Protein 3KAL (pdb70)

Sequence (938 aa):
APPLFDYHRIDQKLLQNIVYDALVWSTLNCLLVGDKSVQRRSGRRVPGVGLVHLPLSLLPGPFPESHWKQQGCCELAPIFNELVDRVSLDGKFLQESLSRTKNADEFTSRLLDIHSKMMLQINKKEDIRMMGIVRSDYMIDEKTKSLLQIEMNTISTSSFALIGCLMTGLHKSLLSSQYGKFLGLNSNRVPANNAVDQSSAEALAKAWSEYNNPRAAILVVVQVEERNMYEQQHYISALLREKHHIRSIRKTLTEIDQEGKILPDGTLSVDGQAISVVYFRAGYTPKDYPSESEWRARLLMEQSSSAIKCPTISYHLVGTKKIQQELAKPGVLERFVENKDHIAKLRACFAGLWSLEDSDIVKKAIENPELFVMKPQREGGGNNIYGDELRETLLKLQEDAAYILMQRIFPATSPAILVRRDGNWDTGHVISSEAGIFGTYLRNKDKIIINNESGYMVRTKISSSSYEGGVLPGFGVVDTVYLTAPPLFDYHRIDQKLLQNIVYDALVWSTLNCLLVGDKSVQRRSGRRVPGVGLVHLPLSLLPGPFPESHWKQQGCCELAPIFNELVDRVSLDGKFLQEESLSRTKNADEFTSRLLDIHSKMLQINKKEDIRMMGIVRSDYMIDEKTKSLLQIEMNTISTSSFALIGCLMTGLHKSLLSSQYGKFLGLNSNRVPANNAVDQSSAEALAKAWSEYNNPRAAILVVVQVEERNMYEQQHYISALLREKHHIRSIRKTLTEIDQEGKILPDGTLSVDGQAISVVYFRAGYTPKDYPSESSEWRARLLMEQSSSSAIKCPTISYHLVGTKKIQQELAKPGVLERFVENKDHIAKLRRACFAGLWSLEDSDIVKKAIENPELFVMKPQREGGGNNIYGDELRETLLKEDAAYILMQRIFPATSPAILVRRDDGNWDTGHVISSEAGIFGTYLRRNKDKIIINNESGYMVRTKISSSSYEGGVLPGFGVVDTVYLT

InterPro domains:
  IPR004887 Glutathione synthase, substrate-binding domain [PF03199] (232-331)
  IPR005615 Glutathione synthase [PF03917] (37-498)
  IPR005615 Glutathione synthase [PIRSF001558] (21-499)
  IPR005615 Glutathione synthase [PTHR11130] (30-499)
  IPR005615 Glutathione synthase [TIGR01986] (39-498)
  IPR005615 Glutathione synthase [cd00228] (26-499)
  IPR014042 Glutathione synthase, alpha-helical [G3DSA:1.10.1080.10] (96-365)
  IPR014049 Glutathione synthase, N-terminal, eukaryotic [G3DSA:3.30.1490.80] (39-442)
  IPR014709 Glutathione synthase, C-terminal, eukaryotic [G3DSA:3.30.1490.50] (366-431)
  IPR016185 Pre-ATP-grasp domain superfamily [SSF52440] (230-333)
  IPR037013 Glutathione synthase, substrate-binding domain superfamily [G3DSA:3.40.50.1760] (209-332)

Structure (mmCIF, N/CA/C/O backbone):
data_3KAL
#
_entry.id   3KAL
#
_cell.length_a   115.700
_cell.length_b   115.700
_cell.length_c   101.760
_cell.angle_alpha   90.00
_cell.angle_beta   90.00
_cell.angle_gamma   120.00
#
_symmetry.space_group_name_H-M   'P 32'
#
loop_
_entity.id
_entity.type
_entity.pdbx_description
1 polymer 'homoglutathione synthetase'
2 non-polymer "ADENOSINE-5'-DIPHOSPHATE"
3 non-polymer D-gamma-glutamyl-L-cysteinyl-beta-alanine
4 non-polymer 'MAGNESIUM ION'
5 non-polymer 'SULFATE ION'
6 water water
#
loop_
_atom_site.group_PDB
_atom_site.id
_atom_site.type_symbol
_atom_site.label_atom_id
_atom_site.label_alt_id
_atom_site.label_comp_id
_atom_site.label_asym_id
_atom_site.label_entity_id
_atom_site.label_seq_id
_atom_site.pdbx_PDB_ins_code
_atom_site.Cartn_x
_atom_site.Cartn_y
_atom_site.Cartn_z
_atom_site.occupancy
_atom_site.B_iso_or_equiv
_atom_site.auth_seq_id
_atom_site.auth_comp_id
_atom_site.auth_asym_id
_atom_site.auth_atom_id
_atom_site.pdbx_PDB_model_num
ATOM 1 N N . ALA A 1 25 ? -1.035 0.693 14.279 1.00 67.19 25 ALA A N 1
ATOM 2 C CA . ALA A 1 25 ? -1.620 0.194 15.599 1.00 66.73 25 ALA A CA 1
ATOM 3 C C . ALA A 1 25 ? -0.539 -0.112 16.698 1.00 65.82 25 ALA A C 1
ATOM 4 O O . ALA A 1 25 ? 0.280 -1.086 16.537 1.00 64.60 25 ALA A O 1
ATOM 6 N N . PRO A 1 26 ? -0.546 0.736 17.790 1.00 64.76 26 PRO A N 1
ATOM 7 C CA . PRO A 1 26 ? 0.006 0.344 19.137 1.00 63.08 26 PRO A CA 1
ATOM 8 C C . PRO A 1 26 ? -0.303 -1.166 19.353 1.00 59.82 26 PRO A C 1
ATOM 9 O O . PRO A 1 26 ? -1.505 -1.622 19.199 1.00 59.51 26 PRO A O 1
ATOM 13 N N . PRO A 1 27 ? 0.769 -1.956 19.610 1.00 55.31 27 PRO A N 1
ATOM 14 C CA . PRO A 1 27 ? 0.609 -3.440 19.615 1.00 51.50 27 PRO A CA 1
ATOM 15 C C . PRO A 1 27 ? -0.162 -3.848 20.901 1.00 46.26 27 PRO A C 1
ATOM 16 O O . PRO A 1 27 ? -0.136 -3.078 21.884 1.00 46.69 27 PRO A O 1
ATOM 20 N N . LEU A 1 28 ? -0.862 -4.995 20.904 1.00 41.52 28 LEU A N 1
ATOM 21 C CA . LEU A 1 28 ? -1.690 -5.290 22.087 1.00 35.71 28 LEU A CA 1
ATOM 22 C C . LEU A 1 28 ? -0.694 -5.932 23.048 1.00 34.83 28 LEU A C 1
ATOM 23 O O . LEU A 1 28 ? 0.312 -6.527 22.587 1.00 34.57 28 LEU A O 1
ATOM 28 N N . PHE A 1 29 ? -0.974 -5.880 24.338 1.00 32.35 29 PHE A N 1
ATOM 29 C CA . PHE A 1 29 ? -0.257 -6.719 25.267 1.00 31.80 29 PHE A CA 1
ATOM 30 C C . PHE A 1 29 ? -0.037 -8.141 24.753 1.00 30.19 29 PHE A C 1
ATOM 31 O O . PHE A 1 29 ? -0.988 -8.884 24.301 1.00 30.22 29 PHE A O 1
ATOM 39 N N . ASP A 1 30 ? 1.242 -8.606 24.816 1.00 25.29 30 ASP A N 1
ATOM 40 C CA . ASP A 1 30 ? 1.581 -9.933 24.343 1.00 27.21 30 ASP A CA 1
ATOM 41 C C . ASP A 1 30 ? 1.072 -10.997 25.360 1.00 28.21 30 ASP A C 1
ATOM 42 O O . ASP A 1 30 ? 1.534 -11.045 26.482 1.00 29.28 30 ASP A O 1
ATOM 47 N N . TYR A 1 31 ? 0.009 -11.738 25.039 1.00 28.93 31 TYR A N 1
ATOM 48 C CA . TYR A 1 31 ? -0.651 -12.608 25.999 1.00 28.32 31 TYR A CA 1
ATOM 49 C C . TYR A 1 31 ? 0.154 -13.822 26.438 1.00 29.61 31 TYR A C 1
ATOM 50 O O . TYR A 1 31 ? -0.203 -14.577 27.308 1.00 26.45 31 TYR A O 1
ATOM 59 N N . HIS A 1 32 ? 1.347 -13.989 25.842 1.00 30.23 32 HIS A N 1
ATOM 60 C CA . HIS A 1 32 ? 2.358 -14.952 26.412 1.00 28.92 32 HIS A CA 1
ATOM 61 C C . HIS A 1 32 ? 3.210 -14.321 27.502 1.00 26.87 32 HIS A C 1
ATOM 62 O O . HIS A 1 32 ? 3.948 -15.014 28.103 1.00 29.81 32 HIS A O 1
ATOM 69 N N . ARG A 1 33 ? 3.119 -13.030 27.748 1.00 27.78 33 ARG A N 1
ATOM 70 C CA . ARG A 1 33 ? 3.947 -12.466 28.775 1.00 29.46 33 ARG A CA 1
ATOM 71 C C . ARG A 1 33 ? 3.222 -12.096 30.066 1.00 32.28 33 ARG A C 1
ATOM 72 O O . ARG A 1 33 ? 3.752 -11.313 30.862 1.00 31.43 33 ARG A O 1
ATOM 80 N N . ILE A 1 34 ? 1.960 -12.551 30.234 1.00 29.84 34 ILE A N 1
ATOM 81 C CA . ILE A 1 34 ? 1.276 -12.268 31.470 1.00 29.06 34 ILE A CA 1
ATOM 82 C C . ILE A 1 34 ? 1.886 -13.137 32.618 1.00 29.08 34 ILE A C 1
ATOM 83 O O . ILE A 1 34 ? 2.079 -14.371 32.459 1.00 29.10 34 ILE A O 1
ATOM 88 N N . ASP A 1 35 ? 2.034 -12.528 33.784 1.00 34.95 35 ASP A N 1
ATOM 89 C CA . ASP A 1 35 ? 2.438 -13.333 35.004 1.00 37.25 35 ASP A CA 1
ATOM 90 C C . ASP A 1 35 ? 1.612 -14.522 35.149 1.00 39.10 35 ASP A C 1
ATOM 91 O O . ASP A 1 35 ? 0.375 -14.412 34.926 1.00 37.30 35 ASP A O 1
ATOM 96 N N . GLN A 1 36 ? 2.212 -15.604 35.653 1.00 37.43 36 GLN A N 1
ATOM 97 C CA . GLN A 1 36 ? 1.565 -16.871 35.797 1.00 41.07 36 GLN A CA 1
ATOM 98 C C . GLN A 1 36 ? 0.328 -16.773 36.687 1.00 40.49 36 GLN A C 1
ATOM 99 O O . GLN A 1 36 ? -0.681 -17.311 36.297 1.00 38.13 36 GLN A O 1
ATOM 105 N N . LYS A 1 37 ? 0.411 -16.019 37.776 1.00 39.22 37 LYS A N 1
ATOM 106 C CA . LYS A 1 37 ? -0.649 -15.913 38.713 1.00 41.33 37 LYS A CA 1
ATOM 107 C C . LYS A 1 37 ? -1.871 -15.076 38.255 1.00 39.23 37 LYS A C 1
ATOM 108 O O . LYS A 1 37 ? -3.005 -15.527 38.487 1.00 36.59 37 LYS A O 1
ATOM 114 N N . LEU A 1 38 ? -1.639 -13.896 37.667 1.00 33.51 38 LEU A N 1
ATOM 115 C CA . LEU A 1 38 ? -2.624 -13.157 36.976 1.00 34.37 38 LEU A CA 1
ATOM 116 C C . LEU A 1 38 ? -3.335 -14.105 35.905 1.00 34.85 38 LEU A C 1
ATOM 117 O O . LEU A 1 38 ? -4.621 -14.116 35.731 1.00 29.74 38 LEU A O 1
ATOM 122 N N . LEU A 1 39 ? -2.513 -14.815 35.138 1.00 32.33 39 LEU A N 1
ATOM 123 C CA . LEU A 1 39 ? -3.067 -15.582 34.063 1.00 31.29 39 LEU A CA 1
ATOM 124 C C . LEU A 1 39 ? -3.962 -16.757 34.589 1.00 32.19 39 LEU A C 1
ATOM 125 O O . LEU A 1 39 ? -5.027 -16.980 34.033 1.00 28.20 39 LEU A O 1
ATOM 130 N N . GLN A 1 40 ? -3.584 -17.423 35.687 1.00 32.25 40 GLN A N 1
ATOM 131 C CA . GLN A 1 40 ? -4.337 -18.491 36.229 1.00 32.33 40 GLN A CA 1
ATOM 132 C C . GLN A 1 40 ? -5.716 -17.936 36.676 1.00 31.99 40 GLN A C 1
ATOM 133 O O . GLN A 1 40 ? -6.778 -18.622 36.576 1.00 29.59 40 GLN A O 1
ATOM 139 N N . ASN A 1 41 ? -5.713 -16.725 37.163 1.00 30.77 41 ASN A N 1
ATOM 140 C CA . ASN A 1 41 ? -6.977 -16.062 37.585 1.00 31.31 41 ASN A CA 1
ATOM 141 C C . ASN A 1 41 ? -7.935 -15.775 36.461 1.00 31.12 41 ASN A C 1
ATOM 142 O O . ASN A 1 41 ? -9.175 -15.933 36.636 1.00 26.79 41 ASN A O 1
ATOM 147 N N . ILE A 1 42 ? -7.406 -15.282 35.368 1.00 27.93 42 ILE A N 1
ATOM 148 C CA . ILE A 1 42 ? -8.163 -14.985 34.171 1.00 26.07 42 ILE A CA 1
ATOM 149 C C . ILE A 1 42 ? -8.720 -16.284 33.587 1.00 24.66 42 ILE A C 1
ATOM 150 O O . ILE A 1 42 ? -9.886 -16.301 33.230 1.00 24.89 42 ILE A O 1
ATOM 155 N N . VAL A 1 43 ? -7.914 -17.326 33.470 1.00 23.91 43 VAL A N 1
ATOM 156 C CA . VAL A 1 43 ? -8.422 -18.634 32.984 1.00 25.75 43 VAL A CA 1
ATOM 157 C C . VAL A 1 43 ? -9.576 -19.115 33.922 1.00 26.43 43 VAL A C 1
ATOM 158 O O . VAL A 1 43 ? -10.587 -19.622 33.412 1.00 23.16 43 VAL A O 1
ATOM 162 N N . TYR A 1 44 ? -9.352 -19.083 35.271 1.00 27.00 44 TYR A N 1
ATOM 163 C CA . TYR A 1 44 ? -10.305 -19.607 36.188 1.00 27.56 44 TYR A CA 1
ATOM 164 C C . TYR A 1 44 ? -11.703 -18.847 35.992 1.00 27.52 44 TYR A C 1
ATOM 165 O O . TYR A 1 44 ? -12.790 -19.468 35.879 1.00 25.11 44 TYR A O 1
ATOM 174 N N . ASP A 1 45 ? -11.630 -17.526 35.966 1.00 23.98 45 ASP A N 1
ATOM 175 C CA . ASP A 1 45 ? -12.765 -16.630 35.695 1.00 25.17 45 ASP A CA 1
ATOM 176 C C . ASP A 1 45 ? -13.459 -16.943 34.386 1.00 21.48 45 ASP A C 1
ATOM 177 O O . ASP A 1 45 ? -14.703 -16.929 34.372 1.00 21.82 45 ASP A O 1
ATOM 182 N N . ALA A 1 46 ? -12.709 -17.280 33.314 1.00 22.46 46 ALA A N 1
ATOM 183 C CA . ALA A 1 46 ? -13.252 -17.565 32.012 1.00 19.70 46 ALA A CA 1
ATOM 184 C C . ALA A 1 46 ? -14.063 -18.925 32.140 1.00 23.59 46 ALA A C 1
ATOM 185 O O . ALA A 1 46 ? -15.144 -18.973 31.528 1.00 21.71 46 ALA A O 1
ATOM 187 N N . LEU A 1 47 ? -13.539 -19.940 32.862 1.00 22.81 47 LEU A N 1
ATOM 188 C CA . LEU A 1 47 ? -14.146 -21.290 32.971 1.00 22.41 47 LEU A CA 1
ATOM 189 C C . LEU A 1 47 ? -15.478 -21.123 33.763 1.00 22.72 47 LEU A C 1
ATOM 190 O O . LEU A 1 47 ? -16.488 -21.838 33.452 1.00 24.05 47 LEU A O 1
ATOM 195 N N . VAL A 1 48 ? -15.438 -20.288 34.769 1.00 22.25 48 VAL A N 1
ATOM 196 C CA . VAL A 1 48 ? -16.560 -20.067 35.659 1.00 22.52 48 VAL A CA 1
ATOM 197 C C . VAL A 1 48 ? -17.675 -19.322 34.807 1.00 24.17 48 VAL A C 1
ATOM 198 O O . VAL A 1 48 ? -18.831 -19.804 34.728 1.00 21.24 48 VAL A O 1
ATOM 202 N N . TRP A 1 49 ? -17.328 -18.212 34.100 1.00 23.88 49 TRP A N 1
ATOM 203 C CA . TRP A 1 49 ? -18.265 -17.513 33.219 1.00 23.55 49 TRP A CA 1
ATOM 204 C C . TRP A 1 49 ? -18.905 -18.483 32.175 1.00 23.56 49 TRP A C 1
ATOM 205 O O . TRP A 1 49 ? -20.123 -18.390 31.892 1.00 20.46 49 TRP A O 1
ATOM 216 N N . SER A 1 50 ? -18.070 -19.281 31.474 1.00 22.27 50 SER A N 1
ATOM 217 C CA . SER A 1 50 ? -18.469 -20.217 30.426 1.00 23.27 50 SER A CA 1
ATOM 218 C C . SER A 1 50 ? -19.635 -21.141 31.031 1.00 25.78 50 SER A C 1
ATOM 219 O O . SER A 1 50 ? -20.608 -21.428 30.346 1.00 20.63 50 SER A O 1
ATOM 222 N N . THR A 1 51 ? -19.472 -21.541 32.285 1.00 25.16 51 THR A N 1
ATOM 223 C CA . THR A 1 51 ? -20.420 -22.482 32.981 1.00 25.45 51 THR A CA 1
ATOM 224 C C . THR A 1 51 ? -21.755 -21.759 33.281 1.00 26.36 51 THR A C 1
ATOM 225 O O . THR A 1 51 ? -22.812 -22.252 32.889 1.00 25.47 51 THR A O 1
ATOM 229 N N . LEU A 1 52 ? -21.680 -20.609 33.907 1.00 26.22 52 LEU A N 1
ATOM 230 C CA . LEU A 1 52 ? -22.832 -19.818 34.334 1.00 23.06 52 LEU A CA 1
ATOM 231 C C . LEU A 1 52 ? -23.650 -19.487 33.144 1.00 22.55 52 LEU A C 1
ATOM 232 O O . LEU A 1 52 ? -24.821 -19.320 33.335 1.00 21.41 52 LEU A O 1
ATOM 237 N N . ASN A 1 53 ? -23.073 -19.333 31.953 1.00 19.47 53 ASN A N 1
ATOM 238 C CA . ASN A 1 53 ? -23.736 -18.723 30.810 1.00 19.62 53 ASN A CA 1
ATOM 239 C C . ASN A 1 53 ? -23.940 -19.604 29.667 1.00 17.63 53 ASN A C 1
ATOM 240 O O . ASN A 1 53 ? -24.318 -19.172 28.545 1.00 18.82 53 ASN A O 1
ATOM 245 N N . CYS A 1 54 ? -23.661 -20.888 29.899 1.00 21.84 54 CYS A N 1
ATOM 246 C CA . CYS A 1 54 ? -23.951 -22.082 29.006 1.00 20.41 54 CYS A CA 1
ATOM 247 C C . CYS A 1 54 ? -23.110 -21.886 27.757 1.00 23.63 54 CYS A C 1
ATOM 248 O O . CYS A 1 54 ? -23.564 -22.154 26.620 1.00 20.74 54 CYS A O 1
ATOM 251 N N . LEU A 1 55 ? -21.819 -21.409 27.941 1.00 22.40 55 LEU A N 1
ATOM 252 C CA . LEU A 1 55 ? -20.860 -21.620 26.922 1.00 23.09 55 LEU A CA 1
ATOM 253 C C . LEU A 1 55 ? -20.339 -23.058 26.874 1.00 24.88 55 LEU A C 1
ATOM 254 O O . LEU A 1 55 ? -19.157 -23.253 27.144 1.00 23.17 55 LEU A O 1
ATOM 259 N N . LEU A 1 56 ? -21.198 -24.056 26.556 1.00 19.13 56 LEU A N 1
ATOM 260 C CA . LEU A 1 56 ? -20.980 -25.442 26.895 1.00 23.43 56 LEU A CA 1
ATOM 261 C C . LEU A 1 56 ? -21.383 -26.315 25.750 1.00 22.84 56 LEU A C 1
ATOM 262 O O . LEU A 1 56 ? -22.244 -25.900 24.962 1.00 25.65 56 LEU A O 1
ATOM 267 N N . VAL A 1 57 ? -20.749 -27.467 25.490 1.00 23.79 57 VAL A N 1
ATOM 268 C CA . VAL A 1 57 ? -21.189 -28.391 24.456 1.00 24.86 57 VAL A CA 1
ATOM 269 C C . VAL A 1 57 ? -21.123 -29.731 25.104 1.00 27.15 57 VAL A C 1
ATOM 270 O O . VAL A 1 57 ? -20.542 -29.822 26.162 1.00 28.41 57 VAL A O 1
ATOM 274 N N . GLY A 1 58 ? -21.685 -30.818 24.505 1.00 24.68 58 GLY A N 1
ATOM 275 C CA . GLY A 1 58 ? -21.426 -32.169 24.968 1.00 25.63 58 GLY A CA 1
ATOM 276 C C . GLY A 1 58 ? -19.924 -32.476 24.783 1.00 24.52 58 GLY A C 1
ATOM 277 O O . GLY A 1 58 ? -19.385 -32.058 23.804 1.00 26.03 58 GLY A O 1
ATOM 278 N N . ASP A 1 59 ? -19.282 -33.130 25.752 1.00 27.68 59 ASP A N 1
ATOM 279 C CA . ASP A 1 59 ? -17.801 -33.498 25.628 1.00 27.15 59 ASP A CA 1
ATOM 280 C C . ASP A 1 59 ? -17.728 -34.765 24.687 1.00 29.83 59 ASP A C 1
ATOM 281 O O . ASP A 1 59 ? -18.473 -35.758 24.905 1.00 30.06 59 ASP A O 1
ATOM 286 N N . LYS A 1 60 ? -16.954 -34.664 23.599 1.00 32.93 60 LYS A N 1
ATOM 287 C CA . LYS A 1 60 ? -16.747 -35.688 22.616 1.00 37.01 60 LYS A CA 1
ATOM 288 C C . LYS A 1 60 ? -16.291 -37.011 23.311 1.00 39.70 60 LYS A C 1
ATOM 289 O O . LYS A 1 60 ? -16.541 -38.070 22.805 1.00 41.40 60 LYS A O 1
ATOM 295 N N . SER A 1 61 ? -15.691 -36.944 24.496 1.00 41.28 61 SER A N 1
ATOM 296 C CA . SER A 1 61 ? -15.266 -38.149 25.211 1.00 42.57 61 SER A CA 1
ATOM 297 C C . SER A 1 61 ? -16.400 -38.859 25.970 1.00 42.60 61 SER A C 1
ATOM 298 O O . SER A 1 61 ? -16.165 -39.949 26.475 1.00 44.26 61 SER A O 1
ATOM 301 N N . VAL A 1 62 ? -17.625 -38.290 26.018 1.00 40.02 62 VAL A N 1
ATOM 302 C CA . VAL A 1 62 ? -18.740 -38.887 26.858 1.00 38.71 62 VAL A CA 1
ATOM 303 C C . VAL A 1 62 ? -19.714 -39.328 25.751 1.00 38.60 62 VAL A C 1
ATOM 304 O O . VAL A 1 62 ? -20.174 -38.530 24.872 1.00 33.87 62 VAL A O 1
ATOM 308 N N . GLN A 1 63 ? -19.866 -40.657 25.658 1.00 39.48 63 GLN A N 1
ATOM 309 C CA . GLN A 1 63 ? -20.586 -41.277 24.394 1.00 37.43 63 GLN A CA 1
ATOM 310 C C . GLN A 1 63 ? -22.021 -40.651 24.128 1.00 35.20 63 GLN A C 1
ATOM 311 O O . GLN A 1 63 ? -22.344 -40.378 22.940 1.00 37.83 63 GLN A O 1
ATOM 317 N N A ARG A 1 64 ? -22.790 -40.439 25.214 0.50 33.79 64 ARG A N 1
ATOM 318 N N B ARG A 1 64 ? -22.818 -40.471 25.188 0.50 33.25 64 ARG A N 1
ATOM 319 C CA A ARG A 1 64 ? -24.223 -39.949 25.226 0.50 32.63 64 ARG A CA 1
ATOM 320 C CA B ARG A 1 64 ? -24.229 -39.986 25.054 0.50 30.97 64 ARG A CA 1
ATOM 321 C C A ARG A 1 64 ? -24.398 -38.413 24.990 0.50 31.55 64 ARG A C 1
ATOM 322 C C B ARG A 1 64 ? -24.406 -38.416 25.032 0.50 30.97 64 ARG A C 1
ATOM 323 O O A ARG A 1 64 ? -25.546 -37.930 24.933 0.50 28.87 64 ARG A O 1
ATOM 324 O O B ARG A 1 64 ? -25.554 -37.924 25.088 0.50 27.51 64 ARG A O 1
ATOM 339 N N . SER A 1 65 ? -23.297 -37.660 25.000 1.00 29.12 65 SER A N 1
ATOM 340 C CA . SER A 1 65 ? -23.377 -36.158 25.226 1.00 28.30 65 SER A CA 1
ATOM 341 C C . SER A 1 65 ? -23.906 -35.412 23.976 1.00 25.75 65 SER A C 1
ATOM 342 O O . SER A 1 65 ? -24.124 -34.221 23.978 1.00 26.22 65 SER A O 1
ATOM 345 N N . GLY A 1 66 ? -24.017 -36.125 22.865 1.00 26.21 66 GLY A N 1
ATOM 346 C CA . GLY A 1 66 ? -24.569 -35.539 21.622 1.00 26.25 66 GLY A CA 1
ATOM 347 C C . GLY A 1 66 ? -26.009 -36.009 21.460 1.00 25.15 66 GLY A C 1
ATOM 348 O O . GLY A 1 66 ? -26.646 -35.617 20.508 1.00 25.29 66 GLY A O 1
ATOM 349 N N A ARG A 1 67 ? -26.580 -36.719 22.441 0.50 26.35 67 ARG A N 1
ATOM 350 N N B ARG A 1 67 ? -26.533 -36.763 22.457 0.50 26.19 67 ARG A N 1
ATOM 351 C CA A ARG A 1 67 ? -28.044 -37.002 22.382 0.50 27.07 67 ARG A CA 1
ATOM 352 C CA B ARG A 1 67 ? -27.944 -37.313 22.468 0.50 27.38 67 ARG A CA 1
ATOM 353 C C A ARG A 1 67 ? -28.850 -36.777 23.700 0.50 25.87 67 ARG A C 1
ATOM 354 C C B ARG A 1 67 ? -28.828 -36.929 23.687 0.50 25.82 67 ARG A C 1
ATOM 355 O O A ARG A 1 67 ? -30.058 -36.522 23.654 0.50 26.38 67 ARG A O 1
ATOM 356 O O B ARG A 1 67 ? -30.027 -36.669 23.573 0.50 26.24 67 ARG A O 1
ATOM 371 N N . VAL A 1 68 ? -28.207 -36.968 24.849 1.00 27.00 68 VAL A N 1
ATOM 372 C CA . VAL A 1 68 ? -28.842 -36.925 26.140 1.00 28.03 68 VAL A CA 1
ATOM 373 C C . VAL A 1 68 ? -28.445 -35.502 26.690 1.00 23.72 68 VAL A C 1
ATOM 374 O O . VAL A 1 68 ? -27.227 -35.338 26.899 1.00 27.79 68 VAL A O 1
ATOM 378 N N . PRO A 1 69 ? -29.364 -34.504 26.722 1.00 24.72 69 PRO A N 1
ATOM 379 C CA . PRO A 1 69 ? -28.954 -33.121 27.166 1.00 25.25 69 PRO A CA 1
ATOM 380 C C . PRO A 1 69 ? -28.526 -33.277 28.673 1.00 25.77 69 PRO A C 1
ATOM 381 O O . PRO A 1 69 ? -28.995 -34.183 29.402 1.00 25.21 69 PRO A O 1
ATOM 385 N N . GLY A 1 70 ? -27.665 -32.396 29.201 1.00 23.99 70 GLY A N 1
ATOM 386 C CA . GLY A 1 70 ? -27.488 -32.438 30.642 1.00 21.75 70 GLY A CA 1
ATOM 387 C C . GLY A 1 70 ? -26.357 -33.201 31.207 1.00 25.22 70 GLY A C 1
ATOM 388 O O . GLY A 1 70 ? -26.220 -33.299 32.463 1.00 24.67 70 GLY A O 1
ATOM 389 N N . VAL A 1 71 ? -25.704 -33.926 30.346 1.00 24.52 71 VAL A N 1
ATOM 390 C CA . VAL A 1 71 ? -24.704 -34.874 30.757 1.00 29.52 71 VAL A CA 1
ATOM 391 C C . VAL A 1 71 ? -23.432 -34.704 29.901 1.00 26.15 71 VAL A C 1
ATOM 392 O O . VAL A 1 71 ? -23.475 -34.346 28.718 1.00 28.71 71 VAL A O 1
ATOM 396 N N . GLY A 1 72 ? -22.320 -34.965 30.563 1.00 28.36 72 GLY A N 1
ATOM 397 C CA . GLY A 1 72 ? -21.008 -34.846 29.940 1.00 26.96 72 GLY A CA 1
ATOM 398 C C . GLY A 1 72 ? -20.775 -33.460 29.291 1.00 25.32 72 GLY A C 1
ATOM 399 O O . GLY A 1 72 ? -20.455 -33.378 28.112 1.00 29.11 72 GLY A O 1
ATOM 400 N N . LEU A 1 73 ? -21.072 -32.398 30.052 1.00 21.26 73 LEU A N 1
ATOM 401 C CA . LEU A 1 73 ? -20.852 -31.067 29.569 1.00 23.67 73 LEU A CA 1
ATOM 402 C C . LEU A 1 73 ? -19.373 -30.557 29.789 1.00 24.85 73 LEU A C 1
ATOM 403 O O . LEU A 1 73 ? -18.687 -30.978 30.759 1.00 27.13 73 LEU A O 1
ATOM 408 N N . VAL A 1 74 ? -18.971 -29.772 28.842 1.00 21.97 74 VAL A N 1
ATOM 409 C CA . VAL A 1 74 ? -17.626 -29.098 28.816 1.00 24.52 74 VAL A CA 1
ATOM 410 C C . VAL A 1 74 ? -17.642 -27.708 28.164 1.00 24.43 74 VAL A C 1
ATOM 411 O O . VAL A 1 74 ? -18.474 -27.495 27.215 1.00 23.81 74 VAL A O 1
ATOM 415 N N . HIS A 1 75 ? -16.848 -26.728 28.640 1.00 22.18 75 HIS A N 1
ATOM 416 C CA . HIS A 1 75 ? -16.879 -25.457 28.017 1.00 23.59 75 HIS A CA 1
ATOM 417 C C . HIS A 1 75 ? -16.343 -25.616 26.573 1.00 21.63 75 HIS A C 1
ATOM 418 O O . HIS A 1 75 ? -15.509 -26.549 26.192 1.00 25.60 75 HIS A O 1
ATOM 425 N N . LEU A 1 76 ? -16.757 -24.722 25.747 1.00 20.79 76 LEU A N 1
ATOM 426 C CA . LEU A 1 76 ? -16.325 -24.574 24.333 1.00 22.80 76 LEU A CA 1
ATOM 427 C C . LEU A 1 76 ? -14.793 -24.366 24.342 1.00 23.73 76 LEU A C 1
ATOM 428 O O . LEU A 1 76 ? -14.272 -23.614 25.202 1.00 25.09 76 LEU A O 1
ATOM 433 N N . PRO A 1 77 ? -14.088 -25.073 23.443 1.00 28.20 77 PRO A N 1
ATOM 434 C CA . PRO A 1 77 ? -12.625 -24.638 23.256 1.00 24.36 77 PRO A CA 1
ATOM 435 C C . PRO A 1 77 ? -12.557 -23.148 22.817 1.00 24.13 77 PRO A C 1
ATOM 436 O O . PRO A 1 77 ? -13.306 -22.642 21.904 1.00 22.12 77 PRO A O 1
ATOM 440 N N . LEU A 1 78 ? -11.777 -22.327 23.564 1.00 22.81 78 LEU A N 1
ATOM 441 C CA . LEU A 1 78 ? -11.864 -20.919 23.432 1.00 23.20 78 LEU A CA 1
ATOM 442 C C . LEU A 1 78 ? -10.442 -20.328 23.452 1.00 24.57 78 LEU A C 1
ATOM 443 O O . LEU A 1 78 ? -9.533 -20.911 24.055 1.00 26.26 78 LEU A O 1
ATOM 448 N N . SER A 1 79 ? -10.377 -19.134 22.963 1.00 25.51 79 SER A N 1
ATOM 449 C CA . SER A 1 79 ? -9.284 -18.236 23.055 1.00 26.65 79 SER A CA 1
ATOM 450 C C . SER A 1 79 ? -9.540 -17.263 24.194 1.00 25.56 79 SER A C 1
ATOM 451 O O . SER A 1 79 ? -10.591 -16.630 24.266 1.00 24.73 79 SER A O 1
ATOM 454 N N . LEU A 1 80 ? -8.621 -17.174 25.173 1.00 21.41 80 LEU A N 1
ATOM 455 C CA . LEU A 1 80 ? -8.877 -16.424 26.417 1.00 22.74 80 LEU A CA 1
ATOM 456 C C . LEU A 1 80 ? -9.143 -14.913 26.305 1.00 24.85 80 LEU A C 1
ATOM 457 O O . LEU A 1 80 ? -9.929 -14.340 27.060 1.00 25.37 80 LEU A O 1
ATOM 462 N N . LEU A 1 81 ? -8.471 -14.282 25.343 1.00 24.27 81 LEU A N 1
ATOM 463 C CA . LEU A 1 81 ? -8.410 -12.807 25.211 1.00 26.36 81 LEU A CA 1
ATOM 464 C C . LEU A 1 81 ? -8.411 -12.568 23.673 1.00 25.25 81 LEU A C 1
ATOM 465 O O . LEU A 1 81 ? -7.884 -13.397 22.907 1.00 25.55 81 LEU A O 1
ATOM 470 N N . PRO A 1 82 ? -9.104 -11.510 23.212 1.00 25.63 82 PRO A N 1
ATOM 471 C CA . PRO A 1 82 ? -9.208 -11.376 21.749 1.00 24.87 82 PRO A CA 1
ATOM 472 C C . PRO A 1 82 ? -7.796 -10.889 21.036 1.00 25.18 82 PRO A C 1
ATOM 473 O O . PRO A 1 82 ? -7.023 -10.180 21.652 1.00 24.38 82 PRO A O 1
ATOM 477 N N . GLY A 1 83 ? -7.643 -11.237 19.808 1.00 27.24 83 GLY A N 1
ATOM 478 C CA . GLY A 1 83 ? -6.636 -10.663 18.890 1.00 25.73 83 GLY A CA 1
ATOM 479 C C . GLY A 1 83 ? -7.144 -9.480 18.201 1.00 26.38 83 GLY A C 1
ATOM 480 O O . GLY A 1 83 ? -8.394 -9.265 18.195 1.00 26.39 83 GLY A O 1
ATOM 481 N N . PRO A 1 84 ? -6.186 -8.590 17.656 1.00 27.19 84 PRO A N 1
ATOM 482 C CA . PRO A 1 84 ? -6.436 -7.353 17.037 1.00 24.82 84 PRO A CA 1
ATOM 483 C C . PRO A 1 84 ? -7.187 -7.610 15.627 1.00 25.43 84 PRO A C 1
ATOM 484 O O . PRO A 1 84 ? -7.022 -8.657 14.976 1.00 29.32 84 PRO A O 1
ATOM 488 N N . PHE A 1 85 ? -8.041 -6.672 15.223 1.00 28.05 85 PHE A N 1
ATOM 489 C CA . PHE A 1 85 ? -8.596 -6.719 13.922 1.00 27.80 85 PHE A CA 1
ATOM 490 C C . PHE A 1 85 ? -8.888 -5.249 13.686 1.00 29.12 85 PHE A C 1
ATOM 491 O O . PHE A 1 85 ? -9.445 -4.524 14.525 1.00 29.80 85 PHE A O 1
ATOM 499 N N . PRO A 1 86 ? -8.426 -4.698 12.544 1.00 29.42 86 PRO A N 1
ATOM 500 C CA . PRO A 1 86 ? -8.657 -3.248 12.387 1.00 31.40 86 PRO A CA 1
ATOM 501 C C . PRO A 1 86 ? -10.098 -2.855 12.152 1.00 31.96 86 PRO A C 1
ATOM 502 O O . PRO A 1 86 ? -10.776 -3.502 11.393 1.00 31.14 86 PRO A O 1
ATOM 506 N N . GLU A 1 87 ? -10.459 -1.744 12.724 1.00 32.39 87 GLU A N 1
ATOM 507 C CA . GLU A 1 87 ? -11.895 -1.313 12.767 1.00 37.16 87 GLU A CA 1
ATOM 508 C C . GLU A 1 87 ? -12.339 -1.096 11.285 1.00 37.78 87 GLU A C 1
ATOM 509 O O . GLU A 1 87 ? -13.458 -1.389 10.921 1.00 35.51 87 GLU A O 1
ATOM 515 N N . SER A 1 88 ? -11.371 -0.647 10.435 1.00 35.51 88 SER A N 1
ATOM 516 C CA . SER A 1 88 ? -11.561 -0.400 9.021 1.00 34.03 88 SER A CA 1
ATOM 517 C C . SER A 1 88 ? -11.986 -1.661 8.326 1.00 32.98 88 SER A C 1
ATOM 518 O O . SER A 1 88 ? -12.925 -1.633 7.520 1.00 32.17 88 SER A O 1
ATOM 521 N N . HIS A 1 89 ? -11.348 -2.794 8.652 1.00 29.76 89 HIS A N 1
ATOM 522 C CA . HIS A 1 89 ? -11.746 -4.032 8.028 1.00 30.04 89 HIS A CA 1
ATOM 523 C C . HIS A 1 89 ? -13.088 -4.553 8.637 1.00 31.16 89 HIS A C 1
ATOM 524 O O . HIS A 1 89 ? -13.899 -5.170 7.903 1.00 30.57 89 HIS A O 1
ATOM 531 N N . TRP A 1 90 ? -13.216 -4.375 9.936 1.00 31.70 90 TRP A N 1
ATOM 532 C CA . TRP A 1 90 ? -14.488 -4.781 10.639 1.00 33.14 90 TRP A CA 1
ATOM 533 C C . TRP A 1 90 ? -15.688 -4.036 9.965 1.00 34.16 90 TRP A C 1
ATOM 534 O O . TRP A 1 90 ? -16.698 -4.695 9.538 1.00 32.70 90 TRP A O 1
ATOM 545 N N . LYS A 1 91 ? -15.576 -2.714 9.776 1.00 33.64 91 LYS A N 1
ATOM 546 C CA . LYS A 1 91 ? -16.551 -1.945 8.918 1.00 36.05 91 LYS A CA 1
ATOM 547 C C . LYS A 1 91 ? -16.802 -2.489 7.539 1.00 33.87 91 LYS A C 1
ATOM 548 O O . LYS A 1 91 ? -18.018 -2.613 7.093 1.00 36.43 91 LYS A O 1
ATOM 554 N N A GLN A 1 92 ? -15.734 -2.890 6.879 0.50 32.37 92 GLN A N 1
ATOM 555 N N B GLN A 1 92 ? -15.768 -2.955 6.844 0.50 33.45 92 GLN A N 1
ATOM 556 C CA A GLN A 1 92 ? -15.887 -3.473 5.542 0.50 29.61 92 GLN A CA 1
ATOM 557 C CA B GLN A 1 92 ? -15.932 -3.531 5.459 0.50 31.74 92 GLN A CA 1
ATOM 558 C C A GLN A 1 92 ? -16.826 -4.684 5.649 0.50 29.96 92 GLN A C 1
ATOM 559 C C B GLN A 1 92 ? -16.688 -4.908 5.459 0.50 31.08 92 GLN A C 1
ATOM 560 O O A GLN A 1 92 ? -17.870 -4.723 4.910 0.50 28.88 92 GLN A O 1
ATOM 561 O O B GLN A 1 92 ? -17.462 -5.294 4.508 0.50 30.15 92 GLN A O 1
ATOM 572 N N . GLY A 1 93 ? -16.490 -5.656 6.532 1.00 28.79 93 GLY A N 1
ATOM 573 C CA . GLY A 1 93 ? -17.312 -6.919 6.734 1.00 29.87 93 GLY A CA 1
ATOM 574 C C . GLY A 1 93 ? -18.804 -6.568 6.997 1.00 28.84 93 GLY A C 1
ATOM 575 O O . GLY A 1 93 ? -19.689 -7.292 6.486 1.00 31.02 93 GLY A O 1
ATOM 576 N N A CYS A 1 94 ? -19.035 -5.527 7.778 0.50 31.52 94 CYS A N 1
ATOM 577 N N B CYS A 1 94 ? -19.080 -5.519 7.757 0.50 30.16 94 CYS A N 1
ATOM 578 C CA A CYS A 1 94 ? -20.336 -5.198 8.263 0.50 31.66 94 CYS A CA 1
ATOM 579 C CA B CYS A 1 94 ? -20.417 -5.251 8.259 0.50 31.37 94 CYS A CA 1
ATOM 580 C C A CYS A 1 94 ? -21.075 -4.848 7.017 0.50 31.46 94 CYS A C 1
ATOM 581 C C B CYS A 1 94 ? -21.244 -4.586 7.149 0.50 31.00 94 CYS A C 1
ATOM 582 O O A CYS A 1 94 ? -22.115 -5.481 6.728 0.50 28.46 94 CYS A O 1
ATOM 583 O O B CYS A 1 94 ? -22.487 -4.781 7.034 0.50 26.17 94 CYS A O 1
ATOM 588 N N . GLU A 1 95 ? -20.542 -3.833 6.316 1.00 30.65 95 GLU A N 1
ATOM 589 C CA . GLU A 1 95 ? -21.102 -3.381 5.034 1.00 31.70 95 GLU A CA 1
ATOM 590 C C . GLU A 1 95 ? -21.479 -4.360 4.056 1.00 30.76 95 GLU A C 1
ATOM 591 O O . GLU A 1 95 ? -22.526 -4.232 3.394 1.00 30.35 95 GLU A O 1
ATOM 597 N N . LEU A 1 96 ? -20.611 -5.320 3.872 1.00 28.91 96 LEU A N 1
ATOM 598 C CA . LEU A 1 96 ? -20.780 -6.312 2.951 1.00 30.40 96 LEU A CA 1
ATOM 599 C C . LEU A 1 96 ? -21.926 -7.362 3.297 1.00 29.99 96 LEU A C 1
ATOM 600 O O . LEU A 1 96 ? -22.382 -8.132 2.444 1.00 26.80 96 LEU A O 1
ATOM 605 N N . ALA A 1 97 ? -22.354 -7.334 4.560 1.00 28.66 97 ALA A N 1
ATOM 606 C CA . ALA A 1 97 ? -23.442 -8.313 4.942 1.00 28.01 97 ALA A CA 1
ATOM 607 C C . ALA A 1 97 ? -24.778 -8.102 4.180 1.00 25.11 97 ALA A C 1
ATOM 608 O O . ALA A 1 97 ? -25.269 -9.109 3.690 1.00 25.89 97 ALA A O 1
ATOM 610 N N . PRO A 1 98 ? -25.372 -6.903 4.187 1.00 25.00 98 PRO A N 1
ATOM 611 C CA . PRO A 1 98 ? -26.648 -6.793 3.395 1.00 28.55 98 PRO A CA 1
ATOM 612 C C . PRO A 1 98 ? -26.385 -6.888 1.907 1.00 29.35 98 PRO A C 1
ATOM 613 O O . PRO A 1 98 ? -27.268 -7.316 1.132 1.00 31.70 98 PRO A O 1
ATOM 617 N N . ILE A 1 99 ? -25.132 -6.524 1.502 1.00 27.02 99 ILE A N 1
ATOM 618 C CA . ILE A 1 99 ? -24.723 -6.790 0.129 1.00 29.02 99 ILE A CA 1
ATOM 619 C C . ILE A 1 99 ? -24.741 -8.242 -0.212 1.00 30.17 99 ILE A C 1
ATOM 620 O O . ILE A 1 99 ? -25.374 -8.587 -1.228 1.00 34.40 99 ILE A O 1
ATOM 625 N N . PHE A 1 100 ? -24.127 -9.138 0.586 1.00 28.68 100 PHE A N 1
ATOM 626 C CA . PHE A 1 100 ? -24.177 -10.508 0.276 1.00 26.24 100 PHE A CA 1
ATOM 627 C C . PHE A 1 100 ? -25.573 -11.070 0.450 1.00 27.66 100 PHE A C 1
ATOM 628 O O . PHE A 1 100 ? -25.835 -12.098 -0.192 1.00 26.93 100 PHE A O 1
ATOM 636 N N . ASN A 1 101 ? -26.329 -10.537 1.414 1.00 26.41 101 ASN A N 1
ATOM 637 C CA . ASN A 1 101 ? -27.729 -11.070 1.548 1.00 28.35 101 ASN A CA 1
ATOM 638 C C . ASN A 1 101 ? -28.449 -10.918 0.177 1.00 30.21 101 ASN A C 1
ATOM 639 O O . ASN A 1 101 ? -29.139 -11.852 -0.321 1.00 31.05 101 ASN A O 1
ATOM 644 N N . GLU A 1 102 ? -28.397 -9.686 -0.331 1.00 30.03 102 GLU A N 1
ATOM 645 C CA . GLU A 1 102 ? -28.972 -9.435 -1.639 1.00 33.16 102 GLU A CA 1
ATOM 646 C C . GLU A 1 102 ? -28.437 -10.237 -2.760 1.00 32.66 102 GLU A C 1
ATOM 647 O O . GLU A 1 102 ? -29.172 -10.737 -3.606 1.00 31.95 102 GLU A O 1
ATOM 653 N N . LEU A 1 103 ? -27.104 -10.351 -2.853 1.00 31.62 103 LEU A N 1
ATOM 654 C CA . LEU A 1 103 ? -26.505 -11.244 -3.830 1.00 30.26 103 LEU A CA 1
ATOM 655 C C . LEU A 1 103 ? -26.998 -12.626 -3.751 1.00 30.84 103 LEU A C 1
ATOM 656 O O . LEU A 1 103 ? -27.252 -13.324 -4.804 1.00 30.81 103 LEU A O 1
ATOM 661 N N . VAL A 1 104 ? -27.007 -13.170 -2.536 1.00 26.97 104 VAL A N 1
ATOM 662 C CA . VAL A 1 104 ? -27.342 -14.616 -2.497 1.00 29.13 104 VAL A CA 1
ATOM 663 C C . VAL A 1 104 ? -28.826 -14.801 -2.962 1.00 25.37 104 VAL A C 1
ATOM 664 O O . VAL A 1 104 ? -29.183 -15.787 -3.649 1.00 26.55 104 VAL A O 1
ATOM 668 N N . ASP A 1 105 ? -29.702 -13.866 -2.578 1.00 30.91 105 ASP A N 1
ATOM 669 C CA . ASP A 1 105 ? -31.100 -14.009 -3.001 1.00 31.48 105 ASP A CA 1
ATOM 670 C C . ASP A 1 105 ? -31.236 -13.912 -4.594 1.00 33.26 105 ASP A C 1
ATOM 671 O O . ASP A 1 105 ? -31.912 -14.756 -5.206 1.00 34.42 105 ASP A O 1
ATOM 676 N N . ARG A 1 106 ? -30.486 -12.979 -5.201 1.00 34.60 106 ARG A N 1
ATOM 677 C CA . ARG A 1 106 ? -30.534 -12.689 -6.654 1.00 36.67 106 ARG A CA 1
ATOM 678 C C . ARG A 1 106 ? -30.018 -13.879 -7.406 1.00 33.62 106 ARG A C 1
ATOM 679 O O . ARG A 1 106 ? -30.590 -14.277 -8.427 1.00 33.64 106 ARG A O 1
ATOM 687 N N . VAL A 1 107 ? -28.968 -14.571 -6.879 1.00 34.30 107 VAL A N 1
ATOM 688 C CA . VAL A 1 107 ? -28.397 -15.714 -7.558 1.00 31.63 107 VAL A CA 1
ATOM 689 C C . VAL A 1 107 ? -29.229 -16.937 -7.408 1.00 31.81 107 VAL A C 1
ATOM 690 O O . VAL A 1 107 ? -29.340 -17.822 -8.294 1.00 32.23 107 VAL A O 1
ATOM 694 N N . SER A 1 108 ? -29.956 -16.980 -6.303 1.00 31.14 108 SER A N 1
ATOM 695 C CA . SER A 1 108 ? -30.791 -18.167 -6.066 1.00 29.46 108 SER A CA 1
ATOM 696 C C . SER A 1 108 ? -31.979 -18.226 -7.074 1.00 30.24 108 SER A C 1
ATOM 697 O O . SER A 1 108 ? -32.411 -19.330 -7.412 1.00 28.90 108 SER A O 1
ATOM 700 N N . LEU A 1 109 ? -32.447 -17.039 -7.460 1.00 33.57 109 LEU A N 1
ATOM 701 C CA . LEU A 1 109 ? -33.580 -16.807 -8.527 1.00 35.19 109 LEU A CA 1
ATOM 702 C C . LEU A 1 109 ? -33.156 -17.284 -9.943 1.00 36.65 109 LEU A C 1
ATOM 703 O O . LEU A 1 109 ? -34.008 -17.622 -10.757 1.00 39.26 109 LEU A O 1
ATOM 708 N N . ASP A 1 110 ? -31.826 -17.437 -10.207 1.00 36.76 110 ASP A N 1
ATOM 709 C CA . ASP A 1 110 ? -31.332 -17.864 -11.525 1.00 35.45 110 ASP A CA 1
ATOM 710 C C . ASP A 1 110 ? -31.089 -19.340 -11.571 1.00 37.33 110 ASP A C 1
ATOM 711 O O . ASP A 1 110 ? -29.951 -19.806 -11.453 1.00 37.87 110 ASP A O 1
ATOM 716 N N . GLY A 1 111 ? -32.166 -20.113 -11.717 1.00 35.98 111 GLY A N 1
ATOM 717 C CA . GLY A 1 111 ? -32.090 -21.573 -11.622 1.00 37.63 111 GLY A CA 1
ATOM 718 C C . GLY A 1 111 ? -31.212 -22.170 -12.700 1.00 39.92 111 GLY A C 1
ATOM 719 O O . GLY A 1 111 ? -30.512 -23.236 -12.498 1.00 40.36 111 GLY A O 1
ATOM 720 N N . LYS A 1 112 ? -31.213 -21.474 -13.858 1.00 41.05 112 LYS A N 1
ATOM 721 C CA . LYS A 1 112 ? -30.322 -21.830 -15.006 1.00 42.46 112 LYS A CA 1
ATOM 722 C C . LYS A 1 112 ? -28.853 -21.709 -14.700 1.00 38.46 112 LYS A C 1
ATOM 723 O O . LYS A 1 112 ? -28.110 -22.676 -14.915 1.00 38.70 112 LYS A O 1
ATOM 729 N N . PHE A 1 113 ? -28.477 -20.578 -14.132 1.00 38.78 113 PHE A N 1
ATOM 730 C CA . PHE A 1 113 ? -27.054 -20.311 -13.675 1.00 41.01 113 PHE A CA 1
ATOM 731 C C . PHE A 1 113 ? -26.620 -21.423 -12.734 1.00 40.68 113 PHE A C 1
ATOM 732 O O . PHE A 1 113 ? -25.526 -21.983 -12.865 1.00 41.41 113 PHE A O 1
ATOM 740 N N . LEU A 1 114 ? -27.490 -21.784 -11.756 1.00 40.15 114 LEU A N 1
ATOM 741 C CA . LEU A 1 114 ? -27.081 -22.797 -10.769 1.00 36.27 114 LEU A CA 1
ATOM 742 C C . LEU A 1 114 ? -26.887 -24.111 -11.413 1.00 37.93 114 LEU A C 1
ATOM 743 O O . LEU A 1 114 ? -25.959 -24.845 -11.135 1.00 36.28 114 LEU A O 1
ATOM 748 N N . GLN A 1 115 ? -27.853 -24.501 -12.239 1.00 39.11 115 GLN A N 1
ATOM 749 C CA . GLN A 1 115 ? -27.844 -25.849 -12.816 1.00 40.59 115 GLN A CA 1
ATOM 750 C C . GLN A 1 115 ? -26.605 -26.002 -13.782 1.00 40.46 115 GLN A C 1
ATOM 751 O O . GLN A 1 115 ? -25.989 -27.088 -13.819 1.00 37.85 115 GLN A O 1
ATOM 757 N N . GLU A 1 116 ? -26.330 -24.873 -14.480 1.00 40.02 116 GLU A N 1
ATOM 758 C CA . GLU A 1 116 ? -25.251 -24.773 -15.605 1.00 42.73 116 GLU A CA 1
ATOM 759 C C . GLU A 1 116 ? -23.913 -24.769 -14.960 1.00 40.36 116 GLU A C 1
ATOM 760 O O . GLU A 1 116 ? -23.111 -25.679 -15.229 1.00 39.73 116 GLU A O 1
ATOM 766 N N . SER A 1 117 ? -23.734 -23.859 -13.972 1.00 40.68 117 SER A N 1
ATOM 767 C CA . SER A 1 117 ? -22.435 -23.875 -13.145 1.00 39.80 117 SER A CA 1
ATOM 768 C C . SER A 1 117 ? -22.082 -25.269 -12.544 1.00 39.53 117 SER A C 1
ATOM 769 O O . SER A 1 117 ? -20.901 -25.715 -12.559 1.00 43.73 117 SER A O 1
ATOM 772 N N . LEU A 1 118 ? -23.087 -25.989 -12.048 1.00 39.67 118 LEU A N 1
ATOM 773 C CA . LEU A 1 118 ? -22.881 -27.289 -11.319 1.00 39.23 118 LEU A CA 1
ATOM 774 C C . LEU A 1 118 ? -23.009 -28.513 -12.184 1.00 38.36 118 LEU A C 1
ATOM 775 O O . LEU A 1 118 ? -22.972 -29.657 -11.695 1.00 37.05 118 LEU A O 1
ATOM 780 N N . SER A 1 119 ? -23.172 -28.266 -13.511 1.00 43.58 119 SER A N 1
ATOM 781 C CA . SER A 1 119 ? -23.408 -29.354 -14.471 1.00 43.91 119 SER A CA 1
ATOM 782 C C . SER A 1 119 ? -22.256 -30.368 -14.513 1.00 43.27 119 SER A C 1
ATOM 783 O O . SER A 1 119 ? -22.512 -31.585 -14.611 1.00 43.40 119 SER A O 1
ATOM 786 N N . ARG A 1 120 ? -21.017 -29.902 -14.424 1.00 44.47 120 ARG A N 1
ATOM 787 C CA . ARG A 1 120 ? -19.869 -30.850 -14.375 1.00 46.78 120 ARG A CA 1
ATOM 788 C C . ARG A 1 120 ? -19.762 -31.484 -12.972 1.00 44.65 120 ARG A C 1
ATOM 789 O O . ARG A 1 120 ? -19.579 -32.710 -12.827 1.00 43.49 120 ARG A O 1
ATOM 797 N N . THR A 1 121 ? -19.966 -30.641 -11.939 1.00 45.23 121 THR A N 1
ATOM 798 C CA . THR A 1 121 ? -20.061 -31.068 -10.487 1.00 44.78 121 THR A CA 1
ATOM 799 C C . THR A 1 121 ? -20.973 -32.269 -10.252 1.00 44.89 121 THR A C 1
ATOM 800 O O . THR A 1 121 ? -20.538 -33.250 -9.596 1.00 46.84 121 THR A O 1
ATOM 804 N N . LYS A 1 122 ? -22.174 -32.204 -10.847 1.00 46.56 122 LYS A N 1
ATOM 805 C CA . LYS A 1 122 ? -23.217 -33.259 -10.880 1.00 50.58 122 LYS A CA 1
ATOM 806 C C . LYS A 1 122 ? -22.660 -34.697 -11.174 1.00 51.39 122 LYS A C 1
ATOM 807 O O . LYS A 1 122 ? -22.933 -35.716 -10.510 1.00 50.61 122 LYS A O 1
ATOM 813 N N . ASN A 1 123 ? -21.878 -34.777 -12.242 1.00 53.02 123 ASN A N 1
ATOM 814 C CA . ASN A 1 123 ? -21.182 -36.013 -12.546 1.00 53.06 123 ASN A CA 1
ATOM 815 C C . ASN A 1 123 ? -20.041 -36.412 -11.637 1.00 52.86 123 ASN A C 1
ATOM 816 O O . ASN A 1 123 ? -19.843 -37.628 -11.419 1.00 54.16 123 ASN A O 1
ATOM 821 N N . ALA A 1 124 ? -19.272 -35.427 -11.126 1.00 51.37 124 ALA A N 1
ATOM 822 C CA . ALA A 1 124 ? -18.170 -35.737 -10.170 1.00 48.84 124 ALA A CA 1
ATOM 823 C C . ALA A 1 124 ? -18.671 -36.049 -8.713 1.00 49.88 124 ALA A C 1
ATOM 824 O O . ALA A 1 124 ? -17.965 -36.782 -7.951 1.00 49.47 124 ALA A O 1
ATOM 826 N N . ASP A 1 125 ? -19.842 -35.461 -8.327 1.00 47.46 125 ASP A N 1
ATOM 827 C CA . ASP A 1 125 ? -20.301 -35.474 -6.890 1.00 46.14 125 ASP A CA 1
ATOM 828 C C . ASP A 1 125 ? -21.758 -35.878 -6.680 1.00 42.56 125 ASP A C 1
ATOM 829 O O . ASP A 1 125 ? -22.668 -35.129 -6.962 1.00 40.46 125 ASP A O 1
ATOM 834 N N . GLU A 1 126 ? -21.929 -37.109 -6.211 1.00 42.28 126 GLU A N 1
ATOM 835 C CA . GLU A 1 126 ? -23.220 -37.729 -5.968 1.00 42.08 126 GLU A CA 1
ATOM 836 C C . GLU A 1 126 ? -24.111 -36.862 -4.988 1.00 42.15 126 GLU A C 1
ATOM 837 O O . GLU A 1 126 ? -25.374 -36.846 -5.147 1.00 39.26 126 GLU A O 1
ATOM 843 N N . PHE A 1 127 ? -23.482 -36.203 -3.961 1.00 40.80 127 PHE A N 1
ATOM 844 C CA . PHE A 1 127 ? -24.228 -35.416 -2.967 1.00 39.22 127 PHE A CA 1
ATOM 845 C C . PHE A 1 127 ? -24.837 -34.136 -3.566 1.00 37.62 127 PHE A C 1
ATOM 846 O O . PHE A 1 127 ? -26.029 -33.905 -3.480 1.00 35.31 127 PHE A O 1
ATOM 854 N N . THR A 1 128 ? -24.015 -33.364 -4.277 1.00 38.83 128 THR A N 1
ATOM 855 C CA . THR A 1 128 ? -24.382 -32.224 -5.106 1.00 36.34 128 THR A CA 1
ATOM 856 C C . THR A 1 128 ? -25.403 -32.549 -6.223 1.00 35.85 128 THR A C 1
ATOM 857 O O . THR A 1 128 ? -26.240 -31.690 -6.521 1.00 33.41 128 THR A O 1
ATOM 861 N N . SER A 1 129 ? -25.342 -33.754 -6.767 1.00 36.64 129 SER A N 1
ATOM 862 C CA . SER A 1 129 ? -26.222 -34.210 -7.859 1.00 37.92 129 SER A CA 1
ATOM 863 C C . SER A 1 129 ? -27.691 -34.387 -7.273 1.00 37.58 129 SER A C 1
ATOM 864 O O . SER A 1 129 ? -28.644 -34.004 -7.906 1.00 33.21 129 SER A O 1
ATOM 867 N N . ARG A 1 130 ? -27.789 -34.979 -6.070 1.00 37.95 130 ARG A N 1
ATOM 868 C CA . ARG A 1 130 ? -29.026 -35.117 -5.270 1.00 37.65 130 ARG A CA 1
ATOM 869 C C . ARG A 1 130 ? -29.668 -33.812 -4.873 1.00 36.43 130 ARG A C 1
ATOM 870 O O . ARG A 1 130 ? -30.907 -33.667 -4.980 1.00 33.08 130 ARG A O 1
ATOM 878 N N . LEU A 1 131 ? -28.830 -32.860 -4.384 1.00 34.53 131 LEU A N 1
ATOM 879 C CA . LEU A 1 131 ? -29.217 -31.451 -4.233 1.00 35.45 131 LEU A CA 1
ATOM 880 C C . LEU A 1 131 ? -29.722 -30.918 -5.569 1.00 35.49 131 LEU A C 1
ATOM 881 O O . LEU A 1 131 ? -30.854 -30.300 -5.627 1.00 35.00 131 LEU A O 1
ATOM 886 N N . LEU A 1 132 ? -28.927 -31.079 -6.650 1.00 35.56 132 LEU A N 1
ATOM 887 C CA . LEU A 1 132 ? -29.456 -30.602 -7.959 1.00 35.97 132 LEU A CA 1
ATOM 888 C C . LEU A 1 132 ? -30.792 -31.172 -8.456 1.00 33.97 132 LEU A C 1
ATOM 889 O O . LEU A 1 132 ? -31.571 -30.438 -9.075 1.00 37.81 132 LEU A O 1
ATOM 894 N N . ASP A 1 133 ? -31.062 -32.437 -8.216 1.00 34.09 133 ASP A N 1
ATOM 895 C CA . ASP A 1 133 ? -32.315 -33.142 -8.510 1.00 37.43 133 ASP A CA 1
ATOM 896 C C . ASP A 1 133 ? -33.489 -32.566 -7.742 1.00 37.22 133 ASP A C 1
ATOM 897 O O . ASP A 1 133 ? -34.565 -32.396 -8.320 1.00 35.23 133 ASP A O 1
ATOM 902 N N . ILE A 1 134 ? -33.319 -32.320 -6.432 1.00 35.32 134 ILE A N 1
ATOM 903 C CA . ILE A 1 134 ? -34.381 -31.593 -5.761 1.00 35.16 134 ILE A CA 1
ATOM 904 C C . ILE A 1 134 ? -34.639 -30.205 -6.401 1.00 34.13 134 ILE A C 1
ATOM 905 O O . ILE A 1 134 ? -35.822 -29.780 -6.571 1.00 33.58 134 ILE A O 1
ATOM 910 N N . HIS A 1 135 ? -33.596 -29.468 -6.726 1.00 32.25 135 HIS A N 1
ATOM 911 C CA . HIS A 1 135 ? -33.823 -28.156 -7.241 1.00 34.63 135 HIS A CA 1
ATOM 912 C C . HIS A 1 135 ? -34.523 -28.271 -8.699 1.00 36.65 135 HIS A C 1
ATOM 913 O O . HIS A 1 135 ? -35.342 -27.409 -9.053 1.00 35.73 135 HIS A O 1
ATOM 920 N N . SER A 1 136 ? -34.029 -29.194 -9.518 1.00 36.40 136 SER A N 1
ATOM 921 C CA . SER A 1 136 ? -34.645 -29.502 -10.845 1.00 38.17 136 SER A CA 1
ATOM 922 C C . SER A 1 136 ? -36.192 -29.694 -10.642 1.00 37.09 136 SER A C 1
ATOM 923 O O . SER A 1 136 ? -36.975 -28.995 -11.315 1.00 38.48 136 SER A O 1
ATOM 926 N N . LYS A 1 137 ? -36.568 -30.562 -9.679 1.00 37.71 137 LYS A N 1
ATOM 927 C CA . LYS A 1 137 ? -37.974 -30.777 -9.317 1.00 37.88 137 LYS A CA 1
ATOM 928 C C . LYS A 1 137 ? -38.746 -29.530 -9.030 1.00 39.68 137 LYS A C 1
ATOM 929 O O . LYS A 1 137 ? -39.898 -29.428 -9.446 1.00 39.64 137 LYS A O 1
ATOM 935 N N A MET A 1 138 ? -38.144 -28.548 -8.349 0.50 37.98 138 MET A N 1
ATOM 936 N N B MET A 1 138 ? -38.131 -28.660 -8.232 0.50 38.66 138 MET A N 1
ATOM 937 C CA A MET A 1 138 ? -38.810 -27.288 -7.911 0.50 35.40 138 MET A CA 1
ATOM 938 C CA B MET A 1 138 ? -38.695 -27.378 -7.909 0.50 36.87 138 MET A CA 1
ATOM 939 C C A MET A 1 138 ? -38.893 -26.231 -9.071 0.50 36.20 138 MET A C 1
ATOM 940 C C B MET A 1 138 ? -38.995 -26.738 -9.225 0.50 37.73 138 MET A C 1
ATOM 941 O O A MET A 1 138 ? -39.811 -25.346 -9.200 0.50 33.73 138 MET A O 1
ATOM 942 O O B MET A 1 138 ? -40.176 -26.704 -9.597 0.50 36.90 138 MET A O 1
ATOM 951 N N . LEU A 1 139 ? -37.932 -26.370 -9.966 1.00 35.87 139 LEU A N 1
ATOM 952 C CA . LEU A 1 139 ? -38.008 -25.697 -11.262 1.00 41.19 139 LEU A CA 1
ATOM 953 C C . LEU A 1 139 ? -39.250 -26.064 -12.144 1.00 42.99 139 LEU A C 1
ATOM 954 O O . LEU A 1 139 ? -39.959 -25.089 -12.583 1.00 42.73 139 LEU A O 1
ATOM 959 N N . GLN A 1 140 ? -39.538 -27.364 -12.275 1.00 45.54 140 GLN A N 1
ATOM 960 C CA . GLN A 1 140 ? -40.772 -27.894 -12.966 1.00 50.37 140 GLN A CA 1
ATOM 961 C C . GLN A 1 140 ? -42.047 -27.451 -12.229 1.00 52.31 140 GLN A C 1
ATOM 962 O O . GLN A 1 140 ? -42.788 -26.644 -12.791 1.00 53.88 140 GLN A O 1
ATOM 968 N N . ILE A 1 141 ? -42.238 -27.905 -10.978 1.00 52.19 141 ILE A N 1
ATOM 969 C CA . ILE A 1 141 ? -43.291 -27.406 -10.139 1.00 53.07 141 ILE A CA 1
ATOM 970 C C . ILE A 1 141 ? -43.426 -25.894 -10.389 1.00 52.87 141 ILE A C 1
ATOM 971 O O . ILE A 1 141 ? -44.505 -25.427 -10.447 1.00 51.81 141 ILE A O 1
ATOM 976 N N . ASN A 1 142 ? -42.351 -25.138 -10.578 1.00 55.56 142 ASN A N 1
ATOM 977 C CA . ASN A 1 142 ? -42.403 -23.621 -10.696 1.00 57.21 142 ASN A CA 1
ATOM 978 C C . ASN A 1 142 ? -43.385 -22.893 -9.761 1.00 58.57 142 ASN A C 1
ATOM 979 O O . ASN A 1 142 ? -44.063 -21.986 -10.209 1.00 60.37 142 ASN A O 1
ATOM 984 N N . LYS A 1 143 ? -43.565 -23.306 -8.506 1.00 60.23 143 LYS A N 1
ATOM 985 C CA . LYS A 1 143 ? -44.662 -22.668 -7.655 1.00 60.66 143 LYS A CA 1
ATOM 986 C C . LYS A 1 143 ? -44.227 -21.211 -7.379 1.00 61.45 143 LYS A C 1
ATOM 987 O O . LYS A 1 143 ? -43.024 -20.937 -7.204 1.00 63.59 143 LYS A O 1
ATOM 993 N N . LYS A 1 144 ? -45.112 -20.247 -7.323 1.00 61.55 144 LYS A N 1
ATOM 994 C CA . LYS A 1 144 ? -44.499 -18.938 -7.131 1.00 61.19 144 LYS A CA 1
ATOM 995 C C . LYS A 1 144 ? -44.598 -18.663 -5.611 1.00 61.04 144 LYS A C 1
ATOM 996 O O . LYS A 1 144 ? -45.709 -18.816 -4.998 1.00 61.78 144 LYS A O 1
ATOM 1002 N N . GLU A 1 145 ? -43.420 -18.427 -4.980 1.00 58.20 145 GLU A N 1
ATOM 1003 C CA . GLU A 1 145 ? -43.303 -18.275 -3.469 1.00 54.36 145 GLU A CA 1
ATOM 1004 C C . GLU A 1 145 ? -42.937 -16.812 -3.183 1.00 48.22 145 GLU A C 1
ATOM 1005 O O . GLU A 1 145 ? -41.850 -16.385 -3.525 1.00 48.67 145 GLU A O 1
ATOM 1011 N N . ASP A 1 146 ? -43.790 -15.990 -2.619 1.00 42.51 146 ASP A N 1
ATOM 1012 C CA . ASP A 1 146 ? -43.329 -14.648 -2.571 1.00 40.12 146 ASP A CA 1
ATOM 1013 C C . ASP A 1 146 ? -42.372 -14.367 -1.316 1.00 36.82 146 ASP A C 1
ATOM 1014 O O . ASP A 1 146 ? -41.874 -13.252 -1.140 1.00 36.66 146 ASP A O 1
ATOM 1019 N N . ILE A 1 147 ? -42.295 -15.338 -0.448 1.00 33.89 147 ILE A N 1
ATOM 1020 C CA . ILE A 1 147 ? -41.650 -15.170 0.916 1.00 34.61 147 ILE A CA 1
ATOM 1021 C C . ILE A 1 147 ? -40.307 -16.004 0.889 1.00 30.46 147 ILE A C 1
ATOM 1022 O O . ILE A 1 147 ? -40.289 -17.245 0.831 1.00 33.55 147 ILE A O 1
ATOM 1027 N N . ARG A 1 148 ? -39.176 -15.286 0.971 1.00 30.90 148 ARG A N 1
ATOM 1028 C CA . ARG A 1 148 ? -37.832 -15.935 1.041 1.00 30.98 148 ARG A CA 1
ATOM 1029 C C . ARG A 1 148 ? -37.102 -15.310 2.238 1.00 27.21 148 ARG A C 1
ATOM 1030 O O . ARG A 1 148 ? -37.272 -14.146 2.559 1.00 27.36 148 ARG A O 1
ATOM 1038 N N A MET A 1 149 ? -36.292 -16.171 2.891 0.50 26.14 149 MET A N 1
ATOM 1039 N N B MET A 1 149 ? -36.419 -16.166 3.059 0.50 28.09 149 MET A N 1
ATOM 1040 C CA A MET A 1 149 ? -35.513 -15.881 4.030 0.50 24.25 149 MET A CA 1
ATOM 1041 C CA B MET A 1 149 ? -35.533 -15.742 4.113 0.50 28.49 149 MET A CA 1
ATOM 1042 C C A MET A 1 149 ? -34.081 -16.469 3.905 0.50 23.97 149 MET A C 1
ATOM 1043 C C B MET A 1 149 ? -34.161 -16.522 4.089 0.50 26.29 149 MET A C 1
ATOM 1044 O O A MET A 1 149 ? -33.845 -17.402 3.114 0.50 24.82 149 MET A O 1
ATOM 1045 O O B MET A 1 149 ? -34.028 -17.652 3.570 0.50 27.09 149 MET A O 1
ATOM 1054 N N . GLY A 1 150 ? -33.179 -15.844 4.656 1.00 26.54 150 GLY A N 1
ATOM 1055 C CA . GLY A 1 150 ? -31.801 -16.514 4.927 1.00 26.40 150 GLY A CA 1
ATOM 1056 C C . GLY A 1 150 ? -31.249 -16.209 6.303 1.00 23.84 150 GLY A C 1
ATOM 1057 O O . GLY A 1 150 ? -31.378 -15.099 6.807 1.00 23.59 150 GLY A O 1
ATOM 1058 N N . ILE A 1 151 ? -30.566 -17.189 6.902 1.00 24.78 151 ILE A N 1
ATOM 1059 C CA . ILE A 1 151 ? -29.796 -16.852 8.098 1.00 23.42 151 ILE A CA 1
ATOM 1060 C C . ILE A 1 151 ? -28.341 -17.334 7.656 1.00 22.48 151 ILE A C 1
ATOM 1061 O O . ILE A 1 151 ? -28.106 -18.469 7.520 1.00 25.40 151 ILE A O 1
ATOM 1066 N N . VAL A 1 152 ? -27.516 -16.372 7.269 1.00 26.42 152 VAL A N 1
ATOM 1067 C CA . VAL A 1 152 ? -26.231 -16.825 6.620 1.00 23.44 152 VAL A CA 1
ATOM 1068 C C . VAL A 1 152 ? -25.073 -16.168 7.293 1.00 24.82 152 VAL A C 1
ATOM 1069 O O . VAL A 1 152 ? -25.260 -15.423 8.248 1.00 27.68 152 VAL A O 1
ATOM 1073 N N . ARG A 1 153 ? -23.848 -16.552 6.809 1.00 25.69 153 ARG A N 1
ATOM 1074 C CA . ARG A 1 153 ? -22.565 -16.145 7.508 1.00 26.38 153 ARG A CA 1
ATOM 1075 C C . ARG A 1 153 ? -21.509 -16.046 6.386 1.00 23.67 153 ARG A C 1
ATOM 1076 O O . ARG A 1 153 ? -21.266 -16.987 5.684 1.00 23.95 153 ARG A O 1
ATOM 1084 N N . SER A 1 154 ? -21.016 -14.856 6.222 1.00 24.55 154 SER A N 1
ATOM 1085 C CA . SER A 1 154 ? -19.864 -14.661 5.343 1.00 27.57 154 SER A CA 1
ATOM 1086 C C . SER A 1 154 ? -18.510 -14.592 6.218 1.00 25.26 154 SER A C 1
ATOM 1087 O O . SER A 1 154 ? -18.414 -13.813 7.126 1.00 28.67 154 SER A O 1
ATOM 1090 N N . ASP A 1 155 ? -17.620 -15.513 5.910 1.00 26.29 155 ASP A N 1
ATOM 1091 C CA . ASP A 1 155 ? -16.371 -15.677 6.681 1.00 27.07 155 ASP A CA 1
ATOM 1092 C C . ASP A 1 155 ? -15.151 -15.091 5.949 1.00 25.87 155 ASP A C 1
ATOM 1093 O O . ASP A 1 155 ? -15.072 -15.259 4.721 1.00 26.34 155 ASP A O 1
ATOM 1098 N N . TYR A 1 156 ? -14.361 -14.288 6.675 1.00 27.54 156 TYR A N 1
ATOM 1099 C CA . TYR A 1 156 ? -13.230 -13.509 6.119 1.00 27.90 156 TYR A CA 1
ATOM 1100 C C . TYR A 1 156 ? -11.919 -13.723 6.920 1.00 29.63 156 TYR A C 1
ATOM 1101 O O . TYR A 1 156 ? -11.979 -14.069 8.191 1.00 25.08 156 TYR A O 1
ATOM 1110 N N . MET A 1 157 ? -10.770 -13.625 6.210 1.00 29.25 157 MET A N 1
ATOM 1111 C CA . MET A 1 157 ? -9.396 -13.530 6.878 1.00 29.93 157 MET A CA 1
ATOM 1112 C C . MET A 1 157 ? -8.765 -12.273 6.324 1.00 28.69 157 MET A C 1
ATOM 1113 O O . MET A 1 157 ? -9.035 -11.955 5.150 1.00 33.52 157 MET A O 1
ATOM 1118 N N . ILE A 1 158 ? -7.990 -11.540 7.096 1.00 30.92 158 ILE A N 1
ATOM 1119 C CA . ILE A 1 158 ? -7.286 -10.399 6.504 1.00 32.46 158 ILE A CA 1
ATOM 1120 C C . ILE A 1 158 ? -5.911 -10.939 5.997 1.00 34.91 158 ILE A C 1
ATOM 1121 O O . ILE A 1 158 ? -5.089 -11.405 6.790 1.00 31.77 158 ILE A O 1
ATOM 1126 N N . ASP A 1 159 ? -5.685 -10.937 4.654 1.00 35.17 159 ASP A N 1
ATOM 1127 C CA . ASP A 1 159 ? -4.372 -11.448 4.149 1.00 37.06 159 ASP A CA 1
ATOM 1128 C C . ASP A 1 159 ? -3.216 -10.383 4.461 1.00 36.46 159 ASP A C 1
ATOM 1129 O O . ASP A 1 159 ? -3.431 -9.194 4.280 1.00 34.31 159 ASP A O 1
ATOM 1134 N N . GLU A 1 160 ? -2.133 -10.770 5.145 1.00 35.53 160 GLU A N 1
ATOM 1135 C CA . GLU A 1 160 ? -1.166 -9.761 5.634 1.00 40.27 160 GLU A CA 1
ATOM 1136 C C . GLU A 1 160 ? -0.490 -8.883 4.511 1.00 40.51 160 GLU A C 1
ATOM 1137 O O . GLU A 1 160 ? -0.570 -7.666 4.566 1.00 39.33 160 GLU A O 1
ATOM 1143 N N . LYS A 1 161 ? 0.091 -9.554 3.522 1.00 43.80 161 LYS A N 1
ATOM 1144 C CA . LYS A 1 161 ? 0.844 -8.923 2.367 1.00 48.75 161 LYS A CA 1
ATOM 1145 C C . LYS A 1 161 ? -0.284 -8.400 1.603 1.00 50.69 161 LYS A C 1
ATOM 1146 O O . LYS A 1 161 ? -1.211 -9.150 1.267 1.00 52.31 161 LYS A O 1
ATOM 1152 N N . THR A 1 162 ? -0.491 -7.121 1.459 1.00 51.63 162 THR A N 1
ATOM 1153 C CA . THR A 1 162 ? -1.869 -6.581 1.063 1.00 51.58 162 THR A CA 1
ATOM 1154 C C . THR A 1 162 ? -2.705 -6.602 2.342 1.00 51.65 162 THR A C 1
ATOM 1155 O O . THR A 1 162 ? -2.944 -7.676 2.920 1.00 53.70 162 THR A O 1
ATOM 1159 N N . LYS A 1 163 ? -3.148 -5.425 2.763 1.00 49.29 163 LYS A N 1
ATOM 1160 C CA . LYS A 1 163 ? -3.756 -5.606 4.033 1.00 45.90 163 LYS A CA 1
ATOM 1161 C C . LYS A 1 163 ? -5.292 -5.778 3.574 1.00 42.93 163 LYS A C 1
ATOM 1162 O O . LYS A 1 163 ? -6.016 -4.830 3.605 1.00 45.71 163 LYS A O 1
ATOM 1168 N N . SER A 1 164 ? -5.770 -6.944 3.064 1.00 40.39 164 SER A N 1
ATOM 1169 C CA . SER A 1 164 ? -7.181 -6.955 2.599 1.00 41.21 164 SER A CA 1
ATOM 1170 C C . SER A 1 164 ? -8.019 -8.069 3.202 1.00 35.30 164 SER A C 1
ATOM 1171 O O . SER A 1 164 ? -7.615 -9.216 3.367 1.00 33.00 164 SER A O 1
ATOM 1174 N N . LEU A 1 165 ? -9.221 -7.626 3.522 1.00 34.06 165 LEU A N 1
ATOM 1175 C CA . LEU A 1 165 ? -10.301 -8.520 4.018 1.00 31.29 165 LEU A CA 1
ATOM 1176 C C . LEU A 1 165 ? -10.782 -9.317 2.837 1.00 30.71 165 LEU A C 1
ATOM 1177 O O . LEU A 1 165 ? -11.359 -8.741 1.912 1.00 33.10 165 LEU A O 1
ATOM 1182 N N . LEU A 1 166 ? -10.560 -10.583 2.864 1.00 29.78 166 LEU A N 1
ATOM 1183 C CA . LEU A 1 166 ? -10.944 -11.525 1.862 1.00 30.89 166 LEU A CA 1
ATOM 1184 C C . LEU A 1 166 ? -11.878 -12.575 2.405 1.00 32.44 166 LEU A C 1
ATOM 1185 O O . LEU A 1 166 ? -11.587 -13.220 3.440 1.00 33.50 166 LEU A O 1
ATOM 1190 N N . GLN A 1 167 ? -12.915 -12.880 1.611 1.00 33.03 167 GLN A N 1
ATOM 1191 C CA . GLN A 1 167 ? -13.866 -13.963 1.942 1.00 31.52 167 GLN A CA 1
ATOM 1192 C C . GLN A 1 167 ? -13.298 -15.377 1.698 1.00 32.98 167 GLN A C 1
ATOM 1193 O O . GLN A 1 167 ? -12.844 -15.728 0.612 1.00 35.17 167 GLN A O 1
ATOM 1199 N N . ILE A 1 168 ? -13.347 -16.129 2.766 1.00 28.02 168 ILE A N 1
ATOM 1200 C CA . ILE A 1 168 ? -12.964 -17.526 2.771 1.00 27.84 168 ILE A CA 1
ATOM 1201 C C . ILE A 1 168 ? -14.102 -18.318 2.091 1.00 27.65 168 ILE A C 1
ATOM 1202 O O . ILE A 1 168 ? -13.904 -19.107 1.190 1.00 26.36 168 ILE A O 1
ATOM 1207 N N . GLU A 1 169 ? -15.333 -18.075 2.577 1.00 27.39 169 GLU A N 1
ATOM 1208 C CA . GLU A 1 169 ? -16.443 -18.791 2.092 1.00 25.55 169 GLU A CA 1
ATOM 1209 C C . GLU A 1 169 ? -17.751 -18.074 2.513 1.00 27.14 169 GLU A C 1
ATOM 1210 O O . GLU A 1 169 ? -17.786 -17.143 3.261 1.00 26.44 169 GLU A O 1
ATOM 1216 N N . MET A 1 170 ? -18.796 -18.475 1.779 1.00 29.72 170 MET A N 1
ATOM 1217 C CA . MET A 1 170 ? -20.199 -18.051 2.082 1.00 30.06 170 MET A CA 1
ATOM 1218 C C . MET A 1 170 ? -20.990 -19.204 2.644 1.00 25.94 170 MET A C 1
ATOM 1219 O O . MET A 1 170 ? -21.018 -20.336 1.981 1.00 28.85 170 MET A O 1
ATOM 1224 N N . ASN A 1 171 ? -21.625 -18.969 3.848 1.00 26.95 171 ASN A N 1
ATOM 1225 C CA . ASN A 1 171 ? -22.304 -20.097 4.399 1.00 27.04 171 ASN A CA 1
ATOM 1226 C C . ASN A 1 171 ? -23.834 -19.775 4.307 1.00 25.51 171 ASN A C 1
ATOM 1227 O O . ASN A 1 171 ? -24.255 -18.883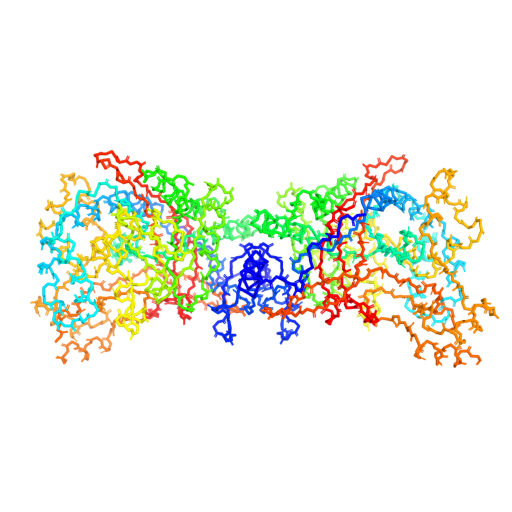 5.012 1.00 27.67 171 ASN A O 1
ATOM 1232 N N . THR A 1 172 ? -24.555 -20.502 3.481 1.00 28.07 172 THR A N 1
ATOM 1233 C CA . THR A 1 172 ? -26.026 -20.202 3.336 1.00 30.48 172 THR A CA 1
ATOM 1234 C C . THR A 1 172 ? -26.937 -21.191 4.079 1.00 30.52 172 THR A C 1
ATOM 1235 O O . THR A 1 172 ? -28.223 -21.176 3.946 1.00 30.65 172 THR A O 1
ATOM 1239 N N . ILE A 1 173 ? -26.328 -22.173 4.705 1.00 27.77 173 ILE A N 1
ATOM 1240 C CA . ILE A 1 173 ? -27.100 -23.269 5.331 1.00 27.13 173 ILE A CA 1
ATOM 1241 C C . ILE A 1 173 ? -26.561 -23.635 6.738 1.00 27.67 173 ILE A C 1
ATOM 1242 O O . ILE A 1 173 ? -25.276 -23.722 6.881 1.00 27.49 173 ILE A O 1
ATOM 1247 N N . SER A 1 174 ? -27.479 -23.878 7.712 1.00 25.73 174 SER A N 1
ATOM 1248 C CA . SER A 1 174 ? -27.125 -24.273 9.090 1.00 26.94 174 SER A CA 1
ATOM 1249 C C . SER A 1 174 ? -25.837 -23.585 9.682 1.00 27.98 174 SER A C 1
ATOM 1250 O O . SER A 1 174 ? -24.938 -24.325 10.147 1.00 27.68 174 SER A O 1
ATOM 1253 N N . THR A 1 175 ? -25.826 -22.260 9.674 1.00 26.24 175 THR A N 1
ATOM 1254 C CA . THR A 1 175 ? -24.661 -21.479 10.084 1.00 29.47 175 THR A CA 1
ATOM 1255 C C . THR A 1 175 ? -24.643 -21.627 11.658 1.00 28.23 175 THR A C 1
ATOM 1256 O O . THR A 1 175 ? -25.610 -21.314 12.332 1.00 28.21 175 THR A O 1
ATOM 1260 N N A SER A 1 176 ? -23.554 -22.134 12.222 0.50 26.25 176 SER A N 1
ATOM 1261 N N B SER A 1 176 ? -23.530 -22.100 12.199 0.50 26.26 176 SER A N 1
ATOM 1262 C CA A SER A 1 176 ? -23.480 -22.269 13.661 0.50 25.36 176 SER A CA 1
ATOM 1263 C CA B SER A 1 176 ? -23.379 -22.241 13.624 0.50 25.55 176 SER A CA 1
ATOM 1264 C C A SER A 1 176 ? -22.864 -21.041 14.285 0.50 25.33 176 SER A C 1
ATOM 1265 C C B SER A 1 176 ? -22.889 -20.973 14.293 0.50 25.52 176 SER A C 1
ATOM 1266 O O A SER A 1 176 ? -22.314 -20.193 13.551 0.50 25.48 176 SER A O 1
ATOM 1267 O O B SER A 1 176 ? -22.445 -20.032 13.610 0.50 26.31 176 SER A O 1
ATOM 1272 N N . PHE A 1 177 ? -22.925 -21.020 15.635 1.00 23.96 177 PHE A N 1
ATOM 1273 C CA . PHE A 1 177 ? -22.300 -20.079 16.492 1.00 24.05 177 PHE A CA 1
ATOM 1274 C C . PHE A 1 177 ? -22.852 -18.735 16.624 1.00 20.97 177 PHE A C 1
ATOM 1275 O O . PHE A 1 177 ? -22.110 -17.769 16.998 1.00 23.60 177 PHE A O 1
ATOM 1283 N N . ALA A 1 178 ? -24.201 -18.500 16.247 1.00 18.59 178 ALA A N 1
ATOM 1284 C CA . ALA A 1 178 ? -24.780 -17.318 16.723 1.00 18.17 178 ALA A CA 1
ATOM 1285 C C . ALA A 1 178 ? -24.870 -17.179 18.231 1.00 21.24 178 ALA A C 1
ATOM 1286 O O . ALA A 1 178 ? -24.653 -16.022 18.742 1.00 20.91 178 ALA A O 1
ATOM 1288 N N . LEU A 1 179 ? -25.119 -18.252 18.963 1.00 22.52 179 LEU A N 1
ATOM 1289 C CA . LEU A 1 179 ? -25.206 -18.105 20.395 1.00 21.02 179 LEU A CA 1
ATOM 1290 C C . LEU A 1 179 ? -23.704 -18.092 20.899 1.00 20.44 179 LEU A C 1
ATOM 1291 O O . LEU A 1 179 ? -23.339 -17.213 21.614 1.00 21.29 179 LEU A O 1
ATOM 1296 N N . ILE A 1 180 ? -22.936 -19.011 20.381 1.00 19.27 180 ILE A N 1
ATOM 1297 C CA . ILE A 1 180 ? -21.463 -19.122 20.827 1.00 22.89 180 ILE A CA 1
ATOM 1298 C C . ILE A 1 180 ? -20.699 -17.820 20.578 1.00 19.92 180 ILE A C 1
ATOM 1299 O O . ILE A 1 180 ? -20.007 -17.293 21.552 1.00 24.18 180 ILE A O 1
ATOM 1304 N N . GLY A 1 181 ? -20.814 -17.250 19.344 1.00 22.77 181 GLY A N 1
ATOM 1305 C CA . GLY A 1 181 ? -20.268 -15.911 19.103 1.00 24.14 181 GLY A CA 1
ATOM 1306 C C . GLY A 1 181 ? -20.753 -14.844 20.094 1.00 24.65 181 GLY A C 1
ATOM 1307 O O . GLY A 1 181 ? -19.927 -14.109 20.669 1.00 23.81 181 GLY A O 1
ATOM 1308 N N . CYS A 1 182 ? -22.081 -14.679 20.356 1.00 26.28 182 CYS A N 1
ATOM 1309 C CA . CYS A 1 182 ? -22.497 -13.628 21.323 1.00 25.80 182 CYS A CA 1
ATOM 1310 C C . CYS A 1 182 ? -21.979 -13.965 22.734 1.00 21.12 182 CYS A C 1
ATOM 1311 O O . CYS A 1 182 ? -21.654 -13.050 23.497 1.00 22.23 182 CYS A O 1
ATOM 1314 N N . LEU A 1 183 ? -21.883 -15.276 23.132 1.00 21.17 183 LEU A N 1
ATOM 1315 C CA . LEU A 1 183 ? -21.495 -15.605 24.519 1.00 24.38 183 LEU A CA 1
ATOM 1316 C C . LEU A 1 183 ? -19.944 -15.301 24.598 1.00 23.20 183 LEU A C 1
ATOM 1317 O O . LEU A 1 183 ? -19.482 -14.847 25.584 1.00 21.61 183 LEU A O 1
ATOM 1322 N N . MET A 1 184 ? -19.281 -15.516 23.500 1.00 21.84 184 MET A N 1
ATOM 1323 C CA . MET A 1 184 ? -17.816 -15.229 23.482 1.00 23.65 184 MET A CA 1
ATOM 1324 C C . MET A 1 184 ? -17.616 -13.699 23.651 1.00 20.58 184 MET A C 1
ATOM 1325 O O . MET A 1 184 ? -16.729 -13.215 24.375 1.00 24.17 184 MET A O 1
ATOM 1330 N N . THR A 1 185 ? -18.436 -12.872 22.964 1.00 21.44 185 THR A N 1
ATOM 1331 C CA . THR A 1 185 ? -18.498 -11.411 23.231 1.00 21.56 185 THR A CA 1
ATOM 1332 C C . THR A 1 185 ? -18.742 -11.056 24.712 1.00 20.74 185 THR A C 1
ATOM 1333 O O . THR A 1 185 ? -17.981 -10.266 25.342 1.00 21.16 185 THR A O 1
ATOM 1337 N N . GLY A 1 186 ? -19.709 -11.734 25.305 1.00 21.23 186 GLY A N 1
ATOM 1338 C CA . GLY A 1 186 ? -20.028 -11.545 26.707 1.00 18.69 186 GLY A CA 1
ATOM 1339 C C . GLY A 1 186 ? -18.744 -11.920 27.566 1.00 20.77 186 GLY A C 1
ATOM 1340 O O . GLY A 1 186 ? -18.416 -11.165 28.425 1.00 24.69 186 GLY A O 1
ATOM 1341 N N . LEU A 1 187 ? -18.128 -13.106 27.350 1.00 20.84 187 LEU A N 1
ATOM 1342 C CA . LEU A 1 187 ? -16.952 -13.555 28.074 1.00 23.52 187 LEU A CA 1
ATOM 1343 C C . LEU A 1 187 ? -15.835 -12.512 27.960 1.00 24.06 187 LEU A C 1
ATOM 1344 O O . LEU A 1 187 ? -15.320 -12.124 28.940 1.00 21.39 187 LEU A O 1
ATOM 1349 N N . HIS A 1 188 ? -15.515 -12.131 26.730 1.00 22.52 188 HIS A N 1
ATOM 1350 C CA . HIS A 1 188 ? -14.293 -11.238 26.570 1.00 26.73 188 HIS A CA 1
ATOM 1351 C C . HIS A 1 188 ? -14.602 -9.892 27.173 1.00 25.29 188 HIS A C 1
ATOM 1352 O O . HIS A 1 188 ? -13.746 -9.282 27.781 1.00 26.85 188 HIS A O 1
ATOM 1359 N N . LYS A 1 189 ? -15.847 -9.397 27.046 1.00 23.22 189 LYS A N 1
ATOM 1360 C CA . LYS A 1 189 ? -16.229 -8.148 27.680 1.00 22.27 189 LYS A CA 1
ATOM 1361 C C . LYS A 1 189 ? -16.113 -8.241 29.179 1.00 23.52 189 LYS A C 1
ATOM 1362 O O . LYS A 1 189 ? -15.661 -7.314 29.835 1.00 21.88 189 LYS A O 1
ATOM 1368 N N . SER A 1 190 ? -16.450 -9.406 29.760 1.00 24.52 190 SER A N 1
ATOM 1369 C CA . SER A 1 190 ? -16.437 -9.601 31.222 1.00 25.29 190 SER A CA 1
ATOM 1370 C C . SER A 1 190 ? -14.911 -9.728 31.649 1.00 24.50 190 SER A C 1
ATOM 1371 O O . SER A 1 190 ? -14.552 -9.104 32.642 1.00 26.03 190 SER A O 1
ATOM 1374 N N . LEU A 1 191 ? -14.058 -10.438 30.878 1.00 24.58 191 LEU A N 1
ATOM 1375 C CA . LEU A 1 191 ? -12.664 -10.627 31.288 1.00 23.94 191 LEU A CA 1
ATOM 1376 C C . LEU A 1 191 ? -11.994 -9.247 31.134 1.00 25.16 191 LEU A C 1
ATOM 1377 O O . LEU A 1 191 ? -11.278 -8.758 32.052 1.00 24.06 191 LEU A O 1
ATOM 1382 N N . LEU A 1 192 ? -12.274 -8.495 30.063 1.00 24.29 192 LEU A N 1
ATOM 1383 C CA . LEU A 1 192 ? -11.682 -7.138 29.959 1.00 25.58 192 LEU A CA 1
ATOM 1384 C C . LEU A 1 192 ? -12.177 -6.137 31.029 1.00 28.01 192 LEU A C 1
ATOM 1385 O O . LEU A 1 192 ? -11.387 -5.353 31.549 1.00 24.63 192 LEU A O 1
ATOM 1390 N N A SER A 1 193 ? -13.459 -6.126 31.373 0.50 26.96 193 SER A N 1
ATOM 1391 N N B SER A 1 193 ? -13.443 -6.103 31.430 0.50 27.36 193 SER A N 1
ATOM 1392 C CA A SER A 1 193 ? -13.854 -5.294 32.479 0.50 28.97 193 SER A CA 1
ATOM 1393 C CA B SER A 1 193 ? -13.777 -5.164 32.493 0.50 29.61 193 SER A CA 1
ATOM 1394 C C A SER A 1 193 ? -13.026 -5.534 33.735 0.50 29.61 193 SER A C 1
ATOM 1395 C C B SER A 1 193 ? -13.111 -5.526 33.856 0.50 30.27 193 SER A C 1
ATOM 1396 O O A SER A 1 193 ? -12.610 -4.553 34.330 0.50 29.51 193 SER A O 1
ATOM 1397 O O B SER A 1 193 ? -12.950 -4.642 34.697 0.50 30.89 193 SER A O 1
ATOM 1402 N N . GLN A 1 194 ? -12.797 -6.803 34.116 1.00 30.57 194 GLN A N 1
ATOM 1403 C CA . GLN A 1 194 ? -12.093 -7.149 35.361 1.00 32.94 194 GLN A CA 1
ATOM 1404 C C . GLN A 1 194 ? -10.512 -6.882 35.184 1.00 33.75 194 GLN A C 1
ATOM 1405 O O . GLN A 1 194 ? -9.872 -6.415 36.093 1.00 32.77 194 GLN A O 1
ATOM 1411 N N . TYR A 1 195 ? -9.972 -7.321 34.060 1.00 31.51 195 TYR A N 1
ATOM 1412 C CA . TYR A 1 195 ? -8.549 -7.400 33.841 1.00 31.69 195 TYR A CA 1
ATOM 1413 C C . TYR A 1 195 ? -7.964 -6.409 32.842 1.00 32.27 195 TYR A C 1
ATOM 1414 O O . TYR A 1 195 ? -6.672 -6.367 32.660 1.00 32.72 195 TYR A O 1
ATOM 1423 N N . GLY A 1 196 ? -8.830 -5.666 32.161 1.00 29.35 196 GLY A N 1
ATOM 1424 C CA . GLY A 1 196 ? -8.380 -4.762 31.072 1.00 31.71 196 GLY A CA 1
ATOM 1425 C C . GLY A 1 196 ? -7.347 -3.696 31.590 1.00 34.57 196 GLY A C 1
ATOM 1426 O O . GLY A 1 196 ? -6.389 -3.349 30.881 1.00 31.07 196 GLY A O 1
ATOM 1427 N N . LYS A 1 197 ? -7.521 -3.215 32.820 1.00 33.28 197 LYS A N 1
ATOM 1428 C CA . LYS A 1 197 ? -6.658 -2.228 33.356 1.00 38.77 197 LYS A CA 1
ATOM 1429 C C . LYS A 1 197 ? -5.176 -2.764 33.413 1.00 38.34 197 LYS A C 1
ATOM 1430 O O . LYS A 1 197 ? -4.290 -2.029 32.979 1.00 42.60 197 LYS A O 1
ATOM 1436 N N . PHE A 1 198 ? -4.939 -3.970 33.918 1.00 37.74 198 PHE A N 1
ATOM 1437 C CA . PHE A 1 198 ? -3.643 -4.651 33.900 1.00 35.96 198 PHE A CA 1
ATOM 1438 C C . PHE A 1 198 ? -3.081 -4.820 32.477 1.00 36.22 198 PHE A C 1
ATOM 1439 O O . PHE A 1 198 ? -1.882 -4.987 32.363 1.00 37.39 198 PHE A O 1
ATOM 1447 N N . LEU A 1 199 ? -3.912 -4.825 31.410 1.00 32.26 199 LEU A N 1
ATOM 1448 C CA . LEU A 1 199 ? -3.500 -5.191 30.036 1.00 29.73 199 LEU A CA 1
ATOM 1449 C C . LEU A 1 199 ? -3.503 -4.038 29.020 1.00 31.57 199 LEU A C 1
ATOM 1450 O O . LEU A 1 199 ? -3.033 -4.237 27.903 1.00 34.02 199 LEU A O 1
ATOM 1455 N N . GLY A 1 200 ? -3.912 -2.824 29.393 1.00 28.65 200 GLY A N 1
ATOM 1456 C CA . GLY A 1 200 ? -3.978 -1.779 28.382 1.00 30.62 200 GLY A CA 1
ATOM 1457 C C . GLY A 1 200 ? -5.140 -2.072 27.444 1.00 32.69 200 GLY A C 1
ATOM 1458 O O . GLY A 1 200 ? -5.090 -1.658 26.324 1.00 31.71 200 GLY A O 1
ATOM 1459 N N . LEU A 1 201 ? -6.185 -2.801 27.922 1.00 32.15 201 LEU A N 1
ATOM 1460 C CA . LEU A 1 201 ? -7.324 -3.270 27.031 1.00 29.68 201 LEU A CA 1
ATOM 1461 C C . LEU A 1 201 ? -8.674 -2.785 27.563 1.00 30.19 201 LEU A C 1
ATOM 1462 O O . LEU A 1 201 ? -8.816 -2.521 28.790 1.00 30.47 201 LEU A O 1
ATOM 1467 N N . ASN A 1 202 ? -9.534 -2.421 26.638 1.00 27.39 202 ASN A N 1
ATOM 1468 C CA . ASN A 1 202 ? -10.822 -1.858 27.049 1.00 32.28 202 ASN A CA 1
ATOM 1469 C C . ASN A 1 202 ? -11.950 -2.776 26.469 1.00 28.55 202 ASN A C 1
ATOM 1470 O O . ASN A 1 202 ? -11.956 -2.888 25.263 1.00 28.65 202 ASN A O 1
ATOM 1475 N N . SER A 1 203 ? -12.983 -3.139 27.257 1.00 30.54 203 SER A N 1
ATOM 1476 C CA . SER A 1 203 ? -14.133 -4.097 26.771 1.00 28.82 203 SER A CA 1
ATOM 1477 C C . SER A 1 203 ? -14.839 -3.484 25.658 1.00 29.83 203 SER A C 1
ATOM 1478 O O . SER A 1 203 ? -15.315 -4.257 24.796 1.00 24.31 203 SER A O 1
ATOM 1481 N N . ASN A 1 204 ? -14.861 -2.157 25.576 1.00 26.99 204 ASN A N 1
ATOM 1482 C CA . ASN A 1 204 ? -15.591 -1.486 24.466 1.00 33.82 204 ASN A CA 1
ATOM 1483 C C . ASN A 1 204 ? -15.034 -1.727 23.075 1.00 31.51 204 ASN A C 1
ATOM 1484 O O . ASN A 1 204 ? -15.774 -1.525 22.113 1.00 34.44 204 ASN A O 1
ATOM 1489 N N . ARG A 1 205 ? -13.791 -2.158 22.909 1.00 30.39 205 ARG A N 1
ATOM 1490 C CA . ARG A 1 205 ? -13.196 -2.397 21.601 1.00 29.49 205 ARG A CA 1
ATOM 1491 C C . ARG A 1 205 ? -13.444 -3.825 21.094 1.00 29.39 205 ARG A C 1
ATOM 1492 O O . ARG A 1 205 ? -13.149 -4.159 19.931 1.00 29.04 205 ARG A O 1
ATOM 1500 N N . VAL A 1 206 ? -14.145 -4.630 21.932 1.00 25.03 206 VAL A N 1
ATOM 1501 C CA . VAL A 1 206 ? -14.801 -5.885 21.448 1.00 25.77 206 VAL A CA 1
ATOM 1502 C C . VAL A 1 206 ? -16.217 -5.573 20.907 1.00 25.86 206 VAL A C 1
ATOM 1503 O O . VAL A 1 206 ? -16.966 -4.902 21.562 1.00 25.77 206 VAL A O 1
ATOM 1507 N N . PRO A 1 207 ? -16.418 -5.796 19.619 1.00 26.74 207 PRO A N 1
ATOM 1508 C CA . PRO A 1 207 ? -17.637 -5.164 19.074 1.00 27.55 207 PRO A CA 1
ATOM 1509 C C . PRO A 1 207 ? -18.898 -5.720 19.823 1.00 28.21 207 PRO A C 1
ATOM 1510 O O . PRO A 1 207 ? -18.913 -6.965 20.179 1.00 23.55 207 PRO A O 1
ATOM 1514 N N . ALA A 1 208 ? -19.907 -4.863 20.071 1.00 29.13 208 ALA A N 1
ATOM 1515 C CA . ALA A 1 208 ? -21.306 -5.422 20.435 1.00 30.55 208 ALA A CA 1
ATOM 1516 C C . ALA A 1 208 ? -21.858 -6.559 19.510 1.00 28.45 208 ALA A C 1
ATOM 1517 O O . ALA A 1 208 ? -21.501 -6.700 18.322 1.00 29.20 208 ALA A O 1
ATOM 1519 N N . ASN A 1 209 ? -22.548 -7.531 20.105 1.00 27.60 209 ASN A N 1
ATOM 1520 C CA . ASN A 1 209 ? -22.865 -8.721 19.342 1.00 29.26 209 ASN A CA 1
ATOM 1521 C C . ASN A 1 209 ? -24.375 -9.134 19.786 1.00 30.72 209 ASN A C 1
ATOM 1522 O O . ASN A 1 209 ? -24.613 -9.487 20.927 1.00 34.64 209 ASN A O 1
ATOM 1527 N N . ASN A 1 210 ? -25.244 -9.173 18.805 1.00 33.16 210 ASN A N 1
ATOM 1528 C CA . ASN A 1 210 ? -26.659 -9.521 19.025 1.00 34.11 210 ASN A CA 1
ATOM 1529 C C . ASN A 1 210 ? -27.021 -10.797 18.183 1.00 30.76 210 ASN A C 1
ATOM 1530 O O . ASN A 1 210 ? -28.205 -10.929 17.828 1.00 28.97 210 ASN A O 1
ATOM 1535 N N . ALA A 1 211 ? -26.064 -11.679 17.823 1.00 27.57 211 ALA A N 1
ATOM 1536 C CA . ALA A 1 211 ? -26.244 -12.564 16.711 1.00 22.98 211 ALA A CA 1
ATOM 1537 C C . ALA A 1 211 ? -27.427 -13.600 17.021 1.00 26.04 211 ALA A C 1
ATOM 1538 O O . ALA A 1 211 ? -28.268 -13.914 16.092 1.00 21.56 211 ALA A O 1
ATOM 1540 N N . VAL A 1 212 ? -27.394 -14.204 18.215 1.00 23.63 212 VAL A N 1
ATOM 1541 C CA . VAL A 1 212 ? -28.465 -15.214 18.506 1.00 27.37 212 VAL A CA 1
ATOM 1542 C C . VAL A 1 212 ? -29.905 -14.599 18.523 1.00 26.60 212 VAL A C 1
ATOM 1543 O O . VAL A 1 212 ? -30.908 -15.197 17.982 1.00 27.71 212 VAL A O 1
ATOM 1547 N N . ASP A 1 213 ? -30.018 -13.432 19.116 1.00 26.21 213 ASP A N 1
ATOM 1548 C CA . ASP A 1 213 ? -31.284 -12.680 19.199 1.00 25.99 213 ASP A CA 1
ATOM 1549 C C . ASP A 1 213 ? -31.728 -12.325 17.777 1.00 26.82 213 ASP A C 1
ATOM 1550 O O . ASP A 1 213 ? -32.923 -12.498 17.409 1.00 24.83 213 ASP A O 1
ATOM 1555 N N . GLN A 1 214 ? -30.802 -11.927 16.911 1.00 23.66 214 GLN A N 1
ATOM 1556 C CA . GLN A 1 214 ? -31.145 -11.634 15.521 1.00 23.81 214 GLN A CA 1
ATOM 1557 C C . GLN A 1 214 ? -31.611 -12.836 14.689 1.00 22.40 214 GLN A C 1
ATOM 1558 O O . GLN A 1 214 ? -32.443 -12.695 13.857 1.00 23.24 214 GLN A O 1
ATOM 1564 N N A SER A 1 215 ? -30.905 -13.934 14.857 0.50 20.38 215 SER A N 1
ATOM 1565 N N B SER A 1 215 ? -30.973 -13.988 14.815 0.50 22.09 215 SER A N 1
ATOM 1566 C CA A SER A 1 215 ? -31.208 -15.267 14.349 0.50 19.90 215 SER A CA 1
ATOM 1567 C CA B SER A 1 215 ? -31.403 -15.195 14.089 0.50 22.70 215 SER A CA 1
ATOM 1568 C C A SER A 1 215 ? -32.727 -15.497 14.720 0.50 21.88 215 SER A C 1
ATOM 1569 C C B SER A 1 215 ? -32.809 -15.660 14.704 0.50 23.74 215 SER A C 1
ATOM 1570 O O A SER A 1 215 ? -33.573 -15.774 13.823 0.50 23.04 215 SER A O 1
ATOM 1571 O O B SER A 1 215 ? -33.674 -16.224 13.956 0.50 24.22 215 SER A O 1
ATOM 1576 N N . ALA A 1 216 ? -33.018 -15.524 16.045 1.00 20.56 216 ALA A N 1
ATOM 1577 C CA . ALA A 1 216 ? -34.454 -15.880 16.508 1.00 22.63 216 ALA A CA 1
ATOM 1578 C C . ALA A 1 216 ? -35.469 -14.855 15.892 1.00 24.04 216 ALA A C 1
ATOM 1579 O O . ALA A 1 216 ? -36.602 -15.219 15.541 1.00 23.82 216 ALA A O 1
ATOM 1581 N N . GLU A 1 217 ? -35.109 -13.623 15.791 1.00 21.09 217 GLU A N 1
ATOM 1582 C CA . GLU A 1 217 ? -35.985 -12.543 15.259 1.00 26.27 217 GLU A CA 1
ATOM 1583 C C . GLU A 1 217 ? -36.307 -12.818 13.811 1.00 26.12 217 GLU A C 1
ATOM 1584 O O . GLU A 1 217 ? -37.386 -12.517 13.374 1.00 23.51 217 GLU A O 1
ATOM 1590 N N . ALA A 1 218 ? -35.317 -13.336 13.002 1.00 25.45 218 ALA A N 1
ATOM 1591 C CA . ALA A 1 218 ? -35.559 -13.508 11.583 1.00 27.21 218 ALA A CA 1
ATOM 1592 C C . ALA A 1 218 ? -36.545 -14.678 11.425 1.00 26.29 218 ALA A C 1
ATOM 1593 O O . ALA A 1 218 ? -37.468 -14.616 10.625 1.00 25.94 218 ALA A O 1
ATOM 1595 N N . LEU A 1 219 ? -36.312 -15.744 12.166 1.00 24.45 219 LEU A N 1
ATOM 1596 C CA . LEU A 1 219 ? -37.202 -16.942 12.219 1.00 24.14 219 LEU A CA 1
ATOM 1597 C C . LEU A 1 219 ? -38.683 -16.532 12.637 1.00 24.47 219 LEU A C 1
ATOM 1598 O O . LEU A 1 219 ? -39.615 -17.053 11.978 1.00 25.38 219 LEU A O 1
ATOM 1603 N N . ALA A 1 220 ? -38.850 -15.795 13.743 1.00 24.53 220 ALA A N 1
ATOM 1604 C CA . ALA A 1 220 ? -40.153 -15.251 14.197 1.00 26.73 220 ALA A CA 1
ATOM 1605 C C . ALA A 1 220 ? -40.838 -14.377 13.151 1.00 28.94 220 ALA A C 1
ATOM 1606 O O . ALA A 1 220 ? -41.997 -14.522 12.925 1.00 27.42 220 ALA A O 1
ATOM 1608 N N . LYS A 1 221 ? -40.095 -13.451 12.531 1.00 28.46 221 LYS A N 1
ATOM 1609 C CA . LYS A 1 221 ? -40.705 -12.573 11.524 1.00 29.18 221 LYS A CA 1
ATOM 1610 C C . LYS A 1 221 ? -41.104 -13.362 10.248 1.00 28.25 221 LYS A C 1
ATOM 1611 O O . LYS A 1 221 ? -42.166 -13.083 9.664 1.00 25.81 221 LYS A O 1
ATOM 1617 N N . ALA A 1 222 ? -40.292 -14.313 9.808 1.00 24.26 222 ALA A N 1
ATOM 1618 C CA . ALA A 1 222 ? -40.680 -15.198 8.661 1.00 24.21 222 ALA A CA 1
ATOM 1619 C C . ALA A 1 222 ? -42.021 -15.953 9.030 1.00 25.92 222 ALA A C 1
ATOM 1620 O O . ALA A 1 222 ? -42.996 -16.032 8.204 1.00 25.77 222 ALA A O 1
ATOM 1622 N N . TRP A 1 223 ? -42.050 -16.510 10.245 1.00 23.38 223 TRP A N 1
ATOM 1623 C CA . TRP A 1 223 ? -43.267 -17.255 10.813 1.00 25.95 223 TRP A CA 1
ATOM 1624 C C . TRP A 1 223 ? -44.581 -16.325 10.781 1.00 27.39 223 TRP A C 1
ATOM 1625 O O . TRP A 1 223 ? -45.646 -16.905 10.401 1.00 26.62 223 TRP A O 1
ATOM 1636 N N . SER A 1 224 ? -44.385 -15.071 11.145 1.00 26.91 224 SER A N 1
ATOM 1637 C CA . SER A 1 224 ? -45.330 -13.945 11.033 1.00 28.32 224 SER A CA 1
ATOM 1638 C C . SER A 1 224 ? -45.719 -13.646 9.592 1.00 29.18 224 SER A C 1
ATOM 1639 O O . SER A 1 224 ? -46.858 -13.263 9.376 1.00 28.75 224 SER A O 1
ATOM 1642 N N . GLU A 1 225 ? -44.797 -13.732 8.632 1.00 27.20 225 GLU A N 1
ATOM 1643 C CA . GLU A 1 225 ? -45.138 -13.427 7.228 1.00 27.81 225 GLU A CA 1
ATOM 1644 C C . GLU A 1 225 ? -45.995 -14.531 6.722 1.00 28.63 225 GLU A C 1
ATOM 1645 O O . GLU A 1 225 ? -46.932 -14.283 5.998 1.00 29.96 225 GLU A O 1
ATOM 1651 N N . TYR A 1 226 ? -45.664 -15.754 7.039 1.00 26.04 226 TYR A N 1
ATOM 1652 C CA . TYR A 1 226 ? -46.426 -16.945 6.567 1.00 27.88 226 TYR A CA 1
ATOM 1653 C C . TYR A 1 226 ? -47.888 -16.717 7.183 1.00 28.74 226 TYR A C 1
ATOM 1654 O O . TYR A 1 226 ? -48.887 -17.003 6.489 1.00 28.41 226 TYR A O 1
ATOM 1663 N N . ASN A 1 227 ? -47.917 -16.238 8.439 1.00 27.96 227 ASN A N 1
ATOM 1664 C CA . ASN A 1 227 ? -49.147 -15.762 9.134 1.00 31.38 227 ASN A CA 1
ATOM 1665 C C . ASN A 1 227 ? -50.143 -16.860 9.373 1.00 31.46 227 ASN A C 1
ATOM 1666 O O . ASN A 1 227 ? -51.215 -16.697 8.859 1.00 33.88 227 ASN A O 1
ATOM 1671 N N . ASN A 1 228 ? -49.799 -17.901 10.150 1.00 31.79 228 ASN A N 1
ATOM 1672 C CA . ASN A 1 228 ? -50.700 -18.876 10.646 1.00 31.66 228 ASN A CA 1
ATOM 1673 C C . ASN A 1 228 ? -50.247 -19.057 12.153 1.00 31.58 228 ASN A C 1
ATOM 1674 O O . ASN A 1 228 ? -49.141 -19.653 12.462 1.00 29.21 228 ASN A O 1
ATOM 1679 N N . PRO A 1 229 ? -51.068 -18.533 13.111 1.00 30.10 229 PRO A N 1
ATOM 1680 C CA . PRO A 1 229 ? -50.543 -18.576 14.497 1.00 27.11 229 PRO A CA 1
ATOM 1681 C C . PRO A 1 229 ? -50.543 -19.904 15.208 1.00 26.70 229 PRO A C 1
ATOM 1682 O O . PRO A 1 229 ? -50.162 -20.061 16.384 1.00 28.28 229 PRO A O 1
ATOM 1686 N N . ARG A 1 230 ? -51.116 -20.907 14.584 1.00 24.14 230 ARG A N 1
ATOM 1687 C CA . ARG A 1 230 ? -51.074 -22.231 15.177 1.00 26.62 230 ARG A CA 1
ATOM 1688 C C . ARG A 1 230 ? -50.005 -23.159 14.578 1.00 25.23 230 ARG A C 1
ATOM 1689 O O . ARG A 1 230 ? -49.808 -24.239 14.996 1.00 29.29 230 ARG A O 1
ATOM 1697 N N . ALA A 1 231 ? -49.391 -22.694 13.539 1.00 28.60 231 ALA A N 1
ATOM 1698 C CA . ALA A 1 231 ? -48.241 -23.344 12.931 1.00 29.16 231 ALA A CA 1
ATOM 1699 C C . ALA A 1 231 ? -46.949 -23.250 13.874 1.00 27.76 231 ALA A C 1
ATOM 1700 O O . ALA A 1 231 ? -46.710 -22.263 14.679 1.00 27.95 231 ALA A O 1
ATOM 1702 N N . ALA A 1 232 ? -46.084 -24.227 13.655 1.00 27.16 232 ALA A N 1
ATOM 1703 C CA . ALA A 1 232 ? -44.824 -24.259 14.431 1.00 25.82 232 ALA A CA 1
ATOM 1704 C C . ALA A 1 232 ? -43.638 -24.132 13.425 1.00 26.70 232 ALA A C 1
ATOM 1705 O O . ALA A 1 232 ? -43.749 -24.176 12.161 1.00 26.58 232 ALA A O 1
ATOM 1707 N N . ILE A 1 233 ? -42.527 -23.994 14.063 1.00 25.90 233 ILE A N 1
ATOM 1708 C CA . ILE A 1 233 ? -41.181 -23.967 13.376 1.00 23.15 233 ILE A CA 1
ATOM 1709 C C . ILE A 1 233 ? -40.605 -25.373 13.539 1.00 21.89 233 ILE A C 1
ATOM 1710 O O . ILE A 1 233 ? -40.428 -25.825 14.633 1.00 24.34 233 ILE A O 1
ATOM 1715 N N . LEU A 1 234 ? -40.238 -26.017 12.408 1.00 21.54 234 LEU A N 1
ATOM 1716 C CA . LEU A 1 234 ? -39.635 -27.282 12.454 1.00 22.29 234 LEU A CA 1
ATOM 1717 C C . LEU A 1 234 ? -38.072 -27.035 12.405 1.00 24.10 234 LEU A C 1
ATOM 1718 O O . LEU A 1 234 ? -37.540 -26.394 11.495 1.00 25.49 234 LEU A O 1
ATOM 1723 N N . VAL A 1 235 ? -37.431 -27.585 13.420 1.00 26.79 235 VAL A N 1
ATOM 1724 C CA . VAL A 1 235 ? -35.893 -27.491 13.348 1.00 28.42 235 VAL A CA 1
ATOM 1725 C C . VAL A 1 235 ? -35.322 -28.805 12.938 1.00 24.74 235 VAL A C 1
ATOM 1726 O O . VAL A 1 235 ? -35.570 -29.809 13.559 1.00 22.61 235 VAL A O 1
ATOM 1730 N N . VAL A 1 236 ? -34.528 -28.762 11.870 1.00 25.66 236 VAL A N 1
ATOM 1731 C CA . VAL A 1 236 ? -34.048 -30.026 11.320 1.00 26.67 236 VAL A CA 1
ATOM 1732 C C . VAL A 1 236 ? -32.648 -30.263 11.933 1.00 24.92 236 VAL A C 1
ATOM 1733 O O . VAL A 1 236 ? -31.811 -29.448 11.790 1.00 25.04 236 VAL A O 1
ATOM 1737 N N . VAL A 1 237 ? -32.493 -31.355 12.623 1.00 26.35 237 VAL A N 1
ATOM 1738 C CA . VAL A 1 237 ? -31.238 -31.515 13.372 1.00 25.49 237 VAL A CA 1
ATOM 1739 C C . VAL A 1 237 ? -30.578 -32.843 13.004 1.00 27.49 237 VAL A C 1
ATOM 1740 O O . VAL A 1 237 ? -31.241 -33.820 12.441 1.00 25.95 237 VAL A O 1
ATOM 1744 N N . GLN A 1 238 ? -29.282 -32.979 13.427 1.00 29.49 238 GLN A N 1
ATOM 1745 C CA . GLN A 1 238 ? -28.559 -34.181 13.149 1.00 26.91 238 GLN A CA 1
ATOM 1746 C C . GLN A 1 238 ? -28.808 -35.108 14.260 1.00 30.16 238 GLN A C 1
ATOM 1747 O O . GLN A 1 238 ? -29.242 -34.727 15.395 1.00 31.05 238 GLN A O 1
ATOM 1753 N N . VAL A 1 239 ? -28.499 -36.353 13.990 1.00 29.65 239 VAL A N 1
ATOM 1754 C CA . VAL A 1 239 ? -28.752 -37.428 14.959 1.00 30.99 239 VAL A CA 1
ATOM 1755 C C . VAL A 1 239 ? -27.871 -37.214 16.195 1.00 32.65 239 VAL A C 1
ATOM 1756 O O . VAL A 1 239 ? -28.313 -37.448 17.340 1.00 32.96 239 VAL A O 1
ATOM 1760 N N . GLU A 1 240 ? -26.605 -36.756 15.998 1.00 30.90 240 GLU A N 1
ATOM 1761 C CA . GLU A 1 240 ? -25.747 -36.494 17.174 1.00 31.51 240 GLU A CA 1
ATOM 1762 C C . GLU A 1 240 ? -25.381 -35.050 17.059 1.00 30.08 240 GLU A C 1
ATOM 1763 O O . GLU A 1 240 ? -25.080 -34.556 15.961 1.00 26.77 240 GLU A O 1
ATOM 1769 N N . GLU A 1 241 ? -25.598 -34.357 18.148 1.00 27.03 241 GLU A N 1
ATOM 1770 C CA . GLU A 1 241 ? -25.434 -32.954 18.078 1.00 27.77 241 GLU A CA 1
ATOM 1771 C C . GLU A 1 241 ? -24.916 -32.482 19.373 1.00 25.25 241 GLU A C 1
ATOM 1772 O O . GLU A 1 241 ? -25.658 -32.128 20.319 1.00 23.97 241 GLU A O 1
ATOM 1778 N N . ARG A 1 242 ? -23.596 -32.506 19.518 1.00 25.53 242 ARG A N 1
ATOM 1779 C CA . ARG A 1 242 ? -23.001 -31.986 20.766 1.00 28.04 242 ARG A CA 1
ATOM 1780 C C . ARG A 1 242 ? -23.174 -30.472 20.949 1.00 26.16 242 ARG A C 1
ATOM 1781 O O . ARG A 1 242 ? -23.042 -29.950 22.062 1.00 24.65 242 ARG A O 1
ATOM 1789 N N . ASN A 1 243 ? -23.388 -29.764 19.849 1.00 25.25 243 ASN A N 1
ATOM 1790 C CA . ASN A 1 243 ? -23.636 -28.292 19.894 1.00 19.19 243 ASN A CA 1
ATOM 1791 C C . ASN A 1 243 ? -25.209 -27.986 19.999 1.00 21.05 243 ASN A C 1
ATOM 1792 O O . ASN A 1 243 ? -25.682 -26.968 19.494 1.00 20.84 243 ASN A O 1
ATOM 1797 N N . MET A 1 244 ? -25.931 -28.952 20.510 1.00 23.49 244 MET A N 1
ATOM 1798 C CA . MET A 1 244 ? -27.403 -28.841 20.660 1.00 22.74 244 MET A CA 1
ATOM 1799 C C . MET A 1 244 ? -27.891 -27.658 21.432 1.00 21.80 244 MET A C 1
ATOM 1800 O O . MET A 1 244 ? -29.058 -27.171 21.199 1.00 20.71 244 MET A O 1
ATOM 1805 N N . TYR A 1 245 ? -27.125 -27.200 22.434 1.00 21.48 245 TYR A N 1
ATOM 1806 C CA . TYR A 1 245 ? -27.551 -26.101 23.299 1.00 24.67 245 TYR A CA 1
ATOM 1807 C C . TYR A 1 245 ? -27.823 -24.797 22.627 1.00 24.31 245 TYR A C 1
ATOM 1808 O O . TYR A 1 245 ? -28.780 -24.117 22.932 1.00 22.17 245 TYR A O 1
ATOM 1817 N N . GLU A 1 246 ? -27.002 -24.496 21.608 1.00 22.62 246 GLU A N 1
ATOM 1818 C CA . GLU A 1 246 ? -27.281 -23.392 20.782 1.00 22.04 246 GLU A CA 1
ATOM 1819 C C . GLU A 1 246 ? -28.665 -23.558 20.079 1.00 18.77 246 GLU A C 1
ATOM 1820 O O . GLU A 1 246 ? -29.393 -22.419 20.080 1.00 18.21 246 GLU A O 1
ATOM 1826 N N A GLN A 1 247 ? -28.999 -24.690 19.523 0.50 13.70 247 GLN A N 1
ATOM 1827 C CA A GLN A 1 247 ? -30.385 -24.878 18.958 0.50 19.09 247 GLN A CA 1
ATOM 1828 C CA B GLN A 1 247 ? -30.311 -25.241 18.957 0.50 21.03 247 GLN A CA 1
ATOM 1829 C C A GLN A 1 247 ? -31.442 -24.712 20.038 0.50 18.48 247 GLN A C 1
ATOM 1830 C C B GLN A 1 247 ? -31.395 -24.840 19.970 0.50 19.81 247 GLN A C 1
ATOM 1831 O O A GLN A 1 247 ? -32.416 -23.920 19.851 0.50 20.11 247 GLN A O 1
ATOM 1832 O O B GLN A 1 247 ? -32.291 -23.975 19.678 0.50 21.28 247 GLN A O 1
ATOM 1843 N N . HIS A 1 248 ? -31.250 -25.438 21.164 1.00 20.35 248 HIS A N 1
ATOM 1844 C CA . HIS A 1 248 ? -32.119 -25.216 22.340 1.00 21.97 248 HIS A CA 1
ATOM 1845 C C . HIS A 1 248 ? -32.310 -23.779 22.738 1.00 22.48 248 HIS A C 1
ATOM 1846 O O . HIS A 1 248 ? -33.512 -23.370 22.982 1.00 20.58 248 HIS A O 1
ATOM 1853 N N . TYR A 1 249 ? -31.231 -22.954 22.739 1.00 22.45 249 TYR A N 1
ATOM 1854 C CA . TYR A 1 249 ? -31.323 -21.560 23.089 1.00 23.22 249 TYR A CA 1
ATOM 1855 C C . TYR A 1 249 ? -32.207 -20.825 22.098 1.00 19.63 249 TYR A C 1
ATOM 1856 O O . TYR A 1 249 ? -33.001 -19.996 22.543 1.00 20.34 249 TYR A O 1
ATOM 1865 N N . ILE A 1 250 ? -32.038 -21.067 20.798 1.00 21.47 250 ILE A N 1
ATOM 1866 C CA . ILE A 1 250 ? -32.879 -20.347 19.801 1.00 21.18 250 ILE A CA 1
ATOM 1867 C C . ILE A 1 250 ? -34.415 -20.740 19.987 1.00 21.23 250 ILE A C 1
ATOM 1868 O O . ILE A 1 250 ? -35.274 -19.816 19.943 1.00 21.67 250 ILE A O 1
ATOM 1873 N N . SER A 1 251 ? -34.705 -22.046 20.152 1.00 22.68 251 SER A N 1
ATOM 1874 C CA . SER A 1 251 ? -36.059 -22.459 20.386 1.00 22.87 251 SER A CA 1
ATOM 1875 C C . SER A 1 251 ? -36.553 -21.867 21.725 1.00 24.17 251 SER A C 1
ATOM 1876 O O . SER A 1 251 ? -37.725 -21.404 21.820 1.00 23.35 251 SER A O 1
ATOM 1879 N N . ALA A 1 252 ? -35.729 -21.807 22.761 1.00 19.66 252 ALA A N 1
ATOM 1880 C CA . ALA A 1 252 ? -36.155 -21.060 23.938 1.00 21.12 252 ALA A CA 1
ATOM 1881 C C . ALA A 1 252 ? -36.509 -19.581 23.699 1.00 23.43 252 ALA A C 1
ATOM 1882 O O . ALA A 1 252 ? -37.567 -19.037 24.250 1.00 22.35 252 ALA A O 1
ATOM 1884 N N . LEU A 1 253 ? -35.691 -18.862 22.967 1.00 24.48 253 LEU A N 1
ATOM 1885 C CA . LEU A 1 253 ? -36.050 -17.519 22.573 1.00 25.70 253 LEU A CA 1
ATOM 1886 C C . LEU A 1 253 ? -37.399 -17.470 21.787 1.00 24.29 253 LEU A C 1
ATOM 1887 O O . LEU A 1 253 ? -38.210 -16.559 22.037 1.00 28.79 253 LEU A O 1
ATOM 1892 N N . LEU A 1 254 ? -37.577 -18.339 20.781 1.00 24.57 254 LEU A N 1
ATOM 1893 C CA . LEU A 1 254 ? -38.772 -18.414 19.922 1.00 26.16 254 LEU A CA 1
ATOM 1894 C C . LEU A 1 254 ? -40.027 -18.587 20.894 1.00 27.37 254 LEU A C 1
ATOM 1895 O O . LEU A 1 254 ? -41.051 -17.857 20.792 1.00 26.52 254 LEU A O 1
ATOM 1900 N N . ARG A 1 255 ? -39.898 -19.531 21.847 1.00 26.67 255 ARG A N 1
ATOM 1901 C CA . ARG A 1 255 ? -40.999 -19.848 22.762 1.00 29.63 255 ARG A CA 1
ATOM 1902 C C . ARG A 1 255 ? -41.253 -18.753 23.742 1.00 30.98 255 ARG A C 1
ATOM 1903 O O . ARG A 1 255 ? -42.388 -18.231 23.797 1.00 30.74 255 ARG A O 1
ATOM 1911 N N . GLU A 1 256 ? -40.201 -18.299 24.481 1.00 32.08 256 GLU A N 1
ATOM 1912 C CA . GLU A 1 256 ? -40.389 -17.360 25.552 1.00 32.92 256 GLU A CA 1
ATOM 1913 C C . GLU A 1 256 ? -40.590 -15.895 25.125 1.00 34.56 256 GLU A C 1
ATOM 1914 O O . GLU A 1 256 ? -41.318 -15.151 25.751 1.00 32.81 256 GLU A O 1
ATOM 1920 N N . LYS A 1 257 ? -39.960 -15.486 24.054 1.00 32.35 257 LYS A N 1
ATOM 1921 C CA . LYS A 1 257 ? -39.932 -14.101 23.735 1.00 34.05 257 LYS A CA 1
ATOM 1922 C C . LYS A 1 257 ? -40.944 -13.904 22.619 1.00 31.95 257 LYS A C 1
ATOM 1923 O O . LYS A 1 257 ? -41.549 -12.850 22.611 1.00 32.46 257 LYS A O 1
ATOM 1929 N N . HIS A 1 258 ? -41.028 -14.824 21.628 1.00 29.74 258 HIS A N 1
ATOM 1930 C CA . HIS A 1 258 ? -41.782 -14.546 20.406 1.00 29.59 258 HIS A CA 1
ATOM 1931 C C . HIS A 1 258 ? -43.153 -15.351 20.441 1.00 28.81 258 HIS A C 1
ATOM 1932 O O . HIS A 1 258 ? -43.907 -15.245 19.548 1.00 29.33 258 HIS A O 1
ATOM 1939 N N . HIS A 1 259 ? -43.302 -16.242 21.435 1.00 28.77 259 HIS A N 1
ATOM 1940 C CA . HIS A 1 259 ? -44.380 -17.151 21.669 1.00 32.55 259 HIS A CA 1
ATOM 1941 C C . HIS A 1 259 ? -44.686 -18.038 20.474 1.00 33.76 259 HIS A C 1
ATOM 1942 O O . HIS A 1 259 ? -45.859 -18.113 20.133 1.00 31.38 259 HIS A O 1
ATOM 1949 N N . ILE A 1 260 ? -43.656 -18.695 19.876 1.00 29.37 260 ILE A N 1
ATOM 1950 C CA . ILE A 1 260 ? -43.731 -19.549 18.703 1.00 27.33 260 ILE A CA 1
ATOM 1951 C C . ILE A 1 260 ? -43.196 -20.905 19.161 1.00 29.88 260 ILE A C 1
ATOM 1952 O O . ILE A 1 260 ? -42.132 -21.057 19.826 1.00 29.12 260 ILE A O 1
ATOM 1957 N N . ARG A 1 261 ? -44.013 -21.888 18.989 1.00 30.94 261 ARG A N 1
ATOM 1958 C CA . ARG A 1 261 ? -43.570 -23.290 19.120 1.00 32.08 261 ARG A CA 1
ATOM 1959 C C . ARG A 1 261 ? -42.551 -23.850 18.087 1.00 28.64 261 ARG A C 1
ATOM 1960 O O . ARG A 1 261 ? -42.631 -23.561 16.874 1.00 28.82 261 ARG A O 1
ATOM 1968 N N . SER A 1 262 ? -41.576 -24.664 18.593 1.00 27.09 262 SER A N 1
ATOM 1969 C CA . SER A 1 262 ? -40.589 -25.343 17.733 1.00 27.92 262 SER A CA 1
ATOM 1970 C C . SER A 1 262 ? -40.762 -26.805 17.917 1.00 26.32 262 SER A C 1
ATOM 1971 O O . SER A 1 262 ? -41.088 -27.222 19.003 1.00 27.64 262 SER A O 1
ATOM 1974 N N . ILE A 1 263 ? -40.521 -27.583 16.906 1.00 27.57 263 ILE A N 1
ATOM 1975 C CA . ILE A 1 263 ? -40.322 -29.012 17.167 1.00 30.26 263 ILE A CA 1
ATOM 1976 C C . ILE A 1 263 ? -38.923 -29.466 16.505 1.00 31.04 263 ILE A C 1
ATOM 1977 O O . ILE A 1 263 ? -38.599 -29.009 15.441 1.00 29.33 263 ILE A O 1
ATOM 1982 N N . ARG A 1 264 ? -38.213 -30.408 17.099 1.00 28.95 264 ARG A N 1
ATOM 1983 C CA . ARG A 1 264 ? -36.967 -30.867 16.464 1.00 28.88 264 ARG A CA 1
ATOM 1984 C C . ARG A 1 264 ? -37.037 -32.272 16.034 1.00 27.21 264 ARG A C 1
ATOM 1985 O O . ARG A 1 264 ? -37.490 -33.133 16.828 1.00 25.36 264 ARG A O 1
ATOM 1993 N N . LYS A 1 265 ? -36.632 -32.504 14.794 1.00 27.67 265 LYS A N 1
ATOM 1994 C CA . LYS A 1 265 ? -36.764 -33.819 14.135 1.00 26.90 265 LYS A CA 1
ATOM 1995 C C . LYS A 1 265 ? -35.510 -34.038 13.271 1.00 26.83 265 LYS A C 1
ATOM 1996 O O . LYS A 1 265 ? -35.014 -33.058 12.671 1.00 26.91 265 LYS A O 1
ATOM 2002 N N . THR A 1 266 ? -35.007 -35.280 13.241 1.00 26.57 266 THR A N 1
ATOM 2003 C CA . THR A 1 266 ? -33.945 -35.553 12.305 1.00 30.02 266 THR A CA 1
ATOM 2004 C C . THR A 1 266 ? -34.684 -35.711 10.874 1.00 28.49 266 THR A C 1
ATOM 2005 O O . THR A 1 266 ? -35.947 -35.908 10.848 1.00 26.58 266 THR A O 1
ATOM 2009 N N . LEU A 1 267 ? -33.970 -35.644 9.723 1.00 28.93 267 LEU A N 1
ATOM 2010 C CA . LEU A 1 267 ? -34.518 -35.996 8.481 1.00 29.25 267 LEU A CA 1
ATOM 2011 C C . LEU A 1 267 ? -35.297 -37.351 8.437 1.00 31.37 267 LEU A C 1
ATOM 2012 O O . LEU A 1 267 ? -36.341 -37.426 7.781 1.00 31.41 267 LEU A O 1
ATOM 2017 N N . THR A 1 268 ? -34.733 -38.371 9.118 1.00 31.89 268 THR A N 1
ATOM 2018 C CA . THR A 1 268 ? -35.417 -39.676 9.055 1.00 36.00 268 THR A CA 1
ATOM 2019 C C . THR A 1 268 ? -36.756 -39.603 9.806 1.00 34.74 268 THR A C 1
ATOM 2020 O O . THR A 1 268 ? -37.753 -40.164 9.349 1.00 37.28 268 THR A O 1
ATOM 2024 N N . GLU A 1 269 ? -36.806 -38.934 10.954 1.00 32.95 269 GLU A N 1
ATOM 2025 C CA . GLU A 1 269 ? -38.087 -38.777 11.654 1.00 30.67 269 GLU A CA 1
ATOM 2026 C C . GLU A 1 269 ? -39.076 -37.960 10.777 1.00 30.02 269 GLU A C 1
ATOM 2027 O O . GLU A 1 269 ? -40.234 -38.284 10.786 1.00 30.43 269 GLU A O 1
ATOM 2033 N N . ILE A 1 270 ? -38.618 -36.955 10.020 1.00 25.98 270 ILE A N 1
ATOM 2034 C CA . ILE A 1 270 ? -39.464 -36.180 9.054 1.00 31.36 270 ILE A CA 1
ATOM 2035 C C . ILE A 1 270 ? -40.039 -37.131 7.948 1.00 33.60 270 ILE A C 1
ATOM 2036 O O . ILE A 1 270 ? -41.239 -37.065 7.658 1.00 33.39 270 ILE A O 1
ATOM 2041 N N . ASP A 1 271 ? -39.241 -38.106 7.481 1.00 33.28 271 ASP A N 1
ATOM 2042 C CA . ASP A 1 271 ? -39.756 -39.003 6.487 1.00 34.54 271 ASP A CA 1
ATOM 2043 C C . ASP A 1 271 ? -40.770 -39.931 7.151 1.00 34.05 271 ASP A C 1
ATOM 2044 O O . ASP A 1 271 ? -41.737 -40.269 6.554 1.00 37.48 271 ASP A O 1
ATOM 2049 N N . GLN A 1 272 ? -40.600 -40.286 8.404 1.00 33.69 272 GLN A N 1
ATOM 2050 C CA . GLN A 1 272 ? -41.473 -41.203 9.093 1.00 37.73 272 GLN A CA 1
ATOM 2051 C C . GLN A 1 272 ? -42.807 -40.536 9.562 1.00 35.98 272 GLN A C 1
ATOM 2052 O O . GLN A 1 272 ? -43.848 -41.191 9.540 1.00 35.25 272 GLN A O 1
ATOM 2058 N N . GLU A 1 273 ? -42.746 -39.303 10.055 1.00 31.91 273 GLU A N 1
ATOM 2059 C CA . GLU A 1 273 ? -43.893 -38.595 10.567 1.00 34.22 273 GLU A CA 1
ATOM 2060 C C . GLU A 1 273 ? -44.430 -37.432 9.721 1.00 32.57 273 GLU A C 1
ATOM 2061 O O . GLU A 1 273 ? -45.423 -36.846 10.139 1.00 37.63 273 GLU A O 1
ATOM 2067 N N . GLY A 1 274 ? -43.842 -37.092 8.542 1.00 31.52 274 GLY A N 1
ATOM 2068 C CA . GLY A 1 274 ? -44.200 -35.886 7.795 1.00 31.12 274 GLY A CA 1
ATOM 2069 C C . GLY A 1 274 ? -45.204 -36.194 6.633 1.00 31.51 274 GLY A C 1
ATOM 2070 O O . GLY A 1 274 ? -45.224 -37.326 6.150 1.00 34.11 274 GLY A O 1
ATOM 2071 N N . LYS A 1 275 ? -45.980 -35.210 6.154 1.00 34.06 275 LYS A N 1
ATOM 2072 C CA . LYS A 1 275 ? -46.814 -35.390 4.978 1.00 32.52 275 LYS A CA 1
ATOM 2073 C C . LYS A 1 275 ? -47.179 -33.969 4.598 1.00 32.27 275 LYS A C 1
ATOM 2074 O O . LYS A 1 275 ? -47.009 -33.054 5.418 1.00 32.04 275 LYS A O 1
ATOM 2080 N N . ILE A 1 276 ? -47.582 -33.793 3.323 1.00 30.15 276 ILE A N 1
ATOM 2081 C CA . ILE A 1 276 ? -48.095 -32.557 2.837 1.00 27.80 276 ILE A CA 1
ATOM 2082 C C . ILE A 1 276 ? -49.646 -32.674 2.892 1.00 29.11 276 ILE A C 1
ATOM 2083 O O . ILE A 1 276 ? -50.203 -33.584 2.334 1.00 29.92 276 ILE A O 1
ATOM 2088 N N . LEU A 1 277 ? -50.277 -31.718 3.582 1.00 33.95 277 LEU A N 1
ATOM 2089 C CA . LEU A 1 277 ? -51.764 -31.700 3.707 1.00 32.94 277 LEU A CA 1
ATOM 2090 C C . LEU A 1 277 ? -52.337 -31.339 2.373 1.00 31.95 277 LEU A C 1
ATOM 2091 O O . LEU A 1 277 ? -51.701 -30.757 1.449 1.00 29.57 277 LEU A O 1
ATOM 2096 N N . PRO A 1 278 ? -53.643 -31.680 2.206 1.00 35.48 278 PRO A N 1
ATOM 2097 C CA . PRO A 1 278 ? -54.223 -31.318 0.879 1.00 33.68 278 PRO A CA 1
ATOM 2098 C C . PRO A 1 278 ? -54.023 -29.820 0.532 1.00 32.22 278 PRO A C 1
ATOM 2099 O O . PRO A 1 278 ? -53.832 -29.464 -0.657 1.00 33.30 278 PRO A O 1
ATOM 2103 N N . ASP A 1 279 ? -54.010 -28.924 1.497 1.00 30.67 279 ASP A N 1
ATOM 2104 C CA . ASP A 1 279 ? -53.815 -27.531 1.156 1.00 29.07 279 ASP A CA 1
ATOM 2105 C C . ASP A 1 279 ? -52.309 -27.127 0.879 1.00 28.52 279 ASP A C 1
ATOM 2106 O O . ASP A 1 279 ? -52.038 -25.967 0.708 1.00 28.16 279 ASP A O 1
ATOM 2111 N N . GLY A 1 280 ? -51.392 -28.094 0.812 1.00 31.64 280 GLY A N 1
ATOM 2112 C CA . GLY A 1 280 ? -49.987 -27.824 0.534 1.00 29.41 280 GLY A CA 1
ATOM 2113 C C . GLY A 1 280 ? -49.185 -27.640 1.822 1.00 29.54 280 GLY A C 1
ATOM 2114 O O . GLY A 1 280 ? -47.976 -27.450 1.799 1.00 29.48 280 GLY A O 1
ATOM 2115 N N . THR A 1 281 ? -49.877 -27.728 2.978 1.00 29.75 281 THR A N 1
ATOM 2116 C CA . THR A 1 281 ? -49.243 -27.520 4.281 1.00 28.71 281 THR A CA 1
ATOM 2117 C C . THR A 1 281 ? -48.490 -28.706 4.905 1.00 27.84 281 THR A C 1
ATOM 2118 O O . THR A 1 281 ? -49.076 -29.742 5.204 1.00 23.45 281 THR A O 1
ATOM 2122 N N . LEU A 1 282 ? -47.143 -28.521 5.116 1.00 27.66 282 LEU A N 1
ATOM 2123 C CA . LEU A 1 282 ? -46.297 -29.563 5.756 1.00 26.00 282 LEU A CA 1
ATOM 2124 C C . LEU A 1 282 ? -46.835 -29.862 7.141 1.00 28.06 282 LEU A C 1
ATOM 2125 O O . LEU A 1 282 ? -47.104 -28.935 7.922 1.00 25.96 282 LEU A O 1
ATOM 2130 N N . SER A 1 283 ? -46.980 -31.149 7.468 1.00 27.08 283 SER A N 1
ATOM 2131 C CA . SER A 1 283 ? -47.447 -31.495 8.800 1.00 28.82 283 SER A CA 1
ATOM 2132 C C . SER A 1 283 ? -46.516 -32.513 9.278 1.00 30.28 283 SER A C 1
ATOM 2133 O O . SER A 1 283 ? -46.270 -33.498 8.555 1.00 30.99 283 SER A O 1
ATOM 2136 N N . VAL A 1 284 ? -45.988 -32.318 10.492 1.00 30.70 284 VAL A N 1
ATOM 2137 C CA . VAL A 1 284 ? -45.078 -33.329 10.999 1.00 30.83 284 VAL A CA 1
ATOM 2138 C C . VAL A 1 284 ? -45.599 -33.808 12.380 1.00 29.78 284 VAL A C 1
ATOM 2139 O O . VAL A 1 284 ? -45.800 -33.025 13.316 1.00 28.12 284 VAL A O 1
ATOM 2143 N N . ASP A 1 285 ? -45.759 -35.109 12.467 1.00 31.89 285 ASP A N 1
ATOM 2144 C CA . ASP A 1 285 ? -46.363 -35.792 13.594 1.00 36.88 285 ASP A CA 1
ATOM 2145 C C . ASP A 1 285 ? -47.720 -35.124 14.063 1.00 37.70 285 ASP A C 1
ATOM 2146 O O . ASP A 1 285 ? -48.034 -34.990 15.246 1.00 39.75 285 ASP A O 1
ATOM 2151 N N . GLY A 1 286 ? -48.481 -34.633 13.132 1.00 36.79 286 GLY A N 1
ATOM 2152 C CA . GLY A 1 286 ? -49.729 -33.979 13.478 1.00 35.84 286 GLY A CA 1
ATOM 2153 C C . GLY A 1 286 ? -49.626 -32.490 13.743 1.00 37.98 286 GLY A C 1
ATOM 2154 O O . GLY A 1 286 ? -50.641 -31.843 14.049 1.00 37.63 286 GLY A O 1
ATOM 2155 N N . GLN A 1 287 ? -48.451 -31.894 13.534 1.00 33.22 287 GLN A N 1
ATOM 2156 C CA . GLN A 1 287 ? -48.303 -30.457 13.836 1.00 31.51 287 GLN A CA 1
ATOM 2157 C C . GLN A 1 287 ? -48.040 -29.712 12.553 1.00 28.79 287 GLN A C 1
ATOM 2158 O O . GLN A 1 287 ? -47.045 -30.017 11.908 1.00 28.53 287 GLN A O 1
ATOM 2164 N N . ALA A 1 288 ? -48.885 -28.695 12.185 1.00 25.82 288 ALA A N 1
ATOM 2165 C CA . ALA A 1 288 ? -48.641 -27.869 11.021 1.00 25.32 288 ALA A CA 1
ATOM 2166 C C . ALA A 1 288 ? -47.307 -27.038 11.210 1.00 23.47 288 ALA A C 1
ATOM 2167 O O . ALA A 1 288 ? -47.015 -26.550 12.273 1.00 23.50 288 ALA A O 1
ATOM 2169 N N . ILE A 1 289 ? -46.548 -26.997 10.136 1.00 26.39 289 ILE A N 1
ATOM 2170 C CA . ILE A 1 289 ? -45.217 -26.332 10.139 1.00 24.99 289 ILE A CA 1
ATOM 2171 C C . ILE A 1 289 ? -45.225 -25.141 9.149 1.00 23.96 289 ILE A C 1
ATOM 2172 O O . ILE A 1 289 ? -45.567 -25.266 7.914 1.00 26.65 289 ILE A O 1
ATOM 2177 N N . SER A 1 290 ? -44.972 -23.945 9.622 1.00 20.48 290 SER A N 1
ATOM 2178 C CA . SER A 1 290 ? -44.935 -22.940 8.583 1.00 25.91 290 SER A CA 1
ATOM 2179 C C . SER A 1 290 ? -43.454 -22.440 8.163 1.00 25.82 290 SER A C 1
ATOM 2180 O O . SER A 1 290 ? -43.232 -21.699 7.157 1.00 26.14 290 SER A O 1
ATOM 2183 N N . VAL A 1 291 ? -42.559 -22.774 9.084 1.00 26.39 291 VAL A N 1
ATOM 2184 C CA . VAL A 1 291 ? -41.078 -22.453 8.878 1.00 25.64 291 VAL A CA 1
ATOM 2185 C C . VAL A 1 291 ? -40.235 -23.755 9.094 1.00 22.66 291 VAL A C 1
ATOM 2186 O O . VAL A 1 291 ? -40.377 -24.478 10.073 1.00 22.22 291 VAL A O 1
ATOM 2190 N N . VAL A 1 292 ? -39.196 -23.957 8.215 1.00 23.82 292 VAL A N 1
ATOM 2191 C CA . VAL A 1 292 ? -38.261 -25.082 8.426 1.00 25.07 292 VAL A CA 1
ATOM 2192 C C . VAL A 1 292 ? -36.875 -24.429 8.533 1.00 24.25 292 VAL A C 1
ATOM 2193 O O . VAL A 1 292 ? -36.388 -23.818 7.592 1.00 26.54 292 VAL A O 1
ATOM 2197 N N . TYR A 1 293 ? -36.259 -24.614 9.713 1.00 27.03 293 TYR A N 1
ATOM 2198 C CA . TYR A 1 293 ? -34.984 -24.051 9.994 1.00 27.10 293 TYR A CA 1
ATOM 2199 C C . TYR A 1 293 ? -33.931 -25.239 9.984 1.00 24.80 293 TYR A C 1
ATOM 2200 O O . TYR A 1 293 ? -33.962 -26.160 10.843 1.00 25.02 293 TYR A O 1
ATOM 2209 N N . PHE A 1 294 ? -32.967 -25.190 9.064 1.00 22.84 294 PHE A N 1
ATOM 2210 C CA . PHE A 1 294 ? -32.060 -26.387 8.940 1.00 22.71 294 PHE A CA 1
ATOM 2211 C C . PHE A 1 294 ? -30.889 -26.197 9.853 1.00 20.82 294 PHE A C 1
ATOM 2212 O O . PHE A 1 294 ? -30.220 -25.081 9.817 1.00 23.23 294 PHE A O 1
ATOM 2220 N N . ARG A 1 295 ? -30.677 -27.176 10.699 1.00 22.57 295 ARG A N 1
ATOM 2221 C CA . ARG A 1 295 ? -29.377 -27.350 11.445 1.00 25.95 295 ARG A CA 1
ATOM 2222 C C . ARG A 1 295 ? -28.755 -28.662 11.038 1.00 24.85 295 ARG A C 1
ATOM 2223 O O . ARG A 1 295 ? -28.044 -29.370 11.832 1.00 27.73 295 ARG A O 1
ATOM 2231 N N . ALA A 1 296 ? -29.049 -28.995 9.787 1.00 24.16 296 ALA A N 1
ATOM 2232 C CA . ALA A 1 296 ? -28.673 -30.311 9.254 1.00 24.42 296 ALA A CA 1
ATOM 2233 C C . ALA A 1 296 ? -29.026 -30.333 7.762 1.00 28.09 296 ALA A C 1
ATOM 2234 O O . ALA A 1 296 ? -29.559 -29.346 7.236 1.00 28.24 296 ALA A O 1
ATOM 2236 N N . GLY A 1 297 ? -28.535 -31.397 7.090 1.00 25.94 297 GLY A N 1
ATOM 2237 C CA . GLY A 1 297 ? -28.794 -31.718 5.670 1.00 26.89 297 GLY A CA 1
ATOM 2238 C C . GLY A 1 297 ? -27.775 -31.095 4.758 1.00 27.80 297 GLY A C 1
ATOM 2239 O O . GLY A 1 297 ? -27.982 -31.092 3.577 1.00 30.94 297 GLY A O 1
ATOM 2240 N N . TYR A 1 298 ? -26.621 -30.606 5.269 1.00 28.74 298 TYR A N 1
ATOM 2241 C CA . TYR A 1 298 ? -25.610 -29.885 4.474 1.00 30.09 298 TYR A CA 1
ATOM 2242 C C . TYR A 1 298 ? -24.431 -30.839 4.286 1.00 29.99 298 TYR A C 1
ATOM 2243 O O . TYR A 1 298 ? -23.373 -30.440 3.825 1.00 34.80 298 TYR A O 1
ATOM 2252 N N . THR A 1 299 ? -24.565 -32.056 4.681 1.00 30.21 299 THR A N 1
ATOM 2253 C CA . THR A 1 299 ? -23.542 -33.099 4.579 1.00 30.07 299 THR A CA 1
ATOM 2254 C C . THR A 1 299 ? -24.195 -34.412 4.185 1.00 31.66 299 THR A C 1
ATOM 2255 O O . THR A 1 299 ? -25.269 -34.763 4.625 1.00 31.64 299 THR A O 1
ATOM 2259 N N . PRO A 1 300 ? -23.498 -35.207 3.308 1.00 34.16 300 PRO A N 1
ATOM 2260 C CA . PRO A 1 300 ? -23.893 -36.571 2.930 1.00 33.96 300 PRO A CA 1
ATOM 2261 C C . PRO A 1 300 ? -24.033 -37.493 4.080 1.00 33.61 300 PRO A C 1
ATOM 2262 O O . PRO A 1 300 ? -24.732 -38.455 3.952 1.00 33.19 300 PRO A O 1
ATOM 2266 N N . LYS A 1 301 ? -23.370 -37.213 5.194 1.00 33.08 301 LYS A N 1
ATOM 2267 C CA . LYS A 1 301 ? -23.472 -37.989 6.413 1.00 34.88 301 LYS A CA 1
ATOM 2268 C C . LYS A 1 301 ? -24.948 -37.914 6.995 1.00 31.51 301 LYS A C 1
ATOM 2269 O O . LYS A 1 301 ? -25.388 -38.793 7.666 1.00 30.04 301 LYS A O 1
ATOM 2275 N N . ASP A 1 302 ? -25.674 -36.853 6.654 1.00 32.40 302 ASP A N 1
ATOM 2276 C CA . ASP A 1 302 ? -27.102 -36.696 7.116 1.00 32.56 302 ASP A CA 1
ATOM 2277 C C . ASP A 1 302 ? -28.171 -37.507 6.356 1.00 34.00 302 ASP A C 1
ATOM 2278 O O . ASP A 1 302 ? -29.384 -37.589 6.728 1.00 36.27 302 ASP A O 1
ATOM 2283 N N . TYR A 1 303 ? -27.696 -38.053 5.245 1.00 35.33 303 TYR A N 1
ATOM 2284 C CA . TYR A 1 303 ? -28.495 -38.921 4.302 1.00 33.69 303 TYR A CA 1
ATOM 2285 C C . TYR A 1 303 ? -27.959 -40.357 4.207 1.00 34.39 303 TYR A C 1
ATOM 2286 O O . TYR A 1 303 ? -27.600 -40.804 3.093 1.00 36.47 303 TYR A O 1
ATOM 2295 N N . PRO A 1 304 ? -28.010 -41.107 5.302 1.00 34.92 304 PRO A N 1
ATOM 2296 C CA . PRO A 1 304 ? -27.695 -42.529 5.143 1.00 37.89 304 PRO A CA 1
ATOM 2297 C C . PRO A 1 304 ? -28.563 -43.423 4.198 1.00 38.38 304 PRO A C 1
ATOM 2298 O O . PRO A 1 304 ? -28.087 -44.503 3.807 1.00 42.97 304 PRO A O 1
ATOM 2302 N N . SER A 1 305 ? -29.810 -43.062 3.879 1.00 39.72 305 SER A N 1
ATOM 2303 C CA . SER A 1 305 ? -30.776 -43.864 3.102 1.00 37.91 305 SER A CA 1
ATOM 2304 C C . SER A 1 305 ? -31.610 -42.883 2.255 1.00 39.29 305 SER A C 1
ATOM 2305 O O . SER A 1 305 ? -31.437 -41.639 2.273 1.00 37.87 305 SER A O 1
ATOM 2308 N N . GLU A 1 306 ? -32.451 -43.470 1.389 1.00 39.86 306 GLU A N 1
ATOM 2309 C CA . GLU A 1 306 ? -33.490 -42.721 0.650 1.00 39.62 306 GLU A CA 1
ATOM 2310 C C . GLU A 1 306 ? -34.523 -42.040 1.595 1.00 38.92 306 GLU A C 1
ATOM 2311 O O . GLU A 1 306 ? -35.074 -40.996 1.176 1.00 38.89 306 GLU A O 1
ATOM 2317 N N . SER A 1 307 ? -34.723 -42.512 2.851 1.00 38.39 307 SER A N 1
ATOM 2318 C CA . SER A 1 307 ? -35.558 -41.749 3.834 1.00 38.96 307 SER A CA 1
ATOM 2319 C C . SER A 1 307 ? -35.266 -40.232 3.910 1.00 36.88 307 SER A C 1
ATOM 2320 O O . SER A 1 307 ? -36.133 -39.323 3.805 1.00 34.85 307 SER A O 1
ATOM 2323 N N . GLU A 1 308 ? -33.989 -39.932 4.098 1.00 32.61 308 GLU A N 1
ATOM 2324 C CA . GLU A 1 308 ? -33.609 -38.537 4.298 1.00 35.19 308 GLU A CA 1
ATOM 2325 C C . GLU A 1 308 ? -33.767 -37.674 3.062 1.00 31.07 308 GLU A C 1
ATOM 2326 O O . GLU A 1 308 ? -34.031 -36.496 3.174 1.00 30.21 308 GLU A O 1
ATOM 2332 N N . TRP A 1 309 ? -33.518 -38.264 1.868 1.00 32.53 309 TRP A N 1
ATOM 2333 C CA . TRP A 1 309 ? -33.701 -37.568 0.613 1.00 28.52 309 TRP A CA 1
ATOM 2334 C C . TRP A 1 309 ? -35.186 -37.337 0.395 1.00 27.41 309 TRP A C 1
ATOM 2335 O O . TRP A 1 309 ? -35.608 -36.301 -0.046 1.00 25.97 309 TRP A O 1
ATOM 2346 N N . ARG A 1 310 ? -35.940 -38.318 0.785 1.00 26.21 310 ARG A N 1
ATOM 2347 C CA . ARG A 1 310 ? -37.411 -38.167 0.565 1.00 29.89 310 ARG A CA 1
ATOM 2348 C C . ARG A 1 310 ? -37.908 -37.078 1.480 1.00 29.37 310 ARG A C 1
ATOM 2349 O O . ARG A 1 310 ? -38.691 -36.246 1.075 1.00 30.80 310 ARG A O 1
ATOM 2357 N N . ALA A 1 311 ? -37.487 -37.105 2.777 1.00 31.73 311 ALA A N 1
ATOM 2358 C CA . ALA A 1 311 ? -37.796 -36.017 3.767 1.00 29.41 311 ALA A CA 1
ATOM 2359 C C . ALA A 1 311 ? -37.424 -34.674 3.228 1.00 30.10 311 ALA A C 1
ATOM 2360 O O . ALA A 1 311 ? -38.244 -33.794 3.299 1.00 31.51 311 ALA A O 1
ATOM 2362 N N . ARG A 1 312 ? -36.200 -34.477 2.652 1.00 28.95 312 ARG A N 1
ATOM 2363 C CA . ARG A 1 312 ? -35.765 -33.207 2.103 1.00 28.06 312 ARG A CA 1
ATOM 2364 C C . ARG A 1 312 ? -36.692 -32.732 0.971 1.00 27.34 312 ARG A C 1
ATOM 2365 O O . ARG A 1 312 ? -37.072 -31.597 0.920 1.00 27.56 312 ARG A O 1
ATOM 2373 N N . LEU A 1 313 ? -36.941 -33.611 0.013 1.00 30.20 313 LEU A N 1
ATOM 2374 C CA . LEU A 1 313 ? -37.879 -33.288 -1.147 1.00 30.49 313 LEU A CA 1
ATOM 2375 C C . LEU A 1 313 ? -39.328 -32.898 -0.604 1.00 28.28 313 LEU A C 1
ATOM 2376 O O . LEU A 1 313 ? -39.878 -31.872 -1.060 1.00 29.50 313 LEU A O 1
ATOM 2381 N N . LEU A 1 314 ? -39.796 -33.695 0.366 1.00 28.78 314 LEU A N 1
ATOM 2382 C CA . LEU A 1 314 ? -41.124 -33.466 1.026 1.00 30.85 314 LEU A CA 1
ATOM 2383 C C . LEU A 1 314 ? -41.199 -32.092 1.577 1.00 32.23 314 LEU A C 1
ATOM 2384 O O . LEU A 1 314 ? -42.067 -31.314 1.242 1.00 32.17 314 LEU A O 1
ATOM 2389 N N . MET A 1 315 ? -40.213 -31.659 2.343 1.00 30.86 315 MET A N 1
ATOM 2390 C CA . MET A 1 315 ? -40.268 -30.357 2.829 1.00 27.96 315 MET A CA 1
ATOM 2391 C C . MET A 1 315 ? -40.169 -29.276 1.806 1.00 28.53 315 MET A C 1
ATOM 2392 O O . MET A 1 315 ? -40.834 -28.311 1.989 1.00 27.81 315 MET A O 1
ATOM 2397 N N . GLU A 1 316 ? -39.301 -29.416 0.770 1.00 28.99 316 GLU A N 1
ATOM 2398 C CA . GLU A 1 316 ? -39.161 -28.418 -0.295 1.00 28.84 316 GLU A CA 1
ATOM 2399 C C . GLU A 1 316 ? -40.492 -28.205 -1.073 1.00 27.05 316 GLU A C 1
ATOM 2400 O O . GLU A 1 316 ? -40.793 -27.047 -1.393 1.00 28.10 316 GLU A O 1
ATOM 2406 N N . GLN A 1 317 ? -41.161 -29.306 -1.392 1.00 28.35 317 GLN A N 1
ATOM 2407 C CA . GLN A 1 317 ? -42.548 -29.284 -2.039 1.00 29.46 317 GLN A CA 1
ATOM 2408 C C . GLN A 1 317 ? -43.606 -28.583 -1.169 1.00 29.79 317 GLN A C 1
ATOM 2409 O O . GLN A 1 317 ? -44.487 -27.883 -1.749 1.00 32.29 317 GLN A O 1
ATOM 2415 N N A SER A 1 318 ? -43.440 -28.554 0.165 0.50 30.00 318 SER A N 1
ATOM 2416 N N B SER A 1 318 ? -43.554 -28.737 0.186 0.50 29.13 318 SER A N 1
ATOM 2417 C CA A SER A 1 318 ? -44.360 -27.779 0.999 0.50 28.45 318 SER A CA 1
ATOM 2418 C CA B SER A 1 318 ? -44.462 -27.976 1.119 0.50 26.60 318 SER A CA 1
ATOM 2419 C C A SER A 1 318 ? -44.359 -26.282 0.975 0.50 28.34 318 SER A C 1
ATOM 2420 C C B SER A 1 318 ? -44.412 -26.479 0.961 0.50 27.80 318 SER A C 1
ATOM 2421 O O A SER A 1 318 ? -43.465 -25.535 0.480 0.50 21.41 318 SER A O 1
ATOM 2422 O O B SER A 1 318 ? -43.444 -25.945 0.344 0.50 24.43 318 SER A O 1
ATOM 2427 N N . SER A 1 319 ? -45.492 -25.808 1.447 1.00 26.86 319 SER A N 1
ATOM 2428 C CA . SER A 1 319 ? -45.655 -24.316 1.476 1.00 27.34 319 SER A CA 1
ATOM 2429 C C . SER A 1 319 ? -44.788 -23.671 2.576 1.00 27.15 319 SER A C 1
ATOM 2430 O O . SER A 1 319 ? -44.619 -22.438 2.576 1.00 26.37 319 SER A O 1
ATOM 2433 N N . ALA A 1 320 ? -44.162 -24.493 3.470 1.00 27.69 320 ALA A N 1
ATOM 2434 C CA . ALA A 1 320 ? -43.386 -23.913 4.545 1.00 28.30 320 ALA A CA 1
ATOM 2435 C C . ALA A 1 320 ? -42.235 -23.019 4.042 1.00 29.76 320 ALA A C 1
ATOM 2436 O O . ALA A 1 320 ? -41.689 -23.228 2.968 1.00 30.28 320 ALA A O 1
ATOM 2438 N N . ILE A 1 321 ? -41.953 -21.958 4.738 1.00 27.01 321 ILE A N 1
ATOM 2439 C CA . ILE A 1 321 ? -40.779 -21.122 4.418 1.00 28.71 321 ILE A CA 1
ATOM 2440 C C . ILE A 1 321 ? -39.507 -21.927 4.808 1.00 27.49 321 ILE A C 1
ATOM 2441 O O . ILE A 1 321 ? -39.326 -22.225 5.998 1.00 28.21 321 ILE A O 1
ATOM 2446 N N . LYS A 1 322 ? -38.654 -22.283 3.819 1.00 24.91 322 LYS A N 1
ATOM 2447 C CA . LYS A 1 322 ? -37.342 -22.969 4.167 1.00 26.02 322 LYS A CA 1
ATOM 2448 C C . LYS A 1 322 ? -36.258 -21.899 4.529 1.00 26.83 322 LYS A C 1
ATOM 2449 O O . LYS A 1 322 ? -36.164 -20.882 3.921 1.00 25.89 322 LYS A O 1
ATOM 2455 N N . CYS A 1 323 ? -35.405 -22.230 5.545 1.00 27.96 323 CYS A N 1
ATOM 2456 C CA . CYS A 1 323 ? -34.288 -21.380 5.855 1.00 30.52 323 CYS A CA 1
ATOM 2457 C C . CYS A 1 323 ? -33.083 -22.419 5.920 1.00 29.81 323 CYS A C 1
ATOM 2458 O O . CYS A 1 323 ? -32.867 -22.990 6.993 1.00 28.53 323 CYS A O 1
ATOM 2461 N N . PRO A 1 324 ? -32.398 -22.693 4.819 1.00 28.26 324 PRO A N 1
ATOM 2462 C CA . PRO A 1 324 ? -32.770 -22.023 3.550 1.00 27.91 324 PRO A CA 1
ATOM 2463 C C . PRO A 1 324 ? -33.482 -22.945 2.589 1.00 24.28 324 PRO A C 1
ATOM 2464 O O . PRO A 1 324 ? -33.594 -24.217 2.806 1.00 26.10 324 PRO A O 1
ATOM 2468 N N . THR A 1 325 ? -33.968 -22.360 1.461 1.00 26.63 325 THR A N 1
ATOM 2469 C CA . THR A 1 325 ? -34.370 -23.172 0.350 1.00 27.92 325 THR A CA 1
ATOM 2470 C C . THR A 1 325 ? -33.248 -23.913 -0.440 1.00 32.12 325 THR A C 1
ATOM 2471 O O . THR A 1 325 ? -32.075 -23.636 -0.242 1.00 30.12 325 THR A O 1
ATOM 2475 N N . ILE A 1 326 ? -33.625 -24.913 -1.256 1.00 29.94 326 ILE A N 1
ATOM 2476 C CA . ILE A 1 326 ? -32.731 -25.666 -2.009 1.00 33.20 326 ILE A CA 1
ATOM 2477 C C . ILE A 1 326 ? -31.863 -24.717 -2.898 1.00 33.46 326 ILE A C 1
ATOM 2478 O O . ILE A 1 326 ? -30.714 -24.976 -2.920 1.00 34.70 326 ILE A O 1
ATOM 2483 N N . SER A 1 327 ? -32.408 -23.656 -3.529 1.00 31.83 327 SER A N 1
ATOM 2484 C CA . SER A 1 327 ? -31.640 -22.703 -4.360 1.00 32.80 327 SER A CA 1
ATOM 2485 C C . SER A 1 327 ? -30.600 -21.947 -3.512 1.00 33.51 327 SER A C 1
ATOM 2486 O O . SER A 1 327 ? -29.442 -21.696 -3.924 1.00 30.70 327 SER A O 1
ATOM 2489 N N . TYR A 1 328 ? -30.999 -21.554 -2.299 1.00 31.77 328 TYR A N 1
ATOM 2490 C CA . TYR A 1 328 ? -30.007 -20.851 -1.373 1.00 30.27 328 TYR A CA 1
A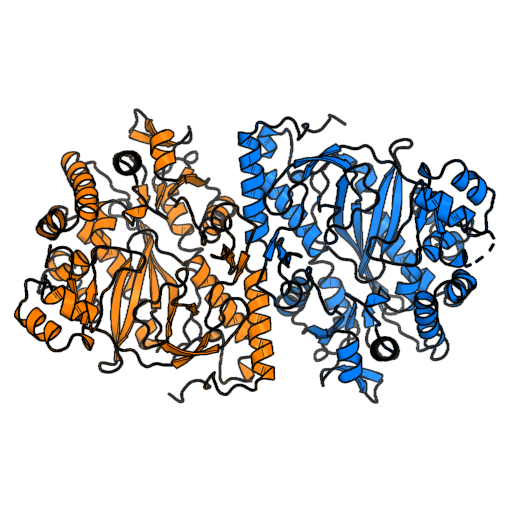TOM 2491 C C . TYR A 1 328 ? -28.895 -21.791 -1.019 1.00 30.02 328 TYR A C 1
ATOM 2492 O O . TYR A 1 328 ? -27.788 -21.358 -0.965 1.00 30.59 328 TYR A O 1
ATOM 2501 N N . HIS A 1 329 ? -29.206 -23.043 -0.750 1.00 29.76 329 HIS A N 1
ATOM 2502 C CA . HIS A 1 329 ? -28.247 -24.085 -0.407 1.00 31.23 329 HIS A CA 1
ATOM 2503 C C . HIS A 1 329 ? -27.157 -24.215 -1.567 1.00 30.58 329 HIS A C 1
ATOM 2504 O O . HIS A 1 329 ? -25.970 -24.085 -1.319 1.00 32.93 329 HIS A O 1
ATOM 2511 N N . LEU A 1 330 ? -27.591 -24.460 -2.826 1.00 31.17 330 LEU A N 1
ATOM 2512 C CA . LEU A 1 330 ? -26.749 -24.400 -3.946 1.00 31.36 330 LEU A CA 1
ATOM 2513 C C . LEU A 1 330 ? -25.888 -23.139 -4.037 1.00 30.66 330 LEU A C 1
ATOM 2514 O O . LEU A 1 330 ? -24.789 -23.278 -4.400 1.00 31.16 330 LEU A O 1
ATOM 2519 N N . VAL A 1 331 ? -26.384 -21.953 -3.768 1.00 30.63 331 VAL A N 1
ATOM 2520 C CA . VAL A 1 331 ? -25.614 -20.764 -3.861 1.00 30.09 331 VAL A CA 1
ATOM 2521 C C . VAL A 1 331 ? -24.369 -20.838 -2.979 1.00 33.42 331 VAL A C 1
ATOM 2522 O O . VAL A 1 331 ? -23.269 -20.266 -3.329 1.00 31.52 331 VAL A O 1
ATOM 2526 N N . GLY A 1 332 ? -24.519 -21.558 -1.842 1.00 30.06 332 GLY A N 1
ATOM 2527 C CA . GLY A 1 332 ? -23.452 -21.535 -0.862 1.00 29.52 332 GLY A CA 1
ATOM 2528 C C . GLY A 1 332 ? -22.351 -22.579 -1.219 1.00 32.52 332 GLY A C 1
ATOM 2529 O O . GLY A 1 332 ? -21.381 -22.605 -0.500 1.00 32.17 332 GLY A O 1
ATOM 2530 N N . THR A 1 333 ? -22.468 -23.398 -2.320 1.00 31.09 333 THR A N 1
ATOM 2531 C CA . THR A 1 333 ? -21.457 -24.370 -2.751 1.00 31.94 333 THR A CA 1
ATOM 2532 C C . THR A 1 333 ? -20.191 -23.590 -3.132 1.00 30.45 333 THR A C 1
ATOM 2533 O O . THR A 1 333 ? -20.238 -22.418 -3.507 1.00 28.57 333 THR A O 1
ATOM 2537 N N . LYS A 1 334 ? -18.998 -24.205 -2.988 1.00 31.85 334 LYS A N 1
ATOM 2538 C CA . LYS A 1 334 ? -17.711 -23.430 -3.218 1.00 32.24 334 LYS A CA 1
ATOM 2539 C C . LYS A 1 334 ? -17.580 -23.314 -4.784 1.00 31.07 334 LYS A C 1
ATOM 2540 O O . LYS A 1 334 ? -17.114 -22.350 -5.257 1.00 32.85 334 LYS A O 1
ATOM 2546 N N . LYS A 1 335 ? -18.136 -24.261 -5.506 1.00 32.95 335 LYS A N 1
ATOM 2547 C CA . LYS A 1 335 ? -18.298 -23.998 -7.019 1.00 33.67 335 LYS A CA 1
ATOM 2548 C C . LYS A 1 335 ? -18.941 -22.709 -7.430 1.00 33.10 335 LYS A C 1
ATOM 2549 O O . LYS A 1 335 ? -18.392 -21.962 -8.274 1.00 33.59 335 LYS A O 1
ATOM 2555 N N . ILE A 1 336 ? -20.140 -22.374 -6.877 1.00 30.55 336 ILE A N 1
ATOM 2556 C CA . ILE A 1 336 ? -20.676 -21.020 -7.167 1.00 27.84 336 ILE A CA 1
ATOM 2557 C C . ILE A 1 336 ? -19.909 -19.880 -6.671 1.00 29.51 336 ILE A C 1
ATOM 2558 O O . ILE A 1 336 ? -19.887 -18.798 -7.230 1.00 30.35 336 ILE A O 1
ATOM 2563 N N . GLN A 1 337 ? -19.309 -20.030 -5.491 1.00 29.39 337 GLN A N 1
ATOM 2564 C CA . GLN A 1 337 ? -18.500 -18.903 -5.022 1.00 30.16 337 GLN A CA 1
ATOM 2565 C C . GLN A 1 337 ? -17.352 -18.630 -6.094 1.00 28.42 337 GLN A C 1
ATOM 2566 O O . GLN A 1 337 ? -17.039 -17.465 -6.382 1.00 29.21 337 GLN A O 1
ATOM 2572 N N . GLN A 1 338 ? -16.788 -19.735 -6.569 1.00 30.49 338 GLN A N 1
ATOM 2573 C CA . GLN A 1 338 ? -15.713 -19.696 -7.680 1.00 34.16 338 GLN A CA 1
ATOM 2574 C C . GLN A 1 338 ? -16.340 -19.110 -8.959 1.00 35.02 338 GLN A C 1
ATOM 2575 O O . GLN A 1 338 ? -15.925 -17.951 -9.328 1.00 33.33 338 GLN A O 1
ATOM 2581 N N . GLU A 1 339 ? -17.514 -19.682 -9.431 1.00 37.32 339 GLU A N 1
ATOM 2582 C CA . GLU A 1 339 ? -18.242 -19.043 -10.626 1.00 36.71 339 GLU A CA 1
ATOM 2583 C C . GLU A 1 339 ? -18.508 -17.558 -10.476 1.00 35.73 339 GLU A C 1
ATOM 2584 O O . GLU A 1 339 ? -18.328 -16.787 -11.458 1.00 34.08 339 GLU A O 1
ATOM 2590 N N . LEU A 1 340 ? -18.975 -17.119 -9.285 1.00 35.07 340 LEU A N 1
ATOM 2591 C CA . LEU A 1 340 ? -19.310 -15.700 -9.108 1.00 32.06 340 LEU A CA 1
ATOM 2592 C C . LEU A 1 340 ? -18.117 -14.800 -9.314 1.00 35.88 340 LEU A C 1
ATOM 2593 O O . LEU A 1 340 ? -18.325 -13.567 -9.466 1.00 35.02 340 LEU A O 1
ATOM 2598 N N . ALA A 1 341 ? -16.907 -15.377 -9.132 1.00 37.60 341 ALA A N 1
ATOM 2599 C CA . ALA A 1 341 ? -15.673 -14.603 -9.093 1.00 39.74 341 ALA A CA 1
ATOM 2600 C C . ALA A 1 341 ? -15.116 -14.400 -10.539 1.00 40.06 341 ALA A C 1
ATOM 2601 O O . ALA A 1 341 ? -14.309 -13.416 -10.770 1.00 37.55 341 ALA A O 1
ATOM 2603 N N . LYS A 1 342 ? -15.541 -15.293 -11.443 1.00 40.94 342 LYS A N 1
ATOM 2604 C CA . LYS A 1 342 ? -15.331 -15.141 -12.948 1.00 43.89 342 LYS A CA 1
ATOM 2605 C C . LYS A 1 342 ? -15.687 -13.767 -13.440 1.00 44.60 342 LYS A C 1
ATOM 2606 O O . LYS A 1 342 ? -16.642 -13.155 -12.944 1.00 43.43 342 LYS A O 1
ATOM 2612 N N . PRO A 1 343 ? -14.845 -13.185 -14.388 1.00 47.56 343 PRO A N 1
ATOM 2613 C CA . PRO A 1 343 ? -15.143 -11.777 -14.763 1.00 44.94 343 PRO A CA 1
ATOM 2614 C C . PRO A 1 343 ? -16.519 -11.567 -15.478 1.00 44.94 343 PRO A C 1
ATOM 2615 O O . PRO A 1 343 ? -17.000 -12.500 -16.198 1.00 43.86 343 PRO A O 1
ATOM 2619 N N . GLY A 1 344 ? -17.157 -10.413 -15.177 1.00 43.47 344 GLY A N 1
ATOM 2620 C CA . GLY A 1 344 ? -18.557 -10.078 -15.520 1.00 46.58 344 GLY A CA 1
ATOM 2621 C C . GLY A 1 344 ? -19.721 -10.972 -14.978 1.00 46.05 344 GLY A C 1
ATOM 2622 O O . GLY A 1 344 ? -20.868 -10.657 -15.264 1.00 48.10 344 GLY A O 1
ATOM 2623 N N . VAL A 1 345 ? -19.451 -12.120 -14.317 1.00 46.76 345 VAL A N 1
ATOM 2624 C CA . VAL A 1 345 ? -20.478 -13.029 -13.746 1.00 47.44 345 VAL A CA 1
ATOM 2625 C C . VAL A 1 345 ? -21.234 -12.323 -12.603 1.00 49.74 345 VAL A C 1
ATOM 2626 O O . VAL A 1 345 ? -22.467 -12.256 -12.638 1.00 49.62 345 VAL A O 1
ATOM 2630 N N . LEU A 1 346 ? -20.513 -11.722 -11.631 1.00 50.22 346 LEU A N 1
ATOM 2631 C CA . LEU A 1 346 ? -21.147 -10.855 -10.608 1.00 51.40 346 LEU A CA 1
ATOM 2632 C C . LEU A 1 346 ? -22.079 -9.827 -11.176 1.00 51.88 346 LEU A C 1
ATOM 2633 O O . LEU A 1 346 ? -23.125 -9.506 -10.598 1.00 51.75 346 LEU A O 1
ATOM 2638 N N . GLU A 1 347 ? -21.659 -9.246 -12.290 1.00 51.52 347 GLU A N 1
ATOM 2639 C CA . GLU A 1 347 ? -22.342 -8.106 -12.882 1.00 50.85 347 GLU A CA 1
ATOM 2640 C C . GLU A 1 347 ? -23.741 -8.481 -13.411 1.00 48.33 347 GLU A C 1
ATOM 2641 O O . GLU A 1 347 ? -24.575 -7.627 -13.565 1.00 47.16 347 GLU A O 1
ATOM 2647 N N . ARG A 1 348 ? -24.004 -9.759 -13.663 1.00 47.30 348 ARG A N 1
ATOM 2648 C CA . ARG A 1 348 ? -25.334 -10.232 -13.955 1.00 47.02 348 ARG A CA 1
ATOM 2649 C C . ARG A 1 348 ? -26.249 -10.010 -12.761 1.00 46.07 348 ARG A C 1
ATOM 2650 O O . ARG A 1 348 ? -27.441 -9.754 -12.944 1.00 47.19 348 ARG A O 1
ATOM 2658 N N . PHE A 1 349 ? -25.671 -9.988 -11.528 1.00 43.83 349 PHE A N 1
ATOM 2659 C CA . PHE A 1 349 ? -26.520 -10.205 -10.344 1.00 40.22 349 PHE A CA 1
ATOM 2660 C C . PHE A 1 349 ? -26.594 -9.038 -9.443 1.00 39.58 349 PHE A C 1
ATOM 2661 O O . PHE A 1 349 ? -27.289 -9.112 -8.452 1.00 37.30 349 PHE A O 1
ATOM 2669 N N . VAL A 1 350 ? -25.909 -7.940 -9.771 1.00 39.07 350 VAL A N 1
ATOM 2670 C CA . VAL A 1 350 ? -25.828 -6.807 -8.893 1.00 41.21 350 VAL A CA 1
ATOM 2671 C C . VAL A 1 350 ? -25.855 -5.616 -9.871 1.00 43.65 350 VAL A C 1
ATOM 2672 O O . VAL A 1 350 ? -25.214 -5.668 -10.938 1.00 45.79 350 VAL A O 1
ATOM 2676 N N . GLU A 1 351 ? -26.457 -4.505 -9.475 1.00 45.38 351 GLU A N 1
ATOM 2677 C CA . GLU A 1 351 ? -26.642 -3.412 -10.454 1.00 48.09 351 GLU A CA 1
ATOM 2678 C C . GLU A 1 351 ? -25.821 -2.254 -9.907 1.00 47.94 351 GLU A C 1
ATOM 2679 O O . GLU A 1 351 ? -25.126 -1.544 -10.647 1.00 48.00 351 GLU A O 1
ATOM 2685 N N . ASN A 1 352 ? -25.829 -2.197 -8.571 1.00 47.21 352 ASN A N 1
ATOM 2686 C CA . ASN A 1 352 ? -25.226 -1.170 -7.800 1.00 46.22 352 ASN A CA 1
ATOM 2687 C C . ASN A 1 352 ? -23.684 -1.259 -8.021 1.00 47.84 352 ASN A C 1
ATOM 2688 O O . ASN A 1 352 ? -23.035 -2.292 -7.766 1.00 45.69 352 ASN A O 1
ATOM 2693 N N . LYS A 1 353 ? -23.096 -0.201 -8.615 1.00 48.37 353 LYS A N 1
ATOM 2694 C CA . LYS A 1 353 ? -21.677 -0.353 -8.958 1.00 47.61 353 LYS A CA 1
ATOM 2695 C C . LYS A 1 353 ? -20.754 -0.223 -7.737 1.00 46.21 353 LYS A C 1
ATOM 2696 O O . LYS A 1 353 ? -19.680 -0.840 -7.741 1.00 46.55 353 LYS A O 1
ATOM 2702 N N . ASP A 1 354 ? -21.145 0.575 -6.744 1.00 44.53 354 ASP A N 1
ATOM 2703 C CA . ASP A 1 354 ? -20.386 0.660 -5.528 1.00 44.64 354 ASP A CA 1
ATOM 2704 C C . ASP A 1 354 ? -20.372 -0.736 -4.781 1.00 44.34 354 ASP A C 1
ATOM 2705 O O . ASP A 1 354 ? -19.334 -1.125 -4.303 1.00 43.72 354 ASP A O 1
ATOM 2710 N N . HIS A 1 355 ? -21.484 -1.519 -4.849 1.00 42.23 355 HIS A N 1
ATOM 2711 C CA . HIS A 1 355 ? -21.546 -2.912 -4.338 1.00 40.65 355 HIS A CA 1
ATOM 2712 C C . HIS A 1 355 ? -20.729 -3.887 -5.071 1.00 39.41 355 HIS A C 1
ATOM 2713 O O . HIS A 1 355 ? -20.160 -4.747 -4.451 1.00 37.76 355 HIS A O 1
ATOM 2720 N N . ILE A 1 356 ? -20.724 -3.865 -6.414 1.00 39.24 356 ILE A N 1
ATOM 2721 C CA . ILE A 1 356 ? -19.801 -4.717 -7.170 1.00 39.88 356 ILE A CA 1
ATOM 2722 C C . ILE A 1 356 ? -18.311 -4.501 -6.723 1.00 39.13 356 ILE A C 1
ATOM 2723 O O . ILE A 1 356 ? -17.565 -5.483 -6.709 1.00 39.64 356 ILE A O 1
ATOM 2728 N N . ALA A 1 357 ? -17.889 -3.242 -6.524 1.00 37.37 357 ALA A N 1
ATOM 2729 C CA . ALA A 1 357 ? -16.536 -2.896 -6.169 1.00 37.89 357 ALA A CA 1
ATOM 2730 C C . ALA A 1 357 ? -16.255 -3.507 -4.728 1.00 37.49 357 ALA A C 1
ATOM 2731 O O . ALA A 1 357 ? -15.192 -4.148 -4.510 1.00 38.83 357 ALA A O 1
ATOM 2733 N N . LYS A 1 358 ? -17.166 -3.179 -3.772 1.00 38.33 358 LYS A N 1
ATOM 2734 C CA . LYS A 1 358 ? -17.150 -3.763 -2.410 1.00 36.66 358 LYS A CA 1
ATOM 2735 C C . LYS A 1 358 ? -17.034 -5.269 -2.495 1.00 36.59 358 LYS A C 1
ATOM 2736 O O . LYS A 1 358 ? -16.093 -5.868 -1.882 1.00 35.73 358 LYS A O 1
ATOM 2742 N N . LEU A 1 359 ? -17.925 -5.915 -3.251 1.00 34.67 359 LEU A N 1
ATOM 2743 C CA . LEU A 1 359 ? -17.829 -7.371 -3.358 1.00 33.24 359 LEU A CA 1
ATOM 2744 C C . LEU A 1 359 ? -16.506 -7.866 -3.980 1.00 35.16 359 LEU A C 1
ATOM 2745 O O . LEU A 1 359 ? -15.862 -8.829 -3.532 1.00 33.97 359 LEU A O 1
ATOM 2750 N N . ARG A 1 360 ? -16.135 -7.233 -5.101 1.00 34.04 360 ARG A N 1
ATOM 2751 C CA . ARG A 1 360 ? -14.996 -7.752 -5.831 1.00 33.41 360 ARG A CA 1
ATOM 2752 C C . ARG A 1 360 ? -13.755 -7.547 -4.971 1.00 31.72 360 ARG A C 1
ATOM 2753 O O . ARG A 1 360 ? -12.906 -8.424 -4.999 1.00 31.40 360 ARG A O 1
ATOM 2761 N N . ALA A 1 361 ? -13.707 -6.422 -4.207 1.00 33.51 361 ALA A N 1
ATOM 2762 C CA . ALA A 1 361 ? -12.627 -6.189 -3.168 1.00 35.96 361 ALA A CA 1
ATOM 2763 C C . ALA A 1 361 ? -12.372 -7.336 -2.186 1.00 37.43 361 ALA A C 1
ATOM 2764 O O . ALA A 1 361 ? -11.166 -7.540 -1.810 1.00 39.22 361 ALA A O 1
ATOM 2766 N N . CYS A 1 362 ? -13.389 -8.199 -1.839 1.00 36.00 362 CYS A N 1
ATOM 2767 C CA . CYS A 1 362 ? -13.116 -9.231 -0.834 1.00 34.52 362 CYS A CA 1
ATOM 2768 C C . CYS A 1 362 ? -12.933 -10.565 -1.500 1.00 33.31 362 CYS A C 1
ATOM 2769 O O . CYS A 1 362 ? -12.709 -11.582 -0.899 1.00 33.18 362 CYS A O 1
ATOM 2772 N N . PHE A 1 363 ? -12.990 -10.588 -2.823 1.00 34.89 363 PHE A N 1
ATOM 2773 C CA . PHE A 1 363 ? -12.756 -11.805 -3.485 1.00 34.65 363 PHE A CA 1
ATOM 2774 C C . PHE A 1 363 ? -11.266 -12.097 -3.647 1.00 38.08 363 PHE A C 1
ATOM 2775 O O . PHE A 1 363 ? -10.450 -11.224 -4.204 1.00 39.30 363 PHE A O 1
ATOM 2783 N N . ALA A 1 364 ? -10.913 -13.319 -3.239 1.00 36.84 364 ALA A N 1
ATOM 2784 C CA . ALA A 1 364 ? -9.536 -13.830 -3.335 1.00 37.70 364 ALA A CA 1
ATOM 2785 C C . ALA A 1 364 ? -9.510 -14.572 -4.647 1.00 40.74 364 ALA A C 1
ATOM 2786 O O . ALA A 1 364 ? -10.582 -14.857 -5.261 1.00 37.31 364 ALA A O 1
ATOM 2788 N N . GLY A 1 365 ? -8.289 -14.890 -5.123 1.00 40.87 365 GLY A N 1
ATOM 2789 C CA . GLY A 1 365 ? -8.170 -15.786 -6.241 1.00 39.33 365 GLY A CA 1
ATOM 2790 C C . GLY A 1 365 ? -8.933 -17.062 -6.100 1.00 38.65 365 GLY A C 1
ATOM 2791 O O . GLY A 1 365 ? -8.803 -17.796 -5.116 1.00 38.91 365 GLY A O 1
ATOM 2792 N N . LEU A 1 366 ? -9.791 -17.322 -7.125 1.00 40.34 366 LEU A N 1
ATOM 2793 C CA . LEU A 1 366 ? -10.686 -18.502 -7.168 1.00 38.16 366 LEU A CA 1
ATOM 2794 C C . LEU A 1 366 ? -10.698 -19.107 -8.598 1.00 40.04 366 LEU A C 1
ATOM 2795 O O . LEU A 1 366 ? -10.935 -18.353 -9.522 1.00 38.49 366 LEU A O 1
ATOM 2800 N N . TRP A 1 367 ? -10.515 -20.426 -8.769 1.00 40.87 367 TRP A N 1
ATOM 2801 C CA . TRP A 1 367 ? -10.285 -21.009 -10.117 1.00 42.28 367 TRP A CA 1
ATOM 2802 C C . TRP A 1 367 ? -10.912 -22.379 -10.241 1.00 43.02 367 TRP A C 1
ATOM 2803 O O . TRP A 1 367 ? -10.928 -23.217 -9.279 1.00 42.01 367 TRP A O 1
ATOM 2814 N N . SER A 1 368 ? -11.503 -22.632 -11.407 1.00 45.30 368 SER A N 1
ATOM 2815 C CA . SER A 1 368 ? -11.929 -23.992 -11.724 1.00 47.67 368 SER A CA 1
ATOM 2816 C C . SER A 1 368 ? -10.680 -24.810 -12.050 1.00 49.45 368 SER A C 1
ATOM 2817 O O . SER A 1 368 ? -9.706 -24.220 -12.568 1.00 50.15 368 SER A O 1
ATOM 2820 N N . LEU A 1 369 ? -10.690 -26.116 -11.760 1.00 52.39 369 LEU A N 1
ATOM 2821 C CA . LEU A 1 369 ? -9.575 -27.022 -12.121 1.00 56.65 369 LEU A CA 1
ATOM 2822 C C . LEU A 1 369 ? -9.434 -27.251 -13.658 1.00 60.53 369 LEU A C 1
ATOM 2823 O O . LEU A 1 369 ? -8.551 -28.008 -14.071 1.00 62.03 369 LEU A O 1
ATOM 2828 N N . GLU A 1 370 ? -10.305 -26.642 -14.473 1.00 64.30 370 GLU A N 1
ATOM 2829 C CA . GLU A 1 370 ? -10.176 -26.589 -15.946 1.00 68.72 370 GLU A CA 1
ATOM 2830 C C . GLU A 1 370 ? -9.240 -25.497 -16.351 1.00 70.76 370 GLU A C 1
ATOM 2831 O O . GLU A 1 370 ? -8.928 -25.426 -17.516 1.00 72.34 370 GLU A O 1
ATOM 2837 N N . ASP A 1 371 ? -8.850 -24.603 -15.442 1.00 73.94 371 ASP A N 1
ATOM 2838 C CA . ASP A 1 371 ? -7.793 -23.595 -15.708 1.00 76.93 371 ASP A CA 1
ATOM 2839 C C . ASP A 1 371 ? -6.346 -24.216 -15.442 1.00 77.48 371 ASP A C 1
ATOM 2840 O O . ASP A 1 371 ? -5.832 -24.141 -14.320 1.00 78.08 371 ASP A O 1
ATOM 2845 N N . SER A 1 372 ? -5.712 -24.851 -16.500 1.00 78.80 372 SER A N 1
ATOM 2846 C CA . SER A 1 372 ? -4.360 -25.361 -16.240 1.00 79.31 372 SER A CA 1
ATOM 2847 C C . SER A 1 372 ? -3.187 -24.480 -16.703 1.00 79.47 372 SER A C 1
ATOM 2848 O O . SER A 1 372 ? -2.251 -24.914 -17.352 1.00 81.82 372 SER A O 1
ATOM 2851 N N . ASP A 1 373 ? -3.312 -23.198 -16.316 1.00 78.22 373 ASP A N 1
ATOM 2852 C CA . ASP A 1 373 ? -2.200 -22.326 -15.964 1.00 78.08 373 ASP A CA 1
ATOM 2853 C C . ASP A 1 373 ? -2.120 -22.502 -14.452 1.00 76.72 373 ASP A C 1
ATOM 2854 O O . ASP A 1 373 ? -1.068 -22.858 -13.880 1.00 75.81 373 ASP A O 1
ATOM 2859 N N . ILE A 1 374 ? -3.283 -22.275 -13.824 1.00 74.36 374 ILE A N 1
ATOM 2860 C CA . ILE A 1 374 ? -3.424 -22.416 -12.409 1.00 70.97 374 ILE A CA 1
ATOM 2861 C C . ILE A 1 374 ? -3.221 -23.871 -11.914 1.00 70.45 374 ILE A C 1
ATOM 2862 O O . ILE A 1 374 ? -2.597 -24.063 -10.864 1.00 69.61 374 ILE A O 1
ATOM 2867 N N . VAL A 1 375 ? -3.643 -24.908 -12.639 1.00 70.51 375 VAL A N 1
ATOM 2868 C CA . VAL A 1 375 ? -3.261 -26.304 -12.177 1.00 71.38 375 VAL A CA 1
ATOM 2869 C C . VAL A 1 375 ? -1.710 -26.572 -12.150 1.00 72.36 375 VAL A C 1
ATOM 2870 O O . VAL A 1 375 ? -1.190 -27.082 -11.125 1.00 71.61 375 VAL A O 1
ATOM 2874 N N . LYS A 1 376 ? -0.985 -26.204 -13.236 1.00 72.93 376 LYS A N 1
ATOM 2875 C CA . LYS A 1 376 ? 0.514 -26.154 -13.196 1.00 72.81 376 LYS A CA 1
ATOM 2876 C C . LYS A 1 376 ? 1.065 -25.305 -12.005 1.00 72.02 376 LYS A C 1
ATOM 2877 O O . LYS A 1 376 ? 1.794 -25.868 -11.180 1.00 72.04 376 LYS A O 1
ATOM 2883 N N . LYS A 1 377 ? 0.679 -24.014 -11.910 1.00 70.76 377 LYS A N 1
ATOM 2884 C CA . LYS A 1 377 ? 1.071 -23.104 -10.805 1.00 71.12 377 LYS A CA 1
ATOM 2885 C C . LYS A 1 377 ? 0.825 -23.673 -9.416 1.00 70.19 377 LYS A C 1
ATOM 2886 O O . LYS A 1 377 ? 1.651 -23.506 -8.524 1.00 69.35 377 LYS A O 1
ATOM 2892 N N . ALA A 1 378 ? -0.293 -24.373 -9.256 1.00 70.32 378 ALA A N 1
ATOM 2893 C CA . ALA A 1 378 ? -0.636 -25.060 -8.003 1.00 70.77 378 ALA A CA 1
ATOM 2894 C C . ALA A 1 378 ? 0.210 -26.275 -7.713 1.00 70.99 378 ALA A C 1
ATOM 2895 O O . ALA A 1 378 ? 0.470 -26.551 -6.540 1.00 70.38 378 ALA A O 1
ATOM 2897 N N . ILE A 1 379 ? 0.567 -27.026 -8.766 1.00 71.16 379 ILE A N 1
ATOM 2898 C CA . ILE A 1 379 ? 1.398 -28.246 -8.635 1.00 70.97 379 ILE A CA 1
ATOM 2899 C C . ILE A 1 379 ? 2.857 -27.892 -8.268 1.00 70.84 379 ILE A C 1
ATOM 2900 O O . ILE A 1 379 ? 3.456 -28.646 -7.474 1.00 69.55 379 ILE A O 1
ATOM 2905 N N . GLU A 1 380 ? 3.392 -26.762 -8.818 1.00 71.29 380 GLU A N 1
ATOM 2906 C CA . GLU A 1 380 ? 4.762 -26.279 -8.502 1.00 72.66 380 GLU A CA 1
ATOM 2907 C C . GLU A 1 380 ? 4.773 -25.769 -7.038 1.00 71.04 380 GLU A C 1
ATOM 2908 O O . GLU A 1 380 ? 5.690 -26.104 -6.246 1.00 71.15 380 GLU A O 1
ATOM 2914 N N . ASN A 1 381 ? 3.710 -25.017 -6.681 1.00 69.51 381 ASN A N 1
ATOM 2915 C CA . ASN A 1 381 ? 3.591 -24.261 -5.404 1.00 66.44 381 ASN A CA 1
ATOM 2916 C C . ASN A 1 381 ? 2.324 -24.551 -4.564 1.00 64.77 381 ASN A C 1
ATOM 2917 O O . ASN A 1 381 ? 1.564 -23.587 -4.305 1.00 63.60 381 ASN A O 1
ATOM 2922 N N . PRO A 1 382 ? 2.121 -25.822 -4.122 1.00 62.57 382 PRO A N 1
ATOM 2923 C CA . PRO A 1 382 ? 0.908 -26.339 -3.437 1.00 62.86 382 PRO A CA 1
ATOM 2924 C C . PRO A 1 382 ? 0.585 -25.658 -2.084 1.00 62.21 382 PRO A C 1
ATOM 2925 O O . PRO A 1 382 ? -0.582 -25.527 -1.708 1.00 61.56 382 PRO A O 1
ATOM 2929 N N . GLU A 1 383 ? 1.639 -25.214 -1.392 1.00 60.78 383 GLU A N 1
ATOM 2930 C CA . GLU A 1 383 ? 1.548 -24.362 -0.176 1.00 59.76 383 GLU A CA 1
ATOM 2931 C C . GLU A 1 383 ? 0.868 -22.935 -0.395 1.00 56.27 383 GLU A C 1
ATOM 2932 O O . GLU A 1 383 ? 0.588 -22.230 0.557 1.00 56.29 383 GLU A O 1
ATOM 2938 N N . LEU A 1 384 ? 0.676 -22.540 -1.652 1.00 52.42 384 LEU A N 1
ATOM 2939 C CA . LEU A 1 384 ? 0.103 -21.267 -2.023 1.00 49.82 384 LEU A CA 1
ATOM 2940 C C . LEU A 1 384 ? -1.461 -21.351 -2.284 1.00 46.69 384 LEU A C 1
ATOM 2941 O O . LEU A 1 384 ? -2.075 -20.348 -2.654 1.00 44.57 384 LEU A O 1
ATOM 2946 N N . PHE A 1 385 ? -2.004 -22.544 -2.073 1.00 43.75 385 PHE A N 1
ATOM 2947 C CA . PHE A 1 385 ? -3.327 -22.921 -2.597 1.00 46.00 385 PHE A CA 1
ATOM 2948 C C . PHE A 1 385 ? -4.192 -23.754 -1.621 1.00 43.69 385 PHE A C 1
ATOM 2949 O O . PHE A 1 385 ? -3.701 -24.580 -0.858 1.00 44.48 385 PHE A O 1
ATOM 2957 N N . VAL A 1 386 ? -5.496 -23.569 -1.680 1.00 43.13 386 VAL A N 1
ATOM 2958 C CA . VAL A 1 386 ? -6.382 -24.531 -1.034 1.00 41.60 386 VAL A CA 1
ATOM 2959 C C . VAL A 1 386 ? -7.312 -25.180 -2.113 1.00 41.16 386 VAL A C 1
ATOM 2960 O O . VAL A 1 386 ? -7.818 -24.507 -3.003 1.00 37.46 386 VAL A O 1
ATOM 2964 N N . MET A 1 387 ? -7.506 -26.474 -1.972 1.00 42.83 387 MET A N 1
ATOM 2965 C CA . MET A 1 387 ? -8.401 -27.193 -2.740 1.00 46.38 387 MET A CA 1
ATOM 2966 C C . MET A 1 387 ? -9.631 -27.608 -1.908 1.00 45.70 387 MET A C 1
ATOM 2967 O O . MET A 1 387 ? -9.492 -28.271 -0.853 1.00 45.37 387 MET A O 1
ATOM 2972 N N . LYS A 1 388 ? -10.816 -27.306 -2.435 1.00 44.13 388 LYS A N 1
ATOM 2973 C CA . LYS A 1 388 ? -12.057 -27.516 -1.660 1.00 44.43 388 LYS A CA 1
ATOM 2974 C C . LYS A 1 388 ? -13.077 -28.264 -2.486 1.00 44.64 388 LYS A C 1
ATOM 2975 O O . LYS A 1 388 ? -13.404 -27.879 -3.631 1.00 44.31 388 LYS A O 1
ATOM 2981 N N . PRO A 1 389 ? -13.540 -29.347 -1.918 1.00 43.34 389 PRO A N 1
ATOM 2982 C CA . PRO A 1 389 ? -14.660 -30.108 -2.483 1.00 43.69 389 PRO A CA 1
ATOM 2983 C C . PRO A 1 389 ? -15.992 -29.369 -2.138 1.00 42.73 389 PRO A C 1
ATOM 2984 O O . PRO A 1 389 ? -15.984 -28.262 -1.446 1.00 40.39 389 PRO A O 1
ATOM 2988 N N . GLN A 1 390 ? -17.108 -29.942 -2.610 1.00 42.47 390 GLN A N 1
ATOM 2989 C CA . GLN A 1 390 ? -18.452 -29.275 -2.457 1.00 41.24 390 GLN A CA 1
ATOM 2990 C C . GLN A 1 390 ? -19.128 -29.777 -1.131 1.00 38.39 390 GLN A C 1
ATOM 2991 O O . GLN A 1 390 ? -20.019 -30.665 -1.139 1.00 38.77 390 GLN A O 1
ATOM 2997 N N . ARG A 1 391 ? -18.586 -29.306 -0.005 1.00 39.35 391 ARG A N 1
ATOM 2998 C CA . ARG A 1 391 ? -18.937 -29.753 1.312 1.00 37.45 391 ARG A CA 1
ATOM 2999 C C . ARG A 1 391 ? -18.913 -28.517 2.164 1.00 35.40 391 ARG A C 1
ATOM 3000 O O . ARG A 1 391 ? -18.511 -27.442 1.770 1.00 37.12 391 ARG A O 1
ATOM 3008 N N . GLU A 1 392 ? -19.393 -28.741 3.350 1.00 36.28 392 GLU A N 1
ATOM 3009 C CA . GLU A 1 392 ? -19.688 -27.718 4.327 1.00 36.64 392 GLU A CA 1
ATOM 3010 C C . GLU A 1 392 ? -19.416 -28.425 5.611 1.00 39.55 392 GLU A C 1
ATOM 3011 O O . GLU A 1 392 ? -20.050 -29.430 6.009 1.00 40.40 392 GLU A O 1
ATOM 3017 N N . GLY A 1 393 ? -18.541 -27.852 6.350 1.00 45.31 393 GLY A N 1
ATOM 3018 C CA . GLY A 1 393 ? -18.835 -27.980 7.807 1.00 52.95 393 GLY A CA 1
ATOM 3019 C C . GLY A 1 393 ? -17.704 -28.698 8.441 1.00 56.33 393 GLY A C 1
ATOM 3020 O O . GLY A 1 393 ? -17.643 -28.879 9.688 1.00 58.97 393 GLY A O 1
ATOM 3021 N N . GLY A 1 394 ? -16.779 -29.150 7.595 1.00 59.23 394 GLY A N 1
ATOM 3022 C CA . GLY A 1 394 ? -15.491 -29.413 8.241 1.00 60.27 394 GLY A CA 1
ATOM 3023 C C . GLY A 1 394 ? -14.725 -30.610 7.812 1.00 59.91 394 GLY A C 1
ATOM 3024 O O . GLY A 1 394 ? -15.285 -31.742 7.644 1.00 59.53 394 GLY A O 1
ATOM 3025 N N . GLY A 1 395 ? -13.435 -30.280 7.649 1.00 59.08 395 GLY A N 1
ATOM 3026 C CA . GLY A 1 395 ? -12.367 -31.199 7.678 1.00 58.69 395 GLY A CA 1
ATOM 3027 C C . GLY A 1 395 ? -12.356 -31.923 6.394 1.00 59.03 395 GLY A C 1
ATOM 3028 O O . GLY A 1 395 ? -12.206 -33.147 6.384 1.00 61.38 395 GLY A O 1
ATOM 3029 N N . ASN A 1 396 ? -12.452 -31.149 5.306 1.00 58.89 396 ASN A N 1
ATOM 3030 C CA . ASN A 1 396 ? -12.855 -31.595 3.941 1.00 58.55 396 ASN A CA 1
ATOM 3031 C C . ASN A 1 396 ? -11.705 -31.217 2.954 1.00 58.16 396 ASN A C 1
ATOM 3032 O O . ASN A 1 396 ? -11.260 -32.098 2.175 1.00 59.69 396 ASN A O 1
ATOM 3037 N N . ASN A 1 397 ? -11.220 -29.944 3.034 1.00 55.50 397 ASN A N 1
ATOM 3038 C CA . ASN A 1 397 ? -10.230 -29.300 2.166 1.00 54.49 397 ASN A CA 1
ATOM 3039 C C . ASN A 1 397 ? -8.912 -30.047 2.064 1.00 53.75 397 ASN A C 1
ATOM 3040 O O . ASN A 1 397 ? -8.673 -31.003 2.809 1.00 53.48 397 ASN A O 1
ATOM 3045 N N . ILE A 1 398 ? -8.034 -29.517 1.203 1.00 53.03 398 ILE A N 1
ATOM 3046 C CA . ILE A 1 398 ? -6.729 -30.165 0.882 1.00 51.68 398 ILE A CA 1
ATOM 3047 C C . ILE A 1 398 ? -5.664 -29.118 0.616 1.00 51.23 398 ILE A C 1
ATOM 3048 O O . ILE A 1 398 ? -5.904 -28.175 -0.171 1.00 51.96 398 ILE A O 1
ATOM 3053 N N . TYR A 1 399 ? -4.489 -29.254 1.288 1.00 50.71 399 TYR A N 1
ATOM 3054 C CA . TYR A 1 399 ? -3.363 -28.278 1.171 1.00 51.22 399 TYR A CA 1
ATOM 3055 C C . TYR A 1 399 ? -1.993 -28.933 0.922 1.00 51.08 399 TYR A C 1
ATOM 3056 O O . TYR A 1 399 ? -1.862 -30.161 1.062 1.00 48.29 399 TYR A O 1
ATOM 3065 N N . GLY A 1 400 ? -1.020 -28.079 0.581 1.00 53.75 400 GLY A N 1
ATOM 3066 C CA . GLY A 1 400 ? 0.390 -28.471 0.378 1.00 57.69 400 GLY A CA 1
ATOM 3067 C C . GLY A 1 400 ? 0.595 -29.848 -0.288 1.00 61.28 400 GLY A C 1
ATOM 3068 O O . GLY A 1 400 ? 0.120 -30.055 -1.433 1.00 60.73 400 GLY A O 1
ATOM 3069 N N . ASP A 1 401 ? 1.257 -30.798 0.423 1.00 64.17 401 ASP A N 1
ATOM 3070 C CA . ASP A 1 401 ? 1.604 -32.137 -0.159 1.00 66.01 401 ASP A CA 1
ATOM 3071 C C . ASP A 1 401 ? 0.381 -32.925 -0.751 1.00 66.65 401 ASP A C 1
ATOM 3072 O O . ASP A 1 401 ? 0.427 -33.372 -1.902 1.00 65.80 401 ASP A O 1
ATOM 3077 N N . GLU A 1 402 ? -0.680 -33.084 0.061 1.00 66.93 402 GLU A N 1
ATOM 3078 C CA . GLU A 1 402 ? -1.899 -33.785 -0.325 1.00 66.09 402 GLU A CA 1
ATOM 3079 C C . GLU A 1 402 ? -2.585 -33.126 -1.513 1.00 65.27 402 GLU A C 1
ATOM 3080 O O . GLU A 1 402 ? -3.227 -33.832 -2.274 1.00 64.73 402 GLU A O 1
ATOM 3086 N N . LEU A 1 403 ? -2.433 -31.802 -1.681 1.00 63.91 403 LEU A N 1
ATOM 3087 C CA . LEU A 1 403 ? -3.030 -31.042 -2.796 1.00 64.22 403 LEU A CA 1
ATOM 3088 C C . LEU A 1 403 ? -2.255 -31.330 -4.084 1.00 65.66 403 LEU A C 1
ATOM 3089 O O . LEU A 1 403 ? -2.893 -31.564 -5.116 1.00 66.24 403 LEU A O 1
ATOM 3094 N N . ARG A 1 404 ? -0.910 -31.342 -4.042 1.00 66.76 404 ARG A N 1
ATOM 3095 C CA . ARG A 1 404 ? -0.130 -31.649 -5.289 1.00 68.13 404 ARG A CA 1
ATOM 3096 C C . ARG A 1 404 ? -0.342 -33.115 -5.770 1.00 67.71 404 ARG A C 1
ATOM 3097 O O . ARG A 1 404 ? -0.449 -33.374 -6.971 1.00 66.58 404 ARG A O 1
ATOM 3105 N N . GLU A 1 405 ? -0.424 -34.032 -4.815 1.00 67.89 405 GLU A N 1
ATOM 3106 C CA . GLU A 1 405 ? -0.693 -35.443 -5.039 1.00 69.39 405 GLU A CA 1
ATOM 3107 C C . GLU A 1 405 ? -2.095 -35.722 -5.644 1.00 70.00 405 GLU A C 1
ATOM 3108 O O . GLU A 1 405 ? -2.248 -36.611 -6.510 1.00 68.98 405 GLU A O 1
ATOM 3114 N N . THR A 1 406 ? -3.113 -34.987 -5.166 1.00 70.24 406 THR A N 1
ATOM 3115 C CA . THR A 1 406 ? -4.517 -35.203 -5.580 1.00 69.87 406 THR A CA 1
ATOM 3116 C C . THR A 1 406 ? -4.624 -34.553 -6.984 1.00 70.00 406 THR A C 1
ATOM 3117 O O . THR A 1 406 ? -5.224 -35.149 -7.911 1.00 69.08 406 THR A O 1
ATOM 3121 N N . LEU A 1 407 ? -3.957 -33.398 -7.156 1.00 70.24 407 LEU A N 1
ATOM 3122 C CA . LEU A 1 407 ? -3.990 -32.664 -8.421 1.00 71.45 407 LEU A CA 1
ATOM 3123 C C . LEU A 1 407 ? -3.265 -33.335 -9.570 1.00 73.49 407 LEU A C 1
ATOM 3124 O O . LEU A 1 407 ? -3.677 -33.176 -10.732 1.00 73.43 407 LEU A O 1
ATOM 3129 N N . LEU A 1 408 ? -2.180 -34.043 -9.235 1.00 75.77 408 LEU A N 1
ATOM 3130 C CA . LEU A 1 408 ? -1.379 -34.817 -10.198 1.00 77.86 408 LEU A CA 1
ATOM 3131 C C . LEU A 1 408 ? -2.095 -36.099 -10.595 1.00 79.17 408 LEU A C 1
ATOM 3132 O O . LEU A 1 408 ? -2.072 -36.425 -11.788 1.00 80.43 408 LEU A O 1
ATOM 3137 N N . LYS A 1 409 ? -2.711 -36.815 -9.632 1.00 80.57 409 LYS A N 1
ATOM 3138 C CA . LYS A 1 409 ? -3.599 -38.007 -9.934 1.00 81.96 409 LYS A CA 1
ATOM 3139 C C . LYS A 1 409 ? -4.870 -37.675 -10.783 1.00 82.61 409 LYS A C 1
ATOM 3140 O O . LYS A 1 409 ? -5.422 -38.550 -11.485 1.00 82.38 409 LYS A O 1
ATOM 3146 N N . LEU A 1 410 ? -5.303 -36.413 -10.753 1.00 83.50 410 LEU A N 1
ATOM 3147 C CA . LEU A 1 410 ? -6.356 -35.959 -11.677 1.00 84.68 410 LEU A CA 1
ATOM 3148 C C . LEU A 1 410 ? -5.774 -35.556 -13.055 1.00 85.35 410 LEU A C 1
ATOM 3149 O O . LEU A 1 410 ? -5.674 -34.354 -13.354 1.00 86.11 410 LEU A O 1
ATOM 3154 N N . GLN A 1 411 ? -5.346 -36.578 -13.832 1.00 85.84 411 GLN A N 1
ATOM 3155 C CA . GLN A 1 411 ? -5.089 -36.535 -15.325 1.00 85.14 411 GLN A CA 1
ATOM 3156 C C . GLN A 1 411 ? -5.525 -37.848 -16.060 1.00 84.67 411 GLN A C 1
ATOM 3157 O O . GLN A 1 411 ? -5.567 -38.963 -15.488 1.00 83.30 411 GLN A O 1
ATOM 3163 N N . GLU A 1 417 ? -14.669 -34.497 -13.116 1.00 67.89 417 GLU A N 1
ATOM 3164 C CA . GLU A 1 417 ? -14.191 -35.338 -11.953 1.00 68.90 417 GLU A CA 1
ATOM 3165 C C . GLU A 1 417 ? -13.184 -34.634 -11.012 1.00 66.07 417 GLU A C 1
ATOM 3166 O O . GLU A 1 417 ? -13.205 -34.751 -9.765 1.00 65.69 417 GLU A O 1
ATOM 3172 N N . ASP A 1 418 ? -12.310 -33.890 -11.650 1.00 63.80 418 ASP A N 1
ATOM 3173 C CA . ASP A 1 418 ? -11.839 -32.630 -11.094 1.00 61.22 418 ASP A CA 1
ATOM 3174 C C . ASP A 1 418 ? -13.034 -31.679 -10.760 1.00 59.50 418 ASP A C 1
ATOM 3175 O O . ASP A 1 418 ? -12.834 -30.678 -10.065 1.00 58.41 418 ASP A O 1
ATOM 3180 N N . ALA A 1 419 ? -14.232 -31.954 -11.332 1.00 57.86 419 ALA A N 1
ATOM 3181 C CA . ALA A 1 419 ? -15.471 -31.066 -11.172 1.00 57.52 419 ALA A CA 1
ATOM 3182 C C . ALA A 1 419 ? -15.917 -30.956 -9.671 1.00 55.71 419 ALA A C 1
ATOM 3183 O O . ALA A 1 419 ? -16.631 -30.002 -9.272 1.00 56.65 419 ALA A O 1
ATOM 3185 N N . ALA A 1 420 ? -15.491 -31.947 -8.883 1.00 54.02 420 ALA A N 1
ATOM 3186 C CA . ALA A 1 420 ? -15.617 -31.980 -7.439 1.00 51.98 420 ALA A CA 1
ATOM 3187 C C . ALA A 1 420 ? -14.866 -30.779 -6.752 1.00 51.19 420 ALA A C 1
ATOM 3188 O O . ALA A 1 420 ? -15.360 -30.287 -5.761 1.00 51.14 420 ALA A O 1
ATOM 3190 N N . TYR A 1 421 ? -13.713 -30.316 -7.264 1.00 48.33 421 TYR A N 1
ATOM 3191 C CA . TYR A 1 421 ? -12.940 -29.288 -6.597 1.00 46.77 421 TYR A CA 1
ATOM 3192 C C . TYR A 1 421 ? -12.941 -27.963 -7.259 1.00 45.37 421 TYR A C 1
ATOM 3193 O O . TYR A 1 421 ? -13.097 -27.849 -8.479 1.00 45.20 421 TYR A O 1
ATOM 3202 N N . ILE A 1 422 ? -12.776 -26.925 -6.433 1.00 40.76 422 ILE A N 1
ATOM 3203 C CA . ILE A 1 422 ? -12.203 -25.692 -6.876 1.00 38.01 422 ILE A CA 1
ATOM 3204 C C . ILE A 1 422 ? -10.844 -25.541 -6.234 1.00 37.84 422 ILE A C 1
ATOM 3205 O O . ILE A 1 422 ? -10.490 -26.235 -5.232 1.00 38.72 422 ILE A O 1
ATOM 3210 N N . LEU A 1 423 ? -10.134 -24.568 -6.764 1.00 38.77 423 LEU A N 1
ATOM 3211 C CA . LEU A 1 423 ? -8.895 -24.054 -6.235 1.00 40.70 423 LEU A CA 1
ATOM 3212 C C . LEU A 1 423 ? -9.012 -22.599 -5.858 1.00 39.90 423 LEU A C 1
ATOM 3213 O O . LEU A 1 423 ? -9.616 -21.742 -6.586 1.00 41.93 423 LEU A O 1
ATOM 3218 N N . MET A 1 424 ? -8.336 -22.287 -4.720 1.00 38.26 424 MET A N 1
ATOM 3219 C CA . MET A 1 424 ? -8.383 -20.949 -4.176 1.00 37.61 424 MET A CA 1
ATOM 3220 C C . MET A 1 424 ? -6.991 -20.427 -3.724 1.00 34.79 424 MET A C 1
ATOM 3221 O O . MET A 1 424 ? -6.213 -21.220 -3.199 1.00 35.84 424 MET A O 1
ATOM 3226 N N . GLN A 1 425 ? -6.715 -19.133 -3.905 1.00 34.43 425 GLN A N 1
ATOM 3227 C CA . GLN A 1 425 ? -5.599 -18.529 -3.223 1.00 38.27 425 GLN A CA 1
ATOM 3228 C C . GLN A 1 425 ? -5.538 -18.785 -1.672 1.00 39.92 425 GLN A C 1
ATOM 3229 O O . GLN A 1 425 ? -6.478 -18.357 -0.974 1.00 36.36 425 GLN A O 1
ATOM 3235 N N . ARG A 1 426 ? -4.430 -19.455 -1.155 1.00 39.89 426 ARG A N 1
ATOM 3236 C CA . ARG A 1 426 ? -4.110 -19.505 0.288 1.00 41.88 426 ARG A CA 1
ATOM 3237 C C . ARG A 1 426 ? -3.893 -18.113 0.853 1.00 40.13 426 ARG A C 1
ATOM 3238 O O . ARG A 1 426 ? -3.220 -17.314 0.251 1.00 41.46 426 ARG A O 1
ATOM 3246 N N . ILE A 1 427 ? -4.639 -17.746 1.911 1.00 35.63 427 ILE A N 1
ATOM 3247 C CA . ILE A 1 427 ? -4.551 -16.427 2.516 1.00 34.85 427 ILE A CA 1
ATOM 3248 C C . ILE A 1 427 ? -3.687 -16.647 3.800 1.00 32.21 427 ILE A C 1
ATOM 3249 O O . ILE A 1 427 ? -3.750 -17.722 4.456 1.00 32.97 427 ILE A O 1
ATOM 3254 N N . PHE A 1 428 ? -2.859 -15.662 4.069 1.00 32.66 428 PHE A N 1
ATOM 3255 C CA . PHE A 1 428 ? -1.925 -15.686 5.282 1.00 32.42 428 PHE A CA 1
ATOM 3256 C C . PHE A 1 428 ? -2.063 -14.522 6.141 1.00 31.67 428 PHE A C 1
ATOM 3257 O O . PHE A 1 428 ? -1.520 -13.377 5.867 1.00 33.83 428 PHE A O 1
ATOM 3265 N N . PRO A 1 429 ? -3.015 -14.636 7.170 1.00 30.85 429 PRO A N 1
ATOM 3266 C CA . PRO A 1 429 ? -3.142 -13.451 8.032 1.00 29.09 429 PRO A CA 1
ATOM 3267 C C . PRO A 1 429 ? -1.801 -13.257 8.885 1.00 29.78 429 PRO A C 1
ATOM 3268 O O . PRO A 1 429 ? -1.077 -14.223 9.087 1.00 32.83 429 PRO A O 1
ATOM 3272 N N . ALA A 1 430 ? -1.629 -12.073 9.406 1.00 31.19 430 ALA A N 1
ATOM 3273 C CA . ALA A 1 430 ? -0.730 -11.810 10.561 1.00 34.14 430 ALA A CA 1
ATOM 3274 C C . ALA A 1 430 ? -1.208 -12.624 11.772 1.00 35.20 430 ALA A C 1
ATOM 3275 O O . ALA A 1 430 ? -2.429 -12.733 12.092 1.00 36.00 430 ALA A O 1
ATOM 3277 N N . THR A 1 431 ? -0.267 -13.330 12.363 1.00 31.23 431 THR A N 1
ATOM 3278 C CA . THR A 1 431 ? -0.463 -14.220 13.516 1.00 30.25 431 THR A CA 1
ATOM 3279 C C . THR A 1 431 ? -0.626 -13.301 14.759 1.00 27.37 431 THR A C 1
ATOM 3280 O O . THR A 1 431 ? -0.098 -12.145 14.788 1.00 35.35 431 THR A O 1
ATOM 3284 N N . SER A 1 432 ? -1.161 -13.805 15.895 1.00 29.71 432 SER A N 1
ATOM 3285 C CA . SER A 1 432 ? -1.188 -13.050 17.178 1.00 27.56 432 SER A CA 1
ATOM 3286 C C . SER A 1 432 ? -0.972 -14.134 18.276 1.00 28.20 432 SER A C 1
ATOM 3287 O O . SER A 1 432 ? -1.275 -15.335 18.078 1.00 28.35 432 SER A O 1
ATOM 3290 N N . PRO A 1 433 ? -0.365 -13.723 19.414 1.00 24.88 433 PRO A N 1
ATOM 3291 C CA . PRO A 1 433 ? -0.202 -14.648 20.559 1.00 24.97 433 PRO A CA 1
ATOM 3292 C C . PRO A 1 433 ? -1.701 -14.884 21.175 1.00 21.19 433 PRO A C 1
ATOM 3293 O O . PRO A 1 433 ? -2.427 -13.921 21.266 1.00 26.09 433 PRO A O 1
ATOM 3297 N N . ALA A 1 434 ? -2.026 -16.082 21.464 1.00 22.10 434 ALA A N 1
ATOM 3298 C CA . ALA A 1 434 ? -3.295 -16.550 22.039 1.00 25.42 434 ALA A CA 1
ATOM 3299 C C . ALA A 1 434 ? -2.960 -17.371 23.235 1.00 26.05 434 ALA A C 1
ATOM 3300 O O . ALA A 1 434 ? -1.956 -18.156 23.313 1.00 26.33 434 ALA A O 1
ATOM 3302 N N . ILE A 1 435 ? -3.834 -17.283 24.236 1.00 26.08 435 ILE A N 1
ATOM 3303 C CA . ILE A 1 435 ? -3.985 -18.409 25.193 1.00 23.05 435 ILE A CA 1
ATOM 3304 C C . ILE A 1 435 ? -5.114 -19.371 24.807 1.00 26.25 435 ILE A C 1
ATOM 3305 O O . ILE A 1 435 ? -6.241 -18.921 24.674 1.00 23.56 435 ILE A O 1
ATOM 3310 N N . LEU A 1 436 ? -4.847 -20.612 24.473 1.00 27.70 436 LEU A N 1
ATOM 3311 C CA . LEU A 1 436 ? -5.887 -21.579 24.047 1.00 25.50 436 LEU A CA 1
ATOM 3312 C C . LEU A 1 436 ? -6.370 -22.427 25.187 1.00 28.47 436 LEU A C 1
ATOM 3313 O O . LEU A 1 436 ? -5.585 -23.097 25.907 1.00 25.72 436 LEU A O 1
ATOM 3318 N N . VAL A 1 437 ? -7.699 -22.371 25.439 1.00 23.78 437 VAL A N 1
ATOM 3319 C CA . VAL A 1 437 ? -8.270 -23.061 26.682 1.00 25.55 437 VAL A CA 1
ATOM 3320 C C . VAL A 1 437 ? -9.126 -24.192 26.185 1.00 27.37 437 VAL A C 1
ATOM 3321 O O . VAL A 1 437 ? -10.024 -23.970 25.450 1.00 25.12 437 VAL A O 1
ATOM 3325 N N A ARG A 1 438 ? -8.825 -25.416 26.602 0.50 27.29 438 ARG A N 1
ATOM 3326 N N B ARG A 1 438 ? -8.752 -25.403 26.575 0.50 27.90 438 ARG A N 1
ATOM 3327 C CA A ARG A 1 438 ? -9.405 -26.615 26.030 0.50 26.71 438 ARG A CA 1
ATOM 3328 C CA B ARG A 1 438 ? -9.405 -26.630 26.193 0.50 27.66 438 ARG A CA 1
ATOM 3329 C C A ARG A 1 438 ? -9.491 -27.677 27.110 0.50 27.89 438 ARG A C 1
ATOM 3330 C C B ARG A 1 438 ? -9.545 -27.503 27.378 0.50 28.43 438 ARG A C 1
ATOM 3331 O O A ARG A 1 438 ? -8.458 -28.215 27.574 0.50 24.38 438 ARG A O 1
ATOM 3332 O O B ARG A 1 438 ? -8.635 -27.774 28.160 0.50 25.14 438 ARG A O 1
ATOM 3347 N N . ASP A 1 439 ? -10.727 -28.049 27.490 1.00 28.79 439 ASP A N 1
ATOM 3348 C CA . ASP A 1 439 ? -11.015 -28.961 28.618 1.00 30.87 439 ASP A CA 1
ATOM 3349 C C . ASP A 1 439 ? -10.370 -28.540 29.978 1.00 29.77 439 ASP A C 1
ATOM 3350 O O . ASP A 1 439 ? -9.835 -29.392 30.657 1.00 29.63 439 ASP A O 1
ATOM 3355 N N . GLY A 1 440 ? -10.356 -27.245 30.288 1.00 26.88 440 GLY A N 1
ATOM 3356 C CA . GLY A 1 440 ? -9.986 -26.776 31.582 1.00 28.84 440 GLY A CA 1
ATOM 3357 C C . GLY A 1 440 ? -8.442 -26.497 31.663 1.00 28.73 440 GLY A C 1
ATOM 3358 O O . GLY A 1 440 ? -7.968 -26.024 32.624 1.00 30.62 440 GLY A O 1
ATOM 3359 N N . ASN A 1 441 ? -7.740 -26.795 30.614 1.00 29.40 441 ASN A N 1
ATOM 3360 C CA . ASN A 1 441 ? -6.265 -26.540 30.508 1.00 30.18 441 ASN A CA 1
ATOM 3361 C C . ASN A 1 441 ? -5.971 -25.454 29.495 1.00 28.71 441 ASN A C 1
ATOM 3362 O O . ASN A 1 441 ? -6.666 -25.346 28.535 1.00 26.77 441 ASN A O 1
ATOM 3367 N N . TRP A 1 442 ? -4.899 -24.673 29.663 1.00 29.92 442 TRP A N 1
ATOM 3368 C CA . TRP A 1 442 ? -4.547 -23.587 28.743 1.00 30.04 442 TRP A CA 1
ATOM 3369 C C . TRP A 1 442 ? -3.098 -23.873 28.214 1.00 30.27 442 TRP A C 1
ATOM 3370 O O . TRP A 1 442 ? -2.304 -24.649 28.822 1.00 28.61 442 TRP A O 1
ATOM 3381 N N . ASP A 1 443 ? -2.863 -23.447 26.988 1.00 33.50 443 ASP A N 1
ATOM 3382 C CA . ASP A 1 443 ? -1.527 -23.460 26.376 1.00 35.63 443 ASP A CA 1
ATOM 3383 C C . ASP A 1 443 ? -1.281 -22.167 25.606 1.00 34.60 443 ASP A C 1
ATOM 3384 O O . ASP A 1 443 ? -2.220 -21.464 25.337 1.00 32.08 443 ASP A O 1
ATOM 3389 N N . THR A 1 444 ? 0.010 -21.790 25.306 1.00 30.68 444 THR A N 1
ATOM 3390 C CA . THR A 1 444 ? 0.287 -20.638 24.446 1.00 29.03 444 THR A CA 1
ATOM 3391 C C . THR A 1 444 ? 0.284 -21.206 22.997 1.00 25.93 444 THR A C 1
ATOM 3392 O O . THR A 1 444 ? 0.496 -22.453 22.735 1.00 27.02 444 THR A O 1
ATOM 3396 N N . GLY A 1 445 ? -0.044 -20.330 22.076 1.00 28.97 445 GLY A N 1
ATOM 3397 C CA . GLY A 1 445 ? 0.117 -20.623 20.634 1.00 28.84 445 GLY A CA 1
ATOM 3398 C C . GLY A 1 445 ? 0.063 -19.369 19.884 1.00 24.87 445 GLY A C 1
ATOM 3399 O O . GLY A 1 445 ? -0.345 -18.414 20.435 1.00 25.41 445 GLY A O 1
ATOM 3400 N N . HIS A 1 446 ? 0.323 -19.403 18.558 1.00 27.67 446 HIS A N 1
ATOM 3401 C CA . HIS A 1 446 ? 0.351 -18.291 17.729 1.00 24.77 446 HIS A CA 1
ATOM 3402 C C . HIS A 1 446 ? -0.600 -18.659 16.665 1.00 25.78 446 HIS A C 1
ATOM 3403 O O . HIS A 1 446 ? -0.533 -19.728 16.023 1.00 27.74 446 HIS A O 1
ATOM 3410 N N . VAL A 1 447 ? -1.513 -17.716 16.519 1.00 26.82 447 VAL A N 1
ATOM 3411 C CA . VAL A 1 447 ? -2.791 -18.108 15.843 1.00 26.35 447 VAL A CA 1
ATOM 3412 C C . VAL A 1 447 ? -3.078 -17.221 14.674 1.00 22.72 447 VAL A C 1
ATOM 3413 O O . VAL A 1 447 ? -2.728 -15.963 14.627 1.00 27.44 447 VAL A O 1
ATOM 3417 N N . ILE A 1 448 ? -4.022 -17.725 13.864 1.00 28.49 448 ILE A N 1
ATOM 3418 C CA . ILE A 1 448 ? -4.795 -16.831 13.028 1.00 26.80 448 ILE A CA 1
ATOM 3419 C C . ILE A 1 448 ? -6.370 -16.894 13.285 1.00 25.82 448 ILE A C 1
ATOM 3420 O O . ILE A 1 448 ? -6.856 -17.939 13.755 1.00 26.75 448 ILE A O 1
ATOM 3425 N N A SER A 1 449 ? -7.044 -15.803 12.978 0.50 25.98 449 SER A N 1
ATOM 3426 N N B SER A 1 449 ? -7.027 -15.810 12.853 0.50 24.98 449 SER A N 1
ATOM 3427 C CA A SER A 1 449 ? -8.541 -15.719 13.211 0.50 27.41 449 SER A CA 1
ATOM 3428 C CA B SER A 1 449 ? -8.512 -15.533 13.140 0.50 26.17 449 SER A CA 1
ATOM 3429 C C A SER A 1 449 ? -9.207 -15.631 11.860 0.50 26.58 449 SER A C 1
ATOM 3430 C C B SER A 1 449 ? -9.309 -15.280 11.897 0.50 26.43 449 SER A C 1
ATOM 3431 O O A SER A 1 449 ? -8.576 -15.275 10.864 0.50 23.85 449 SER A O 1
ATOM 3432 O O B SER A 1 449 ? -8.852 -14.497 10.998 0.50 24.51 449 SER A O 1
ATOM 3437 N N . GLU A 1 450 ? -10.524 -15.948 11.865 1.00 27.27 450 GLU A N 1
ATOM 3438 C CA . GLU A 1 450 ? -11.427 -15.909 10.738 1.00 26.39 450 GLU A CA 1
ATOM 3439 C C . GLU A 1 450 ? -12.753 -15.328 11.285 1.00 25.66 450 GLU A C 1
ATOM 3440 O O . GLU A 1 450 ? -13.289 -15.821 12.260 1.00 26.22 450 GLU A O 1
ATOM 3446 N N . ALA A 1 451 ? -13.138 -14.163 10.812 1.00 26.98 451 ALA A N 1
ATOM 3447 C CA . ALA A 1 451 ? -14.277 -13.356 11.350 1.00 29.62 451 ALA A CA 1
ATOM 3448 C C . ALA A 1 451 ? -15.556 -13.880 10.577 1.00 29.06 451 ALA A C 1
ATOM 3449 O O . ALA A 1 451 ? -15.516 -13.903 9.348 1.00 27.81 451 ALA A O 1
ATOM 3451 N N . GLY A 1 452 ? -16.560 -14.430 11.245 1.00 27.99 452 GLY A N 1
ATOM 3452 C CA . GLY A 1 452 ? -17.808 -14.856 10.488 1.00 26.47 452 GLY A CA 1
ATOM 3453 C C . GLY A 1 452 ? -18.873 -13.771 10.775 1.00 28.62 452 GLY A C 1
ATOM 3454 O O . GLY A 1 452 ? -19.305 -13.565 11.930 1.00 28.24 452 GLY A O 1
ATOM 3455 N N . ILE A 1 453 ? -19.364 -13.095 9.718 1.00 29.06 453 ILE A N 1
ATOM 3456 C CA . ILE A 1 453 ? -20.275 -11.907 9.891 1.00 28.63 453 ILE A CA 1
ATOM 3457 C C . ILE A 1 453 ? -21.672 -12.557 9.435 1.00 28.78 453 ILE A C 1
ATOM 3458 O O . ILE A 1 453 ? -21.880 -12.948 8.276 1.00 25.57 453 ILE A O 1
ATOM 3463 N N . PHE A 1 454 ? -22.586 -12.655 10.411 1.00 26.46 454 PHE A N 1
ATOM 3464 C CA . PHE A 1 454 ? -23.951 -13.215 10.084 1.00 27.08 454 PHE A CA 1
ATOM 3465 C C . PHE A 1 454 ? -24.744 -12.115 9.354 1.00 27.19 454 PHE A C 1
ATOM 3466 O O . PHE A 1 454 ? -24.557 -10.928 9.591 1.00 25.36 454 PHE A O 1
ATOM 3474 N N . GLY A 1 455 ? -25.549 -12.575 8.397 1.00 28.95 455 GLY A N 1
ATOM 3475 C CA . GLY A 1 455 ? -26.629 -11.734 7.884 1.00 26.85 455 GLY A CA 1
ATOM 3476 C C . GLY A 1 455 ? -27.964 -12.505 8.012 1.00 24.02 455 GLY A C 1
ATOM 3477 O O . GLY A 1 455 ? -28.072 -13.693 7.851 1.00 22.82 455 GLY A O 1
ATOM 3478 N N . THR A 1 456 ? -28.972 -11.672 8.165 1.00 25.15 456 THR A N 1
ATOM 3479 C CA . THR A 1 456 ? -30.387 -12.122 8.242 1.00 27.87 456 THR A CA 1
ATOM 3480 C C . THR A 1 456 ? -31.103 -11.324 7.164 1.00 28.44 456 THR A C 1
ATOM 3481 O O . THR A 1 456 ? -30.804 -10.132 6.872 1.00 27.55 456 THR A O 1
ATOM 3485 N N . TYR A 1 457 ? -31.973 -12.051 6.515 1.00 27.98 457 TYR A N 1
AT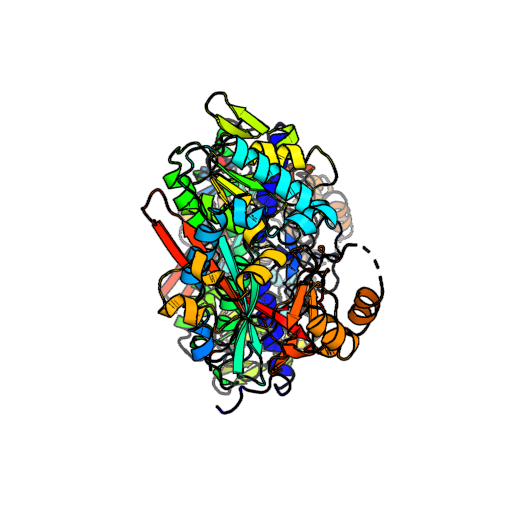OM 3486 C CA . TYR A 1 457 ? -32.703 -11.562 5.325 1.00 29.91 457 TYR A CA 1
ATOM 3487 C C . TYR A 1 457 ? -34.111 -12.122 5.265 1.00 28.90 457 TYR A C 1
ATOM 3488 O O . TYR A 1 457 ? -34.291 -13.315 5.455 1.00 31.05 457 TYR A O 1
ATOM 3497 N N . LEU A 1 458 ? -35.058 -11.264 4.914 1.00 26.57 458 LEU A N 1
ATOM 3498 C CA . LEU A 1 458 ? -36.547 -11.735 4.843 1.00 27.29 458 LEU A CA 1
ATOM 3499 C C . LEU A 1 458 ? -37.194 -10.759 3.901 1.00 23.99 458 LEU A C 1
ATOM 3500 O O . LEU A 1 458 ? -37.104 -9.544 4.029 1.00 26.70 458 LEU A O 1
ATOM 3505 N N . ARG A 1 459 ? -37.724 -11.347 2.864 1.00 27.52 459 ARG A N 1
ATOM 3506 C CA . ARG A 1 459 ? -38.582 -10.490 1.968 1.00 31.54 459 ARG A CA 1
ATOM 3507 C C . ARG A 1 459 ? -39.989 -11.163 1.741 1.00 32.91 459 ARG A C 1
ATOM 3508 O O . ARG A 1 459 ? -40.159 -12.367 1.951 1.00 31.40 459 ARG A O 1
ATOM 3516 N N . ASN A 1 460 ? -40.978 -10.336 1.336 1.00 34.90 460 ASN A N 1
ATOM 3517 C CA . ASN A 1 460 ? -42.315 -10.809 0.946 1.00 36.12 460 ASN A CA 1
ATOM 3518 C C . ASN A 1 460 ? -42.621 -10.037 -0.424 1.00 34.85 460 ASN A C 1
ATOM 3519 O O . ASN A 1 460 ? -42.856 -8.870 -0.352 1.00 33.19 460 ASN A O 1
ATOM 3524 N N . LYS A 1 461 ? -42.605 -10.783 -1.533 1.00 39.48 461 LYS A N 1
ATOM 3525 C CA . LYS A 1 461 ? -42.749 -10.146 -2.836 1.00 44.69 461 LYS A CA 1
ATOM 3526 C C . LYS A 1 461 ? -41.615 -9.113 -2.908 1.00 48.51 461 LYS A C 1
ATOM 3527 O O . LYS A 1 461 ? -40.458 -9.414 -2.610 1.00 53.20 461 LYS A O 1
ATOM 3533 N N . ASP A 1 462 ? -41.978 -7.918 -3.312 1.00 47.53 462 ASP A N 1
ATOM 3534 C CA . ASP A 1 462 ? -40.981 -6.843 -3.526 1.00 46.86 462 ASP A CA 1
ATOM 3535 C C . ASP A 1 462 ? -40.679 -5.995 -2.290 1.00 43.33 462 ASP A C 1
ATOM 3536 O O . ASP A 1 462 ? -40.047 -4.933 -2.410 1.00 44.12 462 ASP A O 1
ATOM 3541 N N . LYS A 1 463 ? -41.133 -6.483 -1.129 1.00 40.66 463 LYS A N 1
ATOM 3542 C CA . LYS A 1 463 ? -40.921 -5.758 0.131 1.00 39.70 463 LYS A CA 1
ATOM 3543 C C . LYS A 1 463 ? -39.838 -6.486 0.981 1.00 38.90 463 LYS A C 1
ATOM 3544 O O . LYS A 1 463 ? -40.038 -7.656 1.345 1.00 37.81 463 LYS A O 1
ATOM 3550 N N . ILE A 1 464 ? -38.828 -5.766 1.189 1.00 36.78 464 ILE A N 1
ATOM 3551 C CA . ILE A 1 464 ? -37.687 -6.280 1.964 1.00 37.78 464 ILE A CA 1
ATOM 3552 C C . ILE A 1 464 ? -37.995 -6.041 3.410 1.00 35.35 464 ILE A C 1
ATOM 3553 O O . ILE A 1 464 ? -38.084 -4.883 3.838 1.00 35.43 464 ILE A O 1
ATOM 3558 N N . ILE A 1 465 ? -38.172 -7.136 4.183 1.00 32.79 465 ILE A N 1
ATOM 3559 C CA . ILE A 1 465 ? -38.544 -6.872 5.601 1.00 29.68 465 ILE A CA 1
ATOM 3560 C C . ILE A 1 465 ? -37.273 -6.748 6.539 1.00 26.94 465 ILE A C 1
ATOM 3561 O O . ILE A 1 465 ? -37.206 -5.967 7.462 1.00 29.25 465 ILE A O 1
ATOM 3566 N N . ILE A 1 466 ? -36.274 -7.549 6.234 1.00 31.68 466 ILE A N 1
ATOM 3567 C CA . ILE A 1 466 ? -35.018 -7.679 7.049 1.00 28.52 466 ILE A CA 1
ATOM 3568 C C . ILE A 1 466 ? -33.978 -7.823 6.005 1.00 30.32 466 ILE A C 1
ATOM 3569 O O . ILE A 1 466 ? -34.163 -8.551 5.098 1.00 29.01 466 ILE A O 1
ATOM 3574 N N . ASN A 1 467 ? -32.967 -6.958 6.053 1.00 29.39 467 ASN A N 1
ATOM 3575 C CA . ASN A 1 467 ? -31.812 -7.238 5.260 1.00 33.01 467 ASN A CA 1
ATOM 3576 C C . ASN A 1 467 ? -30.604 -6.650 6.078 1.00 32.52 467 ASN A C 1
ATOM 3577 O O . ASN A 1 467 ? -30.301 -5.399 5.954 1.00 33.54 467 ASN A O 1
ATOM 3582 N N . ASN A 1 468 ? -30.032 -7.473 7.007 1.00 34.17 468 ASN A N 1
ATOM 3583 C CA . ASN A 1 468 ? -29.259 -6.908 8.138 1.00 31.99 468 ASN A CA 1
ATOM 3584 C C . ASN A 1 468 ? -27.886 -7.575 8.300 1.00 30.63 468 ASN A C 1
ATOM 3585 O O . ASN A 1 468 ? -27.778 -8.778 8.118 1.00 29.30 468 ASN A O 1
ATOM 3590 N N . GLU A 1 469 ? -26.902 -6.796 8.748 1.00 28.29 469 GLU A N 1
ATOM 3591 C CA . GLU A 1 469 ? -25.703 -7.394 9.423 1.00 29.59 469 GLU A CA 1
ATOM 3592 C C . GLU A 1 469 ? -26.284 -7.765 10.850 1.00 27.50 469 GLU A C 1
ATOM 3593 O O . GLU A 1 469 ? -26.978 -6.975 11.428 1.00 29.13 469 GLU A O 1
ATOM 3599 N N . SER A 1 470 ? -26.070 -8.964 11.305 1.00 24.42 470 SER A N 1
ATOM 3600 C CA . SER A 1 470 ? -26.666 -9.509 12.551 1.00 27.29 470 SER A CA 1
ATOM 3601 C C . SER A 1 470 ? -25.645 -10.189 13.445 1.00 27.89 470 SER A C 1
ATOM 3602 O O . SER A 1 470 ? -25.837 -11.408 13.812 1.00 25.45 470 SER A O 1
ATOM 3605 N N . GLY A 1 471 ? -24.517 -9.493 13.710 1.00 24.01 471 GLY A N 1
ATOM 3606 C CA . GLY A 1 471 ? -23.598 -10.036 14.790 1.00 25.83 471 GLY A CA 1
ATOM 3607 C C . GLY A 1 471 ? -22.586 -10.882 14.133 1.00 23.03 471 GLY A C 1
ATOM 3608 O O . GLY A 1 471 ? -22.431 -10.933 12.811 1.00 22.01 471 GLY A O 1
ATOM 3609 N N . TYR A 1 472 ? -21.891 -11.571 14.993 1.00 24.71 472 TYR A N 1
ATOM 3610 C CA . TYR A 1 472 ? -20.718 -12.329 14.459 1.00 27.99 472 TYR A CA 1
ATOM 3611 C C . TYR A 1 472 ? -20.302 -13.501 15.277 1.00 24.48 472 TYR A C 1
ATOM 3612 O O . TYR A 1 472 ? -20.710 -13.708 16.446 1.00 26.54 472 TYR A O 1
ATOM 3621 N N . MET A 1 473 ? -19.331 -14.205 14.697 1.00 26.12 473 MET A N 1
ATOM 3622 C CA . MET A 1 473 ? -18.593 -15.194 15.449 1.00 25.37 473 MET A CA 1
ATOM 3623 C C . MET A 1 473 ? -17.082 -15.024 14.909 1.00 26.33 473 MET A C 1
ATOM 3624 O O . MET A 1 473 ? -16.881 -14.591 13.812 1.00 24.03 473 MET A O 1
ATOM 3629 N N . VAL A 1 474 ? -16.151 -15.507 15.727 1.00 27.32 474 VAL A N 1
ATOM 3630 C CA . VAL A 1 474 ? -14.736 -15.688 15.350 1.00 26.07 474 VAL A CA 1
ATOM 3631 C C . VAL A 1 474 ? -14.190 -17.029 15.690 1.00 27.61 474 VAL A C 1
ATOM 3632 O O . VAL A 1 474 ? -14.405 -17.611 16.826 1.00 26.17 474 VAL A O 1
ATOM 3636 N N . ARG A 1 475 ? -13.573 -17.639 14.660 1.00 26.50 475 ARG A N 1
ATOM 3637 C CA . ARG A 1 475 ? -12.871 -18.925 14.800 1.00 29.14 475 ARG A CA 1
ATOM 3638 C C . ARG A 1 475 ? -11.327 -18.619 14.620 1.00 24.09 475 ARG A C 1
ATOM 3639 O O . ARG A 1 475 ? -10.946 -17.914 13.659 1.00 22.78 475 ARG A O 1
ATOM 3647 N N . THR A 1 476 ? -10.627 -19.187 15.543 1.00 26.22 476 THR A N 1
ATOM 3648 C CA . THR A 1 476 ? -9.165 -18.950 15.737 1.00 25.96 476 THR A CA 1
ATOM 3649 C C . THR A 1 476 ? -8.518 -20.344 15.736 1.00 22.46 476 THR A C 1
ATOM 3650 O O . THR A 1 476 ? -8.957 -21.381 16.347 1.00 24.12 476 THR A O 1
ATOM 3654 N N . LYS A 1 477 ? -7.256 -20.404 15.139 1.00 24.41 477 LYS A N 1
ATOM 3655 C CA . LYS A 1 477 ? -6.608 -21.686 15.114 1.00 21.25 477 LYS A CA 1
ATOM 3656 C C . LYS A 1 477 ? -5.061 -21.401 15.114 1.00 22.57 477 LYS A C 1
ATOM 3657 O O . LYS A 1 477 ? -4.631 -20.291 14.631 1.00 24.12 477 LYS A O 1
ATOM 3663 N N . ILE A 1 478 ? -4.368 -22.422 15.527 1.00 24.90 478 ILE A N 1
ATOM 3664 C CA . ILE A 1 478 ? -2.801 -22.384 15.423 1.00 28.51 478 ILE A CA 1
ATOM 3665 C C . ILE A 1 478 ? -2.457 -22.021 13.925 1.00 28.64 478 ILE A C 1
ATOM 3666 O O . ILE A 1 478 ? -3.064 -22.617 13.012 1.00 27.36 478 ILE A O 1
ATOM 3671 N N . SER A 1 479 ? -1.528 -21.038 13.692 1.00 29.72 479 SER A N 1
ATOM 3672 C CA . SER A 1 479 ? -1.359 -20.363 12.402 1.00 31.51 479 SER A CA 1
ATOM 3673 C C . SER A 1 479 ? -1.143 -21.313 11.233 1.00 31.79 479 SER A C 1
ATOM 3674 O O . SER A 1 479 ? -1.580 -21.084 10.083 1.00 33.56 479 SER A O 1
ATOM 3677 N N . SER A 1 480 ? -0.480 -22.413 11.553 1.00 33.40 480 SER A N 1
ATOM 3678 C CA . SER A 1 480 ? -0.070 -23.431 10.619 1.00 34.74 480 SER A CA 1
ATOM 3679 C C . SER A 1 480 ? -1.015 -24.651 10.447 1.00 35.00 480 SER A C 1
ATOM 3680 O O . SER A 1 480 ? -0.805 -25.432 9.536 1.00 34.94 480 SER A O 1
ATOM 3683 N N A SER A 1 481 ? -2.011 -24.835 11.334 0.50 33.93 481 SER A N 1
ATOM 3684 N N B SER A 1 481 ? -2.069 -24.752 11.265 0.50 35.00 481 SER A N 1
ATOM 3685 C CA A SER A 1 481 ? -3.001 -25.935 11.229 0.50 32.40 481 SER A CA 1
ATOM 3686 C CA B SER A 1 481 ? -3.063 -25.822 11.117 0.50 34.79 481 SER A CA 1
ATOM 3687 C C A SER A 1 481 ? -3.856 -25.792 9.927 0.50 32.93 481 SER A C 1
ATOM 3688 C C B SER A 1 481 ? -3.808 -25.726 9.774 0.50 34.17 481 SER A C 1
ATOM 3689 O O A SER A 1 481 ? -4.289 -24.693 9.563 0.50 34.62 481 SER A O 1
ATOM 3690 O O B SER A 1 481 ? -4.093 -24.628 9.208 0.50 34.87 481 SER A O 1
ATOM 3695 N N . TYR A 1 482 ? -4.049 -26.880 9.203 1.00 35.08 482 TYR A N 1
ATOM 3696 C CA . TYR A 1 482 ? -4.852 -26.870 7.954 1.00 37.79 482 TYR A CA 1
ATOM 3697 C C . TYR A 1 482 ? -6.366 -26.714 8.441 1.00 39.41 482 TYR A C 1
ATOM 3698 O O . TYR A 1 482 ? -7.041 -25.731 8.093 1.00 40.72 482 TYR A O 1
ATOM 3707 N N . GLU A 1 483 ? -6.762 -27.622 9.336 1.00 39.80 483 GLU A N 1
ATOM 3708 C CA . GLU A 1 483 ? -8.142 -27.683 9.828 1.00 40.56 483 GLU A CA 1
ATOM 3709 C C . GLU A 1 483 ? -8.313 -26.627 10.927 1.00 40.04 483 GLU A C 1
ATOM 3710 O O . GLU A 1 483 ? -7.334 -26.394 11.686 1.00 37.25 483 GLU A O 1
ATOM 3716 N N . GLY A 1 484 ? -9.492 -25.944 11.031 1.00 37.21 484 GLY A N 1
ATOM 3717 C CA . GLY A 1 484 ? -9.695 -25.181 12.316 1.00 35.39 484 GLY A CA 1
ATOM 3718 C C . GLY A 1 484 ? -11.103 -25.366 12.893 1.00 35.46 484 GLY A C 1
ATOM 3719 O O . GLY A 1 484 ? -11.547 -24.444 13.569 1.00 33.00 484 GLY A O 1
ATOM 3720 N N . GLY A 1 485 ? -11.781 -26.501 12.572 1.00 34.90 485 GLY A N 1
ATOM 3721 C CA . GLY A 1 485 ? -13.066 -26.896 13.177 1.00 31.21 485 GLY A CA 1
ATOM 3722 C C . GLY A 1 485 ? -13.000 -26.922 14.691 1.00 31.08 485 GLY A C 1
ATOM 3723 O O . GLY A 1 485 ? -12.167 -27.631 15.291 1.00 27.73 485 GLY A O 1
ATOM 3724 N N . VAL A 1 486 ? -13.972 -26.210 15.348 1.00 29.69 486 VAL A N 1
ATOM 3725 C CA . VAL A 1 486 ? -13.902 -26.056 16.797 1.00 28.13 486 VAL A CA 1
ATOM 3726 C C . VAL A 1 486 ? -14.327 -27.360 17.480 1.00 28.93 486 VAL A C 1
ATOM 3727 O O . VAL A 1 486 ? -13.652 -27.905 18.346 1.00 34.93 486 VAL A O 1
ATOM 3731 N N . LEU A 1 487 ? -15.435 -27.885 17.052 1.00 31.62 487 LEU A N 1
ATOM 3732 C CA . LEU A 1 487 ? -16.001 -29.108 17.615 1.00 35.83 487 LEU A CA 1
ATOM 3733 C C . LEU A 1 487 ? -15.127 -30.388 17.332 1.00 37.22 487 LEU A C 1
ATOM 3734 O O . LEU A 1 487 ? -14.892 -31.191 18.244 1.00 38.36 487 LEU A O 1
ATOM 3739 N N . PRO A 1 488 ? -14.638 -30.569 16.086 1.00 40.06 488 PRO A N 1
ATOM 3740 C CA . PRO A 1 488 ? -13.550 -31.541 15.581 1.00 39.35 488 PRO A CA 1
ATOM 3741 C C . PRO A 1 488 ? -12.293 -31.093 16.323 1.00 41.66 488 PRO A C 1
ATOM 3742 O O . PRO A 1 488 ? -12.160 -29.916 16.550 1.00 45.46 488 PRO A O 1
ATOM 3746 N N . GLY A 1 489 ? -11.369 -31.812 16.852 1.00 40.16 489 GLY A N 1
ATOM 3747 C CA . GLY A 1 489 ? -10.712 -30.734 17.831 1.00 39.15 489 GLY A CA 1
ATOM 3748 C C . GLY A 1 489 ? -9.612 -29.712 17.366 1.00 37.41 489 GLY A C 1
ATOM 3749 O O . GLY A 1 489 ? -8.500 -29.663 17.914 1.00 38.73 489 GLY A O 1
ATOM 3750 N N . PHE A 1 490 ? -9.850 -28.824 16.441 1.00 35.96 490 PHE A N 1
ATOM 3751 C CA . PHE A 1 490 ? -8.789 -28.143 15.746 1.00 38.01 490 PHE A CA 1
ATOM 3752 C C . PHE A 1 490 ? -8.715 -26.662 15.980 1.00 38.15 490 PHE A C 1
ATOM 3753 O O . PHE A 1 490 ? -7.703 -26.083 15.531 1.00 41.73 490 PHE A O 1
ATOM 3761 N N . GLY A 1 491 ? -9.784 -26.009 16.458 1.00 32.15 491 GLY A N 1
ATOM 3762 C CA . GLY A 1 491 ? -9.879 -24.554 16.425 1.00 29.16 491 GLY A CA 1
ATOM 3763 C C . GLY A 1 491 ? -10.575 -24.139 17.752 1.00 25.84 491 GLY A C 1
ATOM 3764 O O . GLY A 1 491 ? -10.924 -24.974 18.505 1.00 27.69 491 GLY A O 1
ATOM 3765 N N . VAL A 1 492 ? -10.578 -22.867 18.091 1.00 26.41 492 VAL A N 1
ATOM 3766 C CA . VAL A 1 492 ? -11.178 -22.324 19.293 1.00 27.42 492 VAL A CA 1
ATOM 3767 C C . VAL A 1 492 ? -12.081 -21.188 18.862 1.00 26.04 492 VAL A C 1
ATOM 3768 O O . VAL A 1 492 ? -11.778 -20.517 17.831 1.00 25.73 492 VAL A O 1
ATOM 3772 N N . VAL A 1 493 ? -13.160 -20.848 19.685 1.00 23.73 493 VAL A N 1
ATOM 3773 C CA . VAL A 1 493 ? -13.848 -19.628 19.404 1.00 23.36 493 VAL A CA 1
ATOM 3774 C C . VAL A 1 493 ? -13.198 -18.439 20.093 1.00 22.14 493 VAL A C 1
ATOM 3775 O O . VAL A 1 493 ? -12.522 -18.618 21.070 1.00 24.15 493 VAL A O 1
ATOM 3779 N N . ASP A 1 494 ? -13.418 -17.293 19.546 1.00 24.62 494 ASP A N 1
ATOM 3780 C CA . ASP A 1 494 ? -12.742 -16.009 19.912 1.00 23.50 494 ASP A CA 1
ATOM 3781 C C . ASP A 1 494 ? -13.691 -14.824 19.688 1.00 25.36 494 ASP A C 1
ATOM 3782 O O . ASP A 1 494 ? -14.932 -15.026 19.257 1.00 24.18 494 ASP A O 1
ATOM 3787 N N . THR A 1 495 ? -13.131 -13.603 19.875 1.00 19.47 495 THR A N 1
ATOM 3788 C CA . THR A 1 495 ? -13.806 -12.394 19.389 1.00 24.88 495 THR A CA 1
ATOM 3789 C C . THR A 1 495 ? -12.661 -11.605 18.575 1.00 26.07 495 THR A C 1
ATOM 3790 O O . THR A 1 495 ? -11.712 -12.251 18.162 1.00 25.15 495 THR A O 1
ATOM 3794 N N . VAL A 1 496 ? -12.732 -10.282 18.538 1.00 26.86 496 VAL A N 1
ATOM 3795 C CA . VAL A 1 496 ? -11.700 -9.485 17.972 1.00 27.43 496 VAL A CA 1
ATOM 3796 C C . VAL A 1 496 ? -11.690 -8.275 18.876 1.00 28.73 496 VAL A C 1
ATOM 3797 O O . VAL A 1 496 ? -12.634 -7.972 19.634 1.00 26.13 496 VAL A O 1
ATOM 3801 N N . TYR A 1 497 ? -10.520 -7.604 18.869 1.00 26.98 497 TYR A N 1
ATOM 3802 C CA . TYR A 1 497 ? -10.303 -6.418 19.645 1.00 27.63 497 TYR A CA 1
ATOM 3803 C C . TYR A 1 497 ? -10.104 -5.365 18.609 1.00 26.72 497 TYR A C 1
ATOM 3804 O O . TYR A 1 497 ? -9.051 -5.429 17.879 1.00 26.18 497 TYR A O 1
ATOM 3813 N N . LEU A 1 498 ? -10.955 -4.339 18.522 1.00 27.38 498 LEU A N 1
ATOM 3814 C CA . LEU A 1 498 ? -10.790 -3.420 17.361 1.00 26.65 498 LEU A CA 1
ATOM 3815 C C . LEU A 1 498 ? -9.559 -2.384 17.497 1.00 27.84 498 LEU A C 1
ATOM 3816 O O . LEU A 1 498 ? -9.362 -1.820 18.509 1.00 28.94 498 LEU A O 1
ATOM 3821 N N . THR A 1 499 ? -8.736 -2.370 16.462 1.00 29.14 499 THR A N 1
ATOM 3822 C CA . THR A 1 499 ? -7.538 -1.581 16.556 1.00 37.86 499 THR A CA 1
ATOM 3823 C C . THR A 1 499 ? -7.491 -0.862 15.243 1.00 40.35 499 THR A C 1
ATOM 3824 O O . THR A 1 499 ? -8.300 -0.043 14.844 1.00 41.23 499 THR A O 1
ATOM 3829 N N . ALA B 1 25 ? -59.238 -31.287 46.803 1.00 76.25 25 ALA B N 1
ATOM 3830 C CA . ALA B 1 25 ? -58.449 -32.382 47.530 1.00 75.32 25 ALA B CA 1
ATOM 3831 C C . ALA B 1 25 ? -58.046 -33.588 46.620 1.00 74.63 25 ALA B C 1
ATOM 3832 O O . ALA B 1 25 ? -57.288 -34.480 47.090 1.00 74.33 25 ALA B O 1
ATOM 3834 N N . PRO B 1 26 ? -58.462 -33.559 45.298 1.00 74.08 26 PRO B N 1
ATOM 3835 C CA . PRO B 1 26 ? -58.407 -34.737 44.316 1.00 71.75 26 PRO B CA 1
ATOM 3836 C C . PRO B 1 26 ? -56.929 -34.983 43.981 1.00 67.44 26 PRO B C 1
ATOM 3837 O O . PRO B 1 26 ? -56.293 -34.012 43.488 1.00 69.54 26 PRO B O 1
ATOM 3841 N N . PRO B 1 27 ? -56.346 -36.216 44.203 1.00 61.77 27 PRO B N 1
ATOM 3842 C CA . PRO B 1 27 ? -54.906 -35.923 44.414 1.00 55.91 27 PRO B CA 1
ATOM 3843 C C . PRO B 1 27 ? -54.276 -35.326 43.058 1.00 48.64 27 PRO B C 1
ATOM 3844 O O . PRO B 1 27 ? -55.026 -35.009 42.093 1.00 47.65 27 PRO B O 1
ATOM 3848 N N . LEU B 1 28 ? -52.965 -35.182 42.987 1.00 42.78 28 LEU B N 1
ATOM 3849 C CA . LEU B 1 28 ? -52.377 -34.603 41.805 1.00 35.99 28 LEU B CA 1
ATOM 3850 C C . LEU B 1 28 ? -52.299 -35.807 40.867 1.00 35.39 28 LEU B C 1
ATOM 3851 O O . LEU B 1 28 ? -52.182 -36.981 41.373 1.00 34.99 28 LEU B O 1
ATOM 3856 N N . PHE B 1 29 ? -52.235 -35.523 39.557 1.00 32.01 29 PHE B N 1
ATOM 3857 C CA . PHE B 1 29 ? -51.917 -36.538 38.550 1.00 31.80 29 PHE B CA 1
ATOM 3858 C C . PHE B 1 29 ? -50.818 -37.436 39.031 1.00 30.11 29 PHE B C 1
ATOM 3859 O O . PHE B 1 29 ? -49.710 -37.003 39.478 1.00 29.84 29 PHE B O 1
ATOM 3867 N N . ASP B 1 30 ? -51.064 -38.774 39.001 1.00 25.11 30 ASP B N 1
ATOM 3868 C CA . ASP B 1 30 ? -50.061 -39.710 39.490 1.00 27.25 30 ASP B CA 1
ATOM 3869 C C . ASP B 1 30 ? -48.926 -39.781 38.448 1.00 27.70 30 ASP B C 1
ATOM 3870 O O . ASP B 1 30 ? -49.140 -40.236 37.332 1.00 28.83 30 ASP B O 1
ATOM 3875 N N . TYR B 1 31 ? -47.728 -39.275 38.796 1.00 29.36 31 TYR B N 1
ATOM 3876 C CA . TYR B 1 31 ? -46.591 -39.167 37.898 1.00 28.60 31 TYR B CA 1
ATOM 3877 C C . TYR B 1 31 ? -45.925 -40.441 37.424 1.00 28.55 31 TYR B C 1
ATOM 3878 O O . TYR B 1 31 ? -45.154 -40.449 36.508 1.00 30.35 31 TYR B O 1
ATOM 3887 N N . HIS B 1 32 ? -46.314 -41.558 38.026 1.00 28.65 32 HIS B N 1
ATOM 3888 C CA . HIS B 1 32 ? -46.035 -42.894 37.463 1.00 27.68 32 HIS B CA 1
ATOM 3889 C C . HIS B 1 32 ? -47.030 -43.319 36.321 1.00 25.17 32 HIS B C 1
ATOM 3890 O O . HIS B 1 32 ? -46.782 -44.308 35.710 1.00 27.77 32 HIS B O 1
ATOM 3897 N N . ARG B 1 33 ? -48.093 -42.595 35.993 1.00 26.93 33 ARG B N 1
ATOM 3898 C CA . ARG B 1 33 ? -49.034 -43.088 35.024 1.00 28.10 33 ARG B CA 1
ATOM 3899 C C . ARG B 1 33 ? -49.005 -42.253 33.742 1.00 31.23 33 ARG B C 1
ATOM 3900 O O . ARG B 1 33 ? -49.928 -42.308 32.946 1.00 30.89 33 ARG B O 1
ATOM 3908 N N . ILE B 1 34 ? -47.995 -41.381 33.609 1.00 29.97 34 ILE B N 1
ATOM 3909 C CA . ILE B 1 34 ? -47.881 -40.607 32.337 1.00 27.92 34 ILE B CA 1
ATOM 3910 C C . ILE B 1 34 ? -47.473 -41.532 31.142 1.00 29.63 34 ILE B C 1
ATOM 3911 O O . ILE B 1 34 ? -46.542 -42.357 31.295 1.00 29.35 34 ILE B O 1
ATOM 3916 N N . ASP B 1 35 ? -48.100 -41.311 29.996 1.00 35.62 35 ASP B N 1
ATOM 3917 C CA . ASP B 1 35 ? -47.698 -42.009 28.729 1.00 37.58 35 ASP B CA 1
ATOM 3918 C C . ASP B 1 35 ? -46.194 -41.965 28.633 1.00 39.52 35 ASP B C 1
ATOM 3919 O O . ASP B 1 35 ? -45.595 -40.901 28.888 1.00 38.35 35 ASP B O 1
ATOM 3924 N N . GLN B 1 36 ? -45.583 -43.089 28.229 1.00 38.86 36 GLN B N 1
ATOM 3925 C CA . GLN B 1 36 ? -44.119 -43.120 28.118 1.00 41.00 36 GLN B CA 1
ATOM 3926 C C . GLN B 1 36 ? -43.572 -42.069 27.146 1.00 41.24 36 GLN B C 1
ATOM 3927 O O . GLN B 1 36 ? -42.509 -41.527 27.428 1.00 38.13 36 GLN B O 1
ATOM 3933 N N . LYS B 1 37 ? -44.228 -41.749 26.032 1.00 40.74 37 LYS B N 1
ATOM 3934 C CA . LYS B 1 37 ? -43.615 -40.796 25.135 1.00 43.29 37 LYS B CA 1
ATOM 3935 C C . LYS B 1 37 ? -43.810 -39.339 25.585 1.00 39.76 37 LYS B C 1
ATOM 3936 O O . LYS B 1 37 ? -42.891 -38.533 25.381 1.00 36.97 37 LYS B O 1
ATOM 3942 N N . LEU B 1 38 ? -44.982 -38.983 26.086 1.00 34.81 38 LEU B N 1
ATOM 3943 C CA . LEU B 1 38 ? -45.124 -37.772 26.857 1.00 34.12 38 LEU B CA 1
ATOM 3944 C C . LEU B 1 38 ? -43.974 -37.616 27.945 1.00 33.61 38 LEU B C 1
ATOM 3945 O O . LEU B 1 38 ? -43.313 -36.501 28.085 1.00 30.36 38 LEU B O 1
ATOM 3950 N N . LEU B 1 39 ? -43.797 -38.630 28.759 1.00 30.73 39 LEU B N 1
ATOM 3951 C CA . LEU B 1 39 ? -42.790 -38.542 29.811 1.00 31.05 39 LEU B CA 1
ATOM 3952 C C . LEU B 1 39 ? -41.344 -38.334 29.290 1.00 31.62 39 LEU B C 1
ATOM 3953 O O . LEU B 1 39 ? -40.586 -37.543 29.861 1.00 29.01 39 LEU B O 1
ATOM 3958 N N . GLN B 1 40 ? -40.997 -38.990 28.177 1.00 32.72 40 GLN B N 1
ATOM 3959 C CA . GLN B 1 40 ? -39.695 -38.880 27.618 1.00 32.76 40 GLN B CA 1
ATOM 3960 C C . GLN B 1 40 ? -39.482 -37.380 27.143 1.00 32.75 40 GLN B C 1
ATOM 3961 O O . GLN B 1 40 ? -38.402 -36.781 27.370 1.00 30.22 40 GLN B O 1
ATOM 3967 N N . ASN B 1 41 ? -40.507 -36.781 26.587 1.00 31.00 41 ASN B N 1
ATOM 3968 C CA . ASN B 1 41 ? -40.500 -35.340 26.238 1.00 32.11 41 ASN B CA 1
ATOM 3969 C C . ASN B 1 41 ? -40.253 -34.410 27.439 1.00 30.29 41 ASN B C 1
ATOM 3970 O O . ASN B 1 41 ? -39.454 -33.447 27.312 1.00 27.87 41 ASN B O 1
ATOM 3975 N N . ILE B 1 42 ? -40.920 -34.658 28.563 1.00 28.54 42 ILE B N 1
ATOM 3976 C CA . ILE B 1 42 ? -40.765 -33.829 29.805 1.00 25.98 42 ILE B CA 1
ATOM 3977 C C . ILE B 1 42 ? -39.347 -33.951 30.277 1.00 25.78 42 ILE B C 1
ATOM 3978 O O . ILE B 1 42 ? -38.733 -32.928 30.642 1.00 22.86 42 ILE B O 1
ATOM 3983 N N . VAL B 1 43 ? -38.860 -35.175 30.363 1.00 24.32 43 VAL B N 1
ATOM 3984 C CA . VAL B 1 43 ? -37.502 -35.431 30.835 1.00 27.01 43 VAL B CA 1
ATOM 3985 C C . VAL B 1 43 ? -36.507 -34.729 29.901 1.00 28.23 43 VAL B C 1
ATOM 3986 O O . VAL B 1 43 ? -35.626 -34.093 30.410 1.00 25.62 43 VAL B O 1
ATOM 3990 N N . TYR B 1 44 ? -36.645 -34.874 28.580 1.00 26.58 44 TYR B N 1
ATOM 3991 C CA . TYR B 1 44 ? -35.658 -34.290 27.696 1.00 28.23 44 TYR B CA 1
ATOM 3992 C C . TYR B 1 44 ? -35.640 -32.712 27.884 1.00 28.54 44 TYR B C 1
ATOM 3993 O O . TYR B 1 44 ? -34.594 -32.074 27.973 1.00 24.68 44 TYR B O 1
ATOM 4002 N N . ASP B 1 45 ? -36.840 -32.121 27.937 1.00 25.56 45 ASP B N 1
ATOM 4003 C CA . ASP B 1 45 ? -37.052 -30.707 28.137 1.00 24.41 45 ASP B CA 1
ATOM 4004 C C . ASP B 1 45 ? -36.436 -30.259 29.442 1.00 23.93 45 ASP B C 1
ATOM 4005 O O . ASP B 1 45 ? -35.777 -29.202 29.439 1.00 22.25 45 ASP B O 1
ATOM 4010 N N . ALA B 1 46 ? -36.616 -30.986 30.570 1.00 22.98 46 ALA B N 1
ATOM 4011 C CA . ALA B 1 46 ? -35.927 -30.695 31.868 1.00 21.02 46 ALA B CA 1
ATOM 4012 C C . ALA B 1 46 ? -34.418 -30.653 31.752 1.00 24.01 46 ALA B C 1
ATOM 4013 O O . ALA B 1 46 ? -33.818 -29.722 32.365 1.00 22.04 46 ALA B O 1
ATOM 4015 N N . LEU B 1 47 ? -33.835 -31.639 31.025 1.00 23.42 47 LEU B N 1
ATOM 4016 C CA . LEU B 1 47 ? -32.352 -31.788 30.859 1.00 25.33 47 LEU B CA 1
ATOM 4017 C C . LEU B 1 47 ? -31.818 -30.557 30.080 1.00 22.51 47 LEU B C 1
ATOM 4018 O O . LEU B 1 47 ? -30.695 -30.071 30.388 1.00 25.81 47 LEU B O 1
ATOM 4023 N N . VAL B 1 48 ? -32.581 -30.191 29.069 1.00 21.31 48 VAL B N 1
ATOM 4024 C CA . VAL B 1 48 ? -32.205 -29.053 28.225 1.00 21.19 48 VAL B CA 1
ATOM 4025 C C . VAL B 1 48 ? -32.276 -27.786 29.071 1.00 23.23 48 VAL B C 1
ATOM 4026 O O . VAL B 1 48 ? -31.260 -26.984 29.126 1.00 19.57 48 VAL B O 1
ATOM 4030 N N . TRP B 1 49 ? -33.451 -27.524 29.718 1.00 22.68 49 TRP B N 1
ATOM 4031 C CA . TRP B 1 49 ? -33.577 -26.358 30.643 1.00 22.28 49 TRP B CA 1
ATOM 4032 C C . TRP B 1 49 ? -32.418 -26.275 31.667 1.00 22.37 49 TRP B C 1
ATOM 4033 O O . TRP B 1 49 ? -31.854 -25.154 31.887 1.00 17.87 49 TRP B O 1
ATOM 4044 N N . SER B 1 50 ? -32.091 -27.419 32.321 1.00 22.32 50 SER B N 1
ATOM 4045 C CA . SER B 1 50 ? -31.120 -27.512 33.349 1.00 23.25 50 SER B CA 1
ATOM 4046 C C . SER B 1 50 ? -29.734 -26.935 32.804 1.00 25.33 50 SER B C 1
ATOM 4047 O O . SER B 1 50 ? -28.979 -26.209 33.515 1.00 21.86 50 SER B O 1
ATOM 4050 N N . THR B 1 51 ? -29.450 -27.315 31.574 1.00 23.91 51 THR B N 1
ATOM 4051 C CA . THR B 1 51 ? -28.136 -27.030 30.929 1.00 26.06 51 THR B CA 1
ATOM 4052 C C . THR B 1 51 ? -28.127 -25.531 30.577 1.00 26.04 51 THR B C 1
ATOM 4053 O O . THR B 1 51 ? -27.194 -24.822 30.962 1.00 25.30 51 THR B O 1
ATOM 4057 N N . LEU B 1 52 ? -29.185 -25.032 29.957 1.00 24.50 52 LEU B N 1
ATOM 4058 C CA . LEU B 1 52 ? -29.262 -23.618 29.522 1.00 23.03 52 LEU B CA 1
ATOM 4059 C C . LEU B 1 52 ? -29.173 -22.695 30.715 1.00 24.77 52 LEU B C 1
ATOM 4060 O O . LEU B 1 52 ? -28.695 -21.580 30.545 1.00 21.57 52 LEU B O 1
ATOM 4065 N N . ASN B 1 53 ? -29.601 -23.114 31.895 1.00 21.26 53 ASN B N 1
ATOM 4066 C CA . ASN B 1 53 ? -29.828 -22.174 33.016 1.00 23.06 53 ASN B CA 1
ATOM 4067 C C . ASN B 1 53 ? -28.940 -22.497 34.108 1.00 18.88 53 ASN B C 1
ATOM 4068 O O . ASN B 1 53 ? -29.089 -21.950 35.238 1.00 20.74 53 ASN B O 1
ATOM 4073 N N . CYS B 1 54 ? -27.910 -23.283 33.795 1.00 22.23 54 CYS B N 1
ATOM 4074 C CA . CYS B 1 54 ? -26.795 -23.700 34.790 1.00 21.43 54 CYS B CA 1
ATOM 4075 C C . CYS B 1 54 ? -27.377 -24.351 36.091 1.00 22.37 54 CYS B C 1
ATOM 4076 O O . CYS B 1 54 ? -26.867 -24.086 37.200 1.00 19.65 54 CYS B O 1
ATOM 4079 N N . LEU B 1 55 ? -28.416 -25.254 35.985 1.00 21.49 55 LEU B N 1
ATOM 4080 C CA . LEU B 1 55 ? -28.697 -26.164 36.982 1.00 24.19 55 LEU B CA 1
ATOM 4081 C C . LEU B 1 55 ? -27.733 -27.324 37.003 1.00 24.93 55 LEU B C 1
ATOM 4082 O O . LEU B 1 55 ? -28.116 -28.439 36.705 1.00 23.30 55 LEU B O 1
ATOM 4087 N N . LEU B 1 56 ? -26.455 -27.026 37.235 1.00 21.27 56 LEU B N 1
ATOM 4088 C CA . LEU B 1 56 ? -25.348 -27.901 37.018 1.00 23.01 56 LEU B CA 1
ATOM 4089 C C . LEU B 1 56 ? -24.408 -27.965 38.184 1.00 23.77 56 LEU B C 1
ATOM 4090 O O . LEU B 1 56 ? -24.259 -26.995 38.947 1.00 25.42 56 LEU B O 1
ATOM 4095 N N . VAL B 1 57 ? -23.741 -29.124 38.416 1.00 23.93 57 VAL B N 1
ATOM 4096 C CA . VAL B 1 57 ? -22.667 -29.193 39.393 1.00 25.38 57 VAL B CA 1
ATOM 4097 C C . VAL B 1 57 ? -21.546 -29.966 38.754 1.00 27.76 57 VAL B C 1
ATOM 4098 O O . VAL B 1 57 ? -21.750 -30.569 37.722 1.00 28.13 57 VAL B O 1
ATOM 4102 N N . GLY B 1 58 ? -20.361 -30.019 39.418 1.00 25.33 58 GLY B N 1
ATOM 4103 C CA . GLY B 1 58 ? -19.294 -30.880 39.043 1.00 25.93 58 GLY B CA 1
ATOM 4104 C C . GLY B 1 58 ? -19.794 -32.341 39.138 1.00 26.80 58 GLY B C 1
ATOM 4105 O O . GLY B 1 58 ? -20.375 -32.651 40.142 1.00 29.32 58 GLY B O 1
ATOM 4106 N N . ASP B 1 59 ? -19.561 -33.200 38.139 1.00 27.81 59 ASP B N 1
ATOM 4107 C CA . ASP B 1 59 ? -19.919 -34.712 38.303 1.00 28.81 59 ASP B CA 1
ATOM 4108 C C . ASP B 1 59 ? -18.832 -35.425 39.202 1.00 29.80 59 ASP B C 1
ATOM 4109 O O . ASP B 1 59 ? -17.635 -35.338 38.931 1.00 29.24 59 ASP B O 1
ATOM 4114 N N . LYS B 1 60 ? -19.281 -36.056 40.275 1.00 34.03 60 LYS B N 1
ATOM 4115 C CA . LYS B 1 60 ? -18.498 -36.792 41.283 1.00 37.26 60 LYS B CA 1
ATOM 4116 C C . LYS B 1 60 ? -17.559 -37.834 40.616 1.00 40.36 60 LYS B C 1
ATOM 4117 O O . LYS B 1 60 ? -16.486 -38.108 41.124 1.00 42.42 60 LYS B O 1
ATOM 4123 N N . SER B 1 61 ? -17.936 -38.320 39.442 1.00 41.66 61 SER B N 1
ATOM 4124 C CA . SER B 1 61 ? -17.112 -39.258 38.681 1.00 43.19 61 SER B CA 1
ATOM 4125 C C . SER B 1 61 ? -15.964 -38.664 37.837 1.00 42.80 61 SER B C 1
ATOM 4126 O O . SER B 1 61 ? -15.178 -39.413 37.268 1.00 45.33 61 SER B O 1
ATOM 4129 N N . VAL B 1 62 ? -15.827 -37.338 37.798 1.00 40.60 62 VAL B N 1
ATOM 4130 C CA . VAL B 1 62 ? -14.838 -36.675 36.924 1.00 38.48 62 VAL B CA 1
ATOM 4131 C C . VAL B 1 62 ? -13.907 -36.039 37.945 1.00 38.70 62 VAL B C 1
ATOM 4132 O O . VAL B 1 62 ? -14.329 -35.288 38.888 1.00 35.46 62 VAL B O 1
ATOM 4136 N N . GLN B 1 63 ? -12.640 -36.487 37.918 1.00 42.09 63 GLN B N 1
ATOM 4137 C CA . GLN B 1 63 ? -11.787 -36.196 39.171 1.00 39.47 63 GLN B CA 1
ATOM 4138 C C . GLN B 1 63 ? -11.658 -34.653 39.593 1.00 36.91 63 GLN B C 1
ATOM 4139 O O . GLN B 1 63 ? -11.780 -34.316 40.820 1.00 39.44 63 GLN B O 1
ATOM 4145 N N A ARG B 1 64 ? -11.405 -33.805 38.593 0.50 33.84 64 ARG B N 1
ATOM 4146 N N B ARG B 1 64 ? -11.456 -33.834 38.564 0.50 34.86 64 ARG B N 1
ATOM 4147 C CA A ARG B 1 64 ? -11.121 -32.358 38.802 0.50 32.50 64 ARG B CA 1
ATOM 4148 C CA B ARG B 1 64 ? -11.117 -32.391 38.585 0.50 34.64 64 ARG B CA 1
ATOM 4149 C C A ARG B 1 64 ? -12.378 -31.439 38.850 0.50 31.94 64 ARG B C 1
ATOM 4150 C C B ARG B 1 64 ? -12.358 -31.460 38.799 0.50 33.16 64 ARG B C 1
ATOM 4151 O O A ARG B 1 64 ? -12.245 -30.190 38.865 0.50 29.11 64 ARG B O 1
ATOM 4152 O O B ARG B 1 64 ? -12.195 -30.214 38.875 0.50 30.82 64 ARG B O 1
ATOM 4167 N N . SER B 1 65 ? -13.566 -32.049 38.843 1.00 30.39 65 SER B N 1
ATOM 4168 C CA . SER B 1 65 ? -14.830 -31.260 38.617 1.00 29.21 65 SER B CA 1
ATOM 4169 C C . SER B 1 65 ? -15.172 -30.423 39.882 1.00 27.64 65 SER B C 1
ATOM 4170 O O . SER B 1 65 ? -16.050 -29.579 39.821 1.00 26.07 65 SER B O 1
ATOM 4173 N N . GLY B 1 66 ? -14.514 -30.688 40.999 1.00 25.06 66 GLY B N 1
ATOM 4174 C CA . GLY B 1 66 ? -14.792 -29.950 42.203 1.00 25.72 66 GLY B CA 1
ATOM 4175 C C . GLY B 1 66 ? -13.661 -28.868 42.382 1.00 24.51 66 GLY B C 1
ATOM 4176 O O . GLY B 1 66 ? -13.681 -28.132 43.366 1.00 24.69 66 GLY B O 1
ATOM 4177 N N A ARG B 1 67 ? -12.706 -28.800 41.436 0.50 25.88 67 ARG B N 1
ATOM 4178 N N B ARG B 1 67 ? -12.791 -28.692 41.398 0.50 25.61 67 ARG B N 1
ATOM 4179 C CA A ARG B 1 67 ? -11.571 -27.765 41.405 0.50 27.65 67 ARG B CA 1
ATOM 4180 C CA B ARG B 1 67 ? -11.772 -27.596 41.473 0.50 27.33 67 ARG B CA 1
ATOM 4181 C C A ARG B 1 67 ? -11.558 -26.819 40.207 0.50 27.18 67 ARG B C 1
ATOM 4182 C C B ARG B 1 67 ? -11.502 -26.792 40.184 0.50 26.57 67 ARG B C 1
ATOM 4183 O O A ARG B 1 67 ? -11.335 -25.607 40.355 0.50 28.78 67 ARG B O 1
ATOM 4184 O O B ARG B 1 67 ? -11.070 -25.638 40.251 0.50 27.62 67 ARG B O 1
ATOM 4199 N N . VAL B 1 68 ? -11.673 -27.407 39.023 1.00 27.25 68 VAL B N 1
ATOM 4200 C CA . VAL B 1 68 ? -11.475 -26.752 37.753 1.00 28.28 68 VAL B CA 1
ATOM 4201 C C . VAL B 1 68 ? -12.910 -26.483 37.228 1.00 24.00 68 VAL B C 1
ATOM 4202 O O . VAL B 1 68 ? -13.597 -27.534 36.976 1.00 26.90 68 VAL B O 1
ATOM 4206 N N . PRO B 1 69 ? -13.359 -25.187 37.122 1.00 24.29 69 PRO B N 1
ATOM 4207 C CA . PRO B 1 69 ? -14.722 -24.841 36.619 1.00 24.69 69 PRO B CA 1
ATOM 4208 C C . PRO B 1 69 ? -14.745 -25.326 35.087 1.00 23.89 69 PRO B C 1
ATOM 4209 O O . PRO B 1 69 ? -13.724 -25.307 34.389 1.00 23.71 69 PRO B O 1
ATOM 4213 N N . GLY B 1 70 ? -15.924 -25.753 34.532 1.00 24.91 70 GLY B N 1
ATOM 4214 C CA . GLY B 1 70 ? -16.046 -25.800 33.096 1.00 21.56 70 GLY B CA 1
ATOM 4215 C C . GLY B 1 70 ? -15.945 -27.144 32.594 1.00 24.67 70 GLY B C 1
ATOM 4216 O O . GLY B 1 70 ? -15.911 -27.332 31.357 1.00 25.91 70 GLY B O 1
ATOM 4217 N N . VAL B 1 71 ? -15.644 -28.032 33.491 1.00 24.43 71 VAL B N 1
ATOM 4218 C CA . VAL B 1 71 ? -15.285 -29.356 33.079 1.00 28.90 71 VAL B CA 1
ATOM 4219 C C . VAL B 1 71 ? -16.043 -30.433 33.932 1.00 26.97 71 VAL B C 1
ATOM 4220 O O . VAL B 1 71 ? -16.333 -30.293 35.164 1.00 30.44 71 VAL B O 1
ATOM 4224 N N . GLY B 1 72 ? -16.385 -31.521 33.236 1.00 28.17 72 GLY B N 1
ATOM 4225 C CA . GLY B 1 72 ? -17.095 -32.607 33.868 1.00 25.71 72 GLY B CA 1
ATOM 4226 C C . GLY B 1 72 ? -18.406 -32.136 34.545 1.00 25.13 72 GLY B C 1
ATOM 4227 O O . GLY B 1 72 ? -18.668 -32.393 35.749 1.00 28.39 72 GLY B O 1
ATOM 4228 N N . LEU B 1 73 ? -19.197 -31.376 33.785 1.00 23.12 73 LEU B N 1
ATOM 4229 C CA . LEU B 1 73 ? -20.453 -30.915 34.277 1.00 23.20 73 LEU B CA 1
ATOM 4230 C C . LEU B 1 73 ? -21.652 -31.937 33.999 1.00 23.88 73 LEU B C 1
ATOM 4231 O O . LEU B 1 73 ? -21.664 -32.666 32.977 1.00 25.16 73 LEU B O 1
ATOM 4236 N N . VAL B 1 74 ? -22.545 -31.880 34.954 1.00 22.60 74 VAL B N 1
ATOM 4237 C CA . VAL B 1 74 ? -23.818 -32.696 35.019 1.00 24.68 74 VAL B CA 1
ATOM 4238 C C . VAL B 1 74 ? -24.982 -31.975 35.710 1.00 25.11 74 VAL B C 1
ATOM 4239 O O . VAL B 1 74 ? -24.743 -31.108 36.662 1.00 24.75 74 VAL B O 1
ATOM 4243 N N . HIS B 1 75 ? -26.233 -32.189 35.218 1.00 23.00 75 HIS B N 1
ATOM 4244 C CA . HIS B 1 75 ? -27.384 -31.493 35.851 1.00 23.71 75 HIS B CA 1
ATOM 4245 C C . HIS B 1 75 ? -27.480 -32.077 37.315 1.00 22.32 75 HIS B C 1
ATOM 4246 O O . HIS B 1 75 ? -27.084 -33.285 37.685 1.00 24.19 75 HIS B O 1
ATOM 4253 N N . LEU B 1 76 ? -28.061 -31.267 38.128 1.00 21.19 76 LEU B N 1
ATOM 4254 C CA . LEU B 1 76 ? -28.364 -31.522 39.552 1.00 22.24 76 LEU B CA 1
ATOM 4255 C C . LEU B 1 76 ? -29.303 -32.795 39.554 1.00 24.20 76 LEU B C 1
ATOM 4256 O O . LEU B 1 76 ? -30.259 -32.835 38.744 1.00 24.54 76 LEU B O 1
ATOM 4261 N N . PRO B 1 77 ? -29.045 -33.759 40.442 1.00 26.33 77 PRO B N 1
ATOM 4262 C CA . PRO B 1 77 ? -30.168 -34.790 40.596 1.00 24.72 77 PRO B CA 1
ATOM 4263 C C . PRO B 1 77 ? -31.502 -34.052 40.984 1.00 23.24 77 PRO B C 1
ATOM 4264 O O . PRO B 1 77 ? -31.567 -33.200 41.932 1.00 24.93 77 PRO B O 1
ATOM 4268 N N . LEU B 1 78 ? -32.576 -34.286 40.207 1.00 23.56 78 LEU B N 1
ATOM 4269 C CA . LEU B 1 78 ? -33.773 -33.588 40.357 1.00 23.81 78 LEU B CA 1
ATOM 4270 C C . LEU B 1 78 ? -34.999 -34.551 40.324 1.00 27.32 78 LEU B C 1
ATOM 4271 O O . LEU B 1 78 ? -34.971 -35.568 39.668 1.00 27.54 78 LEU B O 1
ATOM 4276 N N . SER B 1 79 ? -36.056 -34.041 40.894 1.00 25.98 79 SER B N 1
ATOM 4277 C CA . SER B 1 79 ? -37.432 -34.488 40.768 1.00 28.16 79 SER B CA 1
ATOM 4278 C C . SER B 1 79 ? -38.120 -33.783 39.636 1.00 24.76 79 SER B C 1
ATOM 4279 O O . SER B 1 79 ? -38.176 -32.552 39.579 1.00 23.14 79 SER B O 1
ATOM 4282 N N . LEU B 1 80 ? -38.546 -34.591 38.664 1.00 22.15 80 LEU B N 1
ATOM 4283 C CA . LEU B 1 80 ? -39.135 -34.026 37.437 1.00 23.10 80 LEU B CA 1
ATOM 4284 C C . LEU B 1 80 ? -40.253 -33.013 37.582 1.00 24.78 80 LEU B C 1
ATOM 4285 O O . LEU B 1 80 ? -40.258 -31.960 36.883 1.00 25.53 80 LEU B O 1
ATOM 4290 N N . LEU B 1 81 ? -41.182 -33.274 38.560 1.00 23.94 81 LEU B N 1
ATOM 4291 C CA . LEU B 1 81 ? -42.469 -32.574 38.733 1.00 26.03 81 LEU B CA 1
ATOM 4292 C C . LEU B 1 81 ? -42.701 -32.475 40.247 1.00 24.55 81 LEU B C 1
ATOM 4293 O O . LEU B 1 81 ? -42.191 -33.351 40.966 1.00 27.32 81 LEU B O 1
ATOM 4298 N N . PRO B 1 82 ? -43.293 -31.356 40.744 1.00 25.98 82 PRO B N 1
ATOM 4299 C CA . PRO B 1 82 ? -43.427 -31.093 42.198 1.00 25.03 82 PRO B CA 1
ATOM 4300 C C . PRO B 1 82 ? -44.493 -32.074 42.859 1.00 25.28 82 PRO B C 1
ATOM 4301 O O . PRO B 1 82 ? -45.514 -32.370 42.241 1.00 24.79 82 PRO B O 1
ATOM 4305 N N . GLY B 1 83 ? -44.263 -32.430 44.080 1.00 26.86 83 GLY B N 1
ATOM 4306 C CA . GLY B 1 83 ? -45.316 -32.999 44.937 1.00 26.68 83 GLY B CA 1
ATOM 4307 C C . GLY B 1 83 ? -46.113 -32.001 45.635 1.00 26.69 83 GLY B C 1
ATOM 4308 O O . GLY B 1 83 ? -45.715 -30.744 45.696 1.00 25.65 83 GLY B O 1
ATOM 4309 N N . PRO B 1 84 ? -47.313 -32.454 46.202 1.00 27.75 84 PRO B N 1
ATOM 4310 C CA . PRO B 1 84 ? -48.228 -31.572 46.762 1.00 23.57 84 PRO B CA 1
ATOM 4311 C C . PRO B 1 84 ? -47.687 -31.039 48.177 1.00 25.66 84 PRO B C 1
ATOM 4312 O O . PRO B 1 84 ? -46.920 -31.694 48.857 1.00 28.34 84 PRO B O 1
ATOM 4316 N N . PHE B 1 85 ? -48.013 -29.802 48.570 1.00 26.67 85 PHE B N 1
ATOM 4317 C CA . PHE B 1 85 ? -47.736 -29.354 49.888 1.00 27.37 85 PHE B CA 1
ATOM 4318 C C . PHE B 1 85 ? -48.842 -28.343 50.175 1.00 28.80 85 PHE B C 1
ATOM 4319 O O . PHE B 1 85 ? -49.162 -27.493 49.310 1.00 30.50 85 PHE B O 1
ATOM 4327 N N . PRO B 1 86 ? -49.576 -28.458 51.337 1.00 28.90 86 PRO B N 1
ATOM 4328 C CA . PRO B 1 86 ? -50.737 -27.521 51.438 1.00 31.64 86 PRO B CA 1
ATOM 4329 C C . PRO B 1 86 ? -50.377 -26.066 51.670 1.00 32.76 86 PRO B C 1
ATOM 4330 O O . PRO B 1 86 ? -49.401 -25.829 52.354 1.00 31.72 86 PRO B O 1
ATOM 4334 N N . GLU B 1 87 ? -51.178 -25.160 51.142 1.00 31.56 87 GLU B N 1
ATOM 4335 C CA . GLU B 1 87 ? -50.814 -23.705 51.089 1.00 36.21 87 GLU B CA 1
ATOM 4336 C C . GLU B 1 87 ? -50.779 -23.218 52.545 1.00 36.80 87 GLU B C 1
ATOM 4337 O O . GLU B 1 87 ? -49.989 -22.372 52.929 1.00 35.03 87 GLU B O 1
ATOM 4343 N N . SER B 1 88 ? -51.615 -23.889 53.392 1.00 33.68 88 SER B N 1
ATOM 4344 C CA . SER B 1 88 ? -51.761 -23.528 54.786 1.00 33.45 88 SER B CA 1
ATOM 4345 C C . SER B 1 88 ? -50.449 -23.765 55.493 1.00 30.07 88 SER B C 1
ATOM 4346 O O . SER B 1 88 ? -50.005 -22.934 56.291 1.00 29.73 88 SER B O 1
ATOM 4349 N N . HIS B 1 89 ? -49.839 -24.921 55.243 1.00 28.64 89 HIS B N 1
ATOM 4350 C CA . HIS B 1 89 ? -48.558 -25.209 55.792 1.00 29.04 89 HIS B CA 1
ATOM 4351 C C . HIS B 1 89 ? -47.410 -24.393 55.151 1.00 30.35 89 HIS B C 1
ATOM 4352 O O . HIS B 1 89 ? -46.506 -23.935 55.876 1.00 29.25 89 HIS B O 1
ATOM 4359 N N . TRP B 1 90 ? -47.421 -24.255 53.839 1.00 29.68 90 TRP B N 1
ATOM 4360 C CA . TRP B 1 90 ? -46.476 -23.284 53.237 1.00 32.97 90 TRP B CA 1
ATOM 4361 C C . TRP B 1 90 ? -46.478 -21.864 53.947 1.00 33.81 90 TRP B C 1
ATOM 4362 O O . TRP B 1 90 ? -45.379 -21.330 54.324 1.00 29.98 90 TRP B O 1
ATOM 4373 N N . LYS B 1 91 ? -47.670 -21.267 54.143 1.00 35.09 91 LYS B N 1
ATOM 4374 C CA . LYS B 1 91 ? -47.879 -20.012 54.900 1.00 37.19 91 LYS B CA 1
ATOM 4375 C C . LYS B 1 91 ? -47.303 -20.087 56.329 1.00 35.81 91 LYS B C 1
ATOM 4376 O O . LYS B 1 91 ? -46.585 -19.108 56.790 1.00 36.83 91 LYS B O 1
ATOM 4382 N N A GLN B 1 92 ? -47.430 -21.241 56.999 0.50 34.63 92 GLN B N 1
ATOM 4383 N N B GLN B 1 92 ? -47.439 -21.236 56.989 0.50 34.43 92 GLN B N 1
ATOM 4384 C CA A GLN B 1 92 ? -46.883 -21.409 58.370 0.50 33.41 92 GLN B CA 1
ATOM 4385 C CA B GLN B 1 92 ? -46.901 -21.367 58.347 0.50 31.98 92 GLN B CA 1
ATOM 4386 C C A GLN B 1 92 ? -45.346 -21.290 58.342 0.50 32.83 92 GLN B C 1
ATOM 4387 C C B GLN B 1 92 ? -45.363 -21.249 58.312 0.50 32.27 92 GLN B C 1
ATOM 4388 O O A GLN B 1 92 ? -44.711 -20.649 59.242 0.50 31.51 92 GLN B O 1
ATOM 4389 O O B GLN B 1 92 ? -44.742 -20.565 59.189 0.50 30.91 92 GLN B O 1
ATOM 4400 N N . GLY B 1 93 ? -44.741 -21.931 57.349 1.00 30.58 93 GLY B N 1
ATOM 4401 C CA . GLY B 1 93 ? -43.270 -21.850 57.137 1.00 31.19 93 GLY B CA 1
ATOM 4402 C C . GLY B 1 93 ? -42.809 -20.425 56.829 1.00 30.15 93 GLY B C 1
ATOM 4403 O O . GLY B 1 93 ? -41.763 -20.018 57.327 1.00 29.36 93 GLY B O 1
ATOM 4404 N N A CYS B 1 94 ? -43.586 -19.720 56.028 0.50 32.35 94 CYS B N 1
ATOM 4405 N N B CYS B 1 94 ? -43.569 -19.688 56.028 0.50 31.20 94 CYS B N 1
ATOM 4406 C CA A CYS B 1 94 ? -43.221 -18.412 55.576 0.50 32.99 94 CYS B CA 1
ATOM 4407 C CA B CYS B 1 94 ? -43.128 -18.378 55.568 0.50 32.50 94 CYS B CA 1
ATOM 4408 C C A CYS B 1 94 ? -43.231 -17.536 56.803 0.50 32.54 94 CYS B C 1
ATOM 4409 C C B CYS B 1 94 ? -43.306 -17.369 56.721 0.50 32.34 94 CYS B C 1
ATOM 4410 O O A CYS B 1 94 ? -42.261 -16.802 57.057 0.50 30.45 94 CYS B O 1
ATOM 4411 O O B CYS B 1 94 ? -42.477 -16.433 56.900 0.50 29.64 94 CYS B O 1
ATOM 4416 N N . GLU B 1 95 ? -44.291 -17.668 57.543 1.00 31.81 95 GLU B N 1
ATOM 4417 C CA . GLU B 1 95 ? -44.468 -16.844 58.717 1.00 31.49 95 GLU B CA 1
ATOM 4418 C C . GLU B 1 95 ? -43.392 -17.059 59.780 1.00 30.17 95 GLU B C 1
ATOM 4419 O O . GLU B 1 95 ? -42.969 -16.093 60.408 1.00 31.60 95 GLU B O 1
ATOM 4425 N N . LEU B 1 96 ? -42.947 -18.277 59.973 1.00 27.93 96 LEU B N 1
ATOM 4426 C CA . LEU B 1 96 ? -41.949 -18.613 60.891 1.00 28.43 96 LEU B CA 1
ATOM 4427 C C . LEU B 1 96 ? -40.528 -18.066 60.522 1.00 29.70 96 LEU B C 1
ATOM 4428 O O . LEU B 1 96 ? -39.624 -18.065 61.344 1.00 27.25 96 LEU B O 1
ATOM 4433 N N . ALA B 1 97 ? -40.372 -17.668 59.257 1.00 27.80 97 ALA B N 1
ATOM 4434 C CA . ALA B 1 97 ? -38.977 -17.225 58.829 1.00 27.45 97 ALA B CA 1
ATOM 4435 C C . ALA B 1 97 ? -38.425 -15.987 59.635 1.00 25.61 97 ALA B C 1
ATOM 4436 O O . ALA B 1 97 ? -37.315 -16.116 60.177 1.00 26.62 97 ALA B O 1
ATOM 4438 N N . PRO B 1 98 ? -39.160 -14.876 59.667 1.00 27.17 98 PRO B N 1
ATOM 4439 C CA . PRO B 1 98 ? -38.684 -13.669 60.457 1.00 27.89 98 PRO B CA 1
ATOM 4440 C C . PRO B 1 98 ? -38.719 -13.955 61.935 1.00 29.86 98 PRO B C 1
ATOM 4441 O O . PRO B 1 98 ? -37.872 -13.455 62.678 1.00 31.07 98 PRO B O 1
ATOM 4445 N N . ILE B 1 99 ? -39.609 -14.892 62.356 1.00 27.98 99 ILE B N 1
ATOM 4446 C CA . ILE B 1 99 ? -39.565 -15.383 63.733 1.00 30.06 99 ILE B CA 1
ATOM 4447 C C . ILE B 1 99 ? -38.346 -16.149 64.112 1.00 30.54 99 ILE B C 1
ATOM 4448 O O . ILE B 1 99 ? -37.686 -15.828 65.169 1.00 34.59 99 ILE B O 1
ATOM 4453 N N . PHE B 1 100 ? -37.950 -17.123 63.297 1.00 30.62 100 PHE B N 1
ATOM 4454 C CA . PHE B 1 100 ? -36.727 -17.757 63.590 1.00 28.47 100 PHE B CA 1
ATOM 4455 C C . PHE B 1 100 ? -35.527 -16.795 63.391 1.00 29.03 100 PHE B C 1
ATOM 4456 O O . PHE B 1 100 ? -34.533 -17.019 64.053 1.00 27.74 100 PHE B O 1
ATOM 4464 N N . ASN B 1 101 ? -35.588 -15.886 62.397 1.00 28.25 101 ASN B N 1
ATOM 4465 C CA . ASN B 1 101 ? -34.411 -14.965 62.316 1.00 29.74 101 ASN B CA 1
ATOM 4466 C C . ASN B 1 101 ? -34.177 -14.289 63.681 1.00 30.85 101 ASN B C 1
ATOM 4467 O O . ASN B 1 101 ? -33.006 -14.097 64.163 1.00 33.05 101 ASN B O 1
ATOM 4472 N N . GLU B 1 102 ? -35.273 -13.736 64.180 1.00 32.85 102 GLU B N 1
ATOM 4473 C CA . GLU B 1 102 ? -35.167 -13.099 65.447 1.00 35.60 102 GLU B CA 1
ATOM 4474 C C . GLU B 1 102 ? -34.706 -13.906 66.599 1.00 34.26 102 GLU B C 1
ATOM 4475 O O . GLU B 1 102 ? -33.875 -13.518 67.406 1.00 33.78 102 GLU B O 1
ATOM 4481 N N . LEU B 1 103 ? -35.244 -15.131 66.691 1.00 34.09 103 LEU B N 1
ATOM 4482 C CA . LEU B 1 103 ? -34.851 -16.076 67.729 1.00 31.18 103 LEU B CA 1
ATOM 4483 C C . LEU B 1 103 ? -33.398 -16.375 67.667 1.00 30.92 103 LEU B C 1
ATOM 4484 O O . LEU B 1 103 ? -32.692 -16.424 68.721 1.00 29.77 103 LEU B O 1
ATOM 4489 N N . VAL B 1 104 ? -32.911 -16.674 66.445 1.00 27.20 104 VAL B N 1
ATOM 4490 C CA . VAL B 1 104 ? -31.472 -17.002 66.320 1.00 28.80 104 VAL B CA 1
ATOM 4491 C C . VAL B 1 104 ? -30.598 -15.843 66.821 1.00 26.12 104 VAL B C 1
ATOM 4492 O O . VAL B 1 104 ? -29.594 -16.020 67.540 1.00 29.82 104 VAL B O 1
ATOM 4496 N N . ASP B 1 105 ? -30.960 -14.645 66.414 1.00 30.50 105 ASP B N 1
ATOM 4497 C CA . ASP B 1 105 ? -30.205 -13.484 66.838 1.00 29.04 105 ASP B CA 1
ATOM 4498 C C . ASP B 1 105 ? -30.271 -13.280 68.445 1.00 30.81 105 ASP B C 1
ATOM 4499 O O . ASP B 1 105 ? -29.286 -13.049 69.096 1.00 32.68 105 ASP B O 1
ATOM 4504 N N . ARG B 1 106 ? -31.423 -13.482 69.038 1.00 30.88 106 ARG B N 1
ATOM 4505 C CA . ARG B 1 106 ? -31.576 -13.342 70.481 1.00 33.29 106 ARG B CA 1
ATOM 4506 C C . ARG B 1 106 ? -30.837 -14.388 71.207 1.00 31.49 106 ARG B C 1
ATOM 4507 O O . ARG B 1 106 ? -30.206 -14.076 72.230 1.00 34.39 106 ARG B O 1
ATOM 4515 N N . VAL B 1 107 ? -30.833 -15.660 70.731 1.00 33.21 107 VAL B N 1
ATOM 4516 C CA . VAL B 1 107 ? -30.062 -16.688 71.445 1.00 33.38 107 VAL B CA 1
ATOM 4517 C C . VAL B 1 107 ? -28.530 -16.518 71.282 1.00 33.34 107 VAL B C 1
ATOM 4518 O O . VAL B 1 107 ? -27.678 -16.901 72.137 1.00 32.43 107 VAL B O 1
ATOM 4522 N N . SER B 1 108 ? -28.130 -16.035 70.114 1.00 31.90 108 SER B N 1
ATOM 4523 C CA . SER B 1 108 ? -26.721 -15.829 69.859 1.00 30.65 108 SER B CA 1
ATOM 4524 C C . SER B 1 108 ? -26.090 -14.833 70.904 1.00 31.60 108 SER B C 1
ATOM 4525 O O . SER B 1 108 ? -24.902 -14.962 71.209 1.00 32.17 108 SER B O 1
ATOM 4528 N N . LEU B 1 109 ? -26.881 -13.868 71.339 1.00 33.34 109 LEU B N 1
ATOM 4529 C CA . LEU B 1 109 ? -26.450 -12.827 72.416 1.00 34.82 109 LEU B CA 1
ATOM 4530 C C . LEU B 1 109 ? -26.336 -13.386 73.851 1.00 36.94 109 LEU B C 1
ATOM 4531 O O . LEU B 1 109 ? -25.808 -12.701 74.735 1.00 38.02 109 LEU B O 1
ATOM 4536 N N . ASP B 1 110 ? -26.809 -14.633 74.086 1.00 35.99 110 ASP B N 1
ATOM 4537 C CA . ASP B 1 110 ? -26.647 -15.283 75.378 1.00 36.34 110 ASP B CA 1
ATOM 4538 C C . ASP B 1 110 ? -25.516 -16.202 75.407 1.00 37.21 110 ASP B C 1
ATOM 4539 O O . ASP B 1 110 ? -25.643 -17.449 75.346 1.00 38.11 110 ASP B O 1
ATOM 4544 N N . GLY B 1 111 ? -24.349 -15.634 75.523 1.00 35.92 111 GLY B N 1
ATOM 4545 C CA . GLY B 1 111 ? -23.159 -16.473 75.477 1.00 36.15 111 GLY B CA 1
ATOM 4546 C C . GLY B 1 111 ? -23.084 -17.466 76.564 1.00 38.83 111 GLY B C 1
ATOM 4547 O O . GLY B 1 111 ? -22.446 -18.543 76.422 1.00 40.06 111 GLY B O 1
ATOM 4548 N N . LYS B 1 112 ? -23.687 -17.116 77.715 1.00 41.30 112 LYS B N 1
ATOM 4549 C CA . LYS B 1 112 ? -23.755 -18.069 78.826 1.00 42.26 112 LYS B CA 1
ATOM 4550 C C . LYS B 1 112 ? -24.643 -19.245 78.494 1.00 38.34 112 LYS B C 1
ATOM 4551 O O . LYS B 1 112 ? -24.253 -20.372 78.757 1.00 38.38 112 LYS B O 1
ATOM 4557 N N . PHE B 1 113 ? -25.828 -18.951 78.004 1.00 38.13 113 PHE B N 1
ATOM 4558 C CA . PHE B 1 113 ? -26.736 -20.041 77.478 1.00 39.27 113 PHE B CA 1
ATOM 4559 C C . PHE B 1 113 ? -25.994 -21.024 76.582 1.00 39.09 113 PHE B C 1
ATOM 4560 O O . PHE B 1 113 ? -26.197 -22.212 76.726 1.00 38.27 113 PHE B O 1
ATOM 4568 N N . LEU B 1 114 ? -25.084 -20.536 75.680 1.00 37.98 114 LEU B N 1
ATOM 4569 C CA . LEU B 1 114 ? -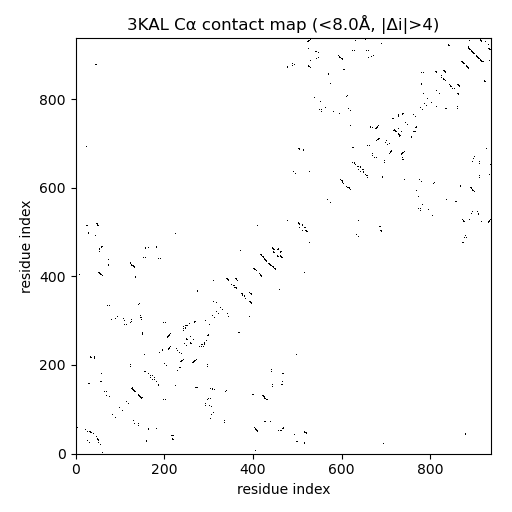24.479 -21.383 74.682 1.00 33.44 114 LEU B CA 1
ATOM 4570 C C . LEU B 1 114 ? -23.406 -22.246 75.287 1.00 36.49 114 LEU B C 1
ATOM 4571 O O . LEU B 1 114 ? -23.216 -23.422 74.990 1.00 32.86 114 LEU B O 1
ATOM 4576 N N . GLN B 1 115 ? -22.580 -21.611 76.098 1.00 36.66 115 GLN B N 1
ATOM 4577 C CA . GLN B 1 115 ? -21.467 -22.281 76.675 1.00 38.78 115 GLN B CA 1
ATOM 4578 C C . GLN B 1 115 ? -21.946 -23.389 77.653 1.00 38.55 115 GLN B C 1
ATOM 4579 O O . GLN B 1 115 ? -21.302 -24.498 77.707 1.00 37.09 115 GLN B O 1
ATOM 4585 N N A GLU B 1 116 ? -22.999 -23.053 78.417 0.50 37.98 116 GLU B N 1
ATOM 4586 N N B GLU B 1 116 ? -23.020 -23.058 78.377 0.50 38.77 116 GLU B N 1
ATOM 4587 C CA A GLU B 1 116 ? -23.608 -23.972 79.441 0.50 39.55 116 GLU B CA 1
ATOM 4588 C CA B GLU B 1 116 ? -23.589 -23.902 79.473 0.50 40.99 116 GLU B CA 1
ATOM 4589 C C A GLU B 1 116 ? -24.283 -25.099 78.711 0.50 38.80 116 GLU B C 1
ATOM 4590 C C B GLU B 1 116 ? -24.491 -25.023 78.895 0.50 39.75 116 GLU B C 1
ATOM 4591 O O A GLU B 1 116 ? -23.876 -26.266 78.886 0.50 37.00 116 GLU B O 1
ATOM 4592 O O B GLU B 1 116 ? -24.399 -26.160 79.319 0.50 39.27 116 GLU B O 1
ATOM 4603 N N . SER B 1 117 ? -25.226 -24.760 77.818 1.00 40.15 117 SER B N 1
ATOM 4604 C CA . SER B 1 117 ? -25.910 -25.905 77.021 1.00 40.09 117 SER B CA 1
ATOM 4605 C C . SER B 1 117 ? -24.878 -26.850 76.373 1.00 39.38 117 SER B C 1
ATOM 4606 O O . SER B 1 117 ? -25.058 -28.087 76.282 1.00 42.85 117 SER B O 1
ATOM 4609 N N . LEU B 1 118 ? -23.748 -26.308 75.976 1.00 39.76 118 LEU B N 1
ATOM 4610 C CA . LEU B 1 118 ? -22.780 -27.140 75.237 1.00 39.20 118 LEU B CA 1
ATOM 4611 C C . LEU B 1 118 ? -21.686 -27.684 76.087 1.00 38.59 118 LEU B C 1
ATOM 4612 O O . LEU B 1 118 ? -20.772 -28.330 75.582 1.00 38.10 118 LEU B O 1
ATOM 4617 N N . SER B 1 119 ? -21.822 -27.459 77.410 1.00 42.13 119 SER B N 1
ATOM 4618 C CA . SER B 1 119 ? -20.756 -27.800 78.371 1.00 44.62 119 SER B CA 1
ATOM 4619 C C . SER B 1 119 ? -20.377 -29.317 78.371 1.00 44.44 119 SER B C 1
ATOM 4620 O O . SER B 1 119 ? -19.193 -29.703 78.396 1.00 43.50 119 SER B O 1
ATOM 4623 N N . ARG B 1 120 ? -21.362 -30.192 78.327 1.00 46.72 120 ARG B N 1
ATOM 4624 C CA . ARG B 1 120 ? -20.970 -31.657 78.259 1.00 48.36 120 ARG B CA 1
ATOM 4625 C C . ARG B 1 120 ? -20.614 -32.055 76.814 1.00 45.33 120 ARG B C 1
ATOM 4626 O O . ARG B 1 120 ? -19.684 -32.840 76.586 1.00 43.52 120 ARG B O 1
ATOM 4634 N N . THR B 1 121 ? -21.356 -31.488 75.840 1.00 44.59 121 THR B N 1
ATOM 4635 C CA . THR B 1 121 ? -20.977 -31.583 74.377 1.00 44.80 121 THR B CA 1
ATOM 4636 C C . THR B 1 121 ? -19.442 -31.366 74.126 1.00 44.78 121 THR B C 1
ATOM 4637 O O . THR B 1 121 ? -18.745 -32.257 73.491 1.00 46.22 121 THR B O 1
ATOM 4641 N N . LYS B 1 122 ? -18.936 -30.232 74.654 1.00 45.40 122 LYS B N 1
ATOM 4642 C CA . LYS B 1 122 ? -17.520 -29.871 74.714 1.00 49.72 122 LYS B CA 1
ATOM 4643 C C . LYS B 1 122 ? -16.545 -31.070 74.957 1.00 50.84 122 LYS B C 1
ATOM 4644 O O . LYS B 1 122 ? -15.497 -31.271 74.272 1.00 48.61 122 LYS B O 1
ATOM 4650 N N . ASN B 1 123 ? -16.905 -31.883 75.966 1.00 53.03 123 ASN B N 1
ATOM 4651 C CA . ASN B 1 123 ? -16.085 -33.082 76.280 1.00 54.09 123 ASN B CA 1
ATOM 4652 C C . ASN B 1 123 ? -16.308 -34.347 75.432 1.00 53.40 123 ASN B C 1
ATOM 4653 O O . ASN B 1 123 ? -15.385 -35.163 75.287 1.00 55.78 123 ASN B O 1
ATOM 4658 N N . ALA B 1 124 ? -17.498 -34.526 74.851 1.00 51.32 124 ALA B N 1
ATOM 4659 C CA . ALA B 1 124 ? -17.712 -35.659 73.931 1.00 47.49 124 ALA B CA 1
ATOM 4660 C C . ALA B 1 124 ? -17.179 -35.346 72.438 1.00 48.88 124 ALA B C 1
ATOM 4661 O O . ALA B 1 124 ? -16.812 -36.289 71.656 1.00 47.76 124 ALA B O 1
ATOM 4663 N N . ASP B 1 125 ? -17.222 -34.044 72.067 1.00 45.25 125 ASP B N 1
ATOM 4664 C CA . ASP B 1 125 ? -17.045 -33.594 70.658 1.00 43.49 125 ASP B CA 1
ATOM 4665 C C . ASP B 1 125 ? -15.965 -32.543 70.465 1.00 39.66 125 ASP B C 1
ATOM 4666 O O . ASP B 1 125 ? -16.132 -31.336 70.765 1.00 38.25 125 ASP B O 1
ATOM 4671 N N . GLU B 1 126 ? -14.828 -32.990 70.006 1.00 39.98 126 GLU B N 1
ATOM 4672 C CA . GLU B 1 126 ? -13.718 -32.099 69.885 1.00 39.37 126 GLU B CA 1
ATOM 4673 C C . GLU B 1 126 ? -13.915 -30.910 68.864 1.00 40.85 126 GLU B C 1
ATOM 4674 O O . GLU B 1 126 ? -13.287 -29.822 69.051 1.00 38.75 126 GLU B O 1
ATOM 4680 N N . PHE B 1 127 ? -14.647 -31.163 67.723 1.00 39.50 127 PHE B N 1
ATOM 4681 C CA . PHE B 1 127 ? -15.073 -30.070 66.825 1.00 37.51 127 PHE B CA 1
ATOM 4682 C C . PHE B 1 127 ? -15.880 -28.999 67.535 1.00 37.31 127 PHE B C 1
ATOM 4683 O O . PHE B 1 127 ? -15.519 -27.806 67.472 1.00 36.98 127 PHE B O 1
ATOM 4691 N N . THR B 1 128 ? -16.909 -29.351 68.310 1.00 36.13 128 THR B N 1
ATOM 4692 C CA . THR B 1 128 ? -17.758 -28.398 69.022 1.00 34.32 128 THR B CA 1
ATOM 4693 C C . THR B 1 128 ? -16.968 -27.657 70.104 1.00 35.67 128 THR B C 1
ATOM 4694 O O . THR B 1 128 ? -17.225 -26.454 70.388 1.00 33.97 128 THR B O 1
ATOM 4698 N N . SER B 1 129 ? -15.951 -28.333 70.636 1.00 37.48 129 SER B N 1
ATOM 4699 C CA . SER B 1 129 ? -15.045 -27.772 71.687 1.00 38.97 129 SER B CA 1
ATOM 4700 C C . SER B 1 129 ? -14.165 -26.627 71.120 1.00 39.35 129 SER B C 1
ATOM 4701 O O . SER B 1 129 ? -14.081 -25.565 71.720 1.00 36.47 129 SER B O 1
ATOM 4704 N N . ARG B 1 130 ? -13.587 -26.884 69.936 1.00 38.87 130 ARG B N 1
ATOM 4705 C CA . ARG B 1 130 ? -12.950 -25.920 69.100 1.00 38.17 130 ARG B CA 1
ATOM 4706 C C . ARG B 1 130 ? -13.757 -24.685 68.740 1.00 35.78 130 ARG B C 1
ATOM 4707 O O . ARG B 1 130 ? -13.208 -23.565 68.879 1.00 34.74 130 ARG B O 1
ATOM 4715 N N . LEU B 1 131 ? -15.000 -24.896 68.250 1.00 34.68 131 LEU B N 1
ATOM 4716 C CA . LEU B 1 131 ? -16.012 -23.816 68.060 1.00 35.51 131 LEU B CA 1
ATOM 4717 C C . LEU B 1 131 ? -16.188 -23.080 69.383 1.00 36.23 131 LEU B C 1
ATOM 4718 O O . LEU B 1 131 ? -16.258 -21.773 69.414 1.00 34.95 131 LEU B O 1
ATOM 4723 N N . LEU B 1 132 ? -16.388 -23.866 70.457 1.00 34.86 132 LEU B N 1
ATOM 4724 C CA . LEU B 1 132 ? -16.567 -23.208 71.768 1.00 35.27 132 LEU B CA 1
ATOM 4725 C C . LEU B 1 132 ? -15.404 -22.306 72.235 1.00 32.76 132 LEU B C 1
ATOM 4726 O O . LEU B 1 132 ? -15.653 -21.242 72.781 1.00 36.56 132 LEU B O 1
ATOM 4731 N N . ASP B 1 133 ? -14.174 -22.727 72.041 1.00 33.37 133 ASP B N 1
ATOM 4732 C CA . ASP B 1 133 ? -12.948 -22.003 72.373 1.00 36.26 133 ASP B CA 1
ATOM 4733 C C . ASP B 1 133 ? -12.818 -20.692 71.595 1.00 36.51 133 ASP B C 1
ATOM 4734 O O . ASP B 1 133 ? -12.380 -19.673 72.163 1.00 33.18 133 ASP B O 1
ATOM 4739 N N . ILE B 1 134 ? -13.247 -20.695 70.312 1.00 33.90 134 ILE B N 1
ATOM 4740 C CA . ILE B 1 134 ? -13.254 -19.428 69.603 1.00 32.93 134 ILE B CA 1
ATOM 4741 C C . ILE B 1 134 ? -14.312 -18.506 70.262 1.00 32.93 134 ILE B C 1
ATOM 4742 O O . ILE B 1 134 ? -14.039 -17.287 70.457 1.00 32.09 134 ILE B O 1
ATOM 4747 N N . HIS B 1 135 ? -15.509 -19.020 70.541 1.00 30.72 135 HIS B N 1
ATOM 4748 C CA . HIS B 1 135 ? -16.537 -18.237 71.142 1.00 32.78 135 HIS B CA 1
ATOM 4749 C C . HIS B 1 135 ? -16.108 -17.681 72.589 1.00 34.47 135 HIS B C 1
ATOM 4750 O O . HIS B 1 135 ? -16.429 -16.548 72.960 1.00 34.94 135 HIS B O 1
ATOM 4757 N N . SER B 1 136 ? -15.573 -18.546 73.413 1.00 33.90 136 SER B N 1
ATOM 4758 C CA . SER B 1 136 ? -15.074 -18.135 74.768 1.00 37.04 136 SER B CA 1
ATOM 4759 C C . SER B 1 136 ? -14.118 -16.888 74.561 1.00 37.20 136 SER B C 1
ATOM 4760 O O . SER B 1 136 ? -14.295 -15.882 75.212 1.00 38.26 136 SER B O 1
ATOM 4763 N N . LYS B 1 137 ? -13.172 -17.006 73.636 1.00 37.53 137 LYS B N 1
ATOM 4764 C CA . LYS B 1 137 ? -12.294 -15.893 73.297 1.00 38.67 137 LYS B CA 1
ATOM 4765 C C . LYS B 1 137 ? -12.978 -14.598 72.954 1.00 40.34 137 LYS B C 1
ATOM 4766 O O . LYS B 1 137 ? -12.427 -13.504 73.256 1.00 39.43 137 LYS B O 1
ATOM 4772 N N . MET B 1 138 ? -14.079 -14.691 72.222 1.00 39.18 138 MET B N 1
ATOM 4773 C CA . MET B 1 138 ? -14.822 -13.526 71.789 1.00 38.63 138 MET B CA 1
ATOM 4774 C C . MET B 1 138 ? -15.546 -12.884 72.975 1.00 40.94 138 MET B C 1
ATOM 4775 O O . MET B 1 138 ? -15.754 -11.633 73.067 1.00 42.41 138 MET B O 1
ATOM 4780 N N . LEU B 1 139 ? -16.004 -13.749 73.854 1.00 39.27 139 LEU B N 1
ATOM 4781 C CA . LEU B 1 139 ? -16.594 -13.378 75.097 1.00 43.55 139 LEU B CA 1
ATOM 4782 C C . LEU B 1 139 ? -15.580 -12.576 75.972 1.00 44.94 139 LEU B C 1
ATOM 4783 O O . LEU B 1 139 ? -15.913 -11.469 76.438 1.00 43.24 139 LEU B O 1
ATOM 4788 N N . GLN B 1 140 ? -14.346 -13.052 75.997 1.00 48.54 140 GLN B N 1
ATOM 4789 C CA . GLN B 1 140 ? -13.310 -12.533 76.906 1.00 55.34 140 GLN B CA 1
ATOM 4790 C C . GLN B 1 140 ? -12.634 -11.254 76.337 1.00 56.64 140 GLN B C 1
ATOM 4791 O O . GLN B 1 140 ? -11.823 -10.636 77.016 1.00 59.48 140 GLN B O 1
ATOM 4797 N N . ILE B 1 141 ? -12.976 -10.895 75.090 1.00 57.32 141 ILE B N 1
ATOM 4798 C CA . ILE B 1 141 ? -12.537 -9.709 74.460 1.00 57.22 141 ILE B CA 1
ATOM 4799 C C . ILE B 1 141 ? -13.734 -8.755 74.413 1.00 57.15 141 ILE B C 1
ATOM 4800 O O . ILE B 1 141 ? -13.524 -7.586 74.301 1.00 56.58 141 ILE B O 1
ATOM 4805 N N . ASN B 1 142 ? -14.975 -9.209 74.571 1.00 58.09 142 ASN B N 1
ATOM 4806 C CA . ASN B 1 142 ? -16.215 -8.303 74.564 1.00 59.21 142 ASN B CA 1
ATOM 4807 C C . ASN B 1 142 ? -16.230 -7.025 73.702 1.00 60.19 142 ASN B C 1
ATOM 4808 O O . ASN B 1 142 ? -16.330 -5.920 74.284 1.00 60.76 142 ASN B O 1
ATOM 4813 N N . LYS B 1 143 ? -16.127 -7.116 72.358 1.00 60.45 143 LYS B N 1
ATOM 4814 C CA . LYS B 1 143 ? -16.133 -5.875 71.466 1.00 60.43 143 LYS B CA 1
ATOM 4815 C C . LYS B 1 143 ? -17.580 -5.251 71.301 1.00 61.58 143 LYS B C 1
ATOM 4816 O O . LYS B 1 143 ? -18.569 -5.971 71.352 1.00 61.88 143 LYS B O 1
ATOM 4822 N N . LYS B 1 144 ? -17.754 -3.942 71.132 1.00 63.45 144 LYS B N 1
ATOM 4823 C CA . LYS B 1 144 ? -19.114 -3.478 70.715 1.00 65.62 144 LYS B CA 1
ATOM 4824 C C . LYS B 1 144 ? -19.189 -3.788 69.218 1.00 64.12 144 LYS B C 1
ATOM 4825 O O . LYS B 1 144 ? -18.424 -3.206 68.385 1.00 64.08 144 LYS B O 1
ATOM 4831 N N . GLU B 1 145 ? -20.044 -4.743 68.911 1.00 61.70 145 GLU B N 1
ATOM 4832 C CA . GLU B 1 145 ? -20.292 -5.262 67.572 1.00 58.62 145 GLU B CA 1
ATOM 4833 C C . GLU B 1 145 ? -21.651 -4.848 67.166 1.00 54.05 145 GLU B C 1
ATOM 4834 O O . GLU B 1 145 ? -22.538 -5.674 67.366 1.00 51.35 145 GLU B O 1
ATOM 4840 N N . ASP B 1 146 ? -22.017 -3.721 66.645 1.00 49.56 146 ASP B N 1
ATOM 4841 C CA . ASP B 1 146 ? -23.421 -3.931 66.471 1.00 46.12 146 ASP B CA 1
ATOM 4842 C C . ASP B 1 146 ? -23.931 -4.139 65.090 1.00 41.67 146 ASP B C 1
ATOM 4843 O O . ASP B 1 146 ? -25.112 -3.867 64.829 1.00 41.24 146 ASP B O 1
ATOM 4848 N N . ILE B 1 147 ? -23.119 -4.613 64.166 1.00 35.19 147 ILE B N 1
ATOM 4849 C CA . ILE B 1 147 ? -23.829 -4.931 62.977 1.00 34.84 147 ILE B CA 1
ATOM 4850 C C . ILE B 1 147 ? -23.835 -6.416 62.892 1.00 31.57 147 ILE B C 1
ATOM 4851 O O . ILE B 1 147 ? -22.769 -7.008 62.769 1.00 33.09 147 ILE B O 1
ATOM 4856 N N . ARG B 1 148 ? -24.882 -7.103 62.923 1.00 34.05 148 ARG B N 1
ATOM 4857 C CA . ARG B 1 148 ? -24.437 -8.453 62.533 1.00 35.41 148 ARG B CA 1
ATOM 4858 C C . ARG B 1 148 ? -25.697 -9.308 62.251 1.00 35.96 148 ARG B C 1
ATOM 4859 O O . ARG B 1 148 ? -26.552 -9.628 63.090 1.00 40.82 148 ARG B O 1
ATOM 4867 N N A MET B 1 149 ? -25.476 -9.968 61.145 0.50 30.87 149 MET B N 1
ATOM 4868 N N B MET B 1 149 ? -26.252 -9.197 61.077 0.50 25.22 149 MET B N 1
ATOM 4869 C CA A MET B 1 149 ? -26.353 -10.542 60.115 0.50 29.91 149 MET B CA 1
ATOM 4870 C CA B MET B 1 149 ? -26.387 -10.430 59.984 0.50 24.91 149 MET B CA 1
ATOM 4871 C C A MET B 1 149 ? -26.524 -12.085 60.043 0.50 27.89 149 MET B C 1
ATOM 4872 C C B MET B 1 149 ? -26.458 -12.036 59.936 0.50 24.96 149 MET B C 1
ATOM 4873 O O A MET B 1 149 ? -25.837 -12.846 60.765 0.50 25.79 149 MET B O 1
ATOM 4874 O O B MET B 1 149 ? -25.564 -12.783 60.364 0.50 24.05 149 MET B O 1
ATOM 4883 N N . GLY B 1 150 ? -27.529 -12.486 59.238 1.00 26.80 150 GLY B N 1
ATOM 4884 C CA . GLY B 1 150 ? -27.729 -13.983 58.929 1.00 26.23 150 GLY B CA 1
ATOM 4885 C C . GLY B 1 150 ? -28.294 -14.327 57.515 1.00 23.07 150 GLY B C 1
ATOM 4886 O O . GLY B 1 150 ? -29.137 -13.662 57.010 1.00 24.10 150 GLY B O 1
ATOM 4887 N N . ILE B 1 151 ? -27.800 -15.420 56.933 1.00 23.51 151 ILE B N 1
ATOM 4888 C CA . ILE B 1 151 ? -28.381 -16.035 55.745 1.00 24.25 151 ILE B CA 1
ATOM 4889 C C . ILE B 1 151 ? -28.685 -17.513 56.208 1.00 23.48 151 ILE B C 1
ATOM 4890 O O . ILE B 1 151 ? -27.817 -18.285 56.350 1.00 26.40 151 ILE B O 1
ATOM 4895 N N . VAL B 1 152 ? -29.932 -17.716 56.630 1.00 27.51 152 VAL B N 1
ATOM 4896 C CA . VAL B 1 152 ? -30.188 -19.064 57.293 1.00 23.97 152 VAL B CA 1
ATOM 4897 C C . VAL B 1 152 ? -31.272 -19.807 56.587 1.00 23.85 152 VAL B C 1
ATOM 4898 O O . VAL B 1 152 ? -31.851 -19.278 55.624 1.00 26.55 152 VAL B O 1
ATOM 4902 N N . ARG B 1 153 ? -31.505 -21.083 57.005 1.00 24.31 153 ARG B N 1
ATOM 4903 C CA . ARG B 1 153 ? -32.581 -21.938 56.297 1.00 26.38 153 ARG B CA 1
ATOM 4904 C C . ARG B 1 153 ? -33.232 -22.807 57.447 1.00 24.03 153 ARG B C 1
ATOM 4905 O O . ARG B 1 153 ? -32.533 -23.455 58.186 1.00 24.56 153 ARG B O 1
ATOM 4913 N N . SER B 1 154 ? -34.507 -22.621 57.638 1.00 23.45 154 SER B N 1
ATOM 4914 C CA . SER B 1 154 ? -35.286 -23.514 58.481 1.00 27.08 154 SER B CA 1
ATOM 4915 C C . SER B 1 154 ? -36.033 -24.614 57.567 1.00 24.85 154 SER B C 1
ATOM 4916 O O . SER B 1 154 ? -36.755 -24.280 56.641 1.00 28.48 154 SER B O 1
ATOM 4919 N N . ASP B 1 155 ? -35.641 -25.847 57.820 1.00 25.67 155 ASP B N 1
ATOM 4920 C CA . ASP B 1 155 ? -36.111 -27.023 57.047 1.00 26.61 155 ASP B CA 1
ATOM 4921 C C . ASP B 1 155 ? -37.203 -27.804 57.794 1.00 26.29 155 ASP B C 1
ATOM 4922 O O . ASP B 1 155 ? -37.076 -27.947 59.044 1.00 27.88 155 ASP B O 1
ATOM 4927 N N . TYR B 1 156 ? -38.281 -28.184 57.086 1.00 27.39 156 TYR B N 1
ATOM 4928 C CA . TYR B 1 156 ? -39.534 -28.731 57.734 1.00 26.30 156 TYR B CA 1
ATOM 4929 C C . TYR B 1 156 ? -39.960 -29.979 56.953 1.00 29.99 156 TYR B C 1
ATOM 4930 O O . TYR B 1 156 ? -39.649 -30.055 55.711 1.00 25.07 156 TYR B O 1
ATOM 4939 N N . MET B 1 157 ? -40.606 -30.923 57.654 1.00 29.51 157 MET B N 1
ATOM 4940 C CA . MET B 1 157 ? -41.417 -32.046 57.039 1.00 30.94 157 MET B CA 1
ATOM 4941 C C . MET B 1 157 ? -42.828 -31.921 57.553 1.00 30.56 157 MET B C 1
ATOM 4942 O O . MET B 1 157 ? -43.037 -31.453 58.687 1.00 34.22 157 MET B O 1
ATOM 4947 N N . ILE B 1 158 ? -43.823 -32.327 56.773 1.00 33.39 158 ILE B N 1
ATOM 4948 C CA . ILE B 1 158 ? -45.176 -32.307 57.368 1.00 32.85 158 ILE B CA 1
ATOM 4949 C C . ILE B 1 158 ? -45.380 -33.808 57.880 1.00 35.99 158 ILE B C 1
ATOM 4950 O O . ILE B 1 158 ? -45.430 -34.767 57.064 1.00 33.15 158 ILE B O 1
ATOM 4955 N N . ASP B 1 159 ? -45.491 -34.010 59.202 1.00 34.98 159 ASP B N 1
ATOM 4956 C CA . ASP B 1 159 ? -45.750 -35.344 59.751 1.00 35.26 159 ASP B CA 1
ATOM 4957 C C . ASP B 1 159 ? -47.176 -35.773 59.396 1.00 36.31 159 ASP B C 1
ATOM 4958 O O . ASP B 1 159 ? -48.135 -35.063 59.742 1.00 35.03 159 ASP B O 1
ATOM 4963 N N . GLU B 1 160 ? -47.338 -36.896 58.695 1.00 35.09 160 GLU B N 1
ATOM 4964 C CA . GLU B 1 160 ? -48.705 -37.260 58.305 1.00 39.98 160 GLU B CA 1
ATOM 4965 C C . GLU B 1 160 ? -49.756 -37.481 59.435 1.00 39.42 160 GLU B C 1
ATOM 4966 O O . GLU B 1 160 ? -50.867 -36.961 59.360 1.00 36.15 160 GLU B O 1
ATOM 4972 N N . LYS B 1 161 ? -49.389 -38.229 60.447 1.00 42.24 161 LYS B N 1
ATOM 4973 C CA . LYS B 1 161 ? -50.323 -38.551 61.445 1.00 47.14 161 LYS B CA 1
ATOM 4974 C C . LYS B 1 161 ? -51.020 -37.259 61.936 1.00 48.68 161 LYS B C 1
ATOM 4975 O O . LYS B 1 161 ? -52.218 -37.098 61.807 1.00 50.16 161 LYS B O 1
ATOM 4981 N N . THR B 1 162 ? -50.198 -36.393 62.487 1.00 50.56 162 THR B N 1
ATOM 4982 C CA . THR B 1 162 ? -50.590 -35.175 63.116 1.00 49.42 162 THR B CA 1
ATOM 4983 C C . THR B 1 162 ? -51.037 -34.056 62.144 1.00 49.25 162 THR B C 1
ATOM 4984 O O . THR B 1 162 ? -51.786 -33.148 62.519 1.00 48.08 162 THR B O 1
ATOM 4988 N N . LYS B 1 163 ? -50.554 -34.130 60.884 1.00 48.22 163 LYS B N 1
ATOM 4989 C CA . LYS B 1 163 ? -50.768 -33.134 59.769 1.00 47.84 163 LYS B CA 1
ATOM 4990 C C . LYS B 1 163 ? -50.074 -31.848 60.149 1.00 44.58 163 LYS B C 1
ATOM 4991 O O . LYS B 1 163 ? -50.505 -30.764 59.777 1.00 46.84 163 LYS B O 1
ATOM 4997 N N . SER B 1 164 ? -48.975 -31.965 60.907 1.00 43.46 164 SER B N 1
ATOM 4998 C CA . SER B 1 164 ? -48.283 -30.747 61.353 1.00 39.77 164 SER B CA 1
ATOM 4999 C C . SER B 1 164 ? -46.928 -30.494 60.692 1.00 35.35 164 SER B C 1
ATOM 5000 O O . SER B 1 164 ? -46.139 -31.407 60.480 1.00 33.20 164 SER B O 1
ATOM 5003 N N . LEU B 1 165 ? -46.724 -29.229 60.388 1.00 32.32 165 LEU B N 1
ATOM 5004 C CA . LEU B 1 165 ? -45.416 -28.713 59.864 1.00 31.60 165 LEU B CA 1
ATOM 5005 C C . LEU B 1 165 ? -44.404 -28.716 60.979 1.00 29.51 165 LEU B C 1
ATOM 5006 O O . LEU B 1 165 ? -44.537 -27.977 61.948 1.00 32.80 165 LEU B O 1
ATOM 5011 N N . LEU B 1 166 ? -43.437 -29.554 60.855 1.00 29.92 166 LEU B N 1
ATOM 5012 C CA . LEU B 1 166 ? -42.385 -29.726 61.878 1.00 31.44 166 LEU B CA 1
ATOM 5013 C C . LEU B 1 166 ? -41.026 -29.420 61.400 1.00 32.07 166 LEU B C 1
ATOM 5014 O O . LEU B 1 166 ? -40.643 -29.924 60.359 1.00 32.23 166 LEU B O 1
ATOM 5019 N N . GLN B 1 167 ? -40.275 -28.600 62.188 1.00 33.65 167 GLN B N 1
ATOM 5020 C CA . GLN B 1 167 ? -38.860 -28.401 61.895 1.00 31.70 167 GLN B CA 1
ATOM 5021 C C . GLN B 1 167 ? -37.921 -29.548 62.142 1.00 31.97 167 GLN B C 1
ATOM 5022 O O . GLN B 1 167 ? -37.815 -30.101 63.241 1.00 34.38 167 GLN B O 1
ATOM 5028 N N . ILE B 1 168 ? -37.231 -29.948 61.084 1.00 26.48 168 ILE B N 1
ATOM 5029 C CA . ILE B 1 168 ? -36.170 -30.960 61.095 1.00 26.96 168 ILE B CA 1
ATOM 5030 C C . ILE B 1 168 ? -34.945 -30.328 61.783 1.00 27.86 168 ILE B C 1
ATOM 5031 O O . ILE B 1 168 ? -34.319 -30.888 62.705 1.00 27.84 168 ILE B O 1
ATOM 5036 N N . GLU B 1 169 ? -34.513 -29.170 61.236 1.00 28.23 169 GLU B N 1
ATOM 5037 C CA . GLU B 1 169 ? -33.305 -28.569 61.716 1.00 26.83 169 GLU B CA 1
ATOM 5038 C C . GLU B 1 169 ? -33.302 -27.062 61.337 1.00 28.97 169 GLU B C 1
ATOM 5039 O O . GLU B 1 169 ? -34.126 -26.589 60.624 1.00 26.54 169 GLU B O 1
ATOM 5045 N N . MET B 1 170 ? -32.470 -26.336 62.068 1.00 29.88 170 MET B N 1
ATOM 5046 C CA . MET B 1 170 ? -32.103 -24.926 61.741 1.00 30.37 170 MET B CA 1
ATOM 5047 C C . MET B 1 170 ? -30.728 -24.855 61.205 1.00 26.28 170 MET B C 1
ATOM 5048 O O . MET B 1 170 ? -29.788 -25.393 61.904 1.00 29.05 170 MET B O 1
ATOM 5053 N N . ASN B 1 171 ? -30.567 -24.213 59.989 1.00 27.12 171 ASN B N 1
ATOM 5054 C CA . ASN B 1 171 ? -29.246 -24.139 59.401 1.00 27.09 171 ASN B CA 1
ATOM 5055 C C . ASN B 1 171 ? -28.801 -22.626 59.478 1.00 25.11 171 ASN B C 1
ATOM 5056 O O . ASN B 1 171 ? -29.428 -21.794 58.881 1.00 28.45 171 ASN B O 1
ATOM 5061 N N . THR B 1 172 ? -27.840 -22.368 60.304 1.00 25.92 172 THR B N 1
ATOM 5062 C CA . THR B 1 172 ? -27.351 -20.991 60.498 1.00 28.65 172 THR B CA 1
ATOM 5063 C C . THR B 1 172 ? -26.067 -20.653 59.787 1.00 28.45 172 THR B C 1
ATOM 5064 O O . THR B 1 172 ? -25.525 -19.461 59.970 1.00 30.36 172 THR B O 1
ATOM 5068 N N . ILE B 1 173 ? -25.469 -21.636 59.142 1.00 24.64 173 ILE B N 1
ATOM 5069 C CA . ILE B 1 173 ? -24.132 -21.542 58.504 1.00 25.99 173 ILE B CA 1
ATOM 5070 C C . ILE B 1 173 ? -24.071 -22.190 57.124 1.00 27.16 173 ILE B C 1
ATOM 5071 O O . ILE B 1 173 ? -24.596 -23.361 56.968 1.00 27.77 173 ILE B O 1
ATOM 5076 N N . SER B 1 174 ? -23.482 -21.459 56.143 1.00 24.97 174 SER B N 1
ATOM 5077 C CA . SER B 1 174 ? -23.283 -21.956 54.747 1.00 26.24 174 SER B CA 1
ATOM 5078 C C . SER B 1 174 ? -24.490 -22.738 54.191 1.00 27.52 174 SER B C 1
ATOM 5079 O O . SER B 1 174 ? -24.300 -23.943 53.736 1.00 26.34 174 SER B O 1
ATOM 5082 N N . THR B 1 175 ? -25.627 -22.089 54.231 1.00 26.18 175 THR B N 1
ATOM 5083 C CA . THR B 1 175 ? -26.827 -22.717 53.784 1.00 30.38 175 THR B CA 1
ATOM 5084 C C . THR B 1 175 ? -26.805 -22.830 52.212 1.00 27.78 175 THR B C 1
ATOM 5085 O O . THR B 1 175 ? -26.678 -21.838 51.471 1.00 27.65 175 THR B O 1
ATOM 5089 N N A SER B 1 176 ? -27.040 -24.026 51.719 0.50 27.35 176 SER B N 1
ATOM 5090 N N B SER B 1 176 ? -26.915 -24.046 51.696 0.50 26.83 176 SER B N 1
ATOM 5091 C CA A SER B 1 176 ? -27.002 -24.254 50.303 0.50 26.06 176 SER B CA 1
ATOM 5092 C CA B SER B 1 176 ? -26.818 -24.254 50.251 0.50 24.78 176 SER B CA 1
ATOM 5093 C C A SER B 1 176 ? -28.310 -24.047 49.579 0.50 26.08 176 SER B C 1
ATOM 5094 C C B SER B 1 176 ? -28.183 -24.116 49.608 0.50 25.17 176 SER B C 1
ATOM 5095 O O A SER B 1 176 ? -29.372 -23.915 50.188 0.50 26.25 176 SER B O 1
ATOM 5096 O O B SER B 1 176 ? -29.173 -24.067 50.352 0.50 24.15 176 SER B O 1
ATOM 5101 N N . PHE B 1 177 ? -28.185 -24.021 48.251 1.00 25.22 177 PHE B N 1
ATOM 5102 C CA . PHE B 1 177 ? -29.280 -24.107 47.374 1.00 24.42 177 PHE B CA 1
ATOM 5103 C C . PHE B 1 177 ? -30.166 -22.948 47.286 1.00 22.45 177 PHE B C 1
ATOM 5104 O O . PHE B 1 177 ? -31.334 -23.130 46.829 1.00 22.89 177 PHE B O 1
ATOM 5112 N N . ALA B 1 178 ? -29.664 -21.663 47.617 1.00 18.76 178 ALA B N 1
ATOM 5113 C CA . ALA B 1 178 ? -30.437 -20.568 47.191 1.00 19.34 178 ALA B CA 1
ATOM 5114 C C . ALA B 1 178 ? -30.535 -20.431 45.657 1.00 21.66 178 ALA B C 1
ATOM 5115 O O . ALA B 1 178 ? -31.635 -20.047 45.112 1.00 20.62 178 ALA B O 1
ATOM 5117 N N . LEU B 1 179 ? -29.484 -20.746 44.922 1.00 21.32 179 LEU B N 1
ATOM 5118 C CA . LEU B 1 179 ? -29.651 -20.629 43.498 1.00 20.29 179 LEU B CA 1
ATOM 5119 C C . LEU B 1 179 ? -30.348 -21.933 42.906 1.00 19.74 179 LEU B C 1
ATOM 5120 O O . LEU B 1 179 ? -31.277 -21.836 42.154 1.00 21.13 179 LEU B O 1
ATOM 5125 N N . ILE B 1 180 ? -29.949 -23.021 43.482 1.00 21.84 180 ILE B N 1
ATOM 5126 C CA . ILE B 1 180 ? -30.505 -24.387 43.024 1.00 24.34 180 ILE B CA 1
ATOM 5127 C C . ILE B 1 180 ? -32.061 -24.371 43.222 1.00 23.60 180 ILE B C 1
ATOM 5128 O O . ILE B 1 180 ? -32.807 -24.813 42.298 1.00 24.88 180 ILE B O 1
ATOM 5133 N N . GLY B 1 181 ? -32.480 -23.951 44.451 1.00 24.12 181 GLY B N 1
ATOM 5134 C CA . GLY B 1 181 ? -33.887 -23.796 44.786 1.00 26.65 181 GLY B CA 1
ATOM 5135 C C . GLY B 1 181 ? -34.576 -22.838 43.809 1.00 25.51 181 GLY B C 1
ATOM 5136 O O . GLY B 1 181 ? -35.606 -23.193 43.207 1.00 25.67 181 GLY B O 1
ATOM 5137 N N . CYS B 1 182 ? -34.004 -21.671 43.572 1.00 25.81 182 CYS B N 1
ATOM 5138 C CA . CYS B 1 182 ? -34.712 -20.772 42.675 1.00 22.54 182 CYS B CA 1
ATOM 5139 C C . CYS B 1 182 ? -34.692 -21.256 41.186 1.00 19.94 182 CYS B C 1
ATOM 5140 O O . CYS B 1 182 ? -35.589 -20.888 40.441 1.00 23.23 182 CYS B O 1
ATOM 5143 N N . LEU B 1 183 ? -33.679 -22.085 40.729 1.00 21.63 183 LEU B N 1
ATOM 5144 C CA . LEU B 1 183 ? -33.553 -22.540 39.371 1.00 21.88 183 LEU B CA 1
ATOM 5145 C C . LEU B 1 183 ? -34.621 -23.783 39.304 1.00 22.33 183 LEU B C 1
ATOM 5146 O O . LEU B 1 183 ? -35.261 -23.953 38.296 1.00 21.04 183 LEU B O 1
ATOM 5151 N N . MET B 1 184 ? -34.774 -24.489 40.408 1.00 22.53 184 MET B N 1
ATOM 5152 C CA . MET B 1 184 ? -35.799 -25.620 40.413 1.00 23.35 184 MET B CA 1
ATOM 5153 C C . MET B 1 184 ? -37.163 -24.986 40.179 1.00 21.48 184 MET B C 1
ATOM 5154 O O . MET B 1 184 ? -38.056 -25.510 39.499 1.00 24.30 184 MET B O 1
ATOM 5159 N N . THR B 1 185 ? -37.422 -23.860 40.799 1.00 21.56 185 THR B N 1
ATOM 5160 C CA . THR B 1 185 ? -38.701 -23.135 40.681 1.00 22.09 185 THR B CA 1
ATOM 5161 C C . THR B 1 185 ? -38.871 -22.686 39.190 1.00 22.21 185 THR B C 1
ATOM 5162 O O . THR B 1 185 ? -39.953 -22.935 38.579 1.00 20.94 185 THR B O 1
ATOM 5166 N N . GLY B 1 186 ? -37.790 -22.203 38.587 1.00 20.86 186 GLY B N 1
ATOM 5167 C CA . GLY B 1 186 ? -37.824 -21.860 37.181 1.00 18.37 186 GLY B CA 1
ATOM 5168 C C . GLY B 1 186 ? -38.162 -23.157 36.341 1.00 20.82 186 GLY B C 1
ATOM 5169 O O . GLY B 1 186 ? -38.955 -23.062 35.442 1.00 23.59 186 GLY B O 1
ATOM 5170 N N . LEU B 1 187 ? -37.470 -24.271 36.600 1.00 21.20 187 LEU B N 1
ATOM 5171 C CA . LEU B 1 187 ? -37.634 -25.484 35.878 1.00 25.33 187 LEU B CA 1
ATOM 5172 C C . LEU B 1 187 ? -39.092 -25.952 35.950 1.00 24.75 187 LEU B C 1
ATOM 5173 O O . LEU B 1 187 ? -39.644 -26.225 34.911 1.00 22.72 187 LEU B O 1
ATOM 5178 N N . HIS B 1 188 ? -39.611 -26.020 37.166 1.00 22.04 188 HIS B N 1
ATOM 5179 C CA . HIS B 1 188 ? -40.990 -26.601 37.353 1.00 25.80 188 HIS B CA 1
ATOM 5180 C C . HIS B 1 188 ? -41.969 -25.666 36.680 1.00 23.97 188 HIS B C 1
ATOM 5181 O O . HIS B 1 188 ? -42.950 -26.100 36.101 1.00 25.21 188 HIS B O 1
ATOM 5188 N N . LYS B 1 189 ? -41.774 -24.336 36.825 1.00 21.62 189 LYS B N 1
ATOM 5189 C CA . LYS B 1 189 ? -42.702 -23.433 36.128 1.00 21.58 189 LYS B CA 1
ATOM 5190 C C . LYS B 1 189 ? -42.632 -23.586 34.647 1.00 21.67 189 LYS B C 1
ATOM 5191 O O . LYS B 1 189 ? -43.634 -23.528 33.944 1.00 22.46 189 LYS B O 1
ATOM 5197 N N . SER B 1 190 ? -41.435 -23.764 34.057 1.00 23.23 190 SER B N 1
ATOM 5198 C CA . SER B 1 190 ? -41.328 -23.925 32.586 1.00 23.47 190 SER B CA 1
ATOM 5199 C C . SER B 1 190 ? -41.967 -25.335 32.188 1.00 23.54 190 SER B C 1
ATOM 5200 O O . SER B 1 190 ? -42.686 -25.405 31.204 1.00 25.85 190 SER B O 1
ATOM 5203 N N . LEU B 1 191 ? -41.735 -26.387 32.958 1.00 25.25 191 LEU B N 1
ATOM 5204 C CA . LEU B 1 191 ? -42.326 -27.714 32.590 1.00 24.42 191 LEU B CA 1
ATOM 5205 C C . LEU B 1 191 ? -43.871 -27.628 32.719 1.00 25.78 191 LEU B C 1
ATOM 5206 O O . LEU B 1 191 ? -44.615 -28.028 31.782 1.00 24.44 191 LEU B O 1
ATOM 5211 N N . LEU B 1 192 ? -44.370 -27.000 33.783 1.00 26.13 192 LEU B N 1
ATOM 5212 C C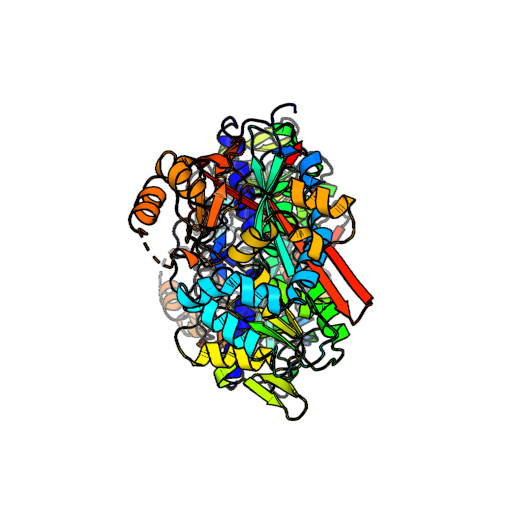A . LEU B 1 192 ? -45.817 -26.851 33.931 1.00 25.58 192 LEU B CA 1
ATOM 5213 C C . LEU B 1 192 ? -46.444 -25.907 32.897 1.00 29.39 192 LEU B C 1
ATOM 5214 O O . LEU B 1 192 ? -47.546 -26.190 32.425 1.00 28.64 192 LEU B O 1
ATOM 5219 N N A SER B 1 193 ? -45.800 -24.803 32.541 0.50 27.18 193 SER B N 1
ATOM 5220 N N B SER B 1 193 ? -45.844 -24.787 32.491 0.50 27.81 193 SER B N 1
ATOM 5221 C CA A SER B 1 193 ? -46.290 -24.066 31.404 0.50 29.16 193 SER B CA 1
ATOM 5222 C CA B SER B 1 193 ? -46.460 -24.057 31.366 0.50 30.45 193 SER B CA 1
ATOM 5223 C C A SER B 1 193 ? -46.518 -24.906 30.154 0.50 29.22 193 SER B C 1
ATOM 5224 C C B SER B 1 193 ? -46.470 -24.844 30.025 0.50 30.05 193 SER B C 1
ATOM 5225 O O A SER B 1 193 ? -47.609 -24.785 29.592 0.50 28.06 193 SER B O 1
ATOM 5226 O O B SER B 1 193 ? -47.287 -24.580 29.185 0.50 29.95 193 SER B O 1
ATOM 5231 N N . GLN B 1 194 ? -45.563 -25.774 29.796 1.00 29.58 194 GLN B N 1
ATOM 5232 C CA . GLN B 1 194 ? -45.612 -26.488 28.501 1.00 31.65 194 GLN B CA 1
ATOM 5233 C C . GLN B 1 194 ? -46.646 -27.735 28.630 1.00 31.61 194 GLN B C 1
ATOM 5234 O O . GLN B 1 194 ? -47.358 -28.068 27.722 1.00 30.21 194 GLN B O 1
ATOM 5240 N N . TYR B 1 195 ? -46.584 -28.402 29.753 1.00 31.20 195 TYR B N 1
ATOM 5241 C CA . TYR B 1 195 ? -47.196 -29.716 29.941 1.00 30.89 195 TYR B CA 1
ATOM 5242 C C . TYR B 1 195 ? -48.335 -29.739 30.915 1.00 31.48 195 TYR B C 1
ATOM 5243 O O . TYR B 1 195 ? -48.948 -30.861 31.084 1.00 33.77 195 TYR B O 1
ATOM 5252 N N . GLY B 1 196 ? -48.559 -28.620 31.617 1.00 29.28 196 GLY B N 1
ATOM 5253 C CA . GLY B 1 196 ? -49.561 -28.467 32.690 1.00 31.09 196 GLY B CA 1
ATOM 5254 C C . GLY B 1 196 ? -51.018 -28.830 32.234 1.00 34.70 196 GLY B C 1
ATOM 5255 O O . GLY B 1 196 ? -51.740 -29.519 32.996 1.00 31.60 196 GLY B O 1
ATOM 5256 N N . LYS B 1 197 ? -51.387 -28.434 31.004 1.00 34.69 197 LYS B N 1
ATOM 5257 C CA . LYS B 1 197 ? -52.639 -28.723 30.433 1.00 40.10 197 LYS B CA 1
ATOM 5258 C C . LYS B 1 197 ? -52.855 -30.288 30.446 1.00 38.47 197 LYS B C 1
ATOM 5259 O O . LYS B 1 197 ? -53.937 -30.684 30.849 1.00 42.10 197 LYS B O 1
ATOM 5265 N N . PHE B 1 198 ? -51.897 -31.115 30.040 1.00 36.05 198 PHE B N 1
ATOM 5266 C CA . PHE B 1 198 ? -52.052 -32.552 29.994 1.00 35.54 198 PHE B CA 1
ATOM 5267 C C . PHE B 1 198 ? -52.153 -33.123 31.414 1.00 35.42 198 PHE B C 1
ATOM 5268 O O . PHE B 1 198 ? -52.594 -34.236 31.534 1.00 37.73 198 PHE B O 1
ATOM 5276 N N . LEU B 1 199 ? -51.652 -32.439 32.422 1.00 31.52 199 LEU B N 1
ATOM 5277 C CA . LEU B 1 199 ? -51.598 -33.021 33.721 1.00 29.23 199 LEU B CA 1
ATOM 5278 C C . LEU B 1 199 ? -52.613 -32.208 34.463 1.00 31.84 199 LEU B C 1
ATOM 5279 O O . LEU B 1 199 ? -53.008 -31.170 33.909 1.00 31.95 199 LEU B O 1
ATOM 5284 N N . GLY B 1 200 ? -53.165 -32.467 35.611 1.00 33.45 200 GLY B N 1
ATOM 5285 C CA . GLY B 1 200 ? -54.122 -31.362 35.989 1.00 37.69 200 GLY B CA 1
ATOM 5286 C C . GLY B 1 200 ? -53.325 -30.229 36.662 1.00 35.56 200 GLY B C 1
ATOM 5287 O O . GLY B 1 200 ? -53.576 -29.948 37.822 1.00 35.10 200 GLY B O 1
ATOM 5288 N N . LEU B 1 201 ? -52.384 -29.556 35.960 1.00 34.92 201 LEU B N 1
ATOM 5289 C CA . LEU B 1 201 ? -51.433 -28.711 36.816 1.00 31.60 201 LEU B CA 1
ATOM 5290 C C . LEU B 1 201 ? -51.136 -27.258 36.350 1.00 32.04 201 LEU B C 1
ATOM 5291 O O . LEU B 1 201 ? -51.196 -26.974 35.137 1.00 33.03 201 LEU B O 1
ATOM 5296 N N . ASN B 1 202 ? -51.035 -26.330 37.284 1.00 31.45 202 ASN B N 1
ATOM 5297 C CA . ASN B 1 202 ? -50.873 -24.925 36.859 1.00 33.04 202 ASN B CA 1
ATOM 5298 C C . ASN B 1 202 ? -49.516 -24.411 37.408 1.00 30.82 202 ASN B C 1
ATOM 5299 O O . ASN B 1 202 ? -49.338 -24.548 38.591 1.00 29.07 202 ASN B O 1
ATOM 5304 N N . SER B 1 203 ? -48.672 -23.776 36.592 1.00 30.51 203 SER B N 1
ATOM 5305 C CA . SER B 1 203 ? -47.252 -23.303 37.075 1.00 29.56 203 SER B CA 1
ATOM 5306 C C . SER B 1 203 ? -47.448 -22.331 38.203 1.00 29.47 203 SER B C 1
ATOM 5307 O O . SER B 1 203 ? -46.595 -22.263 39.098 1.00 26.40 203 SER B O 1
ATOM 5310 N N . ASN B 1 204 ? -48.648 -21.675 38.282 1.00 26.04 204 ASN B N 1
ATOM 5311 C CA . ASN B 1 204 ? -48.759 -20.651 39.231 1.00 30.81 204 ASN B CA 1
ATOM 5312 C C . ASN B 1 204 ? -48.909 -21.164 40.653 1.00 29.27 204 ASN B C 1
ATOM 5313 O O . ASN B 1 204 ? -48.872 -20.396 41.623 1.00 32.85 204 ASN B O 1
ATOM 5318 N N . ARG B 1 205 ? -49.084 -22.482 40.824 1.00 28.51 205 ARG B N 1
ATOM 5319 C CA . ARG B 1 205 ? -49.178 -23.166 42.148 1.00 29.65 205 ARG B CA 1
ATOM 5320 C C . ARG B 1 205 ? -47.830 -23.650 42.618 1.00 27.98 205 ARG B C 1
ATOM 5321 O O . ARG B 1 205 ? -47.700 -24.087 43.739 1.00 29.65 205 ARG B O 1
ATOM 5329 N N . VAL B 1 206 ? -46.768 -23.438 41.820 1.00 24.99 206 VAL B N 1
ATOM 5330 C CA . VAL B 1 206 ? -45.362 -23.517 42.366 1.00 26.36 206 VAL B CA 1
ATOM 5331 C C . VAL B 1 206 ? -44.927 -22.127 42.885 1.00 25.62 206 VAL B C 1
ATOM 5332 O O . VAL B 1 206 ? -45.114 -21.140 42.204 1.00 28.28 206 VAL B O 1
ATOM 5336 N N . PRO B 1 207 ? -44.653 -22.024 44.181 1.00 27.57 207 PRO B N 1
ATOM 5337 C CA . PRO B 1 207 ? -44.514 -20.706 44.804 1.00 27.47 207 PRO B CA 1
ATOM 5338 C C . PRO B 1 207 ? -43.415 -19.885 44.070 1.00 27.66 207 PRO B C 1
ATOM 5339 O O . PRO B 1 207 ? -42.358 -20.482 43.707 1.00 23.51 207 PRO B O 1
ATOM 5343 N N . ALA B 1 208 ? -43.667 -18.588 43.817 1.00 28.56 208 ALA B N 1
ATOM 5344 C CA . ALA B 1 208 ? -42.518 -17.686 43.362 1.00 30.60 208 ALA B CA 1
ATOM 5345 C C . ALA B 1 208 ? -41.270 -17.753 44.286 1.00 31.48 208 ALA B C 1
ATOM 5346 O O . ALA B 1 208 ? -41.354 -18.068 45.520 1.00 29.60 208 ALA B O 1
ATOM 5348 N N . ASN B 1 209 ? -40.073 -17.660 43.697 1.00 28.05 209 ASN B N 1
ATOM 5349 C CA . ASN B 1 209 ? -38.886 -17.944 44.456 1.00 31.12 209 ASN B CA 1
ATOM 5350 C C . ASN B 1 209 ? -37.770 -16.832 44.037 1.00 31.76 209 ASN B C 1
ATOM 5351 O O . ASN B 1 209 ? -37.225 -16.857 42.923 1.00 35.96 209 ASN B O 1
ATOM 5356 N N . ASN B 1 210 ? -37.329 -16.134 45.041 1.00 33.18 210 ASN B N 1
ATOM 5357 C CA . ASN B 1 210 ? -36.307 -15.086 44.864 1.00 34.96 210 ASN B CA 1
ATOM 5358 C C . ASN B 1 210 ? -34.986 -15.400 45.674 1.00 31.17 210 ASN B C 1
ATOM 5359 O O . ASN B 1 210 ? -34.266 -14.463 45.923 1.00 31.07 210 ASN B O 1
ATOM 5364 N N . ALA B 1 211 ? -34.714 -16.662 46.111 1.00 27.12 211 ALA B N 1
ATOM 5365 C CA . ALA B 1 211 ? -33.796 -16.954 47.129 1.00 22.88 211 ALA B CA 1
ATOM 5366 C C . ALA B 1 211 ? -32.325 -16.449 46.828 1.00 25.26 211 ALA B C 1
ATOM 5367 O O . ALA B 1 211 ? -31.679 -15.858 47.815 1.00 22.60 211 ALA B O 1
ATOM 5369 N N . VAL B 1 212 ? -31.822 -16.790 45.639 1.00 23.96 212 VAL B N 1
ATOM 5370 C CA . VAL B 1 212 ? -30.427 -16.368 45.284 1.00 26.55 212 VAL B CA 1
ATOM 5371 C C . VAL B 1 212 ? -30.209 -14.778 45.313 1.00 25.93 212 VAL B C 1
ATOM 5372 O O . VAL B 1 212 ? -29.172 -14.266 45.883 1.00 27.15 212 VAL B O 1
ATOM 5376 N N . ASP B 1 213 ? -31.159 -14.053 44.735 1.00 25.77 213 ASP B N 1
ATOM 5377 C CA . ASP B 1 213 ? -31.177 -12.611 44.670 1.00 26.10 213 ASP B CA 1
ATOM 5378 C C . ASP B 1 213 ? -31.244 -12.081 46.100 1.00 26.35 213 ASP B C 1
ATOM 5379 O O . ASP B 1 213 ? -30.555 -11.106 46.489 1.00 26.24 213 ASP B O 1
ATOM 5384 N N . GLN B 1 214 ? -32.092 -12.663 46.923 1.00 24.38 214 GLN B N 1
ATOM 5385 C CA . GLN B 1 214 ? -32.212 -12.262 48.315 1.00 26.26 214 GLN B CA 1
ATOM 5386 C C . GLN B 1 214 ? -30.964 -12.464 49.141 1.00 23.69 214 GLN B C 1
ATOM 5387 O O . GLN B 1 214 ? -30.631 -11.636 49.971 1.00 24.33 214 GLN B O 1
ATOM 5393 N N A SER B 1 215 ? -30.337 -13.613 48.953 0.50 22.54 215 SER B N 1
ATOM 5394 N N B SER B 1 215 ? -30.308 -13.602 49.010 0.50 22.45 215 SER B N 1
ATOM 5395 C CA A SER B 1 215 ? -29.051 -13.963 49.474 0.50 22.98 215 SER B CA 1
ATOM 5396 C CA B SER B 1 215 ? -29.064 -13.819 49.681 0.50 23.32 215 SER B CA 1
ATOM 5397 C C A SER B 1 215 ? -27.988 -12.882 49.094 0.50 23.35 215 SER B C 1
ATOM 5398 C C B SER B 1 215 ? -27.968 -12.814 49.125 0.50 23.24 215 SER B C 1
ATOM 5399 O O A SER B 1 215 ? -27.218 -12.417 49.981 0.50 23.67 215 SER B O 1
ATOM 5400 O O B SER B 1 215 ? -27.157 -12.293 49.951 0.50 23.55 215 SER B O 1
ATOM 5405 N N . ALA B 1 216 ? -27.872 -12.610 47.785 1.00 21.14 216 ALA B N 1
ATOM 5406 C CA . ALA B 1 216 ? -26.832 -11.533 47.320 1.00 24.17 216 ALA B CA 1
ATOM 5407 C C . ALA B 1 216 ? -27.207 -10.141 47.944 1.00 25.33 216 ALA B C 1
ATOM 5408 O O . ALA B 1 216 ? -26.324 -9.379 48.347 1.00 23.34 216 ALA B O 1
ATOM 5410 N N . GLU B 1 217 ? -28.472 -9.818 48.004 1.00 21.68 217 GLU B N 1
ATOM 5411 C CA . GLU B 1 217 ? -28.970 -8.539 48.462 1.00 27.03 217 GLU B CA 1
ATOM 5412 C C . GLU B 1 217 ? -28.628 -8.381 49.946 1.00 27.05 217 GLU B C 1
ATOM 5413 O O . GLU B 1 217 ? -28.309 -7.273 50.424 1.00 25.51 217 GLU B O 1
ATOM 5419 N N . ALA B 1 218 ? -28.638 -9.508 50.744 1.00 27.38 218 ALA B N 1
ATOM 5420 C CA . ALA B 1 218 ? -28.270 -9.399 52.180 1.00 28.18 218 ALA B CA 1
ATOM 5421 C C . ALA B 1 218 ? -26.793 -9.121 52.412 1.00 26.55 218 ALA B C 1
ATOM 5422 O O . ALA B 1 218 ? -26.448 -8.320 53.270 1.00 26.65 218 ALA B O 1
ATOM 5424 N N . LEU B 1 219 ? -25.970 -9.817 51.685 1.00 26.17 219 LEU B N 1
ATOM 5425 C CA . LEU B 1 219 ? -24.515 -9.626 51.570 1.00 24.69 219 LEU B CA 1
ATOM 5426 C C . LEU B 1 219 ? -24.201 -8.140 51.150 1.00 25.37 219 LEU B C 1
ATOM 5427 O O . LEU B 1 219 ? -23.410 -7.520 51.836 1.00 27.88 219 LEU B O 1
ATOM 5432 N N . ALA B 1 220 ? -24.798 -7.615 50.071 1.00 25.21 220 ALA B N 1
ATOM 5433 C CA . ALA B 1 220 ? -24.641 -6.210 49.617 1.00 27.32 220 ALA B CA 1
ATOM 5434 C C . ALA B 1 220 ? -25.024 -5.188 50.683 1.00 27.89 220 ALA B C 1
ATOM 5435 O O . ALA B 1 220 ? -24.294 -4.269 50.941 1.00 30.56 220 ALA B O 1
ATOM 5437 N N . LYS B 1 221 ? -26.178 -5.345 51.296 1.00 27.37 221 LYS B N 1
ATOM 5438 C CA . LYS B 1 221 ? -26.621 -4.460 52.374 1.00 27.67 221 LYS B CA 1
ATOM 5439 C C . LYS B 1 221 ? -25.769 -4.489 53.595 1.00 28.03 221 LYS B C 1
ATOM 5440 O O . LYS B 1 221 ? -25.519 -3.405 54.176 1.00 26.22 221 LYS B O 1
ATOM 5446 N N . ALA B 1 222 ? -25.294 -5.657 54.011 1.00 25.94 222 ALA B N 1
ATOM 5447 C CA . ALA B 1 222 ? -24.322 -5.771 55.092 1.00 26.15 222 ALA B CA 1
ATOM 5448 C C . ALA B 1 222 ? -23.001 -5.012 54.779 1.00 27.57 222 ALA B C 1
ATOM 5449 O O . ALA B 1 222 ? -22.462 -4.159 55.589 1.00 23.86 222 ALA B O 1
ATOM 5451 N N . TRP B 1 223 ? -22.505 -5.285 53.577 1.00 22.89 223 TRP B N 1
ATOM 5452 C CA . TRP B 1 223 ? -21.288 -4.597 53.048 1.00 27.04 223 TRP B CA 1
ATOM 5453 C C . TRP B 1 223 ? -21.440 -2.997 53.101 1.00 28.81 223 TRP B C 1
ATOM 5454 O O . TRP B 1 223 ? -20.431 -2.330 53.509 1.00 27.16 223 TRP B O 1
ATOM 5465 N N . SER B 1 224 ? -22.621 -2.533 52.727 1.00 27.00 224 SER B N 1
ATOM 5466 C CA . SER B 1 224 ? -23.109 -1.153 52.772 1.00 29.25 224 SER B CA 1
ATOM 5467 C C . SER B 1 224 ? -23.156 -0.636 54.217 1.00 29.21 224 SER B C 1
ATOM 5468 O O . SER B 1 224 ? -22.856 0.539 54.406 1.00 29.00 224 SER B O 1
ATOM 5471 N N . GLU B 1 225 ? -23.545 -1.453 55.198 1.00 28.19 225 GLU B N 1
ATOM 5472 C CA . GLU B 1 225 ? -23.584 -1.007 56.590 1.00 27.76 225 GLU B CA 1
ATOM 5473 C C . GLU B 1 225 ? -22.205 -0.874 57.116 1.00 29.57 225 GLU B C 1
ATOM 5474 O O . GLU B 1 225 ? -21.954 0.054 57.857 1.00 29.18 225 GLU B O 1
ATOM 5480 N N . TYR B 1 226 ? -21.327 -1.817 56.864 1.00 27.52 226 TYR B N 1
ATOM 5481 C CA . TYR B 1 226 ? -19.937 -1.684 57.294 1.00 29.02 226 TYR B CA 1
ATOM 5482 C C . TYR B 1 226 ? -19.491 -0.249 56.669 1.00 29.53 226 TYR B C 1
ATOM 5483 O O . TYR B 1 226 ? -18.779 0.477 57.345 1.00 29.43 226 TYR B O 1
ATOM 5492 N N . ASN B 1 227 ? -19.838 -0.025 55.380 1.00 28.58 227 ASN B N 1
ATOM 5493 C CA . ASN B 1 227 ? -19.629 1.238 54.667 1.00 31.36 227 ASN B CA 1
ATOM 5494 C C . ASN B 1 227 ? -18.131 1.528 54.498 1.00 31.91 227 ASN B C 1
ATOM 5495 O O . ASN B 1 227 ? -17.655 2.446 55.126 1.00 35.57 227 ASN B O 1
ATOM 5500 N N . ASN B 1 228 ? -17.438 0.761 53.667 1.00 30.83 228 ASN B N 1
ATOM 5501 C CA . ASN B 1 228 ? -16.147 1.122 53.164 1.00 29.64 228 ASN B CA 1
ATOM 5502 C C . ASN B 1 228 ? -16.209 0.604 51.685 1.00 30.27 228 ASN B C 1
ATOM 5503 O O . ASN B 1 228 ? -16.258 -0.650 51.402 1.00 31.07 228 ASN B O 1
ATOM 5508 N N . PRO B 1 229 ? -16.298 1.543 50.676 1.00 29.55 229 PRO B N 1
ATOM 5509 C CA . PRO B 1 229 ? -16.510 1.129 49.276 1.00 29.21 229 PRO B CA 1
ATOM 5510 C C . PRO B 1 229 ? -15.350 0.437 48.583 1.00 27.69 229 PRO B C 1
ATOM 5511 O O . PRO B 1 229 ? -15.362 -0.054 47.397 1.00 30.62 229 PRO B O 1
ATOM 5515 N N . ARG B 1 230 ? -14.252 0.424 49.269 1.00 24.17 230 ARG B N 1
ATOM 5516 C CA . ARG B 1 230 ? -13.119 -0.268 48.656 1.00 26.92 230 ARG B CA 1
ATOM 5517 C C . ARG B 1 230 ? -12.872 -1.657 49.303 1.00 25.74 230 ARG B C 1
ATOM 5518 O O . ARG B 1 230 ? -11.969 -2.329 48.960 1.00 29.93 230 ARG B O 1
ATOM 5526 N N . ALA B 1 231 ? -13.635 -1.979 50.313 1.00 28.49 231 ALA B N 1
ATOM 5527 C CA . ALA B 1 231 ? -13.553 -3.297 50.912 1.00 28.48 231 ALA B CA 1
ATOM 5528 C C . ALA B 1 231 ? -14.268 -4.342 49.942 1.00 26.98 231 ALA B C 1
ATOM 5529 O O . ALA B 1 231 ? -15.188 -4.061 49.125 1.00 28.39 231 ALA B O 1
ATOM 5531 N N . ALA B 1 232 ? -13.906 -5.577 50.166 1.00 28.16 232 ALA B N 1
ATOM 5532 C CA . ALA B 1 232 ? -14.496 -6.687 49.383 1.00 26.63 232 ALA B CA 1
ATOM 5533 C C . ALA B 1 232 ? -15.236 -7.667 50.386 1.00 27.51 232 ALA B C 1
ATOM 5534 O O . ALA B 1 232 ? -15.165 -7.561 51.644 1.00 25.23 232 ALA B O 1
ATOM 5536 N N . ILE B 1 233 ? -15.856 -8.633 49.772 1.00 27.17 233 ILE B N 1
ATOM 5537 C CA . ILE B 1 233 ? -16.517 -9.752 50.500 1.00 25.02 233 ILE B CA 1
ATOM 5538 C C . ILE B 1 233 ? -15.582 -10.930 50.320 1.00 24.66 233 ILE B C 1
ATOM 5539 O O . ILE B 1 233 ? -15.287 -11.294 49.210 1.00 23.99 233 ILE B O 1
ATOM 5544 N N . LEU B 1 234 ? -15.137 -11.529 51.449 1.00 23.19 234 LEU B N 1
ATOM 5545 C CA . LEU B 1 234 ? -14.381 -12.735 51.509 1.00 23.06 234 LEU B CA 1
ATOM 5546 C C . LEU B 1 234 ? -15.362 -14.002 51.542 1.00 25.05 234 LEU B C 1
ATOM 5547 O O . LEU B 1 234 ? -16.269 -14.102 52.376 1.00 24.69 234 LEU B O 1
ATOM 5552 N N . VAL B 1 235 ? -15.257 -14.809 50.491 1.00 26.52 235 VAL B N 1
ATOM 5553 C CA . VAL B 1 235 ? -16.193 -16.093 50.535 1.00 25.46 235 VAL B CA 1
ATOM 5554 C C . VAL B 1 235 ? -15.268 -17.231 50.969 1.00 23.19 235 VAL B C 1
ATOM 5555 O O . VAL B 1 235 ? -14.313 -17.550 50.267 1.00 21.82 235 VAL B O 1
ATOM 5559 N N . VAL B 1 236 ? -15.649 -17.925 52.020 1.00 25.00 236 VAL B N 1
ATOM 5560 C CA . VAL B 1 236 ? -14.783 -18.972 52.573 1.00 25.88 236 VAL B CA 1
ATOM 5561 C C . VAL B 1 236 ? -15.336 -20.307 51.961 1.00 24.87 236 VAL B C 1
ATOM 5562 O O . VAL B 1 236 ? -16.461 -20.590 52.124 1.00 24.27 236 VAL B O 1
ATOM 5566 N N . VAL B 1 237 ? -14.506 -20.985 51.213 1.00 25.79 237 VAL B N 1
ATOM 5567 C CA . VAL B 1 237 ? -14.992 -22.146 50.507 1.00 24.73 237 VAL B CA 1
ATOM 5568 C C . VAL B 1 237 ? -14.168 -23.365 50.902 1.00 24.94 237 VAL B C 1
ATOM 5569 O O . VAL B 1 237 ? -12.935 -23.283 51.463 1.00 25.10 237 VAL B O 1
ATOM 5573 N N . GLN B 1 238 ? -14.681 -24.539 50.418 1.00 28.46 238 GLN B N 1
ATOM 5574 C CA . GLN B 1 238 ? -14.000 -25.760 50.681 1.00 24.77 238 GLN B CA 1
ATOM 5575 C C . GLN B 1 238 ? -13.045 -26.007 49.570 1.00 28.62 238 GLN B C 1
ATOM 5576 O O . GLN B 1 238 ? -13.121 -25.400 48.440 1.00 31.15 238 GLN B O 1
ATOM 5582 N N . VAL B 1 239 ? -12.102 -26.879 49.835 1.00 29.04 239 VAL B N 1
ATOM 5583 C CA . VAL B 1 239 ? -11.039 -27.207 48.856 1.00 27.34 239 VAL B CA 1
ATOM 5584 C C . VAL B 1 239 ? -11.691 -27.903 47.678 1.00 29.94 239 VAL B C 1
ATOM 5585 O O . VAL B 1 239 ? -11.327 -27.647 46.511 1.00 31.58 239 VAL B O 1
ATOM 5589 N N . GLU B 1 240 ? -12.706 -28.772 47.916 1.00 28.91 240 GLU B N 1
ATOM 5590 C CA . GLU B 1 240 ? -13.394 -29.346 46.707 1.00 31.20 240 GLU B CA 1
ATOM 5591 C C . GLU B 1 240 ? -14.822 -28.944 46.846 1.00 29.56 240 GLU B C 1
ATOM 5592 O O . GLU B 1 240 ? -15.389 -28.988 47.924 1.00 25.51 240 GLU B O 1
ATOM 5598 N N . GLU B 1 241 ? -15.351 -28.426 45.748 1.00 27.49 241 GLU B N 1
ATOM 5599 C CA . GLU B 1 241 ? -16.636 -27.823 45.796 1.00 25.86 241 GLU B CA 1
ATOM 5600 C C . GLU B 1 241 ? -17.251 -28.023 44.469 1.00 25.53 241 GLU B C 1
ATOM 5601 O O . GLU B 1 241 ? -17.135 -27.208 43.500 1.00 25.06 241 GLU B O 1
ATOM 5607 N N . ARG B 1 242 ? -17.875 -29.182 44.343 1.00 26.35 242 ARG B N 1
ATOM 5608 C CA . ARG B 1 242 ? -18.728 -29.455 43.148 1.00 29.47 242 ARG B CA 1
ATOM 5609 C C . ARG B 1 242 ? -19.920 -28.588 42.938 1.00 27.07 242 ARG B C 1
ATOM 5610 O O . ARG B 1 242 ? -20.354 -28.435 41.789 1.00 25.90 242 ARG B O 1
ATOM 5618 N N . ASN B 1 243 ? -20.427 -28.007 44.023 1.00 26.76 243 ASN B N 1
ATOM 5619 C CA . ASN B 1 243 ? -21.527 -27.051 43.960 1.00 22.24 243 ASN B CA 1
ATOM 5620 C C . ASN B 1 243 ? -21.004 -25.539 43.884 1.00 23.27 243 ASN B C 1
ATOM 5621 O O . ASN B 1 243 ? -21.635 -24.636 44.395 1.00 21.12 243 ASN B O 1
ATOM 5626 N N . MET B 1 244 ? -19.836 -25.365 43.266 1.00 24.60 244 MET B N 1
ATOM 5627 C CA . MET B 1 244 ? -19.153 -24.047 43.233 1.00 22.24 244 MET B CA 1
ATOM 5628 C C . MET B 1 244 ? -19.948 -23.062 42.444 1.00 20.94 244 MET B C 1
ATOM 5629 O O . MET B 1 244 ? -19.791 -21.784 42.598 1.00 20.07 244 MET B O 1
ATOM 5634 N N . TYR B 1 245 ? -20.716 -23.538 41.428 1.00 20.97 245 TYR B N 1
ATOM 5635 C CA . TYR B 1 245 ? -21.458 -22.610 40.542 1.00 25.42 245 TYR B CA 1
ATOM 5636 C C . TYR B 1 245 ? -22.442 -21.721 41.248 1.00 23.26 245 TYR B C 1
ATOM 5637 O O . TYR B 1 245 ? -22.560 -20.532 40.971 1.00 22.12 245 TYR B O 1
ATOM 5646 N N . GLU B 1 246 ? -23.097 -22.287 42.265 1.00 23.89 246 GLU B N 1
ATOM 5647 C CA . GLU B 1 246 ? -23.964 -21.487 43.026 1.00 22.90 246 GLU B CA 1
ATOM 5648 C C . GLU B 1 246 ? -23.207 -20.314 43.746 1.00 20.79 246 GLU B C 1
ATOM 5649 O O . GLU B 1 246 ? -23.770 -19.130 43.804 1.00 17.86 246 GLU B O 1
ATOM 5655 N N A GLN B 1 247 ? -22.050 -20.599 44.308 0.50 19.91 247 GLN B N 1
ATOM 5656 N N B GLN B 1 247 ? -22.028 -20.616 44.288 0.50 22.44 247 GLN B N 1
ATOM 5657 C CA A GLN B 1 247 ? -21.229 -19.517 44.915 0.50 20.79 247 GLN B CA 1
ATOM 5658 C CA B GLN B 1 247 ? -21.105 -19.578 44.863 0.50 24.35 247 GLN B CA 1
ATOM 5659 C C A GLN B 1 247 ? -20.705 -18.530 43.851 0.50 19.78 247 GLN B C 1
ATOM 5660 C C B GLN B 1 247 ? -20.767 -18.546 43.812 0.50 22.09 247 GLN B C 1
ATOM 5661 O O A GLN B 1 247 ? -20.846 -17.313 44.108 0.50 20.70 247 GLN B O 1
ATOM 5662 O O B GLN B 1 247 ? -21.042 -17.354 44.030 0.50 22.76 247 GLN B O 1
ATOM 5673 N N . HIS B 1 248 ? -20.209 -19.022 42.684 1.00 20.83 248 HIS B N 1
ATOM 5674 C CA . HIS B 1 248 ? -19.885 -18.161 41.529 1.00 22.49 248 HIS B CA 1
ATOM 5675 C C . HIS B 1 248 ? -21.099 -17.328 41.108 1.00 21.19 248 HIS B C 1
ATOM 5676 O O . HIS B 1 248 ? -20.899 -16.102 40.829 1.00 21.88 248 HIS B O 1
ATOM 5683 N N . TYR B 1 249 ? -22.351 -17.879 41.129 1.00 20.70 249 TYR B N 1
ATOM 5684 C CA . TYR B 1 249 ? -23.504 -17.037 40.717 1.00 21.24 249 TYR B CA 1
ATOM 5685 C C . TYR B 1 249 ? -23.694 -15.907 41.734 1.00 17.43 249 TYR B C 1
ATOM 5686 O O . TYR B 1 249 ? -23.999 -14.771 41.316 1.00 19.67 249 TYR B O 1
ATOM 5695 N N . ILE B 1 250 ? -23.569 -16.208 43.057 1.00 18.92 250 ILE B N 1
ATOM 5696 C CA . ILE B 1 250 ? -23.797 -15.135 44.007 1.00 22.03 250 ILE B CA 1
ATOM 5697 C C . ILE B 1 250 ? -22.701 -13.986 43.848 1.00 22.93 250 ILE B C 1
ATOM 5698 O O . ILE B 1 250 ? -23.014 -12.733 43.864 1.00 24.33 250 ILE B O 1
ATOM 5703 N N . SER B 1 251 ? -21.443 -14.372 43.714 1.00 23.47 251 SER B N 1
ATOM 5704 C CA . SER B 1 251 ? -20.414 -13.410 43.451 1.00 22.57 251 SER B CA 1
ATOM 5705 C C . SER B 1 251 ? -20.670 -12.704 42.142 1.00 23.76 251 SER B C 1
ATOM 5706 O O . SER B 1 251 ? -20.411 -11.464 42.044 1.00 23.27 251 SER B O 1
ATOM 5709 N N . ALA B 1 252 ? -21.128 -13.352 41.092 1.00 19.83 252 ALA B N 1
ATOM 5710 C CA . ALA B 1 252 ? -21.503 -12.591 39.902 1.00 19.47 252 ALA B CA 1
ATOM 5711 C C . ALA B 1 252 ? -22.643 -11.554 40.104 1.00 24.77 252 ALA B C 1
ATOM 5712 O O . ALA B 1 252 ? -22.500 -10.381 39.642 1.00 22.96 252 ALA B O 1
ATOM 5714 N N . LEU B 1 253 ? -23.697 -11.894 40.830 1.00 23.07 253 LEU B N 1
ATOM 5715 C CA . LEU B 1 253 ? -24.585 -10.928 41.324 1.00 24.99 253 LEU B CA 1
ATOM 5716 C C . LEU B 1 253 ? -23.972 -9.733 42.110 1.00 21.05 253 LEU B C 1
ATOM 5717 O O . LEU B 1 253 ? -24.369 -8.584 41.885 1.00 25.65 253 LEU B O 1
ATOM 5722 N N . LEU B 1 254 ? -23.103 -9.993 43.062 1.00 22.58 254 LEU B N 1
ATOM 5723 C CA . LEU B 1 254 ? -22.534 -8.963 43.913 1.00 26.57 254 LEU B CA 1
A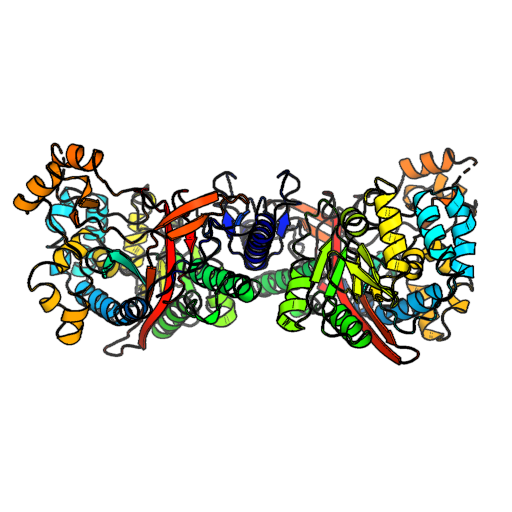TOM 5724 C C . LEU B 1 254 ? -21.789 -7.976 42.934 1.00 26.07 254 LEU B C 1
ATOM 5725 O O . LEU B 1 254 ? -21.879 -6.723 43.061 1.00 25.98 254 LEU B O 1
ATOM 5730 N N . ARG B 1 255 ? -20.985 -8.561 42.033 1.00 27.19 255 ARG B N 1
ATOM 5731 C CA . ARG B 1 255 ? -20.155 -7.817 41.075 1.00 29.54 255 ARG B CA 1
ATOM 5732 C C . ARG B 1 255 ? -20.981 -7.014 40.070 1.00 30.04 255 ARG B C 1
ATOM 5733 O O . ARG B 1 255 ? -20.853 -5.714 39.977 1.00 29.26 255 ARG B O 1
ATOM 5741 N N . GLU B 1 256 ? -21.931 -7.714 39.402 1.00 31.05 256 GLU B N 1
ATOM 5742 C CA . GLU B 1 256 ? -22.602 -7.110 38.296 1.00 31.92 256 GLU B CA 1
ATOM 5743 C C . GLU B 1 256 ? -23.810 -6.191 38.713 1.00 32.32 256 GLU B C 1
ATOM 5744 O O . GLU B 1 256 ? -24.105 -5.201 38.104 1.00 30.19 256 GLU B O 1
ATOM 5750 N N . LYS B 1 257 ? -24.539 -6.569 39.750 1.00 29.94 257 LYS B N 1
ATOM 5751 C CA . LYS B 1 257 ? -25.711 -5.898 40.148 1.00 33.06 257 LYS B CA 1
ATOM 5752 C C . LYS B 1 257 ? -25.314 -4.924 41.285 1.00 31.28 257 LYS B C 1
ATOM 5753 O O . LYS B 1 257 ? -25.800 -3.820 41.266 1.00 29.64 257 LYS B O 1
ATOM 5759 N N . HIS B 1 258 ? -24.490 -5.330 42.276 1.00 28.54 258 HIS B N 1
ATOM 5760 C CA . HIS B 1 258 ? -24.336 -4.532 43.458 1.00 29.07 258 HIS B CA 1
ATOM 5761 C C . HIS B 1 258 ? -22.982 -3.714 43.439 1.00 29.08 258 HIS B C 1
ATOM 5762 O O . HIS B 1 258 ? -22.606 -3.075 44.405 1.00 30.14 258 HIS B O 1
ATOM 5769 N N . HIS B 1 259 ? -22.206 -3.974 42.382 1.00 28.09 259 HIS B N 1
ATOM 5770 C CA . HIS B 1 259 ? -20.835 -3.605 42.163 1.00 30.97 259 HIS B CA 1
ATOM 5771 C C . HIS B 1 259 ? -19.912 -3.742 43.365 1.00 33.79 259 HIS B C 1
ATOM 5772 O O . HIS B 1 259 ? -19.278 -2.737 43.693 1.00 31.31 259 HIS B O 1
ATOM 5779 N N . ILE B 1 260 ? -19.787 -4.956 43.978 1.00 28.62 260 ILE B N 1
ATOM 5780 C CA . ILE B 1 260 ? -19.033 -5.288 45.163 1.00 27.67 260 ILE B CA 1
ATOM 5781 C C . ILE B 1 260 ? -18.148 -6.464 44.732 1.00 30.09 260 ILE B C 1
ATOM 5782 O O . ILE B 1 260 ? -18.628 -7.424 44.034 1.00 30.15 260 ILE B O 1
ATOM 5787 N N . ARG B 1 261 ? -16.852 -6.308 44.896 1.00 30.56 261 ARG B N 1
ATOM 5788 C CA . ARG B 1 261 ? -15.854 -7.362 44.774 1.00 30.05 261 ARG B CA 1
ATOM 5789 C C . ARG B 1 261 ? -15.928 -8.490 45.768 1.00 27.54 261 ARG B C 1
ATOM 5790 O O . ARG B 1 261 ? -16.218 -8.302 46.984 1.00 26.60 261 ARG B O 1
ATOM 5798 N N . SER B 1 262 ? -15.680 -9.712 45.223 1.00 26.92 262 SER B N 1
ATOM 5799 C CA . SER B 1 262 ? -15.565 -10.971 46.068 1.00 28.87 262 SER B CA 1
ATOM 5800 C C . SER B 1 262 ? -14.234 -11.505 45.865 1.00 26.97 262 SER B C 1
ATOM 5801 O O . SER B 1 262 ? -13.702 -11.426 44.775 1.00 28.96 262 SER B O 1
ATOM 5804 N N . ILE B 1 263 ? -13.712 -12.093 46.904 1.00 28.90 263 ILE B N 1
ATOM 5805 C CA . ILE B 1 263 ? -12.598 -13.008 46.759 1.00 29.83 263 ILE B CA 1
ATOM 5806 C C . ILE B 1 263 ? -12.875 -14.411 47.437 1.00 30.23 263 ILE B C 1
ATOM 5807 O O . ILE B 1 263 ? -13.481 -14.429 48.464 1.00 29.24 263 ILE B O 1
ATOM 5812 N N . ARG B 1 264 ? -12.457 -15.522 46.815 1.00 28.21 264 ARG B N 1
ATOM 5813 C CA . ARG B 1 264 ? -12.674 -16.869 47.365 1.00 28.72 264 ARG B CA 1
ATOM 5814 C C . ARG B 1 264 ? -11.406 -17.465 47.798 1.00 27.07 264 ARG B C 1
ATOM 5815 O O . ARG B 1 264 ? -10.431 -17.508 47.009 1.00 22.35 264 ARG B O 1
ATOM 5823 N N . LYS B 1 265 ? -11.427 -17.882 49.051 1.00 26.47 265 LYS B N 1
ATOM 5824 C CA . LYS B 1 265 ? -10.290 -18.447 49.686 1.00 26.24 265 LYS B CA 1
ATOM 5825 C C . LYS B 1 265 ? -10.714 -19.646 50.567 1.00 26.63 265 LYS B C 1
ATOM 5826 O O . LYS B 1 265 ? -11.818 -19.625 51.166 1.00 27.05 265 LYS B O 1
ATOM 5832 N N . THR B 1 266 ? -9.818 -20.680 50.602 1.00 27.82 266 THR B N 1
ATOM 5833 C CA . THR B 1 266 ? -9.985 -21.730 51.597 1.00 29.55 266 THR B CA 1
ATOM 5834 C C . THR B 1 266 ? -9.480 -21.159 53.000 1.00 29.18 266 THR B C 1
ATOM 5835 O O . THR B 1 266 ? -8.797 -20.122 53.041 1.00 26.57 266 THR B O 1
ATOM 5839 N N . LEU B 1 267 ? -9.886 -21.778 54.126 1.00 29.59 267 LEU B N 1
ATOM 5840 C CA . LEU B 1 267 ? -9.373 -21.488 55.380 1.00 31.40 267 LEU B CA 1
ATOM 5841 C C . LEU B 1 267 ? -7.834 -21.603 55.443 1.00 31.93 267 LEU B C 1
ATOM 5842 O O . LEU B 1 267 ? -7.256 -20.721 55.987 1.00 32.40 267 LEU B O 1
ATOM 5847 N N . THR B 1 268 ? -7.194 -22.632 54.846 1.00 32.84 268 THR B N 1
ATOM 5848 C CA . THR B 1 268 ? -5.725 -22.629 54.672 1.00 36.34 268 THR B CA 1
ATOM 5849 C C . THR B 1 268 ? -5.187 -21.343 54.025 1.00 34.12 268 THR B C 1
ATOM 5850 O O . THR B 1 268 ? -4.288 -20.770 54.570 1.00 36.87 268 THR B O 1
ATOM 5854 N N . GLU B 1 269 ? -5.673 -20.958 52.827 1.00 33.10 269 GLU B N 1
ATOM 5855 C CA . GLU B 1 269 ? -5.205 -19.729 52.211 1.00 31.56 269 GLU B CA 1
ATOM 5856 C C . GLU B 1 269 ? -5.435 -18.474 53.069 1.00 29.74 269 GLU B C 1
ATOM 5857 O O . GLU B 1 269 ? -4.634 -17.639 53.043 1.00 30.81 269 GLU B O 1
ATOM 5863 N N . ILE B 1 270 ? -6.525 -18.368 53.842 1.00 27.95 270 ILE B N 1
ATOM 5864 C CA . ILE B 1 270 ? -6.784 -17.246 54.772 1.00 31.79 270 ILE B CA 1
ATOM 5865 C C . ILE B 1 270 ? -5.702 -17.245 55.890 1.00 34.53 270 ILE B C 1
ATOM 5866 O O . ILE B 1 270 ? -5.217 -16.176 56.222 1.00 34.26 270 ILE B O 1
ATOM 5871 N N . ASP B 1 271 ? -5.319 -18.431 56.422 1.00 33.36 271 ASP B N 1
ATOM 5872 C CA . ASP B 1 271 ? -4.207 -18.493 57.366 1.00 35.66 271 ASP B CA 1
ATOM 5873 C C . ASP B 1 271 ? -2.891 -18.028 56.752 1.00 36.14 271 ASP B C 1
ATOM 5874 O O . ASP B 1 271 ? -2.143 -17.318 57.381 1.00 38.37 271 ASP B O 1
ATOM 5879 N N . GLN B 1 272 ? -2.661 -18.364 55.499 1.00 34.76 272 GLN B N 1
ATOM 5880 C CA . GLN B 1 272 ? -1.467 -18.037 54.789 1.00 38.44 272 GLN B CA 1
ATOM 5881 C C . GLN B 1 272 ? -1.370 -16.558 54.359 1.00 36.40 272 GLN B C 1
ATOM 5882 O O . GLN B 1 272 ? -0.270 -16.060 54.322 1.00 34.90 272 GLN B O 1
ATOM 5888 N N . GLU B 1 273 ? -2.468 -15.980 53.857 1.00 31.55 273 GLU B N 1
ATOM 5889 C CA . GLU B 1 273 ? -2.562 -14.611 53.288 1.00 35.06 273 GLU B CA 1
ATOM 5890 C C . GLU B 1 273 ? -3.254 -13.559 54.101 1.00 33.63 273 GLU B C 1
ATOM 5891 O O . GLU B 1 273 ? -3.275 -12.373 53.681 1.00 38.35 273 GLU B O 1
ATOM 5897 N N . GLY B 1 274 ? -3.794 -13.926 55.272 1.00 33.02 274 GLY B N 1
ATOM 5898 C CA . GLY B 1 274 ? -4.625 -13.072 56.100 1.00 33.55 274 GLY B CA 1
ATOM 5899 C C . GLY B 1 274 ? -3.876 -12.334 57.273 1.00 32.83 274 GLY B C 1
ATOM 5900 O O . GLY B 1 274 ? -2.953 -12.855 57.861 1.00 36.33 274 GLY B O 1
ATOM 5901 N N . LYS B 1 275 ? -4.320 -11.147 57.652 1.00 35.82 275 LYS B N 1
ATOM 5902 C CA . LYS B 1 275 ? -3.803 -10.458 58.839 1.00 35.33 275 LYS B CA 1
ATOM 5903 C C . LYS B 1 275 ? -4.900 -9.475 59.229 1.00 33.57 275 LYS B C 1
ATOM 5904 O O . LYS B 1 275 ? -5.779 -9.176 58.416 1.00 34.50 275 LYS B O 1
ATOM 5910 N N . ILE B 1 276 ? -4.835 -9.015 60.485 1.00 31.65 276 ILE B N 1
ATOM 5911 C CA . ILE B 1 276 ? -5.641 -7.992 61.028 1.00 29.83 276 ILE B CA 1
ATOM 5912 C C . ILE B 1 276 ? -4.696 -6.760 61.014 1.00 30.88 276 ILE B C 1
ATOM 5913 O O . ILE B 1 276 ? -3.592 -6.785 61.537 1.00 29.99 276 ILE B O 1
ATOM 5918 N N . LEU B 1 277 ? -5.132 -5.742 60.266 1.00 33.58 277 LEU B N 1
ATOM 5919 C CA . LEU B 1 277 ? -4.424 -4.424 60.177 1.00 32.05 277 LEU B CA 1
ATOM 5920 C C . LEU B 1 277 ? -4.498 -3.735 61.515 1.00 30.36 277 LEU B C 1
ATOM 5921 O O . LEU B 1 277 ? -5.339 -3.981 62.404 1.00 28.66 277 LEU B O 1
ATOM 5926 N N . PRO B 1 278 ? -3.532 -2.779 61.701 1.00 33.82 278 PRO B N 1
ATOM 5927 C CA . PRO B 1 278 ? -3.599 -2.116 63.009 1.00 32.47 278 PRO B CA 1
ATOM 5928 C C . PRO B 1 278 ? -5.007 -1.522 63.349 1.00 29.89 278 PRO B C 1
ATOM 5929 O O . PRO B 1 278 ? -5.397 -1.524 64.562 1.00 31.84 278 PRO B O 1
ATOM 5933 N N . ASP B 1 279 ? -5.813 -1.111 62.398 1.00 26.95 279 ASP B N 1
ATOM 5934 C CA . ASP B 1 279 ? -7.104 -0.577 62.753 1.00 29.40 279 ASP B CA 1
ATOM 5935 C C . ASP B 1 279 ? -8.243 -1.665 63.008 1.00 29.10 279 ASP B C 1
ATOM 5936 O O . ASP B 1 279 ? -9.438 -1.288 63.125 1.00 30.20 279 ASP B O 1
ATOM 5941 N N . GLY B 1 280 ? -7.841 -2.949 63.111 1.00 31.66 280 GLY B N 1
ATOM 5942 C CA . GLY B 1 280 ? -8.724 -4.068 63.340 1.00 29.90 280 GLY B CA 1
ATOM 5943 C C . GLY B 1 280 ? -9.334 -4.675 62.078 1.00 31.65 280 GLY B C 1
ATOM 5944 O O . GLY B 1 280 ? -10.176 -5.566 62.170 1.00 31.69 280 GLY B O 1
ATOM 5945 N N . THR B 1 281 ? -8.914 -4.168 60.893 1.00 29.84 281 THR B N 1
ATOM 5946 C CA . THR B 1 281 ? -9.480 -4.609 59.609 1.00 31.49 281 THR B CA 1
ATOM 5947 C C . THR B 1 281 ? -8.885 -5.911 59.053 1.00 28.78 281 THR B C 1
ATOM 5948 O O . THR B 1 281 ? -7.666 -6.068 59.018 1.00 25.11 281 THR B O 1
ATOM 5952 N N . LEU B 1 282 ? -9.703 -6.840 58.632 1.00 29.20 282 LEU B N 1
ATOM 5953 C CA . LEU B 1 282 ? -9.211 -8.091 58.035 1.00 27.30 282 LEU B CA 1
ATOM 5954 C C . LEU B 1 282 ? -8.603 -7.777 56.665 1.00 27.15 282 LEU B C 1
ATOM 5955 O O . LEU B 1 282 ? -9.253 -7.102 55.876 1.00 27.26 282 LEU B O 1
ATOM 5960 N N . SER B 1 283 ? -7.391 -8.229 56.356 1.00 27.17 283 SER B N 1
ATOM 5961 C CA . SER B 1 283 ? -6.899 -8.023 55.016 1.00 30.36 283 SER B CA 1
ATOM 5962 C C . SER B 1 283 ? -6.490 -9.350 54.561 1.00 30.48 283 SER B C 1
ATOM 5963 O O . SER B 1 283 ? -5.799 -10.088 55.287 1.00 31.81 283 SER B O 1
ATOM 5966 N N . VAL B 1 284 ? -6.862 -9.714 53.365 1.00 30.82 284 VAL B N 1
ATOM 5967 C CA . VAL B 1 284 ? -6.436 -11.015 52.894 1.00 29.57 284 VAL B CA 1
ATOM 5968 C C . VAL B 1 284 ? -5.764 -10.841 51.515 1.00 30.46 284 VAL B C 1
ATOM 5969 O O . VAL B 1 284 ? -6.346 -10.259 50.548 1.00 28.11 284 VAL B O 1
ATOM 5973 N N . ASP B 1 285 ? -4.570 -11.352 51.438 1.00 32.30 285 ASP B N 1
ATOM 5974 C CA . ASP B 1 285 ? -3.715 -11.148 50.245 1.00 38.34 285 ASP B CA 1
ATOM 5975 C C . ASP B 1 285 ? -3.654 -9.664 49.773 1.00 39.63 285 ASP B C 1
ATOM 5976 O O . ASP B 1 285 ? -3.783 -9.327 48.576 1.00 41.86 285 ASP B O 1
ATOM 5981 N N . GLY B 1 286 ? -3.598 -8.788 50.745 1.00 40.24 286 GLY B N 1
ATOM 5982 C CA . GLY B 1 286 ? -3.594 -7.375 50.453 1.00 37.45 286 GLY B CA 1
ATOM 5983 C C . GLY B 1 286 ? -4.907 -6.674 50.154 1.00 38.47 286 GLY B C 1
ATOM 5984 O O . GLY B 1 286 ? -4.907 -5.479 49.846 1.00 37.01 286 GLY B O 1
ATOM 5985 N N . GLN B 1 287 ? -6.024 -7.366 50.309 1.00 33.27 287 GLN B N 1
ATOM 5986 C CA . GLN B 1 287 ? -7.366 -6.813 49.978 1.00 31.95 287 GLN B CA 1
ATOM 5987 C C . GLN B 1 287 ? -8.093 -6.671 51.317 1.00 29.07 287 GLN B C 1
ATOM 5988 O O . GLN B 1 287 ? -8.213 -7.668 51.991 1.00 31.34 287 GLN B O 1
ATOM 5994 N N . ALA B 1 288 ? -8.625 -5.457 51.677 1.00 26.35 288 ALA B N 1
ATOM 5995 C CA . ALA B 1 288 ? -9.326 -5.223 52.905 1.00 23.51 288 ALA B CA 1
ATOM 5996 C C . ALA B 1 288 ? -10.699 -5.989 52.683 1.00 24.39 288 ALA B C 1
ATOM 5997 O O . ALA B 1 288 ? -11.301 -6.003 51.576 1.00 24.45 288 ALA B O 1
ATOM 5999 N N . ILE B 1 289 ? -11.163 -6.578 53.740 1.00 26.20 289 ILE B N 1
ATOM 6000 C CA . ILE B 1 289 ? -12.485 -7.300 53.724 1.00 24.94 289 ILE B CA 1
ATOM 6001 C C . ILE B 1 289 ? -13.429 -6.723 54.713 1.00 23.17 289 ILE B C 1
ATOM 6002 O O . ILE B 1 289 ? -13.077 -6.527 55.968 1.00 27.15 289 ILE B O 1
ATOM 6007 N N . SER B 1 290 ? -14.618 -6.346 54.255 1.00 19.02 290 SER B N 1
ATOM 6008 C CA . SER B 1 290 ? -15.581 -5.953 55.248 1.00 24.89 290 SER B CA 1
ATOM 6009 C C . SER B 1 290 ? -16.706 -7.026 55.690 1.00 22.46 290 SER B C 1
ATOM 6010 O O . SER B 1 290 ? -17.486 -6.814 56.673 1.00 25.81 290 SER B O 1
ATOM 6013 N N . VAL B 1 291 ? -16.836 -7.990 54.822 1.00 25.02 291 VAL B N 1
ATOM 6014 C CA . VAL B 1 291 ? -17.913 -9.090 55.020 1.00 25.20 291 VAL B CA 1
ATOM 6015 C C . VAL B 1 291 ? -17.248 -10.421 54.795 1.00 24.94 291 VAL B C 1
ATOM 6016 O O . VAL B 1 291 ? -16.532 -10.628 53.854 1.00 24.27 291 VAL B O 1
ATOM 6020 N N . VAL B 1 292 ? -17.549 -11.408 55.670 1.00 26.55 292 VAL B N 1
ATOM 6021 C CA . VAL B 1 292 ? -16.958 -12.768 55.467 1.00 24.37 292 VAL B CA 1
ATOM 6022 C C . VAL B 1 292 ? -18.216 -13.697 55.340 1.00 23.44 292 VAL B C 1
ATOM 6023 O O . VAL B 1 292 ? -19.005 -13.788 56.232 1.00 25.37 292 VAL B O 1
ATOM 6027 N N . TYR B 1 293 ? -18.431 -14.229 54.144 1.00 26.37 293 TYR B N 1
ATOM 6028 C CA . TYR B 1 293 ? -19.500 -15.136 53.840 1.00 25.61 293 TYR B CA 1
ATOM 6029 C C . TYR B 1 293 ? -19.022 -16.652 53.862 1.00 24.07 293 TYR B C 1
ATOM 6030 O O . TYR B 1 293 ? -18.219 -17.156 53.041 1.00 24.02 293 TYR B O 1
ATOM 6039 N N . PHE B 1 294 ? -19.553 -17.423 54.793 1.00 22.69 294 PHE B N 1
ATOM 6040 C CA . PHE B 1 294 ? -18.991 -18.820 54.946 1.00 23.59 294 PHE B CA 1
ATOM 6041 C C . PHE B 1 294 ? -19.745 -19.764 54.014 1.00 20.95 294 PHE B C 1
ATOM 6042 O O . PHE B 1 294 ? -21.029 -19.820 54.023 1.00 24.06 294 PHE B O 1
ATOM 6050 N N . ARG B 1 295 ? -18.972 -20.391 53.138 1.00 22.72 295 ARG B N 1
ATOM 6051 C CA . ARG B 1 295 ? -19.500 -21.569 52.356 1.00 23.77 295 ARG B CA 1
ATOM 6052 C C . ARG B 1 295 ? -18.706 -22.791 52.787 1.00 22.09 295 ARG B C 1
ATOM 6053 O O . ARG B 1 295 ? -18.504 -23.759 52.007 1.00 24.90 295 ARG B O 1
ATOM 6061 N N . ALA B 1 296 ? -18.256 -22.738 54.051 1.00 23.78 296 ALA B N 1
ATOM 6062 C CA . ALA B 1 296 ? -17.294 -23.711 54.624 1.00 22.69 296 ALA B CA 1
ATOM 6063 C C . ALA B 1 296 ? -17.078 -23.467 56.100 1.00 27.05 296 ALA B C 1
ATOM 6064 O O . ALA B 1 296 ? -17.649 -22.551 56.620 1.00 28.60 296 ALA B O 1
ATOM 6066 N N . GLY B 1 297 ? -16.328 -24.383 56.747 1.00 26.50 297 GLY B N 1
ATOM 6067 C CA . GLY B 1 297 ? -15.958 -24.341 58.224 1.00 28.27 297 GLY B CA 1
ATOM 6068 C C . GLY B 1 297 ? -17.042 -24.842 59.130 1.00 28.85 297 GLY B C 1
ATOM 6069 O O . GLY B 1 297 ? -16.973 -24.730 60.356 1.00 31.62 297 GLY B O 1
ATOM 6070 N N . TYR B 1 298 ? -18.031 -25.571 58.567 1.00 29.22 298 TYR B N 1
ATOM 6071 C CA . TYR B 1 298 ? -19.147 -26.146 59.315 1.00 30.53 298 TYR B CA 1
ATOM 6072 C C . TYR B 1 298 ? -18.894 -27.674 59.619 1.00 31.90 298 TYR B C 1
ATOM 6073 O O . TYR B 1 298 ? -19.754 -28.247 60.260 1.00 34.81 298 TYR B O 1
ATOM 6082 N N . THR B 1 299 ? -17.805 -28.264 59.148 1.00 32.17 299 THR B N 1
ATOM 6083 C CA . THR B 1 299 ? -17.425 -29.651 59.316 1.00 32.42 299 THR B CA 1
ATOM 6084 C C . THR B 1 299 ? -15.975 -29.669 59.753 1.00 32.64 299 THR B C 1
ATOM 6085 O O . THR B 1 299 ? -15.112 -28.940 59.247 1.00 30.82 299 THR B O 1
ATOM 6089 N N . PRO B 1 300 ? -15.640 -30.649 60.641 1.00 34.56 300 PRO B N 1
ATOM 6090 C CA . PRO B 1 300 ? -14.210 -30.955 61.014 1.00 33.77 300 PRO B CA 1
ATOM 6091 C C . PRO B 1 300 ? -13.364 -31.242 59.838 1.00 34.24 300 PRO B C 1
ATOM 6092 O O . PRO B 1 300 ? -12.136 -31.140 59.952 1.00 31.97 300 PRO B O 1
ATOM 6096 N N . LYS B 1 301 ? -13.974 -31.687 58.720 1.00 32.93 301 LYS B N 1
ATOM 6097 C CA . LYS B 1 301 ? -13.195 -32.004 57.531 1.00 34.90 301 LYS B CA 1
ATOM 6098 C C . LYS B 1 301 ? -12.541 -30.721 56.922 1.00 32.71 301 LYS B C 1
ATOM 6099 O O . LYS B 1 301 ? -11.541 -30.792 56.241 1.00 32.28 301 LYS B O 1
ATOM 6105 N N . ASP B 1 302 ? -13.137 -29.576 57.221 1.00 33.50 302 ASP B N 1
ATOM 6106 C CA . ASP B 1 302 ? -12.523 -28.278 56.763 1.00 33.63 302 ASP B CA 1
ATOM 6107 C C . ASP B 1 302 ? -11.276 -27.759 57.556 1.00 34.00 302 ASP B C 1
ATOM 6108 O O . ASP B 1 302 ? -10.703 -26.703 57.251 1.00 33.72 302 ASP B O 1
ATOM 6113 N N . TYR B 1 303 ? -10.947 -28.514 58.605 1.00 34.41 303 TYR B N 1
ATOM 6114 C CA . TYR B 1 303 ? -9.911 -28.208 59.598 1.00 33.74 303 TYR B CA 1
ATOM 6115 C C . TYR B 1 303 ? -8.875 -29.371 59.728 1.00 34.32 303 TYR B C 1
ATOM 6116 O O . TYR B 1 303 ? -8.678 -29.947 60.825 1.00 37.58 303 TYR B O 1
ATOM 6125 N N . PRO B 1 304 ? -8.226 -29.701 58.639 1.00 34.78 304 PRO B N 1
ATOM 6126 C CA . PRO B 1 304 ? -7.183 -30.681 58.714 1.00 38.16 304 PRO B CA 1
ATOM 6127 C C . PRO B 1 304 ? -6.020 -30.360 59.674 1.00 40.04 304 PRO B C 1
ATOM 6128 O O . PRO B 1 304 ? -5.444 -31.320 60.192 1.00 44.04 304 PRO B O 1
ATOM 6132 N N . SER B 1 305 ? -5.687 -29.071 59.905 1.00 40.49 305 SER B N 1
ATOM 6133 C CA . SER B 1 305 ? -4.561 -28.502 60.665 1.00 40.66 305 SER B CA 1
ATOM 6134 C C . SER B 1 305 ? -5.048 -27.418 61.641 1.00 41.30 305 SER B C 1
ATOM 6135 O O . SER B 1 305 ? -6.212 -26.901 61.577 1.00 40.05 305 SER B O 1
ATOM 6138 N N . GLU B 1 306 ? -4.098 -27.026 62.505 1.00 40.71 306 GLU B N 1
ATOM 6139 C CA . GLU B 1 306 ? -4.160 -25.736 63.278 1.00 38.01 306 GLU B CA 1
ATOM 6140 C C . GLU B 1 306 ? -4.232 -24.499 62.363 1.00 37.58 306 GLU B C 1
ATOM 6141 O O . GLU B 1 306 ? -4.808 -23.468 62.805 1.00 37.14 306 GLU B O 1
ATOM 6147 N N A SER B 1 307 ? -3.692 -24.619 61.137 0.50 36.79 307 SER B N 1
ATOM 6148 N N B SER B 1 307 ? -3.682 -24.612 61.141 0.50 36.89 307 SER B N 1
ATOM 6149 C CA A SER B 1 307 ? -3.770 -23.572 60.120 0.50 37.07 307 SER B CA 1
ATOM 6150 C CA B SER B 1 307 ? -3.819 -23.608 60.085 0.50 37.31 307 SER B CA 1
ATOM 6151 C C A SER B 1 307 ? -5.224 -23.038 59.899 0.50 36.41 307 SER B C 1
ATOM 6152 C C B SER B 1 307 ? -5.261 -23.043 59.996 0.50 36.42 307 SER B C 1
ATOM 6153 O O A SER B 1 307 ? -5.459 -21.813 59.904 0.50 36.17 307 SER B O 1
ATOM 6154 O O B SER B 1 307 ? -5.533 -21.834 60.155 0.50 35.69 307 SER B O 1
ATOM 6159 N N . GLU B 1 308 ? -6.197 -23.955 59.770 1.00 33.54 308 GLU B N 1
ATOM 6160 C CA . GLU B 1 308 ? -7.568 -23.593 59.564 1.00 35.25 308 GLU B CA 1
ATOM 6161 C C . GLU B 1 308 ? -8.274 -22.997 60.775 1.00 31.05 308 GLU B C 1
ATOM 6162 O O . GLU B 1 308 ? -9.185 -22.187 60.591 1.00 30.15 308 GLU B O 1
ATOM 6168 N N . TRP B 1 309 ? -7.938 -23.482 62.001 1.00 31.29 309 TRP B N 1
ATOM 6169 C CA . TRP B 1 309 ? -8.477 -22.921 63.214 1.00 27.61 309 TRP B CA 1
ATOM 6170 C C . TRP B 1 309 ? -7.911 -21.531 63.460 1.00 25.42 309 TRP B C 1
ATOM 6171 O O . TRP B 1 309 ? -8.579 -20.718 63.956 1.00 25.91 309 TRP B O 1
ATOM 6182 N N . ARG B 1 310 ? -6.661 -21.321 63.119 1.00 27.41 310 ARG B N 1
ATOM 6183 C CA . ARG B 1 310 ? -6.082 -19.981 63.295 1.00 30.10 310 ARG B CA 1
ATOM 6184 C C . ARG B 1 310 ? -6.794 -18.998 62.398 1.00 30.08 310 ARG B C 1
ATOM 6185 O O . ARG B 1 310 ? -7.084 -17.921 62.823 1.00 33.97 310 ARG B O 1
ATOM 6193 N N . ALA B 1 311 ? -6.974 -19.348 61.105 1.00 31.54 311 ALA B N 1
ATOM 6194 C CA . ALA B 1 311 ? -7.752 -18.561 60.129 1.00 27.90 311 ALA B CA 1
ATOM 6195 C C . ALA B 1 311 ? -9.116 -18.276 60.677 1.00 29.10 311 ALA B C 1
ATOM 6196 O O . ALA B 1 311 ? -9.562 -17.135 60.683 1.00 28.45 311 ALA B O 1
ATOM 6198 N N . ARG B 1 312 ? -9.846 -19.284 61.185 1.00 28.50 312 ARG B N 1
ATOM 6199 C CA . ARG B 1 312 ? -11.164 -19.015 61.745 1.00 27.19 312 ARG B CA 1
ATOM 6200 C C . ARG B 1 312 ? -11.176 -17.906 62.898 1.00 26.78 312 ARG B C 1
ATOM 6201 O O . ARG B 1 312 ? -12.041 -17.075 62.941 1.00 30.51 312 ARG B O 1
ATOM 6209 N N . LEU B 1 313 ? -10.338 -18.120 63.898 1.00 30.34 313 LEU B N 1
ATOM 6210 C CA . LEU B 1 313 ? -10.109 -17.185 65.035 1.00 30.71 313 LEU B CA 1
ATOM 6211 C C . LEU B 1 313 ? -9.707 -15.769 64.439 1.00 28.26 313 LEU B C 1
ATOM 6212 O O . LEU B 1 313 ? -10.272 -14.813 64.905 1.00 29.43 313 LEU B O 1
ATOM 6217 N N . LEU B 1 314 ? -8.731 -15.783 63.526 1.00 28.12 314 LEU B N 1
ATOM 6218 C CA . LEU B 1 314 ? -8.264 -14.490 62.895 1.00 30.43 314 LEU B CA 1
ATOM 6219 C C . LEU B 1 314 ? -9.425 -13.727 62.321 1.00 32.70 314 LEU B C 1
ATOM 6220 O O . LEU B 1 314 ? -9.693 -12.645 62.709 1.00 30.83 314 LEU B O 1
ATOM 6225 N N . MET B 1 315 ? -10.268 -14.370 61.490 1.00 31.05 315 MET B N 1
ATOM 6226 C CA . MET B 1 315 ? -11.416 -13.688 61.051 1.00 29.36 315 MET B CA 1
ATOM 6227 C C . MET B 1 315 ? -12.399 -13.307 62.081 1.00 29.20 315 MET B C 1
ATOM 6228 O O . MET B 1 315 ? -13.012 -12.256 61.895 1.00 28.39 315 MET B O 1
ATOM 6233 N N . GLU B 1 316 ? -12.612 -14.148 63.135 1.00 27.61 316 GLU B N 1
ATOM 6234 C CA . GLU B 1 316 ? -13.588 -13.728 64.167 1.00 27.23 316 GLU B CA 1
ATOM 6235 C C . GLU B 1 316 ? -13.176 -12.421 64.930 1.00 24.85 316 GLU B C 1
ATOM 6236 O O . GLU B 1 316 ? -14.077 -11.571 65.199 1.00 28.17 316 GLU B O 1
ATOM 6242 N N . GLN B 1 317 ? -11.868 -12.275 65.189 1.00 28.59 317 GLN B N 1
ATOM 6243 C CA . GLN B 1 317 ? -11.273 -11.138 65.868 1.00 28.19 317 GLN B CA 1
ATOM 6244 C C . GLN B 1 317 ? -11.348 -9.842 65.008 1.00 29.97 317 GLN B C 1
ATOM 6245 O O . GLN B 1 317 ? -11.096 -8.762 65.536 1.00 32.10 317 GLN B O 1
ATOM 6251 N N A SER B 1 318 ? -11.674 -9.956 63.709 0.50 27.93 318 SER B N 1
ATOM 6252 N N B SER B 1 318 ? -10.992 -10.066 63.695 0.50 27.92 318 SER B N 1
ATOM 6253 C CA A SER B 1 318 ? -11.874 -8.776 62.822 0.50 26.82 318 SER B CA 1
ATOM 6254 C CA B SER B 1 318 ? -11.062 -9.050 62.587 0.50 23.75 318 SER B CA 1
ATOM 6255 C C A SER B 1 318 ? -13.184 -7.971 62.950 0.50 23.97 318 SER B C 1
ATOM 6256 C C B SER B 1 318 ? -12.361 -8.282 62.796 0.50 25.26 318 SER B C 1
ATOM 6257 O O A SER B 1 318 ? -14.186 -8.404 63.452 0.50 12.96 318 SER B O 1
ATOM 6258 O O B SER B 1 318 ? -13.287 -8.848 63.481 0.50 19.43 318 SER B O 1
ATOM 6263 N N A SER B 1 319 ? -13.112 -6.723 62.547 0.50 22.81 319 SER B N 1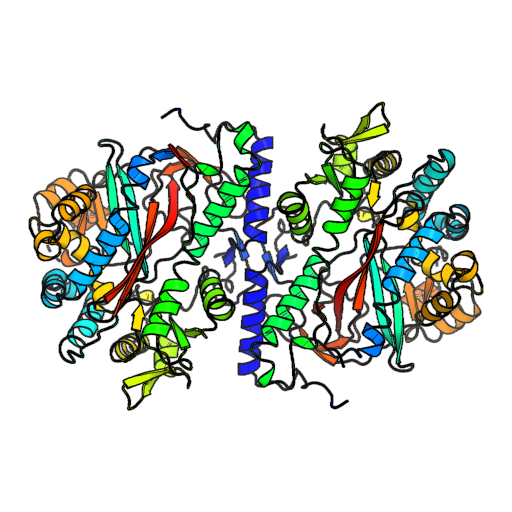
ATOM 6264 N N B SER B 1 319 ? -12.398 -7.023 62.280 0.50 21.66 319 SER B N 1
ATOM 6265 C CA A SER B 1 319 ? -14.323 -5.983 62.505 0.50 24.07 319 SER B CA 1
ATOM 6266 C CA B SER B 1 319 ? -13.605 -6.114 62.282 0.50 22.83 319 SER B CA 1
ATOM 6267 C C A SER B 1 319 ? -15.064 -6.430 61.201 0.50 24.71 319 SER B C 1
ATOM 6268 C C B SER B 1 319 ? -14.819 -6.477 61.322 0.50 23.41 319 SER B C 1
ATOM 6269 O O A SER B 1 319 ? -16.205 -6.005 61.032 0.50 24.99 319 SER B O 1
ATOM 6270 O O B SER B 1 319 ? -16.012 -6.011 61.485 0.50 23.97 319 SER B O 1
ATOM 6275 N N . ALA B 1 320 ? -14.525 -7.356 60.373 1.00 26.74 320 ALA B N 1
ATOM 6276 C CA . ALA B 1 320 ? -15.422 -7.791 59.276 1.00 27.48 320 ALA B CA 1
ATOM 6277 C C . ALA B 1 320 ? -16.744 -8.348 59.818 1.00 29.13 320 ALA B C 1
ATOM 6278 O O . ALA B 1 320 ? -16.819 -8.881 60.925 1.00 28.56 320 ALA B O 1
ATOM 6280 N N . ILE B 1 321 ? -17.808 -8.077 59.104 1.00 25.60 321 ILE B N 1
ATOM 6281 C CA . ILE B 1 321 ? -19.167 -8.602 59.448 1.00 27.63 321 ILE B CA 1
ATOM 6282 C C . ILE B 1 321 ? -19.167 -10.106 59.062 1.00 25.52 321 ILE B C 1
ATOM 6283 O O . ILE B 1 321 ? -19.043 -10.386 57.867 1.00 28.64 321 ILE B O 1
ATOM 6288 N N . LYS B 1 322 ? -19.266 -11.041 60.013 1.00 23.10 322 LYS B N 1
ATOM 6289 C CA . LYS B 1 322 ? -19.266 -12.522 59.614 1.00 25.17 322 LYS B CA 1
ATOM 6290 C C . LYS B 1 322 ? -20.703 -12.920 59.294 1.00 25.46 322 LYS B C 1
ATOM 6291 O O . LYS B 1 322 ? -21.588 -12.476 59.938 1.00 26.65 322 LYS B O 1
ATOM 6297 N N . CYS B 1 323 ? -20.864 -13.834 58.309 1.00 26.29 323 CYS B N 1
ATOM 6298 C CA . CYS B 1 323 ? -22.118 -14.419 58.011 1.00 30.90 323 CYS B CA 1
ATOM 6299 C C . CYS B 1 323 ? -21.870 -16.005 57.905 1.00 28.14 323 CYS B C 1
ATOM 6300 O O . CYS B 1 323 ? -21.550 -16.444 56.848 1.00 24.92 323 CYS B O 1
ATOM 6303 N N . PRO B 1 324 ? -22.019 -16.794 58.993 1.00 27.21 324 PRO B N 1
ATOM 6304 C CA . PRO B 1 324 ? -22.377 -16.136 60.279 1.00 27.97 324 PRO B CA 1
ATOM 6305 C C . PRO B 1 324 ? -21.200 -15.916 61.233 1.00 24.02 324 PRO B C 1
ATOM 6306 O O . PRO B 1 324 ? -19.984 -16.378 61.071 1.00 26.47 324 PRO B O 1
ATOM 6310 N N . THR B 1 325 ? -21.534 -15.231 62.346 1.00 27.63 325 THR B N 1
ATOM 6311 C CA . THR B 1 325 ? -20.635 -15.241 63.515 1.00 28.17 325 THR B CA 1
ATOM 6312 C C . THR B 1 325 ? -20.516 -16.589 64.292 1.00 32.12 325 THR B C 1
ATOM 6313 O O . THR B 1 325 ? -21.388 -17.493 64.102 1.00 28.62 325 THR B O 1
ATOM 6317 N N . ILE B 1 326 ? -19.458 -16.755 65.133 1.00 29.00 326 ILE B N 1
ATOM 6318 C CA . ILE B 1 326 ? -19.281 -17.952 65.873 1.00 33.07 326 ILE B CA 1
ATOM 6319 C C . ILE B 1 326 ? -20.537 -18.233 66.765 1.00 34.44 326 ILE B C 1
ATOM 6320 O O . ILE B 1 326 ? -20.962 -19.396 66.852 1.00 35.06 326 ILE B O 1
ATOM 6325 N N . SER B 1 327 ? -21.141 -17.187 67.338 1.00 32.61 327 SER B N 1
ATOM 6326 C CA . SER B 1 327 ? -22.302 -17.355 68.197 1.00 34.08 327 SER B CA 1
ATOM 6327 C C . SER B 1 327 ? -23.432 -17.884 67.334 1.00 33.60 327 SER B C 1
ATOM 6328 O O . SER B 1 327 ? -24.111 -18.808 67.708 1.00 32.44 327 SER B O 1
ATOM 6331 N N . TYR B 1 328 ? -23.717 -17.254 66.203 1.00 32.30 328 TYR B N 1
ATOM 6332 C CA . TYR B 1 328 ? -24.752 -17.861 65.240 1.00 29.08 328 TYR B CA 1
ATOM 6333 C C . TYR B 1 328 ? -24.446 -19.264 64.909 1.00 28.96 328 TYR B C 1
ATOM 6334 O O . TYR B 1 328 ? -25.342 -20.069 64.897 1.00 30.19 328 TYR B O 1
ATOM 6343 N N . HIS B 1 329 ? -23.214 -19.603 64.619 1.00 28.85 329 HIS B N 1
ATOM 6344 C CA . HIS B 1 329 ? -22.827 -20.960 64.268 1.00 29.72 329 HIS B CA 1
ATOM 6345 C C . HIS B 1 329 ? -23.280 -21.962 65.383 1.00 31.98 329 HIS B C 1
ATOM 6346 O O . HIS B 1 329 ? -23.921 -23.005 65.107 1.00 33.31 329 HIS B O 1
ATOM 6353 N N . LEU B 1 330 ? -22.974 -21.633 66.648 1.00 30.35 330 LEU B N 1
ATOM 6354 C CA . LEU B 1 330 ? -23.352 -22.431 67.767 1.00 31.16 330 LEU B CA 1
ATOM 6355 C C . LEU B 1 330 ? -24.869 -22.566 67.910 1.00 30.14 330 LEU B C 1
ATOM 6356 O O . LEU B 1 330 ? -25.243 -23.621 68.334 1.00 29.61 330 LEU B O 1
ATOM 6361 N N . VAL B 1 331 ? -25.670 -21.562 67.598 1.00 29.17 331 VAL B N 1
ATOM 6362 C CA . VAL B 1 331 ? -27.077 -21.624 67.703 1.00 29.68 331 VAL B CA 1
ATOM 6363 C C . VAL B 1 331 ? -27.677 -22.762 66.836 1.00 34.02 331 VAL B C 1
ATOM 6364 O O . VAL B 1 331 ? -28.730 -23.394 67.217 1.00 32.42 331 VAL B O 1
ATOM 6368 N N . GLY B 1 332 ? -27.075 -22.942 65.642 1.00 30.01 332 GLY B N 1
ATOM 6369 C CA . GLY B 1 332 ? -27.487 -23.917 64.657 1.00 31.69 332 GLY B CA 1
ATOM 6370 C C . GLY B 1 332 ? -27.095 -25.357 65.056 1.00 33.72 332 GLY B C 1
ATOM 6371 O O . GLY B 1 332 ? -27.527 -26.247 64.358 1.00 31.87 332 GLY B O 1
ATOM 6372 N N . THR B 1 333 ? -26.339 -25.625 66.180 1.00 32.99 333 THR B N 1
ATOM 6373 C CA . THR B 1 333 ? -25.996 -26.985 66.590 1.00 32.37 333 THR B CA 1
ATOM 6374 C C . THR B 1 333 ? -27.344 -27.723 66.961 1.00 30.31 333 THR B C 1
ATOM 6375 O O . THR B 1 333 ? -28.372 -27.115 67.327 1.00 28.33 333 THR B O 1
ATOM 6379 N N . LYS B 1 334 ? -27.363 -29.040 66.824 1.00 32.61 334 LYS B N 1
ATOM 6380 C CA . LYS B 1 334 ? -28.608 -29.819 67.083 1.00 32.24 334 LYS B CA 1
ATOM 6381 C C . LYS B 1 334 ? -28.839 -29.846 68.629 1.00 30.43 334 LYS B C 1
ATOM 6382 O O . LYS B 1 334 ? -29.954 -29.730 69.094 1.00 33.03 334 LYS B O 1
ATOM 6388 N N . LYS B 1 335 ? -27.705 -29.811 69.438 1.00 32.10 335 LYS B N 1
ATOM 6389 C CA . LYS B 1 335 ? -27.800 -29.681 70.913 1.00 32.75 335 LYS B CA 1
ATOM 6390 C C . LYS B 1 335 ? -28.604 -28.400 71.267 1.00 33.77 335 LYS B C 1
ATOM 6391 O O . LYS B 1 335 ? -29.560 -28.520 72.037 1.00 32.33 335 LYS B O 1
ATOM 6397 N N . ILE B 1 336 ? -28.257 -27.160 70.752 1.00 30.02 336 ILE B N 1
ATOM 6398 C CA . ILE B 1 336 ? -29.201 -26.030 70.970 1.00 27.83 336 ILE B CA 1
ATOM 6399 C C . ILE B 1 336 ? -30.615 -26.093 70.495 1.00 30.53 336 ILE B C 1
ATOM 6400 O O . ILE B 1 336 ? -31.565 -25.560 71.073 1.00 30.27 336 ILE B O 1
ATOM 6405 N N . GLN B 1 337 ? -30.821 -26.680 69.301 1.00 30.54 337 GLN B N 1
ATOM 6406 C CA . GLN B 1 337 ? -32.194 -26.846 68.865 1.00 32.65 337 GLN B CA 1
ATOM 6407 C C . GLN B 1 337 ? -33.010 -27.691 69.958 1.00 31.42 337 GLN B C 1
ATOM 6408 O O . GLN B 1 337 ? -34.162 -27.366 70.276 1.00 32.79 337 GLN B O 1
ATOM 6414 N N . GLN B 1 338 ? -32.359 -28.722 70.437 1.00 32.43 338 GLN B N 1
ATOM 6415 C CA . GLN B 1 338 ? -32.892 -29.585 71.564 1.00 34.98 338 GLN B CA 1
ATOM 6416 C C . GLN B 1 338 ? -33.161 -28.749 72.842 1.00 34.89 338 GLN B C 1
ATOM 6417 O O . GLN B 1 338 ? -34.406 -28.557 73.155 1.00 34.68 338 GLN B O 1
ATOM 6423 N N . GLU B 1 339 ? -32.108 -28.007 73.353 1.00 35.87 339 GLU B N 1
ATOM 6424 C CA . GLU B 1 339 ? -32.315 -27.088 74.527 1.00 36.67 339 GLU B CA 1
ATOM 6425 C C . GLU B 1 339 ? -33.446 -26.130 74.390 1.00 35.61 339 GLU B C 1
ATOM 6426 O O . GLU B 1 339 ? -34.233 -25.927 75.341 1.00 33.63 339 GLU B O 1
ATOM 6432 N N . LEU B 1 340 ? -33.625 -25.577 73.164 1.00 36.02 340 LEU B N 1
ATOM 6433 C CA . LEU B 1 340 ? -34.615 -24.570 72.952 1.00 34.99 340 LEU B CA 1
ATOM 6434 C C . LEU B 1 340 ? -35.985 -25.141 73.135 1.00 37.33 340 LEU B C 1
ATOM 6435 O O . LEU B 1 340 ? -36.971 -24.354 73.346 1.00 37.21 340 LEU B O 1
ATOM 6440 N N . ALA B 1 341 ? -36.061 -26.471 72.972 1.00 39.03 341 ALA B N 1
ATOM 6441 C CA . ALA B 1 341 ? -37.338 -27.147 72.948 1.00 40.98 341 ALA B CA 1
ATOM 6442 C C . ALA B 1 341 ? -37.765 -27.525 74.399 1.00 41.75 341 ALA B C 1
ATOM 6443 O O . ALA B 1 341 ? -38.961 -27.789 74.672 1.00 41.25 341 ALA B O 1
ATOM 6445 N N . LYS B 1 342 ? -36.830 -27.454 75.312 1.00 43.88 342 LYS B N 1
ATOM 6446 C CA . LYS B 1 342 ? -37.158 -27.576 76.761 1.00 45.59 342 LYS B CA 1
ATOM 6447 C C . LYS B 1 342 ? -38.130 -26.563 77.281 1.00 46.12 342 LYS B C 1
ATOM 6448 O O . LYS B 1 342 ? -38.158 -25.424 76.808 1.00 45.35 342 LYS B O 1
ATOM 6454 N N . PRO B 1 343 ? -39.011 -26.994 78.270 1.00 49.29 343 PRO B N 1
ATOM 6455 C CA . PRO B 1 343 ? -40.043 -26.156 78.928 1.00 47.51 343 PRO B CA 1
ATOM 6456 C C . PRO B 1 343 ? -39.536 -24.787 79.463 1.00 47.02 343 PRO B C 1
ATOM 6457 O O . PRO B 1 343 ? -38.496 -24.777 80.167 1.00 47.30 343 PRO B O 1
ATOM 6461 N N . GLY B 1 344 ? -40.239 -23.677 79.088 1.00 44.94 344 GLY B N 1
ATOM 6462 C CA . GLY B 1 344 ? -39.861 -22.270 79.353 1.00 47.11 344 GLY B CA 1
ATOM 6463 C C . GLY B 1 344 ? -38.480 -21.708 78.867 1.00 46.90 344 GLY B C 1
ATOM 6464 O O . GLY B 1 344 ? -38.194 -20.507 79.134 1.00 47.57 344 GLY B O 1
ATOM 6465 N N . VAL B 1 345 ? -37.600 -22.485 78.125 1.00 47.31 345 VAL B N 1
ATOM 6466 C CA . VAL B 1 345 ? -36.359 -21.827 77.636 1.00 47.84 345 VAL B CA 1
ATOM 6467 C C . VAL B 1 345 ? -36.740 -20.968 76.375 1.00 49.57 345 VAL B C 1
ATOM 6468 O O . VAL B 1 345 ? -36.325 -19.821 76.333 1.00 48.24 345 VAL B O 1
ATOM 6472 N N . LEU B 1 346 ? -37.501 -21.470 75.347 1.00 49.32 346 LEU B N 1
ATOM 6473 C CA . LEU B 1 346 ? -37.963 -20.484 74.364 1.00 50.60 346 LEU B CA 1
ATOM 6474 C C . LEU B 1 346 ? -38.349 -19.114 74.954 1.00 51.37 346 LEU B C 1
ATOM 6475 O O . LEU B 1 346 ? -38.084 -18.045 74.368 1.00 50.42 346 LEU B O 1
ATOM 6480 N N . GLU B 1 347 ? -39.051 -19.142 76.081 1.00 49.80 347 GLU B N 1
ATOM 6481 C CA . GLU B 1 347 ? -39.524 -17.920 76.700 1.00 49.07 347 GLU B CA 1
ATOM 6482 C C . GLU B 1 347 ? -38.428 -17.030 77.311 1.00 45.91 347 GLU B C 1
ATOM 6483 O O . GLU B 1 347 ? -38.738 -15.929 77.545 1.00 45.83 347 GLU B O 1
ATOM 6489 N N . ARG B 1 348 ? -37.196 -17.498 77.596 1.00 45.52 348 ARG B N 1
ATOM 6490 C CA . ARG B 1 348 ? -36.080 -16.615 77.918 1.00 45.68 348 ARG B CA 1
ATOM 6491 C C . ARG B 1 348 ? -35.906 -15.704 76.672 1.00 44.59 348 ARG B C 1
ATOM 6492 O O . ARG B 1 348 ? -35.504 -14.536 76.782 1.00 46.76 348 ARG B O 1
ATOM 6500 N N . PHE B 1 349 ? -36.289 -16.189 75.471 1.00 43.28 349 PHE B N 1
ATOM 6501 C CA . PHE B 1 349 ? -35.696 -15.573 74.215 1.00 39.56 349 PHE B CA 1
ATOM 6502 C C . PHE B 1 349 ? -36.666 -14.904 73.341 1.00 38.74 349 PHE B C 1
ATOM 6503 O O . PHE B 1 349 ? -36.272 -14.362 72.301 1.00 36.53 349 PHE B O 1
ATOM 6511 N N . VAL B 1 350 ? -37.958 -14.933 73.713 1.00 38.58 350 VAL B N 1
ATOM 6512 C CA . VAL B 1 350 ? -38.990 -14.381 72.876 1.00 40.34 350 VAL B CA 1
ATOM 6513 C C . VAL B 1 350 ? -40.087 -13.910 73.829 1.00 44.10 350 VAL B C 1
ATOM 6514 O O . VAL B 1 350 ? -40.393 -14.597 74.810 1.00 45.62 350 VAL B O 1
ATOM 6518 N N . GLU B 1 351 ? -40.703 -12.767 73.557 1.00 46.41 351 GLU B N 1
ATOM 6519 C CA . GLU B 1 351 ? -41.742 -12.349 74.517 1.00 48.57 351 GLU B CA 1
ATOM 6520 C C . GLU B 1 351 ? -43.110 -12.157 73.889 1.00 48.66 351 GLU B C 1
ATOM 6521 O O . GLU B 1 351 ? -44.119 -12.211 74.598 1.00 47.99 351 GLU B O 1
ATOM 6527 N N . ASN B 1 352 ? -43.085 -12.013 72.559 1.00 48.07 352 ASN B N 1
ATOM 6528 C CA . ASN B 1 352 ? -44.224 -12.090 71.720 1.00 48.28 352 ASN B CA 1
ATOM 6529 C C . ASN B 1 352 ? -44.843 -13.478 71.955 1.00 49.13 352 ASN B C 1
ATOM 6530 O O . ASN B 1 352 ? -44.260 -14.516 71.628 1.00 48.01 352 ASN B O 1
ATOM 6535 N N . LYS B 1 353 ? -46.013 -13.484 72.619 1.00 49.87 353 LYS B N 1
ATOM 6536 C CA . LYS B 1 353 ? -46.742 -14.747 72.825 1.00 48.31 353 LYS B CA 1
ATOM 6537 C C . LYS B 1 353 ? -47.358 -15.384 71.557 1.00 46.30 353 LYS B C 1
ATOM 6538 O O . LYS B 1 353 ? -47.372 -16.570 71.514 1.00 45.95 353 LYS B O 1
ATOM 6544 N N . ASP B 1 354 ? -47.856 -14.662 70.556 1.00 44.91 354 ASP B N 1
ATOM 6545 C CA . ASP B 1 354 ? -48.217 -15.356 69.305 1.00 45.77 354 ASP B CA 1
ATOM 6546 C C . ASP B 1 354 ? -46.991 -16.156 68.595 1.00 45.15 354 ASP B C 1
ATOM 6547 O O . ASP B 1 354 ? -47.185 -17.262 68.063 1.00 43.13 354 ASP B O 1
ATOM 6552 N N . HIS B 1 355 ? -45.756 -15.603 68.689 1.00 44.26 355 HIS B N 1
ATOM 6553 C CA . HIS B 1 355 ? -44.527 -16.268 68.183 1.00 42.02 355 HIS B CA 1
ATOM 6554 C C . HIS B 1 355 ? -44.075 -17.449 68.914 1.00 41.95 355 HIS B C 1
ATOM 6555 O O . HIS B 1 355 ? -43.622 -18.387 68.320 1.00 39.62 355 HIS B O 1
ATOM 6562 N N . ILE B 1 356 ? -44.102 -17.408 70.244 1.00 42.72 356 ILE B N 1
ATOM 6563 C CA . ILE B 1 356 ? -43.826 -18.588 71.026 1.00 42.01 356 ILE B CA 1
ATOM 6564 C C . ILE B 1 356 ? -44.819 -19.716 70.602 1.00 40.58 356 ILE B C 1
ATOM 6565 O O . ILE B 1 356 ? -44.391 -20.835 70.536 1.00 41.15 356 ILE B O 1
ATOM 6570 N N . ALA B 1 357 ? -46.111 -19.414 70.380 1.00 39.02 357 ALA B N 1
ATOM 6571 C CA . ALA B 1 357 ? -47.082 -20.379 70.013 1.00 39.47 357 ALA B CA 1
ATOM 6572 C C . ALA B 1 357 ? -46.658 -21.103 68.620 1.00 39.09 357 ALA B C 1
ATOM 6573 O O . ALA B 1 357 ? -46.542 -22.376 68.551 1.00 39.52 357 ALA B O 1
ATOM 6575 N N . LYS B 1 358 ? -46.479 -20.265 67.585 1.00 38.66 358 LYS B N 1
ATOM 6576 C CA . LYS B 1 358 ? -46.013 -20.649 66.234 1.00 38.32 358 LYS B CA 1
ATOM 6577 C C . LYS B 1 358 ? -44.761 -21.437 66.270 1.00 37.88 358 LYS B C 1
ATOM 6578 O O . LYS B 1 358 ? -44.669 -22.447 65.580 1.00 38.61 358 LYS B O 1
ATOM 6584 N N . LEU B 1 359 ? -43.802 -21.024 67.096 1.00 36.86 359 LEU B N 1
ATOM 6585 C CA . LEU B 1 359 ? -42.538 -21.776 67.273 1.00 36.07 359 LEU B CA 1
ATOM 6586 C C . LEU B 1 359 ? -42.713 -23.137 67.887 1.00 35.77 359 LEU B C 1
ATOM 6587 O O . LEU B 1 359 ? -42.262 -24.148 67.355 1.00 33.32 359 LEU B O 1
ATOM 6592 N N A ARG B 1 360 ? -43.369 -23.085 69.053 0.50 35.15 360 ARG B N 1
ATOM 6593 N N B ARG B 1 360 ? -43.300 -23.218 69.095 0.50 34.88 360 ARG B N 1
ATOM 6594 C CA A ARG B 1 360 ? -43.720 -24.240 69.792 0.50 35.34 360 ARG B CA 1
ATOM 6595 C CA B ARG B 1 360 ? -43.467 -24.554 69.653 0.50 34.54 360 ARG B CA 1
ATOM 6596 C C A ARG B 1 360 ? -44.426 -25.243 68.894 0.50 33.45 360 ARG B C 1
ATOM 6597 C C B ARG B 1 360 ? -44.442 -25.386 68.790 0.50 33.16 360 ARG B C 1
ATOM 6598 O O A ARG B 1 360 ? -44.036 -26.400 68.939 0.50 34.29 360 ARG B O 1
ATOM 6599 O O B ARG B 1 360 ? -44.337 -26.595 68.794 0.50 34.51 360 ARG B O 1
ATOM 6614 N N . ALA B 1 361 ? -45.395 -24.772 68.091 1.00 34.83 361 ALA B N 1
ATOM 6615 C CA . ALA B 1 361 ? -46.198 -25.597 67.046 1.00 34.92 361 ALA B CA 1
ATOM 6616 C C . ALA B 1 361 ? -45.361 -26.426 66.025 1.00 36.14 361 ALA B C 1
ATOM 6617 O O . ALA B 1 361 ? -45.824 -27.557 65.627 1.00 36.12 361 ALA B O 1
ATOM 6619 N N . CYS B 1 362 ? -44.113 -25.973 65.657 1.00 34.75 362 CYS B N 1
ATOM 6620 C CA . CYS B 1 362 ? -43.341 -26.661 64.658 1.00 33.12 362 CYS B CA 1
ATOM 6621 C C . CYS B 1 362 ? -42.219 -27.476 65.328 1.00 31.59 362 CYS B C 1
ATOM 6622 O O . CYS B 1 362 ? -41.406 -28.174 64.701 1.00 31.94 362 CYS B O 1
ATOM 6625 N N . PHE B 1 363 ? -42.178 -27.469 66.671 1.00 33.08 363 PHE B N 1
ATOM 6626 C CA . PHE B 1 363 ? -41.194 -28.266 67.299 1.00 31.70 363 PHE B CA 1
ATOM 6627 C C . PHE B 1 363 ? -41.747 -29.662 67.394 1.00 35.03 363 PHE B C 1
ATOM 6628 O O . PHE B 1 363 ? -42.953 -29.864 67.891 1.00 37.28 363 PHE B O 1
ATOM 6636 N N . ALA B 1 364 ? -40.887 -30.597 67.025 1.00 32.74 364 ALA B N 1
ATOM 6637 C CA . ALA B 1 364 ? -41.110 -32.075 67.126 1.00 36.52 364 ALA B CA 1
ATOM 6638 C C . ALA B 1 364 ? -40.551 -32.462 68.451 1.00 38.74 364 ALA B C 1
ATOM 6639 O O . ALA B 1 364 ? -39.745 -31.730 69.062 1.00 35.52 364 ALA B O 1
ATOM 6641 N N . GLY B 1 365 ? -40.916 -33.656 68.926 1.00 39.43 365 GLY B N 1
ATOM 6642 C CA . GLY B 1 365 ? -40.123 -34.221 70.033 1.00 38.24 365 GLY B CA 1
ATOM 6643 C C . GLY B 1 365 ? -38.599 -34.183 69.926 1.00 38.82 365 GLY B C 1
ATOM 6644 O O . GLY B 1 365 ? -37.982 -34.739 68.985 1.00 37.14 365 GLY B O 1
ATOM 6645 N N . LEU B 1 366 ? -37.954 -33.546 70.957 1.00 39.47 366 LEU B N 1
ATOM 6646 C CA . LEU B 1 366 ? -36.460 -33.477 71.020 1.00 38.03 366 LEU B CA 1
ATOM 6647 C C . LEU B 1 366 ? -35.931 -33.694 72.467 1.00 38.57 366 LEU B C 1
ATOM 6648 O O . LEU B 1 366 ? -36.432 -33.045 73.332 1.00 35.45 366 LEU B O 1
ATOM 6653 N N . TRP B 1 367 ? -34.864 -34.487 72.662 1.00 40.03 367 TRP B N 1
ATOM 6654 C CA . TRP B 1 367 ? -34.499 -34.962 73.981 1.00 42.39 367 TRP B CA 1
ATOM 6655 C C . TRP B 1 367 ? -33.015 -35.112 74.064 1.00 42.69 367 TRP B C 1
ATOM 6656 O O . TRP B 1 367 ? -32.268 -35.454 73.089 1.00 43.16 367 TRP B O 1
ATOM 6667 N N . SER B 1 368 ? -32.555 -34.850 75.278 1.00 45.80 368 SER B N 1
ATOM 6668 C CA . SER B 1 368 ? -31.180 -35.110 75.624 1.00 46.63 368 SER B CA 1
ATOM 6669 C C . SER B 1 368 ? -30.976 -36.616 75.899 1.00 48.89 368 SER B C 1
ATOM 6670 O O . SER B 1 368 ? -31.926 -37.270 76.388 1.00 50.08 368 SER B O 1
ATOM 6673 N N . LEU B 1 369 ? -29.810 -37.200 75.588 1.00 50.95 369 LEU B N 1
ATOM 6674 C CA . LEU B 1 369 ? -29.567 -38.606 76.025 1.00 55.81 369 LEU B CA 1
ATOM 6675 C C . LEU B 1 369 ? -29.464 -38.852 77.579 1.00 57.39 369 LEU B C 1
ATOM 6676 O O . LEU B 1 369 ? -28.887 -39.869 77.985 1.00 58.10 369 LEU B O 1
ATOM 6681 N N . GLU B 1 370 ? -29.963 -37.906 78.402 1.00 59.89 370 GLU B N 1
ATOM 6682 C CA . GLU B 1 370 ? -30.000 -37.939 79.866 1.00 61.43 370 GLU B CA 1
ATOM 6683 C C . GLU B 1 370 ? -31.434 -38.059 80.279 1.00 64.26 370 GLU B C 1
ATOM 6684 O O . GLU B 1 370 ? -31.674 -38.279 81.446 1.00 65.73 370 GLU B O 1
ATOM 6690 N N . ASP B 1 371 ? -32.397 -37.829 79.376 1.00 67.87 371 ASP B N 1
ATOM 6691 C CA . ASP B 1 371 ? -33.828 -38.164 79.615 1.00 69.92 371 ASP B CA 1
ATOM 6692 C C . ASP B 1 371 ? -33.921 -39.695 79.385 1.00 70.98 371 ASP B C 1
ATOM 6693 O O . ASP B 1 371 ? -34.039 -40.142 78.245 1.00 71.69 371 ASP B O 1
ATOM 6698 N N . SER B 1 372 ? -33.718 -40.539 80.444 1.00 72.39 372 SER B N 1
ATOM 6699 C CA . SER B 1 372 ? -33.499 -42.028 80.210 1.00 73.25 372 SER B CA 1
ATOM 6700 C C . SER B 1 372 ? -34.808 -42.847 80.103 1.00 72.91 372 SER B C 1
ATOM 6701 O O . SER B 1 372 ? -34.810 -43.978 79.596 1.00 71.34 372 SER B O 1
ATOM 6704 N N . ASP B 1 373 ? -35.922 -42.285 80.587 1.00 73.06 373 ASP B N 1
ATOM 6705 C CA . ASP B 1 373 ? -37.253 -42.584 80.085 1.00 75.43 373 ASP B CA 1
ATOM 6706 C C . ASP B 1 373 ? -37.280 -42.731 78.538 1.00 75.39 373 ASP B C 1
ATOM 6707 O O . ASP B 1 373 ? -37.652 -43.800 78.009 1.00 75.77 373 ASP B O 1
ATOM 6712 N N . ILE B 1 374 ? -36.863 -41.658 77.822 1.00 74.20 374 ILE B N 1
ATOM 6713 C CA . ILE B 1 374 ? -36.961 -41.613 76.368 1.00 72.22 374 ILE B CA 1
ATOM 6714 C C . ILE B 1 374 ? -35.825 -42.490 75.702 1.00 71.51 374 ILE B C 1
ATOM 6715 O O . ILE B 1 374 ? -36.048 -43.054 74.615 1.00 70.87 374 ILE B O 1
ATOM 6720 N N . VAL B 1 375 ? -34.671 -42.673 76.368 1.00 71.31 375 VAL B N 1
ATOM 6721 C CA . VAL B 1 375 ? -33.613 -43.684 75.910 1.00 72.30 375 VAL B CA 1
ATOM 6722 C C . VAL B 1 375 ? -34.069 -45.191 75.893 1.00 73.12 375 VAL B C 1
ATOM 6723 O O . VAL B 1 375 ? -33.841 -45.903 74.920 1.00 71.80 375 VAL B O 1
ATOM 6727 N N . LYS B 1 376 ? -34.670 -45.646 77.005 1.00 74.59 376 LYS B N 1
ATOM 6728 C CA . LYS B 1 376 ? -35.574 -46.839 77.059 1.00 75.36 376 LYS B CA 1
ATOM 6729 C C . LYS B 1 376 ? -36.599 -46.916 75.861 1.00 74.48 376 LYS B C 1
ATOM 6730 O O . LYS B 1 376 ? -36.555 -47.885 75.082 1.00 73.77 376 LYS B O 1
ATOM 6736 N N . LYS B 1 377 ? -37.469 -45.897 75.724 1.00 73.47 377 LYS B N 1
ATOM 6737 C CA . LYS B 1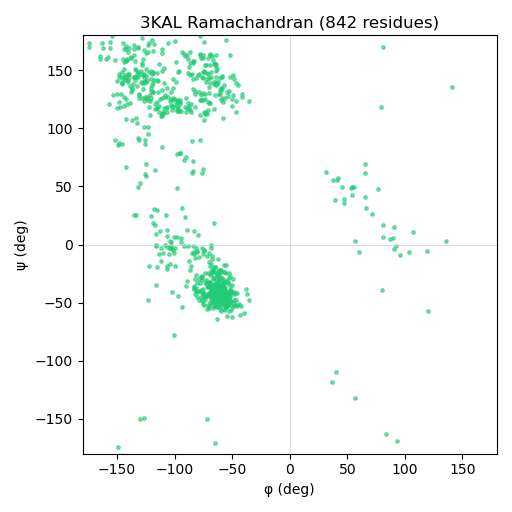 377 ? -38.461 -45.788 74.632 1.00 74.12 377 LYS B CA 1
ATOM 6738 C C . LYS B 1 377 ? -37.802 -45.954 73.232 1.00 73.07 377 LYS B C 1
ATOM 6739 O O . LYS B 1 377 ? -38.370 -46.582 72.354 1.00 71.84 377 LYS B O 1
ATOM 6745 N N . ALA B 1 378 ? -36.570 -45.453 73.087 1.00 73.86 378 ALA B N 1
ATOM 6746 C CA . ALA B 1 378 ? -35.753 -45.521 71.857 1.00 74.52 378 ALA B CA 1
ATOM 6747 C C . ALA B 1 378 ? -34.977 -46.833 71.547 1.00 75.27 378 ALA B C 1
ATOM 6748 O O . ALA B 1 378 ? -34.898 -47.217 70.367 1.00 74.71 378 ALA B O 1
ATOM 6750 N N . ILE B 1 379 ? -34.364 -47.456 72.572 1.00 75.63 379 ILE B N 1
ATOM 6751 C CA . ILE B 1 379 ? -33.731 -48.798 72.472 1.00 76.42 379 ILE B CA 1
ATOM 6752 C C . ILE B 1 379 ? -34.824 -49.817 72.031 1.00 75.34 379 ILE B C 1
ATOM 6753 O O . ILE B 1 379 ? -34.562 -50.728 71.237 1.00 74.24 379 ILE B O 1
ATOM 6758 N N . GLU B 1 380 ? -36.042 -49.587 72.546 1.00 75.25 380 GLU B N 1
ATOM 6759 C CA . GLU B 1 380 ? -37.201 -50.462 72.455 1.00 75.68 380 GLU B CA 1
ATOM 6760 C C . GLU B 1 380 ? -37.917 -50.269 71.088 1.00 74.65 380 GLU B C 1
ATOM 6761 O O . GLU B 1 380 ? -38.256 -51.259 70.402 1.00 74.86 380 GLU B O 1
ATOM 6767 N N . ASN B 1 381 ? -38.061 -49.003 70.659 1.00 72.76 381 ASN B N 1
ATOM 6768 C CA . ASN B 1 381 ? -38.640 -48.622 69.353 1.00 69.48 381 ASN B CA 1
ATOM 6769 C C . ASN B 1 381 ? -37.692 -47.710 68.492 1.00 67.66 381 ASN B C 1
ATOM 6770 O O . ASN B 1 381 ? -38.016 -46.555 68.275 1.00 65.74 381 ASN B O 1
ATOM 6775 N N . PRO B 1 382 ? -36.569 -48.242 67.980 1.00 65.58 382 PRO B N 1
ATOM 6776 C CA . PRO B 1 382 ? -35.563 -47.425 67.263 1.00 65.82 382 PRO B CA 1
ATOM 6777 C C . PRO B 1 382 ? -36.043 -46.825 65.879 1.00 64.92 382 PRO B C 1
ATOM 6778 O O . PRO B 1 382 ? -35.520 -45.802 65.367 1.00 64.58 382 PRO B O 1
ATOM 6782 N N . GLU B 1 383 ? -37.063 -47.467 65.313 1.00 62.66 383 GLU B N 1
ATOM 6783 C CA . GLU B 1 383 ? -37.735 -46.999 64.073 1.00 61.22 383 GLU B CA 1
ATOM 6784 C C . GLU B 1 383 ? -38.539 -45.642 64.246 1.00 57.53 383 GLU B C 1
ATOM 6785 O O . GLU B 1 383 ? -39.020 -45.064 63.262 1.00 58.06 383 GLU B O 1
ATOM 6791 N N . LEU B 1 384 ? -38.726 -45.231 65.509 1.00 52.13 384 LEU B N 1
ATOM 6792 C CA . LEU B 1 384 ? -39.554 -44.119 65.886 1.00 49.17 384 LEU B CA 1
ATOM 6793 C C . LEU B 1 384 ? -38.702 -42.791 66.195 1.00 45.88 384 LEU B C 1
ATOM 6794 O O . LEU B 1 384 ? -39.254 -41.775 66.629 1.00 43.62 384 LEU B O 1
ATOM 6799 N N . PHE B 1 385 ? -37.404 -42.892 65.933 1.00 43.70 385 PHE B N 1
ATOM 6800 C CA . PHE B 1 385 ? -36.401 -41.943 66.460 1.00 45.87 385 PHE B CA 1
ATOM 6801 C C . PHE B 1 385 ? -35.280 -41.588 65.502 1.00 44.26 385 PHE B C 1
ATOM 6802 O O . PHE B 1 385 ? -34.779 -42.426 64.729 1.00 45.13 385 PHE B O 1
ATOM 6810 N N . VAL B 1 386 ? -34.833 -40.342 65.562 1.00 44.01 386 VAL B N 1
ATOM 6811 C CA . VAL B 1 386 ? -33.515 -40.029 64.956 1.00 42.47 386 VAL B CA 1
ATOM 6812 C C . VAL B 1 386 ? -32.410 -39.575 65.997 1.00 42.06 386 VAL B C 1
ATOM 6813 O O . VAL B 1 386 ? -32.695 -38.891 66.962 1.00 39.84 386 VAL B O 1
ATOM 6817 N N . MET B 1 387 ? -31.183 -40.013 65.771 1.00 42.94 387 MET B N 1
ATOM 6818 C CA . MET B 1 387 ? -30.092 -39.674 66.592 1.00 46.42 387 MET B CA 1
ATOM 6819 C C . MET B 1 387 ? -29.069 -38.791 65.844 1.00 45.53 387 MET B C 1
ATOM 6820 O O . MET B 1 387 ? -28.447 -39.252 64.848 1.00 44.51 387 MET B O 1
ATOM 6825 N N . LYS B 1 388 ? -28.827 -37.569 66.333 1.00 43.50 388 LYS B N 1
ATOM 6826 C CA . LYS B 1 388 ? -27.959 -36.628 65.546 1.00 43.46 388 LYS B CA 1
ATOM 6827 C C . LYS B 1 388 ? -26.817 -36.158 66.352 1.00 44.09 388 LYS B C 1
ATOM 6828 O O . LYS B 1 388 ? -26.996 -35.682 67.491 1.00 44.08 388 LYS B O 1
ATOM 6834 N N . PRO B 1 389 ? -25.648 -36.331 65.776 1.00 42.62 389 PRO B N 1
ATOM 6835 C CA . PRO B 1 389 ? -24.407 -35.746 66.302 1.00 42.72 389 PRO B CA 1
ATOM 6836 C C . PRO B 1 389 ? -24.389 -34.195 65.995 1.00 41.76 389 PRO B C 1
ATOM 6837 O O . PRO B 1 389 ? -25.349 -33.683 65.346 1.00 38.86 389 PRO B O 1
ATOM 6841 N N . GLN B 1 390 ? -23.388 -33.452 66.501 1.00 41.40 390 GLN B N 1
ATOM 6842 C CA . GLN B 1 390 ? -23.308 -31.970 66.338 1.00 41.48 390 GLN B CA 1
ATOM 6843 C C . GLN B 1 390 ? -22.504 -31.673 65.029 1.00 39.85 390 GLN B C 1
ATOM 6844 O O . GLN B 1 390 ? -21.265 -31.376 65.047 1.00 37.84 390 GLN B O 1
ATOM 6850 N N . ARG B 1 391 ? -23.211 -31.899 63.914 1.00 39.88 391 ARG B N 1
ATOM 6851 C CA . ARG B 1 391 ? -22.669 -31.856 62.537 1.00 37.90 391 ARG B CA 1
ATOM 6852 C C . ARG B 1 391 ? -23.763 -31.283 61.683 1.00 34.30 391 ARG B C 1
ATOM 6853 O O . ARG B 1 391 ? -24.943 -31.094 62.100 1.00 37.26 391 ARG B O 1
ATOM 6861 N N . GLU B 1 392 ? -23.313 -30.969 60.478 1.00 35.90 392 GLU B N 1
ATOM 6862 C CA . GLU B 1 392 ? -24.011 -30.217 59.459 1.00 36.02 392 GLU B CA 1
ATOM 6863 C C . GLU B 1 392 ? -23.533 -30.779 58.140 1.00 39.35 392 GLU B C 1
ATOM 6864 O O . GLU B 1 392 ? -22.366 -30.613 57.681 1.00 41.27 392 GLU B O 1
ATOM 6870 N N . GLY B 1 393 ? -24.426 -31.320 57.400 1.00 43.82 393 GLY B N 1
ATOM 6871 C CA . GLY B 1 393 ? -24.063 -31.322 55.906 1.00 50.82 393 GLY B CA 1
ATOM 6872 C C . GLY B 1 393 ? -24.389 -32.685 55.369 1.00 54.81 393 GLY B C 1
ATOM 6873 O O . GLY B 1 393 ? -24.156 -33.059 54.138 1.00 57.60 393 GLY B O 1
ATOM 6874 N N . GLY B 1 394 ? -24.949 -33.443 56.335 1.00 57.28 394 GLY B N 1
ATOM 6875 C CA . GLY B 1 394 ? -25.500 -34.829 56.136 1.00 57.09 394 GLY B CA 1
ATOM 6876 C C . GLY B 1 394 ? -24.316 -35.798 56.167 1.00 56.91 394 GLY B C 1
ATOM 6877 O O . GLY B 1 394 ? -23.083 -35.331 56.115 1.00 55.64 394 GLY B O 1
ATOM 6878 N N . GLY B 1 395 ? -24.730 -37.087 56.216 1.00 55.50 395 GLY B N 1
ATOM 6879 C CA . GLY B 1 395 ? -23.899 -38.254 56.511 1.00 57.60 395 GLY B CA 1
ATOM 6880 C C . GLY B 1 395 ? -24.511 -38.901 57.758 1.00 57.76 395 GLY B C 1
ATOM 6881 O O . GLY B 1 395 ? -25.108 -40.013 57.763 1.00 58.61 395 GLY B O 1
ATOM 6882 N N . ASN B 1 396 ? -24.559 -38.040 58.757 1.00 58.32 396 ASN B N 1
ATOM 6883 C CA . ASN B 1 396 ? -24.101 -38.261 60.128 1.00 58.65 396 ASN B CA 1
ATOM 6884 C C . ASN B 1 396 ? -25.101 -38.988 61.034 1.00 57.77 396 ASN B C 1
ATOM 6885 O O . ASN B 1 396 ? -24.675 -39.844 61.851 1.00 58.76 396 ASN B O 1
ATOM 6890 N N . ASN B 1 397 ? -26.400 -38.664 60.866 1.00 54.23 397 ASN B N 1
ATOM 6891 C CA . ASN B 1 397 ? -27.509 -39.178 61.664 1.00 52.52 397 ASN B CA 1
ATOM 6892 C C . ASN B 1 397 ? -27.542 -40.708 61.768 1.00 51.54 397 ASN B C 1
ATOM 6893 O O . ASN B 1 397 ? -26.905 -41.387 60.967 1.00 49.30 397 ASN B O 1
ATOM 6898 N N . ILE B 1 398 ? -28.300 -41.207 62.745 1.00 50.13 398 ILE B N 1
ATOM 6899 C CA . ILE B 1 398 ? -28.365 -42.659 63.052 1.00 50.18 398 ILE B CA 1
ATOM 6900 C C . ILE B 1 398 ? -29.823 -42.984 63.287 1.00 49.30 398 ILE B C 1
ATOM 6901 O O . ILE B 1 398 ? -30.535 -42.232 63.967 1.00 50.31 398 ILE B O 1
ATOM 6906 N N . TYR B 1 399 ? -30.287 -44.104 62.682 1.00 50.06 399 TYR B N 1
ATOM 6907 C CA . TYR B 1 399 ? -31.700 -44.568 62.678 1.00 50.01 399 TYR B CA 1
ATOM 6908 C C . TYR B 1 399 ? -31.795 -46.076 62.963 1.00 50.26 399 TYR B C 1
ATOM 6909 O O . TYR B 1 399 ? -30.783 -46.805 62.804 1.00 46.59 399 TYR B O 1
ATOM 6918 N N . GLY B 1 400 ? -33.019 -46.484 63.334 1.00 53.15 400 GLY B N 1
ATOM 6919 C CA . GLY B 1 400 ? -33.450 -47.887 63.516 1.00 55.91 400 GLY B CA 1
ATOM 6920 C C . GLY B 1 400 ? -32.403 -48.769 64.195 1.00 59.54 400 GLY B C 1
ATOM 6921 O O . GLY B 1 400 ? -32.112 -48.571 65.424 1.00 58.13 400 GLY B O 1
ATOM 6922 N N . ASP B 1 401 ? -31.806 -49.706 63.413 1.00 62.21 401 ASP B N 1
ATOM 6923 C CA . ASP B 1 401 ? -30.839 -50.698 63.980 1.00 64.40 401 ASP B CA 1
ATOM 6924 C C . ASP B 1 401 ? -29.546 -50.101 64.579 1.00 64.70 401 ASP B C 1
ATOM 6925 O O . ASP B 1 401 ? -29.199 -50.442 65.697 1.00 63.47 401 ASP B O 1
ATOM 6930 N N . GLU B 1 402 ? -28.827 -49.276 63.795 1.00 65.32 402 GLU B N 1
ATOM 6931 C CA . GLU B 1 402 ? -27.530 -48.695 64.185 1.00 65.47 402 GLU B CA 1
ATOM 6932 C C . GLU B 1 402 ? -27.729 -47.761 65.410 1.00 63.25 402 GLU B C 1
ATOM 6933 O O . GLU B 1 402 ? -26.784 -47.567 66.199 1.00 62.24 402 GLU B O 1
ATOM 6939 N N . LEU B 1 403 ? -28.963 -47.246 65.579 1.00 60.67 403 LEU B N 1
ATOM 6940 C CA . LEU B 1 403 ? -29.329 -46.338 66.653 1.00 61.00 403 LEU B CA 1
ATOM 6941 C C . LEU B 1 403 ? -29.494 -47.094 67.976 1.00 62.53 403 LEU B C 1
ATOM 6942 O O . LEU B 1 403 ? -28.925 -46.648 68.985 1.00 62.51 403 LEU B O 1
ATOM 6947 N N . ARG B 1 404 ? -30.225 -48.235 67.968 1.00 63.98 404 ARG B N 1
ATOM 6948 C CA . ARG B 1 404 ? -30.290 -49.148 69.159 1.00 65.75 404 ARG B CA 1
ATOM 6949 C C . ARG B 1 404 ? -28.907 -49.621 69.603 1.00 65.80 404 ARG B C 1
ATOM 6950 O O . ARG B 1 404 ? -28.615 -49.564 70.805 1.00 65.87 404 ARG B O 1
ATOM 6958 N N . GLU B 1 405 ? -28.106 -50.094 68.640 1.00 66.14 405 GLU B N 1
ATOM 6959 C CA . GLU B 1 405 ? -26.727 -50.558 68.828 1.00 68.51 405 GLU B CA 1
ATOM 6960 C C . GLU B 1 405 ? -25.775 -49.474 69.383 1.00 69.54 405 GLU B C 1
ATOM 6961 O O . GLU B 1 405 ? -24.838 -49.773 70.166 1.00 68.83 405 GLU B O 1
ATOM 6967 N N . THR B 1 406 ? -26.008 -48.217 68.987 1.00 70.87 406 THR B N 1
ATOM 6968 C CA . THR B 1 406 ? -25.167 -47.103 69.474 1.00 72.15 406 THR B CA 1
ATOM 6969 C C . THR B 1 406 ? -25.687 -46.714 70.882 1.00 72.93 406 THR B C 1
ATOM 6970 O O . THR B 1 406 ? -24.880 -46.475 71.813 1.00 72.20 406 THR B O 1
ATOM 6974 N N . LEU B 1 407 ? -27.018 -46.706 71.039 1.00 73.94 407 LEU B N 1
ATOM 6975 C CA . LEU B 1 407 ? -27.625 -46.317 72.310 1.00 76.10 407 LEU B CA 1
ATOM 6976 C C . LEU B 1 407 ? -27.325 -47.243 73.478 1.00 78.36 407 LEU B C 1
ATOM 6977 O O . LEU B 1 407 ? -27.144 -46.726 74.604 1.00 78.45 407 LEU B O 1
ATOM 6982 N N . LEU B 1 408 ? -27.316 -48.575 73.208 1.00 80.49 408 LEU B N 1
ATOM 6983 C CA . LEU B 1 408 ? -26.910 -49.647 74.150 1.00 81.96 408 LEU B CA 1
ATOM 6984 C C . LEU B 1 408 ? -25.517 -49.319 74.657 1.00 83.00 408 LEU B C 1
ATOM 6985 O O . LEU B 1 408 ? -25.354 -49.092 75.862 1.00 83.91 408 LEU B O 1
ATOM 6990 N N . LYS B 1 409 ? -24.540 -49.259 73.736 1.00 83.79 409 LYS B N 1
ATOM 6991 C CA . LYS B 1 409 ? -23.090 -48.988 74.053 1.00 85.17 409 LYS B CA 1
ATOM 6992 C C . LYS B 1 409 ? -22.705 -47.547 74.472 1.00 84.40 409 LYS B C 1
ATOM 6993 O O . LYS B 1 409 ? -22.882 -47.141 75.627 1.00 83.49 409 LYS B O 1
ATOM 6999 N N . GLU B 1 417 ? -19.088 -40.577 75.832 1.00 75.68 417 GLU B N 1
ATOM 7000 C CA . GLU B 1 417 ? -19.541 -39.626 74.814 1.00 75.74 417 GLU B CA 1
ATOM 7001 C C . GLU B 1 417 ? -21.082 -39.560 74.492 1.00 74.87 417 GLU B C 1
ATOM 7002 O O . GLU B 1 417 ? -21.446 -39.578 73.298 1.00 75.95 417 GLU B O 1
ATOM 7008 N N . ASP B 1 418 ? -21.995 -39.460 75.469 1.00 72.38 418 ASP B N 1
ATOM 7009 C CA . ASP B 1 418 ? -23.450 -39.311 75.050 1.00 70.32 418 ASP B CA 1
ATOM 7010 C C . ASP B 1 418 ? -23.817 -37.886 74.618 1.00 66.43 418 ASP B C 1
ATOM 7011 O O . ASP B 1 418 ? -24.724 -37.684 73.787 1.00 64.26 418 ASP B O 1
ATOM 7016 N N . ALA B 1 419 ? -23.101 -36.924 75.217 1.00 63.27 419 ALA B N 1
ATOM 7017 C CA . ALA B 1 419 ? -23.271 -35.452 74.988 1.00 60.99 419 ALA B CA 1
ATOM 7018 C C . ALA B 1 419 ? -23.036 -35.018 73.497 1.00 58.20 419 ALA B C 1
ATOM 7019 O O . ALA B 1 419 ? -23.486 -33.947 73.062 1.00 58.58 419 ALA B O 1
ATOM 7021 N N . ALA B 1 420 ? -22.298 -35.846 72.757 1.00 55.71 420 ALA B N 1
ATOM 7022 C CA . ALA B 1 420 ? -22.217 -35.799 71.282 1.00 52.58 420 ALA B CA 1
ATOM 7023 C C . ALA B 1 420 ? -23.642 -35.885 70.565 1.00 52.66 420 ALA B C 1
ATOM 7024 O O . ALA B 1 420 ? -23.783 -35.307 69.474 1.00 52.21 420 ALA B O 1
ATOM 7026 N N . TYR B 1 421 ? -24.650 -36.570 71.155 1.00 48.71 421 TYR B N 1
ATOM 7027 C CA . TYR B 1 421 ? -25.945 -36.771 70.499 1.00 48.18 421 TYR B CA 1
ATOM 7028 C C . TYR B 1 421 ? -27.149 -36.100 71.111 1.00 45.91 421 TYR B C 1
ATOM 7029 O O . TYR B 1 421 ? -27.222 -35.851 72.324 1.00 44.79 421 TYR B O 1
ATOM 7038 N N . ILE B 1 422 ? -28.143 -35.865 70.263 1.00 42.19 422 ILE B N 1
ATOM 7039 C CA . ILE B 1 422 ? -29.503 -35.715 70.717 1.00 39.49 422 ILE B CA 1
ATOM 7040 C C . ILE B 1 422 ? -30.363 -36.783 70.094 1.00 40.28 422 ILE B C 1
ATOM 7041 O O . ILE B 1 422 ? -29.955 -37.458 69.118 1.00 40.63 422 ILE B O 1
ATOM 7046 N N . LEU B 1 423 ? -31.567 -36.917 70.640 1.00 39.65 423 LEU B N 1
ATOM 7047 C CA . LEU B 1 423 ? -32.621 -37.742 70.121 1.00 41.80 423 LEU B CA 1
ATOM 7048 C C . LEU B 1 423 ? -33.799 -36.949 69.648 1.00 41.21 423 LEU B C 1
ATOM 7049 O O . LEU B 1 423 ? -34.234 -35.974 70.291 1.00 42.77 423 LEU B O 1
ATOM 7054 N N . MET B 1 424 ? -34.374 -37.401 68.518 1.00 38.75 424 MET B N 1
ATOM 7055 C CA . MET B 1 424 ? -35.464 -36.647 68.024 1.00 37.37 424 MET B CA 1
ATOM 7056 C C . MET B 1 424 ? -36.657 -37.580 67.588 1.00 36.11 424 MET B C 1
ATOM 7057 O O . MET B 1 424 ? -36.395 -38.627 67.051 1.00 37.03 424 MET B O 1
ATOM 7062 N N . GLN B 1 425 ? -37.892 -37.155 67.799 1.00 35.55 425 GLN B N 1
ATOM 7063 C CA . GLN B 1 425 ? -39.033 -37.749 67.134 1.00 38.25 425 GLN B CA 1
ATOM 7064 C C . GLN B 1 425 ? -38.837 -37.953 65.559 1.00 39.32 425 GLN B C 1
ATOM 7065 O O . GLN B 1 425 ? -38.739 -36.936 64.862 1.00 36.51 425 GLN B O 1
ATOM 7071 N N . ARG B 1 426 ? -38.795 -39.254 65.045 1.00 39.29 426 ARG B N 1
ATOM 7072 C CA . ARG B 1 426 ? -38.916 -39.602 63.618 1.00 41.57 426 ARG B CA 1
ATOM 7073 C C . ARG B 1 426 ? -40.227 -39.071 63.082 1.00 40.57 426 ARG B C 1
ATOM 7074 O O . ARG B 1 426 ? -41.293 -39.267 63.679 1.00 40.27 426 ARG B O 1
ATOM 7082 N N . ILE B 1 427 ? -40.122 -38.237 62.030 1.00 37.83 427 ILE B N 1
ATOM 7083 C CA . ILE B 1 427 ? -41.258 -37.688 61.323 1.00 35.14 427 ILE B CA 1
ATOM 7084 C C . ILE B 1 427 ? -41.503 -38.528 60.049 1.00 32.31 427 ILE B C 1
ATOM 7085 O O . ILE B 1 427 ? -40.558 -39.046 59.376 1.00 31.09 427 ILE B O 1
ATOM 7090 N N . PHE B 1 428 ? -42.774 -38.726 59.809 1.00 33.44 428 PHE B N 1
ATOM 7091 C CA . PHE B 1 428 ? -43.225 -39.578 58.648 1.00 34.43 428 PHE B CA 1
ATOM 7092 C C . PHE B 1 428 ? -44.172 -38.905 57.747 1.00 32.51 428 PHE B C 1
ATOM 7093 O O . PHE B 1 428 ? -45.374 -38.944 57.965 1.00 34.13 428 PHE B O 1
ATOM 7101 N N . PRO B 1 429 ? -43.643 -38.108 56.706 1.00 31.39 429 PRO B N 1
ATOM 7102 C CA . PRO B 1 429 ? -44.578 -37.455 55.799 1.00 30.56 429 PRO B CA 1
ATOM 7103 C C . PRO B 1 429 ? -45.420 -38.555 54.969 1.00 31.36 429 PRO B C 1
ATOM 7104 O O . PRO B 1 429 ? -44.922 -39.694 54.798 1.00 32.76 429 PRO B O 1
ATOM 7108 N N . ALA B 1 430 ? -46.526 -38.093 54.387 1.00 32.21 430 ALA B N 1
ATOM 7109 C CA . ALA B 1 430 ? -47.240 -38.687 53.241 1.00 33.98 430 ALA B CA 1
ATOM 7110 C C . ALA B 1 430 ? -46.273 -38.689 52.062 1.00 35.24 430 ALA B C 1
ATOM 7111 O O . ALA B 1 430 ? -45.492 -37.747 51.858 1.00 35.62 430 ALA B O 1
ATOM 7113 N N . THR B 1 431 ? -46.141 -39.832 51.427 1.00 29.28 431 THR B N 1
ATOM 7114 C CA . THR B 1 431 ? -45.287 -40.120 50.289 1.00 28.06 431 THR B CA 1
ATOM 7115 C C . THR B 1 431 ? -46.024 -39.522 49.073 1.00 26.36 431 THR B C 1
ATOM 7116 O O . THR B 1 431 ? -47.287 -39.312 49.067 1.00 31.77 431 THR B O 1
ATOM 7120 N N . SER B 1 432 ? -45.299 -39.339 47.925 1.00 27.95 432 SER B N 1
ATOM 7121 C CA . SER B 1 432 ? -45.885 -38.952 46.655 1.00 26.20 432 SER B CA 1
ATOM 7122 C C . SER B 1 432 ? -45.083 -39.645 45.562 1.00 27.42 432 SER B C 1
ATOM 7123 O O . SER B 1 432 ? -43.827 -39.904 45.750 1.00 27.12 432 SER B O 1
ATOM 7126 N N . PRO B 1 433 ? -45.780 -39.993 44.434 1.00 25.18 433 PRO B N 1
ATOM 7127 C CA . PRO B 1 433 ? -45.093 -40.613 43.255 1.00 25.79 433 PRO B CA 1
ATOM 7128 C C . PRO B 1 433 ? -44.115 -39.394 42.718 1.00 22.39 433 PRO B C 1
ATOM 7129 O O . PRO B 1 433 ? -44.559 -38.294 42.576 1.00 28.48 433 PRO B O 1
ATOM 7133 N N . ALA B 1 434 ? -42.927 -39.745 42.358 1.00 25.30 434 ALA B N 1
ATOM 7134 C CA . ALA B 1 434 ? -41.906 -38.905 41.764 1.00 27.25 434 ALA B CA 1
ATOM 7135 C C . ALA B 1 434 ? -41.278 -39.595 40.619 1.00 27.04 434 ALA B C 1
ATOM 7136 O O . ALA B 1 434 ? -41.065 -40.843 40.554 1.00 25.41 434 ALA B O 1
ATOM 7138 N N . ILE B 1 435 ? -40.829 -38.768 39.680 1.00 26.30 435 ILE B N 1
ATOM 7139 C CA . ILE B 1 435 ? -39.870 -39.175 38.655 1.00 23.77 435 ILE B CA 1
ATOM 7140 C C . ILE B 1 435 ? -38.481 -38.653 39.030 1.00 27.41 435 ILE B C 1
ATOM 7141 O O . ILE B 1 435 ? -38.304 -37.489 39.157 1.00 23.51 435 ILE B O 1
ATOM 7146 N N . LEU B 1 436 ? -37.532 -39.489 39.301 1.00 28.21 436 LEU B N 1
ATOM 7147 C CA . LEU B 1 436 ? -36.241 -39.031 39.769 1.00 24.25 436 LEU B CA 1
ATOM 7148 C C . LEU B 1 436 ? -35.280 -39.066 38.595 1.00 28.42 436 LEU B C 1
ATOM 7149 O O . LEU B 1 436 ? -35.118 -40.106 37.917 1.00 25.45 436 LEU B O 1
ATOM 7154 N N . VAL B 1 437 ? -34.660 -37.893 38.307 1.00 25.60 437 VAL B N 1
ATOM 7155 C CA . VAL B 1 437 ? -33.704 -37.770 37.147 1.00 25.76 437 VAL B CA 1
ATOM 7156 C C . VAL B 1 437 ? -32.339 -37.593 37.668 1.00 27.00 437 VAL B C 1
ATOM 7157 O O . VAL B 1 437 ? -32.107 -36.680 38.421 1.00 26.02 437 VAL B O 1
ATOM 7161 N N A ARG B 1 438 ? -31.446 -38.487 37.312 0.50 26.91 438 ARG B N 1
ATOM 7162 N N B ARG B 1 438 ? -31.433 -38.473 37.217 0.50 26.85 438 ARG B N 1
ATOM 7163 C CA A ARG B 1 438 ? -30.173 -38.558 37.945 0.50 25.92 438 ARG B CA 1
ATOM 7164 C CA B ARG B 1 438 ? -29.992 -38.474 37.504 0.50 25.92 438 ARG B CA 1
ATOM 7165 C C A ARG B 1 438 ? -29.213 -39.042 36.855 0.50 26.53 438 ARG B C 1
ATOM 7166 C C B ARG B 1 438 ? -29.125 -38.773 36.314 0.50 26.96 438 ARG B C 1
ATOM 7167 O O A ARG B 1 438 ? -29.311 -40.174 36.352 0.50 22.11 438 ARG B O 1
ATOM 7168 O O B ARG B 1 438 ? -29.372 -39.730 35.581 0.50 24.41 438 ARG B O 1
ATOM 7183 N N A ASP B 1 439 ? -28.237 -38.210 36.488 0.50 26.88 439 ASP B N 1
ATOM 7184 N N B ASP B 1 439 ? -27.991 -38.096 36.247 0.50 27.24 439 ASP B N 1
ATOM 7185 C CA A ASP B 1 439 ? -27.308 -38.508 35.351 0.50 28.87 439 ASP B CA 1
ATOM 7186 C CA B ASP B 1 439 ? -27.076 -38.244 35.127 0.50 28.23 439 ASP B CA 1
ATOM 7187 C C A ASP B 1 439 ? -27.926 -38.761 33.955 0.50 28.47 439 ASP B C 1
ATOM 7188 C C B ASP B 1 439 ? -27.866 -38.730 33.907 0.50 28.02 439 ASP B C 1
ATOM 7189 O O A ASP B 1 439 ? -27.442 -39.593 33.209 0.50 29.09 439 ASP B O 1
ATOM 7190 O O B ASP B 1 439 ? -27.474 -39.712 33.289 0.50 28.57 439 ASP B O 1
ATOM 7199 N N . GLY B 1 440 ? -29.019 -38.099 33.638 1.00 26.73 440 GLY B N 1
ATOM 7200 C CA . GLY B 1 440 ? -29.628 -38.147 32.334 1.00 28.58 440 GLY B CA 1
ATOM 7201 C C . GLY B 1 440 ? -30.668 -39.313 32.208 1.00 28.70 440 GLY B C 1
ATOM 7202 O O . GLY B 1 440 ? -31.246 -39.471 31.200 1.00 29.87 440 GLY B O 1
ATOM 7203 N N . ASN B 1 441 ? -30.785 -40.091 33.272 1.00 29.83 441 ASN B N 1
ATOM 7204 C CA . ASN B 1 441 ? -31.708 -41.289 33.306 1.00 29.75 441 ASN B CA 1
ATOM 7205 C C . ASN B 1 441 ? -32.789 -41.014 34.364 1.00 28.79 441 ASN B C 1
ATOM 7206 O O . ASN B 1 441 ? -32.524 -40.361 35.346 1.00 26.86 441 ASN B O 1
ATOM 7211 N N . TRP B 1 442 ? -33.991 -41.523 34.154 1.00 29.92 442 TRP B N 1
ATOM 7212 C CA . TRP B 1 442 ? -35.150 -41.293 35.060 1.00 30.28 442 TRP B CA 1
ATOM 7213 C C . TRP B 1 442 ? -35.601 -42.690 35.608 1.00 30.68 442 TRP B C 1
ATOM 7214 O O . TRP B 1 442 ? -35.348 -43.769 34.999 1.00 30.15 442 TRP B O 1
ATOM 7225 N N . ASP B 1 443 ? -36.118 -42.674 36.835 1.00 32.78 443 ASP B N 1
ATOM 7226 C CA . ASP B 1 443 ? -36.841 -43.792 37.446 1.00 33.37 443 ASP B CA 1
ATOM 7227 C C . ASP B 1 443 ? -38.029 -43.359 38.246 1.00 32.97 443 ASP B C 1
ATOM 7228 O O . ASP B 1 443 ? -38.165 -42.191 38.514 1.00 32.17 443 ASP B O 1
ATOM 7233 N N . THR B 1 444 ? -38.963 -44.286 38.619 1.00 28.43 444 THR B N 1
ATOM 7234 C CA . THR B 1 444 ? -40.143 -43.953 39.421 1.00 27.86 444 THR B CA 1
ATOM 7235 C C . THR B 1 444 ? -39.683 -44.301 40.865 1.00 24.32 444 THR B C 1
ATOM 7236 O O . THR B 1 444 ? -38.664 -45.099 41.116 1.00 26.53 444 THR B O 1
ATOM 7240 N N . GLY B 1 445 ? -40.243 -43.560 41.774 1.00 28.10 445 GLY B N 1
ATOM 7241 C CA . GLY B 1 445 ? -40.042 -43.769 43.225 1.00 27.80 445 GLY B CA 1
ATOM 7242 C C . GLY B 1 445 ? -41.103 -43.075 43.963 1.00 23.97 445 GLY B C 1
ATOM 7243 O O . GLY B 1 445 ? -41.850 -42.302 43.413 1.00 26.60 445 GLY B O 1
ATOM 7244 N N . HIS B 1 446 ? -41.189 -43.356 45.271 1.00 26.78 446 HIS B N 1
ATOM 7245 C CA . HIS B 1 446 ? -42.118 -42.838 46.091 1.00 22.17 446 HIS B CA 1
ATOM 7246 C C . HIS B 1 446 ? -41.351 -42.170 47.193 1.00 24.99 446 HIS B C 1
ATOM 7247 O O . HIS B 1 446 ? -40.537 -42.806 47.897 1.00 26.25 446 HIS B O 1
ATOM 7254 N N . VAL B 1 447 ? -41.696 -40.894 47.314 1.00 26.37 447 VAL B N 1
ATOM 7255 C CA . VAL B 1 447 ? -40.759 -39.959 48.038 1.00 26.77 447 VAL B CA 1
ATOM 7256 C C . VAL B 1 447 ? -41.412 -39.273 49.186 1.00 24.12 447 VAL B C 1
ATOM 7257 O O . VAL B 1 447 ? -42.662 -38.989 49.215 1.00 26.97 447 VAL B O 1
ATOM 7261 N N . ILE B 1 448 ? -40.522 -38.677 50.012 1.00 28.22 448 ILE B N 1
ATOM 7262 C CA . ILE B 1 448 ? -40.948 -37.638 50.836 1.00 27.61 448 ILE B CA 1
ATOM 7263 C C . ILE B 1 448 ? -40.050 -36.338 50.604 1.00 25.34 448 ILE B C 1
ATOM 7264 O O . ILE B 1 448 ? -38.842 -36.468 50.211 1.00 26.25 448 ILE B O 1
ATOM 7269 N N A SER B 1 449 ? -40.653 -35.212 50.822 0.50 24.65 449 SER B N 1
ATOM 7270 N N B SER B 1 449 ? -40.706 -35.242 50.981 0.50 23.66 449 SER B N 1
ATOM 7271 C CA A SER B 1 449 ? -39.908 -33.928 50.579 0.50 26.33 449 SER B CA 1
ATOM 7272 C CA B SER B 1 449 ? -40.220 -33.816 50.740 0.50 24.86 449 SER B CA 1
ATOM 7273 C C A SER B 1 449 ? -39.650 -33.297 51.951 0.50 25.01 449 SER B C 1
ATOM 7274 C C B SER B 1 449 ? -39.980 -32.959 51.996 0.50 25.95 449 SER B C 1
ATOM 7275 O O A SER B 1 449 ? -40.276 -33.674 52.915 0.50 22.99 449 SER B O 1
ATOM 7276 O O B SER B 1 449 ? -40.836 -32.903 52.925 0.50 24.11 449 SER B O 1
ATOM 7281 N N . GLU B 1 450 ? -38.832 -32.233 51.964 1.00 27.10 450 GLU B N 1
ATOM 7282 C CA . GLU B 1 450 ? -38.374 -31.449 53.118 1.00 27.23 450 GLU B CA 1
ATOM 7283 C C . GLU B 1 450 ? -38.192 -30.035 52.538 1.00 25.38 450 GLU B C 1
ATOM 7284 O O . GLU B 1 450 ? -37.465 -29.874 51.542 1.00 29.21 450 GLU B O 1
ATOM 7290 N N . ALA B 1 451 ? -39.037 -29.113 52.965 1.00 28.36 451 ALA B N 1
ATOM 7291 C CA . ALA B 1 451 ? -39.107 -27.681 52.479 1.00 28.33 451 ALA B CA 1
ATOM 7292 C C . ALA B 1 451 ? -38.054 -26.870 53.335 1.00 28.59 451 ALA B C 1
ATOM 7293 O O . ALA B 1 451 ? -38.089 -26.957 54.593 1.00 27.76 451 ALA B O 1
ATOM 7295 N N . GLY B 1 452 ? -37.060 -26.241 52.676 1.00 28.27 452 GLY B N 1
ATOM 7296 C CA . GLY B 1 452 ? -36.081 -25.325 53.354 1.00 26.10 452 GLY B CA 1
ATOM 7297 C C . GLY B 1 452 ? -36.476 -23.903 53.077 1.00 28.63 452 GLY B C 1
ATOM 7298 O O . GLY B 1 452 ? -36.490 -23.504 51.954 1.00 26.14 452 GLY B O 1
ATOM 7299 N N . ILE B 1 453 ? -36.808 -23.120 54.135 1.00 29.58 453 ILE B N 1
ATOM 7300 C CA . ILE B 1 453 ? -37.445 -21.760 53.959 1.00 29.75 453 ILE B CA 1
ATOM 7301 C C . ILE B 1 453 ? -36.239 -20.882 54.387 1.00 28.79 453 ILE B C 1
ATOM 7302 O O . ILE B 1 453 ? -35.746 -20.993 55.536 1.00 27.32 453 ILE B O 1
ATOM 7307 N N . PHE B 1 454 ? -35.712 -20.137 53.403 1.00 27.24 454 PHE B N 1
ATOM 7308 C CA . PHE B 1 454 ? -34.545 -19.224 53.737 1.00 27.57 454 PHE B CA 1
ATOM 7309 C C . PHE B 1 454 ? -35.038 -18.016 54.490 1.00 26.13 454 PHE B C 1
ATOM 7310 O O . PHE B 1 454 ? -36.101 -17.509 54.256 1.00 25.51 454 PHE B O 1
ATOM 7318 N N . GLY B 1 455 ? -34.198 -17.605 55.441 1.00 29.71 455 GLY B N 1
ATOM 7319 C CA . GLY B 1 455 ? -34.326 -16.296 56.110 1.00 27.18 455 GLY B CA 1
ATOM 7320 C C . GLY B 1 455 ? -33.051 -15.487 55.875 1.00 26.15 455 GLY B C 1
ATOM 7321 O O . GLY B 1 455 ? -31.946 -15.930 55.940 1.00 23.97 455 GLY B O 1
ATOM 7322 N N . THR B 1 456 ? -33.307 -14.232 55.695 1.00 26.92 456 THR B N 1
ATOM 7323 C CA . THR B 1 456 ? -32.173 -13.243 55.631 1.00 27.67 456 THR B CA 1
ATOM 7324 C C . THR B 1 456 ? -32.445 -12.175 56.675 1.00 28.47 456 THR B C 1
ATOM 7325 O O . THR B 1 456 ? -33.621 -11.752 56.908 1.00 28.43 456 THR B O 1
ATOM 7329 N N . TYR B 1 457 ? -31.341 -11.792 57.323 1.00 27.10 457 TYR B N 1
ATOM 7330 C CA . TYR B 1 457 ? -31.420 -10.875 58.464 1.00 29.25 457 TYR B CA 1
ATOM 7331 C C . TYR B 1 457 ? -30.239 -9.947 58.566 1.00 28.44 457 TYR B C 1
ATOM 7332 O O . TYR B 1 457 ? -29.102 -10.384 58.400 1.00 28.36 457 TYR B O 1
ATOM 7341 N N . LEU B 1 458 ? -30.562 -8.688 58.892 1.00 27.25 458 LEU B N 1
ATOM 7342 C CA . LEU B 1 458 ? -29.414 -7.642 59.026 1.00 27.52 458 LEU B CA 1
ATOM 7343 C C . LEU B 1 458 ? -29.890 -6.641 60.040 1.00 25.30 458 LEU B C 1
ATOM 7344 O O . LEU B 1 458 ? -30.957 -6.112 59.874 1.00 27.50 458 LEU B O 1
ATOM 7349 N N A ARG B 1 459 ? -29.125 -6.334 61.013 0.50 25.73 459 ARG B N 1
ATOM 7350 N N B ARG B 1 459 ? -29.086 -6.611 61.185 0.50 26.96 459 ARG B N 1
ATOM 7351 C CA A ARG B 1 459 ? -29.544 -5.158 61.706 0.50 25.10 459 ARG B CA 1
ATOM 7352 C CA B ARG B 1 459 ? -29.136 -5.876 62.642 0.50 28.41 459 ARG B CA 1
ATOM 7353 C C A ARG B 1 459 ? -28.256 -4.378 61.945 0.50 27.12 459 ARG B C 1
ATOM 7354 C C B ARG B 1 459 ? -28.100 -4.610 62.571 0.50 29.07 459 ARG B C 1
ATOM 7355 O O A ARG B 1 459 ? -27.127 -4.762 61.651 0.50 26.19 459 ARG B O 1
ATOM 7356 O O B ARG B 1 459 ? -26.876 -4.930 62.495 0.50 28.42 459 ARG B O 1
ATOM 7371 N N . ASN B 1 460 ? -28.481 -3.281 62.581 1.00 31.38 460 ASN B N 1
ATOM 7372 C CA . ASN B 1 460 ? -27.368 -2.230 62.812 1.00 32.32 460 ASN B CA 1
ATOM 7373 C C . ASN B 1 460 ? -27.645 -1.663 64.193 1.00 34.86 460 ASN B C 1
ATOM 7374 O O . ASN B 1 460 ? -27.121 -2.159 65.170 1.00 37.17 460 ASN B O 1
ATOM 7379 N N . LYS B 1 461 ? -28.477 -0.776 64.508 1.00 35.65 461 LYS B N 1
ATOM 7380 C CA . LYS B 1 461 ? -28.177 -0.922 66.068 1.00 44.70 461 LYS B CA 1
ATOM 7381 C C . LYS B 1 461 ? -29.253 -1.760 66.759 1.00 44.88 461 LYS B C 1
ATOM 7382 O O . LYS B 1 461 ? -29.155 -2.996 66.970 1.00 47.56 461 LYS B O 1
ATOM 7388 N N . ASP B 1 462 ? -30.216 -1.023 66.893 1.00 43.91 462 ASP B N 1
ATOM 7389 C CA . ASP B 1 462 ? -31.483 -1.253 67.346 1.00 45.57 462 ASP B CA 1
ATOM 7390 C C . ASP B 1 462 ? -32.278 -1.262 66.062 1.00 43.04 462 ASP B C 1
ATOM 7391 O O . ASP B 1 462 ? -33.475 -1.510 66.044 1.00 44.43 462 ASP B O 1
ATOM 7396 N N . LYS B 1 463 ? -31.570 -0.989 64.967 1.00 39.34 463 LYS B N 1
ATOM 7397 C CA . LYS B 1 463 ? -32.242 -0.695 63.700 1.00 38.87 463 LYS B CA 1
ATOM 7398 C C . LYS B 1 463 ? -32.229 -2.031 62.905 1.00 37.41 463 LYS B C 1
ATOM 7399 O O . LYS B 1 463 ? -31.155 -2.641 62.665 1.00 34.60 463 LYS B O 1
ATOM 7405 N N . ILE B 1 464 ? -33.419 -2.539 62.666 1.00 35.20 464 ILE B N 1
ATOM 7406 C CA . ILE B 1 464 ? -33.368 -3.860 61.994 1.00 36.05 464 ILE B CA 1
ATOM 7407 C C . ILE B 1 464 ? -33.543 -3.568 60.501 1.00 34.29 464 ILE B C 1
ATOM 7408 O O . ILE B 1 464 ? -34.535 -2.950 60.082 1.00 35.31 464 ILE B O 1
ATOM 7413 N N . ILE B 1 465 ? -32.517 -3.847 59.696 1.00 31.36 465 ILE B N 1
ATOM 7414 C CA . ILE B 1 465 ? -32.628 -3.379 58.273 1.00 28.71 465 ILE B CA 1
ATOM 7415 C C . ILE B 1 465 ? -33.336 -4.470 57.340 1.00 27.67 465 ILE B C 1
ATOM 7416 O O . ILE B 1 465 ? -33.984 -4.180 56.382 1.00 29.43 465 ILE B O 1
ATOM 7421 N N . ILE B 1 466 ? -33.138 -5.717 57.674 1.00 30.88 466 ILE B N 1
ATOM 7422 C CA . ILE B 1 466 ? -33.686 -6.878 56.822 1.00 29.96 466 ILE B CA 1
ATOM 7423 C C . ILE B 1 466 ? -34.067 -7.897 57.841 1.00 30.78 466 ILE B C 1
ATOM 7424 O O . ILE B 1 466 ? -33.370 -8.120 58.802 1.00 27.96 466 ILE B O 1
ATOM 7429 N N . ASN B 1 467 ? -35.327 -8.340 57.739 1.00 29.21 467 ASN B N 1
ATOM 7430 C CA . ASN B 1 467 ? -35.652 -9.463 58.546 1.00 31.95 467 ASN B CA 1
ATOM 7431 C C . ASN B 1 467 ? -36.790 -10.200 57.767 1.00 30.99 467 ASN B C 1
ATOM 7432 O O . ASN B 1 467 ? -37.971 -9.842 57.919 1.00 31.40 467 ASN B O 1
ATOM 7437 N N . ASN B 1 468 ? -36.394 -11.135 56.892 1.00 34.65 468 ASN B N 1
ATOM 7438 C CA . ASN B 1 468 ? -37.231 -11.501 55.713 1.00 33.68 468 ASN B CA 1
ATOM 7439 C C . ASN B 1 468 ? -37.322 -13.038 55.552 1.00 30.86 468 ASN B C 1
ATOM 7440 O O . ASN B 1 468 ? -36.360 -13.727 55.771 1.00 29.38 468 ASN B O 1
ATOM 7445 N N . GLU B 1 469 ? -38.491 -13.508 55.106 1.00 27.43 469 GLU B N 1
ATOM 7446 C CA . GLU B 1 469 ? -38.570 -14.806 54.448 1.00 27.27 469 GLU B CA 1
ATOM 7447 C C . GLU B 1 469 ? -37.918 -14.505 53.008 1.00 25.58 469 GLU B C 1
ATOM 7448 O O . GLU B 1 469 ? -38.315 -13.573 52.410 1.00 30.26 469 GLU B O 1
ATOM 7454 N N . SER B 1 470 ? -36.963 -15.278 52.541 1.00 23.39 470 SER B N 1
ATOM 7455 C CA . SER B 1 470 ? -36.234 -15.012 51.277 1.00 25.20 470 SER B CA 1
ATOM 7456 C C . SER B 1 470 ? -36.210 -16.269 50.381 1.00 26.65 470 SER B C 1
ATOM 7457 O O . SER B 1 470 ? -35.100 -16.722 50.064 1.00 26.79 470 SER B O 1
ATOM 7460 N N . GLY B 1 471 ? -37.397 -16.870 50.109 1.00 23.98 471 GLY B N 1
ATOM 7461 C CA . GLY B 1 471 ? -37.488 -18.035 49.116 1.00 25.54 471 GLY B CA 1
ATOM 7462 C C . GLY B 1 471 ? -37.154 -19.317 49.785 1.00 22.66 471 GLY B C 1
ATOM 7463 O O . GLY B 1 471 ? -37.103 -19.475 51.125 1.00 23.20 471 GLY B O 1
ATOM 7464 N N . TYR B 1 472 ? -36.868 -20.251 48.891 1.00 24.53 472 TYR B N 1
ATOM 7465 C CA . TYR B 1 472 ? -36.868 -21.659 49.345 1.00 27.09 472 TYR B CA 1
ATOM 7466 C C . TYR B 1 472 ? -36.059 -22.590 48.571 1.00 22.28 472 TYR B C 1
ATOM 7467 O O . TYR B 1 472 ? -35.659 -22.374 47.390 1.00 28.05 472 TYR B O 1
ATOM 7476 N N . MET B 1 473 ? -35.908 -23.778 49.143 1.00 25.55 473 MET B N 1
ATOM 7477 C CA . MET B 1 473 ? -35.367 -24.913 48.348 1.00 24.64 473 MET B CA 1
ATOM 7478 C C . MET B 1 473 ? -36.275 -26.143 48.916 1.00 26.76 473 MET B C 1
ATOM 7479 O O . MET B 1 473 ? -36.777 -26.058 49.993 1.00 25.24 473 MET B O 1
ATOM 7484 N N . VAL B 1 474 ? -36.392 -27.264 48.146 1.00 27.67 474 VAL B N 1
ATOM 7485 C CA . VAL B 1 474 ? -36.882 -28.488 48.793 1.00 26.43 474 VAL B CA 1
ATOM 7486 C C . VAL B 1 474 ? -36.069 -29.635 48.225 1.00 27.09 474 VAL B C 1
ATOM 7487 O O . VAL B 1 474 ? -35.752 -29.748 47.033 1.00 26.86 474 VAL B O 1
ATOM 7491 N N . ARG B 1 475 ? -35.795 -30.448 49.198 1.00 25.47 475 ARG B N 1
ATOM 7492 C CA . ARG B 1 475 ? -35.043 -31.656 49.072 1.00 25.00 475 ARG B CA 1
ATOM 7493 C C . ARG B 1 475 ? -36.037 -32.888 49.187 1.00 23.98 475 ARG B C 1
ATOM 7494 O O . ARG B 1 475 ? -36.876 -32.931 50.096 1.00 25.91 475 ARG B O 1
ATOM 7502 N N . THR B 1 476 ? -35.825 -33.792 48.272 1.00 25.89 476 THR B N 1
ATOM 7503 C CA . THR B 1 476 ? -36.773 -34.949 48.076 1.00 26.44 476 THR B CA 1
ATOM 7504 C C . THR B 1 476 ? -35.896 -36.210 48.074 1.00 21.76 476 THR B C 1
ATOM 7505 O O . THR B 1 476 ? -34.782 -36.397 47.475 1.00 25.25 476 THR B O 1
ATOM 7509 N N . LYS B 1 477 ? -36.456 -37.295 48.766 1.00 26.16 477 LYS B N 1
ATOM 7510 C CA . LYS B 1 477 ? -35.699 -38.502 48.783 1.00 22.81 477 LYS B CA 1
ATOM 7511 C C . LYS B 1 477 ? -36.718 -39.727 48.744 1.00 23.87 477 LYS B C 1
ATOM 7512 O O . LYS B 1 477 ? -37.922 -39.555 49.170 1.00 23.79 477 LYS B O 1
ATOM 7518 N N . ILE B 1 478 ? -36.173 -40.839 48.342 1.00 24.98 478 ILE B N 1
ATOM 7519 C CA . ILE B 1 478 ? -37.042 -42.172 48.430 1.00 27.25 478 ILE B CA 1
ATOM 7520 C C . ILE B 1 478 ? -37.502 -42.257 49.897 1.00 28.78 478 ILE B C 1
ATOM 7521 O O . ILE B 1 478 ? -36.666 -42.056 50.826 1.00 27.70 478 ILE B O 1
ATOM 7526 N N . SER B 1 479 ? -38.816 -42.494 50.134 1.00 31.11 479 SER B N 1
ATOM 7527 C CA . SER B 1 479 ? -39.459 -42.387 51.438 1.00 32.04 479 SER B CA 1
ATOM 7528 C C . SER B 1 479 ? -38.773 -43.095 52.543 1.00 33.73 479 SER B C 1
ATOM 7529 O O . SER B 1 479 ? -38.764 -42.610 53.680 1.00 35.90 479 SER B O 1
ATOM 7532 N N . SER B 1 480 ? -38.184 -44.223 52.233 1.00 33.10 480 SER B N 1
ATOM 7533 C CA . SER B 1 480 ? -37.566 -45.071 53.215 1.00 34.65 480 SER B CA 1
ATOM 7534 C C . SER B 1 480 ? -36.056 -44.834 53.399 1.00 35.27 480 SER B C 1
ATOM 7535 O O . SER B 1 480 ? -35.489 -45.366 54.326 1.00 36.44 480 SER B O 1
ATOM 7538 N N A SER B 1 481 ? -35.379 -44.057 52.523 0.50 33.97 481 SER B N 1
ATOM 7539 N N B SER B 1 481 ? -35.453 -43.937 52.607 0.50 34.52 481 SER B N 1
ATOM 7540 C CA A SER B 1 481 ? -33.903 -43.746 52.650 0.50 32.74 481 SER B CA 1
ATOM 7541 C CA B SER B 1 481 ? -34.026 -43.590 52.810 0.50 34.25 481 SER B CA 1
ATOM 7542 C C A SER B 1 481 ? -33.643 -42.897 53.939 0.50 32.10 481 SER B C 1
ATOM 7543 C C B SER B 1 481 ? -33.787 -42.946 54.180 0.50 32.84 481 SER B C 1
ATOM 7544 O O A SER B 1 481 ? -34.360 -41.913 54.195 0.50 33.10 481 SER B O 1
ATOM 7545 O O B SER B 1 481 ? -34.636 -42.194 54.756 0.50 33.53 481 SER B O 1
ATOM 7550 N N . TYR B 1 482 ? -32.639 -43.287 54.716 1.00 33.46 482 TYR B N 1
ATOM 7551 C CA . TYR B 1 482 ? -32.160 -42.581 55.961 1.00 36.02 482 TYR B CA 1
ATOM 7552 C C . TYR B 1 482 ? -31.560 -41.225 55.424 1.00 37.97 482 TYR B C 1
ATOM 7553 O O . TYR B 1 482 ? -32.113 -40.180 55.716 1.00 40.88 482 TYR B O 1
ATOM 7562 N N . GLU B 1 483 ? -30.532 -41.309 54.591 1.00 39.88 483 GLU B N 1
ATOM 7563 C CA . GLU B 1 483 ? -29.862 -40.122 54.085 1.00 42.46 483 GLU B CA 1
ATOM 7564 C C . GLU B 1 483 ? -30.660 -39.523 52.950 1.00 41.59 483 GLU B C 1
ATOM 7565 O O . GLU B 1 483 ? -31.296 -40.318 52.160 1.00 39.44 483 GLU B O 1
ATOM 7571 N N . GLY B 1 484 ? -30.650 -38.150 52.840 1.00 39.89 484 GLY B N 1
ATOM 7572 C CA . GLY B 1 484 ? -31.234 -37.508 51.603 1.00 34.59 484 GLY B CA 1
ATOM 7573 C C . GLY B 1 484 ? -30.347 -36.422 50.990 1.00 36.06 484 GLY B C 1
ATOM 7574 O O . GLY B 1 484 ? -30.912 -35.540 50.321 1.00 31.14 484 GLY B O 1
ATOM 7575 N N . GLY B 1 485 ? -29.010 -36.484 51.228 1.00 35.10 485 GLY B N 1
ATOM 7576 C CA . GLY B 1 485 ? -28.060 -35.480 50.757 1.00 33.35 485 GLY B CA 1
ATOM 7577 C C . GLY B 1 485 ? -28.067 -35.557 49.236 1.00 32.97 485 GLY B C 1
ATOM 7578 O O . GLY B 1 485 ? -27.860 -36.627 48.667 1.00 30.44 485 GLY B O 1
ATOM 7579 N N . VAL B 1 486 ? -28.242 -34.388 48.586 1.00 30.77 486 VAL B N 1
ATOM 7580 C CA . VAL B 1 486 ? -28.289 -34.367 47.112 1.00 29.98 486 VAL B CA 1
ATOM 7581 C C . VAL B 1 486 ? -26.917 -34.658 46.440 1.00 32.66 486 VAL B C 1
ATOM 7582 O O . VAL B 1 486 ? -26.770 -35.534 45.579 1.00 37.66 486 VAL B O 1
ATOM 7586 N N . LEU B 1 487 ? -25.947 -33.896 46.815 1.00 32.77 487 LEU B N 1
ATOM 7587 C CA . LEU B 1 487 ? -24.632 -34.039 46.245 1.00 35.82 487 LEU B CA 1
ATOM 7588 C C . LEU B 1 487 ? -24.063 -35.441 46.641 1.00 37.18 487 LEU B C 1
ATOM 7589 O O . LEU B 1 487 ? -23.437 -36.061 45.772 1.00 37.13 487 LEU B O 1
ATOM 7594 N N . PRO B 1 488 ? -24.281 -35.910 47.930 1.00 38.19 488 PRO B N 1
ATOM 7595 C CA . PRO B 1 488 ? -23.947 -37.391 48.188 1.00 37.88 488 PRO B CA 1
ATOM 7596 C C . PRO B 1 488 ? -24.610 -38.559 47.363 1.00 38.99 488 PRO B C 1
ATOM 7597 O O . PRO B 1 488 ? -24.103 -39.677 47.347 1.00 38.31 488 PRO B O 1
ATOM 7601 N N . GLY B 1 489 ? -25.695 -38.328 46.678 1.00 37.78 489 GLY B N 1
ATOM 7602 C CA . GLY B 1 489 ? -26.280 -39.376 45.805 1.00 37.69 489 GLY B CA 1
ATOM 7603 C C . GLY B 1 489 ? -27.546 -39.948 46.418 1.00 36.39 489 GLY B C 1
ATOM 7604 O O . GLY B 1 489 ? -28.105 -40.947 45.928 1.00 36.48 489 GLY B O 1
ATOM 7605 N N . PHE B 1 490 ? -28.055 -39.342 47.441 1.00 36.01 490 PHE B N 1
ATOM 7606 C CA . PHE B 1 490 ? -29.160 -39.909 48.191 1.00 38.39 490 PHE B CA 1
ATOM 7607 C C . PHE B 1 490 ? -30.438 -39.225 47.954 1.00 38.62 490 PHE B C 1
ATOM 7608 O O . PHE B 1 490 ? -31.473 -39.804 48.352 1.00 42.49 490 PHE B O 1
ATOM 7616 N N . GLY B 1 491 ? -30.401 -37.978 47.475 1.00 33.79 491 GLY B N 1
ATOM 7617 C CA . GLY B 1 491 ? -31.587 -37.148 47.394 1.00 29.67 491 GLY B CA 1
ATOM 7618 C C . GLY B 1 491 ? -31.583 -36.370 46.075 1.00 23.78 491 GLY B C 1
ATOM 7619 O O . GLY B 1 491 ? -30.642 -36.467 45.277 1.00 26.10 491 GLY B O 1
ATOM 7620 N N . VAL B 1 492 ? -32.697 -35.750 45.778 1.00 24.81 492 VAL B N 1
ATOM 7621 C CA . VAL B 1 492 ? -32.845 -34.903 44.588 1.00 26.28 492 VAL B CA 1
ATOM 7622 C C . VAL B 1 492 ? -33.394 -33.567 45.009 1.00 25.81 492 VAL B C 1
ATOM 7623 O O . VAL B 1 492 ? -34.154 -33.489 45.972 1.00 25.11 492 VAL B O 1
ATOM 7627 N N . VAL B 1 493 ? -33.148 -32.474 44.199 1.00 24.87 493 VAL B N 1
ATOM 7628 C CA . VAL B 1 493 ? -33.939 -31.278 44.393 1.00 22.30 493 VAL B CA 1
ATOM 7629 C C . VAL B 1 493 ? -35.299 -31.229 43.697 1.00 22.33 493 VAL B C 1
ATOM 7630 O O . VAL B 1 493 ? -35.460 -31.862 42.678 1.00 23.37 493 VAL B O 1
ATOM 7634 N N . ASP B 1 494 ? -36.158 -30.407 44.216 1.00 23.47 494 ASP B N 1
ATOM 7635 C CA . ASP B 1 494 ? -37.630 -30.342 43.929 1.00 22.70 494 ASP B CA 1
ATOM 7636 C C . ASP B 1 494 ? -38.174 -28.961 44.186 1.00 23.14 494 ASP B C 1
ATOM 7637 O O . ASP B 1 494 ? -37.448 -28.017 44.663 1.00 22.76 494 ASP B O 1
ATOM 7642 N N . THR B 1 495 ? -39.494 -28.820 43.944 1.00 19.38 495 THR B N 1
ATOM 7643 C CA . THR B 1 495 ? -40.247 -27.652 44.461 1.00 25.25 495 THR B CA 1
ATOM 7644 C C . THR B 1 495 ? -41.518 -28.196 45.281 1.00 25.55 495 THR B C 1
ATOM 7645 O O . THR B 1 495 ? -41.472 -29.340 45.701 1.00 26.14 495 THR B O 1
ATOM 7649 N N . VAL B 1 496 ? -42.595 -27.449 45.298 1.00 26.26 496 VAL B N 1
ATOM 7650 C CA . VAL B 1 496 ? -43.803 -27.930 45.874 1.00 27.06 496 VAL B CA 1
ATOM 7651 C C . VAL B 1 496 ? -44.846 -27.395 44.963 1.00 27.63 496 VAL B C 1
ATOM 7652 O O . VAL B 1 496 ? -44.597 -26.474 44.169 1.00 24.61 496 VAL B O 1
ATOM 7656 N N . TYR B 1 497 ? -46.019 -28.082 45.007 1.00 26.24 497 TYR B N 1
ATOM 7657 C CA . TYR B 1 497 ? -47.155 -27.733 44.235 1.00 28.97 497 TYR B CA 1
ATOM 7658 C C . TYR B 1 497 ? -48.175 -27.380 45.263 1.00 28.59 497 TYR B C 1
ATOM 7659 O O . TYR B 1 497 ? -48.575 -28.287 46.017 1.00 27.11 497 TYR B O 1
ATOM 7668 N N . LEU B 1 498 ? -48.653 -26.119 45.317 1.00 28.19 498 LEU B N 1
ATOM 7669 C CA . LEU B 1 498 ? -49.507 -25.806 46.490 1.00 27.10 498 LEU B CA 1
ATOM 7670 C C . LEU B 1 498 ? -50.992 -26.327 46.395 1.00 28.77 498 LEU B C 1
ATOM 7671 O O . LEU B 1 498 ? -51.615 -26.142 45.422 1.00 27.56 498 LEU B O 1
ATOM 7676 N N . THR B 1 499 ? -51.325 -26.938 47.465 1.00 30.43 499 THR B N 1
ATOM 7677 C CA . THR B 1 499 ? -52.631 -27.553 47.554 1.00 36.91 499 THR B CA 1
ATOM 7678 C C . THR B 1 499 ? -53.584 -26.721 48.373 1.00 39.79 499 THR B C 1
ATOM 7679 O O . THR B 1 499 ? -54.188 -27.202 49.328 1.00 42.28 499 THR B O 1
#

B-factor: mean 36.12, std 13.17, range [7.78, 153.5]

CATH classification: 3.30.1490.80 (+4 more: 3.30.470.20, 1.10.1080.10, 3.40.50.1760)

Secondary structure (DSSP, 8-state):
------TTSS-HHHHHHHHHHHHHHHHHTT-EEE-TTSTTTTTSTTSSEEEPPEESSPEEE-HHHHHHHHHHHHHHHHHHHHHHT-HHHHHHHTHHHHHH-HHHHHHHHHHHHHHHH-----EEEEEEEEEEEEETTTTEEEEEEEE-SS---HHHHHHHHHHHHHHHHHHHHHHT--GGGSPP--HHHHHHHHHHHHHHHHT-TT-EEEEEE-SS-TTHHHHHHHHHHHHHHH---EEEE-HHHHHHHEEE-TTS-EEETTEEEEEEEEES-SSGGG-SSHHHHHHHHHHHHSSSEEET-HHHHHHTSHHHHHHTTSTTTHHHH---HHHHHHHHHHPPPEEETT-TTHHHHHHH-GGGEEEE-S--SSS--B-HHHHHHHHHH---GGG-EEEEPP-PPPEEEEEEETTEEEEEEEEEEEEEEEEEEEETTEEEEEEEEEEEEEEEETT-S---TTTTT-EEE-EEE-/------TTSS-HHHHHHHHHHHHHHHHHTT-EEE-TTSTTTTTSTTSSEEEPPEESSPEEE-HHHHHHHHHHHHHHHHHHHHHHT-HHHHHHHTHHHHHH-HHHHHHHHHHHHHHTT--------EEEEEEEEEETTTTEEEEEEEE-SS---HHHHHHHHHHHHHHHHHHGGGTT--GGGSPP--HHHHHHHHHHHHHHHHT-TT-EEEEEE-SS-TTHHHHHHHHHHHHHTT---EEEE-HHHHHHHEEE-TTS-EEETTEEEEEEEEES-SSGGG-SSHHHHHHHHHHHHSSSEEES-HHHHHHTSHHHHHHHHSTTTHHHH---HHHHHHHHHHPPPEEETT-HHHHHHHHH-GGGEEEE-S--SSS--B-HHHHHHHHH---TT-EEEE---PPPEEEEEEETTEEEEEEEEEEEEEEEEEEESSS-EEEEEEEEEEEEEEETT-S---TTTTS-EEE-EEE-

Radius of gyration: 32.18 Å; Cα contacts (8 Å, |Δi|>4): 2055; chains: 2; bounding box: 63×52×96 Å

Foldseek 3Di:
DPAFFAVVPDDPVVVLVLLVLLQVLQVVQVQKFADPPPPCLQPDPPPRIDHFWAFRAFAEDAVVQVVLQFVCQLLVVQLLVLQLVPLVVLCVLCVVVLVLDVLVVLLNVLSVVCVVVVDPFQKAKFWWWFKWFQFAVHRATATPFIGGALDDDLVVAQSQLVSNLVSCVVCVVVTVAHSPLQDHFQFLVVVLVLQLVSVVVLPDQQAAEEEEAANGGRVCVSVVVSQVCCCPPSVGHYDYDYLLQLLVAWAQPPVLFIAGVRGTHQEYHYNDDQDCVSDPDVSNSVSLSRVLSGSHHYNHHSSSSSCRFVSNVLVCLPPCNVVVRDPDVVSVVSVNRRHFDKFQLVPVVVLVVCLVPQQQKKKAFRGDDWDGIDTDPRRNVVSVVPCSSSRIMMTGDGQHQWGWTWTADRSDTDIATKGKMKIFIWIWIARRPRTDGSGRRGTWMKMFHRPDPIRRRSVPTIGTHTHRHD/DPAWFAPVPDDVVVVVVLLVLLQVLQVVLVQKFAPPPPPCRQPDPPPNIDHFWAFSAFAADAVVQVVLQFVCQLVVVQLLVLQLVPLVVLCVLCVVVLVLPVLVVLLNVLSVVCVVVVDPFFKAKFWKWFKWFQFPVVRFTATPFIGGALDDDLPSQQSQLVSNLVSCVVCVVVIVAHSPLFDHAQRLVVVLVLVLVQLVLLPDQQAAEEEAAANGGRPCVSVVVSQVCCCPVSVGHYDYDYLLQCLVFWAQPPVLFIAGVRGTHAEYHYNDPQDCVSDPDVSNSVSVSRVQSRNHHYNHHSSSSSCRFVSNVLVCLDDCPVVVRDPPVVSVVSVNSRHFAKFQLVPVVVLVVCLVAQQQKKKAFRGDQDPGIDTDPVRNVVSVPSSSRIMMTGDGAHQWGWTWIDDSSDTDIAIKGKMKIFIWIWIGRHVDTDGSGRRGTWMKMFRRPDPTRRRSVPGIGTHTHRHD

Organism: Glycine max (NCBI:txid3847)

Solvent-accessible surface area: 36801 Å² total; per-residue (Å²): 109,124,129,37,80,51,4,33,167,12,101,109,130,25,5,98,62,0,10,61,45,0,4,15,29,0,0,24,54,5,0,4,2,0,23,120,93,43,139,57,0,3,124,28,2,0,3,11,0,13,2,0,22,0,0,0,2,0,12,60,7,30,58,61,8,32,122,79,2,47,86,7,4,45,13,6,4,50,5,4,0,79,0,6,101,42,9,162,11,0,34,115,16,0,53,96,1,60,128,21,7,136,12,1,21,75,4,0,54,8,4,40,90,29,83,147,85,121,73,198,72,54,27,26,1,1,11,4,8,2,0,1,15,23,0,105,126,81,133,29,6,12,4,29,24,14,13,3,12,21,9,30,6,4,4,4,1,20,24,0,7,26,0,0,57,22,4,4,83,68,15,2,171,116,5,72,15,69,22,116,83,0,15,94,28,69,2,7,68,37,2,0,44,0,0,8,88,0,33,60,53,56,115,63,109,209,6,0,0,0,6,0,7,36,104,91,22,51,7,1,2,2,6,13,68,2,23,18,29,1,83,104,124,36,149,3,119,24,20,68,31,20,5,38,59,0,35,136,58,17,116,56,56,143,117,23,18,0,6,0,73,74,43,32,1,0,0,0,8,0,11,1,0,40,20,47,188,21,17,109,56,91,21,9,21,134,0,0,33,42,0,4,67,0,43,3,12,11,5,3,23,5,18,2,8,0,5,4,12,16,18,0,14,2,24,12,23,67,131,40,16,0,68,128,6,14,108,65,145,82,60,11,62,73,0,66,73,2,35,6,19,17,66,8,14,106,57,82,96,22,10,129,118,0,35,108,54,2,86,88,15,14,0,9,21,8,57,26,69,45,52,54,52,18,27,6,107,104,0,83,94,14,1,89,147,33,174,148,38,6,16,46,0,0,4,50,38,11,76,19,59,76,18,39,2,0,9,0,78,72,9,90,74,97,63,11,86,3,15,30,24,1,0,9,3,1,2,3,0,33,26,134,137,136,76,46,11,41,60,66,0,3,4,0,1,45,0,31,63,38,84,29,101,63,15,20,4,39,59,47,86,0,0,1,4,1,1,18,14,46,146,117,134,38,79,50,5,33,168,13,98,98,124,32,7,96,69,0,10,59,46,0,4,16,31,0,0,24,54,2,0,1,2,0,25,121,96,55,154,56,0,4,130,17,2,0,1,9,1,10,2,0,25,0,1,0,2,0,13,61,10,29,64,74,18,33,113,50,2,46,80,0,5,43,15,7,3,57,6,3,9,73,0,9,115,30,9,164,9,0,36,117,17,0,49,114,2,60,135,31,9,143,12,1,20,66,4,0,56,9,4,42,87,23,85,157,92,131,48,182,78,40,25,31,1,0,11,5,9,3,0,1,16,24,11,103,201,84,119,29,2,10,4,30,24,14,14,3,11,17,7,34,8,3,1,2,1,23,22,0,6,26,0,0,54,25,4,4,83,59,18,3,175,108,3,69,18,78,19,126,80,0,14,94,29,70,1,5,62,38,1,0,44,0,0,6,82,0,33,60,52,55,113,64,110,209,5,1,0,0,2,0,9,39,112,86,29,53,6,2,1,1,4,11,68,2,19,14,31,0,91,110,122,37,146,4,134,27,15,60,33,21,5,41,59,0,37,134,59,18,115,54,53,143,118,23,18,0,7,0,77,76,38,31,1,0,0,0,8,0,16,1,0,40,18,48,180,21,16,109,55,93,15,6,22,133,0,0,34,39,0,2,80,0,56,0,9,0,4,2,10,5,18,7,7,0,6,6,12,15,18,0,12,1,36,13,18,92,129,46,17,0,72,135,7,16,113,70,141,79,60,10,57,61,0,75,60,0,30,6,19,16,63,8,22,107,59,80,84,29,26,119,88,0,66,111,37,7,90,84,15,14,1,7,22,8,59,29,62,52,44,57,49,14,28,8,98,114,0,75,86,48,20,109,218,174,60,14,14,46,0,1,4,56,44,10,91,22,60,74,18,40,2,0,5,0,76,72,10,96,77,92,64,11,84,3,14,30,23,1,0,10,3,2,2,3,0,46,37,80,124,126,75,43,10,39,60,66,0,3,4,1,0,46,0,29,61,40,83,29,104,56,14,16,5,38,71,38,86,0,0,1,4,1,2,20,18,80

Nearest PDB structures (foldseek):
  3kal-assembly1_A  TM=1.002E+00  e=5.607E-100  Glycine max
  3kal-assembly1_B  TM=1.002E+00  e=1.177E-93  Glycine max
  8fbz-assembly1_B  TM=9.431E-01  e=7.074E-50  Homo sapiens
  5oeu-assembly1_C  TM=9.269E-01  e=6.034E-34  Globodera pallida
  1m0t-assembly1_B  TM=7.838E-01  e=1.855E-37  Saccharomyces cerevisiae